Protein 6UYD (pdb70)

Organism: Hepatitis C virus genotype 1a (isolate H77) (NCBI:txid63746)

Foldseek 3Di:
DVLLAAAQADQPPPPDLLCLLPPAVPDDAAAADAKAQSNFFHGWKWADLPATDTFGWDFPVRHGDRHNSPDRRTITGRPDRQKMWGATHNQAIDIHNQQAPDPFKHFDDSRCCSNPVVLVPFDKDFDWDQDPNDIDTGIITGD/DAWAKDAAEEAAAQAKDKIKIADPDAADAFQKKWKWWAAPVGDIGTAKIAGVVVGDIDGDPVQPPFWDWDADNHRRMIMIMGGRDDQVPFTWMKMFTHHDFDDADVHDTDDDTDYIHPTYGYGHDPDDFAAWDKDKQAWPCKTKIKIKTDFGDDDDKDKDKPVPPDDPQKDKDDWDQDPVRGTITMIMGMDRPVCAPPDWIWIWMADVHVRDTDIHTHHHDD/DKAWPPQEAEEEAQAKDKTKIFDPWFLFQQKWKWWADPPGDTHTADGSQFHGDPPHDPQWGKDDTTTIIMTMRGRDDLLRQTWMKMWGDSDPPTDIYPTYGYQYDDDFDFFDKDKDWADPVVLVVFKTKIKIKGPFGPDPDKDKWKAFQNRTDDDQKDKDKDRQDSHNRTIMMMIIGMDTSVVVVVTFKIKMWMDDPNDPHIDIDIGTVVD/DKAKDAAEEAEAQAKDKMKIADDDDDDAFQKKWKWWAAPPGDIGTAWMARAVQGDIDGDPVQPPFWDWDADRVGRMIMIMGGRDDQRPFTWMKMFTHHDFDDADVHDTDDDTDDIYPTYGYGHHPDDFDAWDKDWQAWPCKIKIWIKTDFGDDDDKDKDKPVPPDDPQKDWDPWDQDPVRGTITMIMGMDGVVCAPPPWIWMWMADPNVRDTDIDTYHHDDD/DKAKPDQEAEEAAQAKDKIKIFAPWFLFQQKWKWWAAPPDDIDTAAGSQFHGDPPHDPQWGKDDGTTIIMTMRGRDDLLRQTWMKMWGDRDPPTDIYPTYGYQHDDDFFFWDKDKDWFDPVVLVVFKTKIKIKTPFGPDPDKDKWKAFVNRTDDDQKDKDKDRQDSHSRTIMMMIIGMDTSVVVVVGFKIKMWMDDPVDPDIDMDIGTPPPD/DVLLAAAQADQPPDHPLCVCLPDVDLPQVPADFEDQAAADAKAQSNFFHGWKWFPQPATDTFGWDFPVPHGDRRNSPDRRTIGGRNVSQNTQWMWGATHHQHIYIHHVHDHDAQAQHVFKHADDSSCCSRPVVLVPFDKDWDWHADPNDIDIGIITGD

GO terms:
  GO:0044164 host cell cytosol (C, IDA)
  GO:0044165 host cell endoplasmic reticulum (C, IDA)
  GO:0039502 symbiont-mediated suppression of host type I interferon-mediated signaling pathway (P, IDA)
  GO:1900102 negative regulation of endoplasmic reticulum unfolded protein response (P, IDA)
  GO:0005515 protein binding (F, IPI)
  GO:0042025 host cell nucleus (C, IDA)
  GO:0008233 peptidase activity (F, IDA)
  GO:0008236 serine-type peptidase activity (F, IDA)
  GO:0044220 host cell perinuclear region of cytoplasm (C, IDA)
  GO:0030430 host cell cytoplasm (C, IDA)
  GO:0008270 zinc ion binding (F, IDA)
  GO:0004252 serine-type endopeptidase activity (F, IDA)
  GO:0051047 positive regulation of secretion (P, IDA)
  GO:0039545 symbiont-mediated suppression of host cytoplasmic pattern recognition receptor signaling pathway via inhibition of MAVS activity (P, TAS)
  GO:0019082 viral protein processing (P, TAS)
  GO:0050689 negative regulation of defense response to virus by host (P, TAS)
  GO:0033644 host cell membrane (C, IMP)
  GO:0042025 host cell nucleus (C, IMP)
  GO:0044164 host cell cytosol (C, IMP)
  GO:0030430 host cell cytoplasm (C, IMP)

InterPro domains:
  IPR000745 Hepatitis C virus, Non-structural protein NS4a [PF01006] (1658-1711)
  IPR001490 Hepatitis C virus, Non-structural protein NS4b [PF01001] (1728-1921)
  IPR001650 Helicase, C-terminal domain-like [PS51194] (1361-1538)
  IPR001650 Helicase, C-terminal domain-like [SM00490] (1401-1495)
  IPR002166 RNA dependent RNA polymerase, hepatitis C virus [PF00998] (2423-2932)
  IPR002518 Hepatitis C virus, Non-structural protein NS2 [PF01538] (811-1005)
  IPR002518 Hepatitis C virus, Non-structural protein NS2 [PS51693] (899-1026)
  IPR002519 Hepatitis C virus, Envelope glycoprotein E1 [PF01539] (193-382)
  IPR002521 Hepatitis C virus, Core protein, C-terminal [PF01542] (116-190)
  IPR002522 Hepatitis C virus, Core protein, N-terminal [PF01543] (2-115)
  IPR002531 Hepatitis C virus, Non-structural protein E2/NS1 [PF01560] (386-729)
  IPR002868 Hepatitis C virus, Non-structural 5a protein [PF01506] (1974-1996)
  IPR004109 Hepatitis C virus, NS3 protease [PF02907] (1056-1203)
  IPR004109 Hepatitis C virus, NS3 protease [PS51822] (1027-1208)
  IPR007094 RNA-directed RNA polymerase, catalytic domain [PS50507] (2634-2752)
  IPR009003 Peptidase S1, PA clan [SSF50494] (1027-1212)
  IPR011492 Non-structural protein NS3-like, DEAD-box helicase, flavivirus [PF07652] (1294-1355)
  IPR013192 Hepatitis C virus, Non-structural 5a protein, domain 1a [PF08300] (2006-2067)
  IPR013193 Hepatitis C virus non-structural 5a, 1B domain [PF08301] (2068-2168)
  IPR014001 Helicase superfamily 1/2, ATP-binding domain [PS51192] (1217-1369)

Nearest PDB structures (foldseek):
  6uym-assembly2_B  TM=1.000E+00  e=1.044E-42  Homo sapiens
  6vry-assembly1_L  TM=9.951E-01  e=8.503E-42  Macaca mulatta
  7c88-assembly2_B  TM=9.985E-01  e=3.832E-40  Mus musculus
  9b75-assembly1_L  TM=9.931E-01  e=5.959E-40  Homo sapiens
  7o4y-assembly1_L  TM=9.879E-01  e=1.156E-39  Homo sapiens

B-factor: mean 47.59, std 14.89, range [21.57, 139.01]

Secondary structure (DSSP, 8-state):
-EEEPPPEEE-TT--EEEEEEESSS----SEEEEEEE-SS---EEEEEEETTTTEEEE-GGGTTTEEEEEETTTTEEEEEE-S--GGG-EEEEEEEE-S--EEETTEEE----EEB--EEEEE-SSPPBPPEEEEE----EEEEEEEEEEEBSS--EEEEGGGTB-TTEEEPPPEE-TTS-EEEEEEEEEEGGGTTTS-EEEEEEEGGGTEEEEEEE-PPP-/-EEEE-SEEEE-TTS-EEEEEEESS--TT-EEEEEE-TTSPPEEEEETTTEEPTT--TTEEEEEETTEEEEEE-S--GGG-EEEEEEE-SSSSPEE---EEEEEP---BPPEEEEEPPPHHHHHTTEEEEEEEEEEEBSS--EEEEEETTEEP-SSEEEEEPPPPTTT--EEEEEEEEEEHHHHHT--EEEEEEE-TT-SS-EEEEEETT--/-GGGS-B-EE--SS-SGGGGGT-----PPPPPP-EEEGGGEEEEEEEESSSEEEE--B-TTS-B--STT-STT-EEE-----EEEEEETTS-EEEE---BSSSSEEE--TTHHHH-GGGTTPEEEEEEEEETTEEEEEEEEE-/-GGGS-B-EE--SSTTGGGGGT----TTTT--PPPSPPPP-EEEGGGBBS-EEEESSSEEEE--B-TTS-B--STT-STT-EEE-TT-TTS--EEEEBTTS-EEEE--TTSSS-EEETTEEE--TTHHHH-GGGTTPEEEEEEEEETTEEEEEEEEE-/--EEEPPPEEE-TT--EEEEEEESSS----SEEEEEEE-TTS--EEEEEEETTTTEEEE-GGGTTTEEEEEETTTTEEEEEE-S--GGG-EEEEEEEE-S--EEETTEEE----EEB--EEEEE-SSPPBPPEEEEE----EEEEEEEEEEEBSS--EEEEGGGTB-TT-EEPPPEE-TTS-EEEEEEEEEEGGGBTTB--EEEEEEGGGTEEEEEE-----/-EE-SSSEEEE-TTS-EEEEEEESS--TT-EEEEEE-TTS--EEEEETTTEEPTT--TTEEEEEETTEEEEEE-S--GGG-EEEEEEE-SSSSPEE---EEEEEP---BPPEEEEEPPPHHHHHTTEEEEEEEEEEEBSS--EEEEEETTEEP-SSEEEEEPPPPTTT--EEEEEEEEEEHHHHHT--EEEEEEE-TT-SS-EEEEEETT-

Radius of gyration: 38.51 Å; Cα contacts (8 Å, |Δi|>4): 3102; chains: 6; bounding box: 95×63×106 Å

Structure (mmCIF, N/CA/C/O backbone):
data_6UYD
#
_entry.id   6UYD
#
_cell.length_a   88.492
_cell.length_b   93.655
_cell.length_c   96.799
_cell.angle_alpha   90.000
_cell.angle_beta   100.480
_cell.angle_gamma   90.000
#
_symmetry.space_group_name_H-M   'P 1 21 1'
#
loop_
_entity.id
_entity.type
_entity.pdbx_description
1 polymer 'Envelope glycoprotein E2'
2 polymer 'Fab AR3C heavy chain'
3 polymer 'Fab AR3C light chain'
4 branched 2-acetamido-2-deoxy-beta-D-glucopyranose-(1-4)-2-acetamido-2-deoxy-beta-D-glucopyranose
5 non-polymer 2-acetamido-2-deoxy-beta-D-glucopyranose
6 water water
#
loop_
_atom_site.group_PDB
_atom_site.id
_atom_site.type_symbol
_atom_site.label_atom_id
_atom_site.label_alt_id
_atom_site.label_comp_id
_atom_site.label_asym_id
_atom_site.label_entity_id
_atom_site.label_seq_id
_atom_site.pdbx_PDB_ins_code
_atom_site.Cartn_x
_atom_site.Cartn_y
_atom_site.Cartn_z
_atom_site.occupancy
_atom_site.B_iso_or_equiv
_atom_site.auth_seq_id
_atom_site.auth_comp_id
_atom_site.auth_asym_id
_atom_site.auth_atom_id
_atom_site.pdbx_PDB_model_num
ATOM 1 N N . HIS A 1 10 ? -6.014 -31.399 -49.298 1.00 72.14 421 HIS E N 1
ATOM 2 C CA . HIS A 1 10 ? -6.781 -30.299 -49.868 1.00 69.38 421 HIS E CA 1
ATOM 3 C C . HIS A 1 10 ? -6.684 -29.049 -48.993 1.00 65.58 421 HIS E C 1
ATOM 4 O O . HIS A 1 10 ? -6.597 -27.929 -49.505 1.00 54.79 421 HIS E O 1
ATOM 11 N N . ILE A 1 11 ? -6.694 -29.238 -47.670 1.00 61.27 422 ILE E N 1
ATOM 12 C CA . ILE A 1 11 ? -6.740 -28.081 -46.784 1.00 50.45 422 ILE E CA 1
ATOM 13 C C . ILE A 1 11 ? -5.468 -27.252 -46.927 1.00 42.69 422 ILE E C 1
ATOM 14 O O . ILE A 1 11 ? -5.505 -26.017 -46.926 1.00 41.62 422 ILE E O 1
ATOM 19 N N . ASN A 1 12 ? -4.320 -27.892 -47.055 1.00 41.58 423 ASN E N 1
ATOM 20 C CA . ASN A 1 12 ? -3.129 -27.074 -47.162 1.00 43.86 423 ASN E CA 1
ATOM 21 C C . ASN A 1 12 ? -2.842 -26.634 -48.593 1.00 45.07 423 ASN E C 1
ATOM 22 O O . ASN A 1 12 ? -1.737 -26.152 -48.875 1.00 37.87 423 ASN E O 1
ATOM 27 N N . SER A 1 13 ? -3.824 -26.759 -49.486 1.00 48.63 424 SER E N 1
ATOM 28 C CA . SER A 1 13 ? -3.849 -25.991 -50.722 1.00 43.36 424 SER E CA 1
ATOM 29 C C . SER A 1 13 ? -4.468 -24.611 -50.517 1.00 44.53 424 SER E C 1
ATOM 30 O O . SER A 1 13 ? -4.811 -23.940 -51.497 1.00 42.12 424 SER E O 1
ATOM 33 N N . THR A 1 14 ? -4.614 -24.184 -49.258 1.00 40.18 425 THR E N 1
ATOM 34 C CA . THR A 1 14 ? -5.110 -22.860 -48.908 1.00 33.04 425 THR E CA 1
ATOM 35 C C . THR A 1 14 ? -3.929 -21.928 -48.733 1.00 38.26 425 THR E C 1
ATOM 36 O O . THR A 1 14 ? -3.060 -22.183 -47.888 1.00 41.23 425 THR E O 1
ATOM 40 N N . ALA A 1 15 ? -3.906 -20.831 -49.489 1.00 31.79 426 ALA E N 1
ATOM 41 C CA . ALA A 1 15 ? -2.875 -19.831 -49.257 1.00 31.65 426 ALA E CA 1
ATOM 42 C C . ALA A 1 15 ? -3.192 -19.075 -47.969 1.00 35.51 426 ALA E C 1
ATOM 43 O O . ALA A 1 15 ? -4.317 -18.609 -47.765 1.00 31.72 426 ALA E O 1
ATOM 45 N N . LEU A 1 16 ? -2.203 -18.946 -47.098 1.00 33.76 427 LEU E N 1
ATOM 46 C CA . LEU A 1 16 ? -2.425 -18.357 -45.785 1.00 34.95 427 LEU E CA 1
ATOM 47 C C . LEU A 1 16 ? -1.354 -17.324 -45.476 1.00 38.49 427 LEU E C 1
ATOM 48 O O . LEU A 1 16 ? -0.688 -17.369 -44.443 1.00 39.56 427 LEU E O 1
ATOM 53 N N . ASN A 1 17 ? -1.198 -16.362 -46.381 1.00 33.92 428 ASN E N 1
ATOM 54 C CA . ASN A 1 17 ? -0.273 -15.251 -46.228 1.00 31.30 428 ASN E CA 1
ATOM 55 C C . ASN A 1 17 ? -1.079 -14.037 -45.790 1.00 38.53 428 ASN E C 1
ATOM 56 O O . ASN A 1 17 ? -1.701 -13.365 -46.610 1.00 38.36 428 ASN E O 1
ATOM 61 N N . CYS A 1 18 ? -1.077 -13.758 -44.494 1.00 31.89 429 CYS E N 1
ATOM 62 C CA . CYS A 1 18 ? -1.951 -12.762 -43.901 1.00 30.70 429 CYS E CA 1
ATOM 63 C C . CYS A 1 18 ? -1.154 -11.898 -42.942 1.00 36.79 429 CYS E C 1
ATOM 64 O O . CYS A 1 18 ? -0.410 -12.414 -42.100 1.00 37.74 429 CYS E O 1
ATOM 67 N N . ASN A 1 19 ? -1.364 -10.595 -43.026 1.00 38.60 430 ASN E N 1
ATOM 68 C CA . ASN A 1 19 ? -0.623 -9.631 -42.225 1.00 43.25 430 ASN E CA 1
ATOM 69 C C . ASN A 1 19 ? -1.574 -8.495 -41.895 1.00 48.13 430 ASN E C 1
ATOM 70 O O . ASN A 1 19 ? -1.906 -7.693 -42.774 1.00 50.72 430 ASN E O 1
ATOM 75 N N . GLU A 1 20 ? -1.998 -8.409 -40.635 1.00 48.08 431 GLU E N 1
ATOM 76 C CA . GLU A 1 20 ? -3.038 -7.438 -40.306 1.00 59.52 431 GLU E CA 1
ATOM 77 C C . GLU A 1 20 ? -2.607 -6.022 -40.683 1.00 66.94 431 GLU E C 1
ATOM 78 O O . GLU A 1 20 ? -3.405 -5.249 -41.233 1.00 67.20 431 GLU E O 1
ATOM 84 N N . SER A 1 21 ? -1.331 -5.692 -40.460 1.00 68.37 432 SER E N 1
ATOM 85 C CA . SER A 1 21 ? -0.729 -4.441 -40.923 1.00 78.06 432 SER E CA 1
ATOM 86 C C . SER A 1 21 ? -1.509 -3.216 -40.461 1.00 85.74 432 SER E C 1
ATOM 87 O O . SER A 1 21 ? -1.605 -2.946 -39.255 1.00 78.69 432 SER E O 1
ATOM 90 N N . LEU A 1 22 ? -2.067 -2.470 -41.416 1.00 83.88 433 LEU E N 1
ATOM 91 C CA . LEU A 1 22 ? -2.833 -1.277 -41.075 1.00 83.09 433 LEU E CA 1
ATOM 92 C C . LEU A 1 22 ? -4.167 -1.648 -40.442 1.00 84.34 433 LEU E C 1
ATOM 93 O O . LEU A 1 22 ? -4.308 -1.537 -39.219 1.00 94.25 433 LEU E O 1
ATOM 98 N N . ASN A 1 23 ? -5.140 -2.086 -41.247 1.00 78.50 434 ASN E N 1
ATOM 99 C CA . ASN A 1 23 ? -6.445 -2.447 -40.697 1.00 80.82 434 ASN E CA 1
ATOM 100 C C . ASN A 1 23 ? -6.277 -3.544 -39.654 1.00 75.90 434 ASN E C 1
ATOM 101 O O . ASN A 1 23 ? -5.730 -4.611 -39.946 1.00 79.48 434 ASN E O 1
ATOM 106 N N . THR A 1 24 ? -6.720 -3.271 -38.433 1.00 68.34 435 THR E N 1
ATOM 107 C CA . THR A 1 24 ? -6.558 -4.212 -37.336 1.00 67.66 435 THR E CA 1
ATOM 108 C C . THR A 1 24 ? -7.855 -4.981 -37.124 1.00 58.30 435 THR E C 1
ATOM 109 O O . THR A 1 24 ? -8.949 -4.440 -37.305 1.00 60.12 435 THR E O 1
ATOM 113 N N . GLY A 1 25 ? -7.725 -6.254 -36.768 1.00 55.38 436 GLY E N 1
ATOM 114 C CA . GLY A 1 25 ? -8.867 -7.066 -36.432 1.00 45.63 436 GLY E CA 1
ATOM 115 C C . GLY A 1 25 ? -9.449 -7.894 -37.558 1.00 49.50 436 GLY E C 1
ATOM 116 O O . GLY A 1 25 ? -10.118 -8.889 -37.264 1.00 43.22 436 GLY E O 1
ATOM 117 N N . TRP A 1 26 ? -9.191 -7.542 -38.837 1.00 42.12 437 TRP E N 1
ATOM 118 C CA . TRP A 1 26 ? -9.939 -8.150 -39.943 1.00 41.53 437 TRP E CA 1
ATOM 119 C C . TRP A 1 26 ? -9.628 -9.626 -40.091 1.00 38.36 437 TRP E C 1
ATOM 120 O O . TRP A 1 26 ? -10.430 -10.384 -40.637 1.00 35.09 437 TRP E O 1
ATOM 131 N N . LEU A 1 27 ? -8.460 -10.049 -39.635 1.00 33.56 438 LEU E N 1
ATOM 132 C CA . LEU A 1 27 ? -8.059 -11.433 -39.797 1.00 35.38 438 LEU E CA 1
ATOM 133 C C . LEU A 1 27 ? -8.875 -12.392 -38.923 1.00 30.15 438 LEU E C 1
ATOM 134 O O . LEU A 1 27 ? -8.909 -13.599 -39.209 1.00 31.02 438 LEU E O 1
ATOM 139 N N . ALA A 1 28 ? -9.541 -11.899 -37.876 1.00 30.73 439 ALA E N 1
ATOM 140 C CA . ALA A 1 28 ? -10.416 -12.791 -37.100 1.00 34.66 439 ALA E CA 1
ATOM 141 C C . ALA A 1 28 ? -11.490 -13.442 -37.981 1.00 33.28 439 ALA E C 1
ATOM 142 O O . ALA A 1 28 ? -11.816 -14.624 -37.805 1.00 30.76 439 ALA E O 1
ATOM 144 N N . GLY A 1 29 ? -11.980 -12.722 -38.987 1.00 30.70 440 GLY E N 1
ATOM 145 C CA . GLY A 1 29 ? -13.003 -13.264 -39.883 1.00 32.73 440 GLY E CA 1
ATOM 146 C C . GLY A 1 29 ? -12.597 -14.514 -40.640 1.00 35.50 440 GLY E C 1
ATOM 147 O O . GLY A 1 29 ? -13.461 -15.179 -41.229 1.00 35.67 440 GLY E O 1
ATOM 148 N N . LEU A 1 30 ? -11.298 -14.847 -40.665 1.00 31.71 441 LEU E N 1
ATOM 149 C CA . LEU A 1 30 ? -10.894 -16.143 -41.193 1.00 26.99 441 LEU E CA 1
ATOM 150 C C . LEU A 1 30 ? -11.429 -17.287 -40.341 1.00 29.44 441 LEU E C 1
ATOM 151 O O . LEU A 1 30 ? -11.680 -18.383 -40.868 1.00 28.95 441 LEU E O 1
ATOM 156 N N . PHE A 1 31 ? -11.625 -17.054 -39.032 1.00 31.70 442 PHE E N 1
ATOM 157 C CA . PHE A 1 31 ? -12.050 -18.087 -38.086 1.00 35.51 442 PHE E CA 1
ATOM 158 C C . PHE A 1 31 ? -13.510 -17.966 -37.666 1.00 35.04 442 PHE E C 1
ATOM 159 O O . PHE A 1 31 ? -14.196 -18.978 -37.561 1.00 34.20 442 PHE E O 1
ATOM 167 N N . TYR A 1 32 ? -14.013 -16.754 -37.461 1.00 30.51 443 TYR E N 1
ATOM 168 C CA . TYR A 1 32 ? -15.374 -16.556 -36.988 1.00 30.04 443 TYR E CA 1
ATOM 169 C C . TYR A 1 32 ? -15.776 -15.120 -37.254 1.00 42.38 443 TYR E C 1
ATOM 170 O O . TYR A 1 32 ? -14.937 -14.265 -37.531 1.00 43.26 443 TYR E O 1
ATOM 179 N N . GLN A 1 33 ? -17.071 -14.860 -37.120 1.00 48.66 444 GLN E N 1
ATOM 180 C CA . GLN A 1 33 ? -17.618 -13.526 -37.351 1.00 58.99 444 GLN E CA 1
ATOM 181 C C . GLN A 1 33 ? -16.955 -12.460 -36.481 1.00 61.75 444 GLN E C 1
ATOM 182 O O . GLN A 1 33 ? -17.303 -12.287 -35.315 1.00 77.27 444 GLN E O 1
ATOM 188 N N . GLY A 1 40 ? -18.798 2.612 -42.534 1.00 96.50 451 GLY E N 1
ATOM 189 C CA . GLY A 1 40 ? -18.252 2.794 -43.868 1.00 96.98 451 GLY E CA 1
ATOM 190 C C . GLY A 1 40 ? -19.215 2.441 -44.988 1.00 98.93 451 GLY E C 1
ATOM 191 O O . GLY A 1 40 ? -19.219 3.079 -46.046 1.00 99.59 451 GLY E O 1
ATOM 192 N N . CYS A 1 41 ? -20.035 1.420 -44.748 1.00 95.45 452 CYS E N 1
ATOM 193 C CA . CYS A 1 41 ? -20.978 0.924 -45.746 1.00 90.36 452 CYS E CA 1
ATOM 194 C C . CYS A 1 41 ? -21.969 2.007 -46.164 1.00 80.23 452 CYS E C 1
ATOM 195 O O . CYS A 1 41 ? -23.116 1.715 -46.500 1.00 80.78 452 CYS E O 1
ATOM 198 N N . PRO A 1 47 ? -17.588 2.353 -58.542 1.00 63.85 458 PRO E N 1
ATOM 199 C CA . PRO A 1 47 ? -17.888 1.003 -59.035 1.00 72.56 458 PRO E CA 1
ATOM 200 C C . PRO A 1 47 ? -17.378 0.759 -60.466 1.00 70.01 458 PRO E C 1
ATOM 201 O O . PRO A 1 47 ? -18.110 0.989 -61.431 1.00 73.07 458 PRO E O 1
ATOM 205 N N . HIS A 1 48 ? -16.136 0.299 -60.590 1.00 62.54 488 HIS E N 1
ATOM 206 C CA . HIS A 1 48 ? -15.507 0.040 -61.877 1.00 56.93 488 HIS E CA 1
ATOM 207 C C . HIS A 1 48 ? -15.515 -1.455 -62.167 1.00 55.84 488 HIS E C 1
ATOM 208 O O . HIS A 1 48 ? -15.418 -2.279 -61.254 1.00 50.26 488 HIS E O 1
ATOM 215 N N . TYR A 1 49 ? -15.630 -1.797 -63.449 1.00 48.70 489 TYR E N 1
ATOM 216 C CA . TYR A 1 49 ? -15.625 -3.197 -63.845 1.00 43.32 489 TYR E CA 1
ATOM 217 C C . TYR A 1 49 ? -14.327 -3.861 -63.399 1.00 41.69 489 TYR E C 1
ATOM 218 O O . TYR A 1 49 ? -13.266 -3.244 -63.478 1.00 41.51 489 TYR E O 1
ATOM 227 N N . PRO A 1 50 ? -14.375 -5.110 -62.941 1.00 44.73 491 PRO E N 1
ATOM 228 C CA . PRO A 1 50 ? -13.142 -5.823 -62.605 1.00 40.07 491 PRO E CA 1
ATOM 229 C C . PRO A 1 50 ? -12.397 -6.222 -63.870 1.00 42.39 491 PRO E C 1
ATOM 230 O O . PRO A 1 50 ? -12.954 -6.226 -64.968 1.00 37.57 491 PRO E O 1
ATOM 234 N N . ARG A 1 51 ? -11.110 -6.550 -63.695 1.00 33.74 492 ARG E N 1
ATOM 235 C CA . ARG A 1 51 ? -10.333 -7.142 -64.769 1.00 32.72 492 ARG E CA 1
ATOM 236 C C . ARG A 1 51 ? -10.661 -8.625 -64.887 1.00 33.70 492 ARG E C 1
ATOM 237 O O . ARG A 1 51 ? -11.129 -9.244 -63.930 1.00 34.96 492 ARG E O 1
ATOM 245 N N . PRO A 1 52 ? -10.391 -9.239 -66.033 1.00 30.82 493 PRO E N 1
ATOM 246 C CA . PRO A 1 52 ? -10.649 -10.671 -66.156 1.00 30.87 493 PRO E CA 1
ATOM 247 C C . PRO A 1 52 ? -9.733 -11.452 -65.239 1.00 34.27 493 PRO E C 1
ATOM 248 O O . PRO A 1 52 ? -8.666 -10.984 -64.837 1.00 34.34 493 PRO E O 1
ATOM 252 N N . CYS A 1 53 ? -10.169 -12.663 -64.919 1.00 32.42 494 CYS E N 1
ATOM 253 C CA . CYS A 1 53 ? -9.368 -13.547 -64.095 1.00 28.23 494 CYS E CA 1
ATOM 254 C C . CYS A 1 53 ? -8.139 -14.026 -64.867 1.00 30.20 494 CYS E C 1
ATOM 255 O O . CYS A 1 53 ? -8.220 -14.343 -66.049 1.00 29.31 494 CYS E O 1
ATOM 258 N N . GLY A 1 54 ? -7.017 -14.095 -64.185 1.00 28.70 495 GLY E N 1
ATOM 259 C CA . GLY A 1 54 ? -5.756 -14.559 -64.737 1.00 27.18 495 GLY E CA 1
ATOM 260 C C . GLY A 1 54 ? -5.127 -15.535 -63.763 1.00 36.18 495 GLY E C 1
ATOM 261 O O . GLY A 1 54 ? -5.817 -16.300 -63.066 1.00 37.54 495 GLY E O 1
ATOM 262 N N . ILE A 1 55 ? -3.805 -15.486 -63.681 1.00 25.51 496 ILE E N 1
ATOM 263 C CA . ILE A 1 55 ? -3.048 -16.360 -62.791 1.00 27.08 496 ILE E CA 1
ATOM 264 C C . ILE A 1 55 ? -2.531 -15.513 -61.634 1.00 28.67 496 ILE E C 1
ATOM 265 O O . ILE A 1 55 ? -1.735 -14.589 -61.836 1.00 29.59 496 ILE E O 1
ATOM 270 N N . VAL A 1 56 ? -3.005 -15.789 -60.423 1.00 30.08 497 VAL E N 1
ATOM 271 C CA . VAL A 1 56 ? -2.762 -14.935 -59.256 1.00 25.37 497 VAL E CA 1
ATOM 272 C C . VAL A 1 56 ? -1.660 -15.571 -58.417 1.00 28.17 497 VAL E C 1
ATOM 273 O O . VAL A 1 56 ? -1.779 -16.752 -58.063 1.00 32.40 497 VAL E O 1
ATOM 277 N N . PRO A 1 57 ? -0.623 -14.832 -58.037 1.00 34.03 498 PRO E N 1
ATOM 278 C CA . PRO A 1 57 ? 0.422 -15.418 -57.179 1.00 29.91 498 PRO E CA 1
ATOM 279 C C . PRO A 1 57 ? -0.115 -15.648 -55.766 1.00 32.42 498 PRO E C 1
ATOM 280 O O . PRO A 1 57 ? -0.649 -14.733 -55.137 1.00 28.27 498 PRO E O 1
ATOM 284 N N . ALA A 1 58 ? 0.033 -16.881 -55.272 1.00 29.43 499 ALA E N 1
ATOM 285 C CA . ALA A 1 58 ? -0.533 -17.231 -53.964 1.00 32.08 499 ALA E CA 1
ATOM 286 C C . ALA A 1 58 ? 0.042 -16.396 -52.837 1.00 35.42 499 ALA E C 1
ATOM 287 O O . ALA A 1 58 ? -0.621 -16.217 -51.805 1.00 32.67 499 ALA E O 1
ATOM 289 N N . LYS A 1 59 ? 1.263 -15.881 -52.996 1.00 36.83 500 LYS E N 1
ATOM 290 C CA . LYS A 1 59 ? 1.861 -15.109 -51.918 1.00 36.38 500 LYS E CA 1
ATOM 291 C C . LYS A 1 59 ? 1.057 -13.869 -51.565 1.00 37.25 500 LYS E C 1
ATOM 292 O O . LYS A 1 59 ? 1.247 -13.328 -50.480 1.00 33.27 500 LYS E O 1
ATOM 298 N N . SER A 1 60 ? 0.152 -13.412 -52.432 1.00 31.89 501 SER E N 1
ATOM 299 C CA . SER A 1 60 ? -0.611 -12.221 -52.112 1.00 34.50 501 SER E CA 1
ATOM 300 C C . SER A 1 60 ? -1.955 -12.554 -51.477 1.00 31.39 501 SER E C 1
ATOM 301 O O . SER A 1 60 ? -2.688 -11.638 -51.135 1.00 34.67 501 SER E O 1
ATOM 304 N N . VAL A 1 61 ? -2.277 -13.834 -51.306 1.00 29.20 502 VAL E N 1
ATOM 305 C CA . VAL A 1 61 ? -3.604 -14.299 -50.927 1.00 26.43 502 VAL E CA 1
ATOM 306 C C . VAL A 1 61 ? -3.623 -14.740 -49.476 1.00 30.86 502 VAL E C 1
ATOM 307 O O . VAL A 1 61 ? -2.693 -15.417 -49.015 1.00 28.69 502 VAL E O 1
ATOM 311 N N . CYS A 1 62 ? -4.714 -14.382 -48.775 1.00 28.90 503 CYS E N 1
ATOM 312 C CA . CYS A 1 62 ? -4.989 -14.780 -47.398 1.00 28.69 503 CYS E CA 1
ATOM 313 C C . CYS A 1 62 ? -6.337 -15.492 -47.316 1.00 32.58 503 CYS E C 1
ATOM 314 O O . CYS A 1 62 ? -7.387 -14.852 -47.414 1.00 32.43 503 CYS E O 1
ATOM 317 N N . GLY A 1 63 ? -6.320 -16.804 -47.122 1.00 30.66 504 GLY E N 1
ATOM 318 C CA . GLY A 1 63 ? -7.538 -17.554 -47.012 1.00 28.23 504 GLY E CA 1
ATOM 319 C C . GLY A 1 63 ? -8.031 -18.093 -48.348 1.00 34.51 504 GLY E C 1
ATOM 320 O O . GLY A 1 63 ? -7.401 -17.921 -49.395 1.00 30.05 504 GLY E O 1
ATOM 321 N N . PRO A 1 64 ? -9.186 -18.749 -48.320 1.00 30.26 505 PRO E N 1
ATOM 322 C CA . PRO A 1 64 ? -9.669 -19.480 -49.497 1.00 31.61 505 PRO E CA 1
ATOM 323 C C . PRO A 1 64 ? -10.041 -18.538 -50.633 1.00 30.48 505 PRO E C 1
ATOM 324 O O . PRO A 1 64 ? -10.476 -17.406 -50.408 1.00 28.99 505 PRO E O 1
ATOM 328 N N . VAL A 1 65 ? -9.823 -19.017 -51.861 1.00 27.66 506 VAL E N 1
ATOM 329 C CA . VAL A 1 65 ? -10.215 -18.318 -53.084 1.00 27.29 506 VAL E CA 1
ATOM 330 C C . VAL A 1 65 ? -11.504 -18.952 -53.590 1.00 28.32 506 VAL E C 1
ATOM 331 O O . VAL A 1 65 ? -11.547 -20.168 -53.811 1.00 32.94 506 VAL E O 1
ATOM 335 N N . TYR A 1 66 ? -12.548 -18.150 -53.811 1.00 27.79 507 TYR E N 1
ATOM 336 C CA . TYR A 1 66 ? -13.804 -18.691 -54.306 1.00 22.71 507 TYR E CA 1
ATOM 337 C C . TYR A 1 66 ? -14.044 -18.217 -55.734 1.00 28.03 507 TYR E C 1
ATOM 338 O O . TYR A 1 66 ? -13.841 -17.037 -56.044 1.00 25.76 507 TYR E O 1
ATOM 347 N N . CYS A 1 67 ? -14.477 -19.129 -56.589 1.00 27.53 508 CYS E N 1
ATOM 348 C CA . CYS A 1 67 ? -14.995 -18.753 -57.903 1.00 29.75 508 CYS E CA 1
ATOM 349 C C . CYS A 1 67 ? -16.469 -19.143 -57.990 1.00 32.33 508 CYS E C 1
ATOM 350 O O . CYS A 1 67 ? -16.975 -19.912 -57.172 1.00 36.38 508 CYS E O 1
ATOM 353 N N . PHE A 1 68 ? -17.166 -18.610 -58.991 1.00 33.68 509 PHE E N 1
ATOM 354 C CA . PHE A 1 68 ? -18.623 -18.712 -59.047 1.00 36.13 509 PHE E CA 1
ATOM 355 C C . PHE A 1 68 ? -19.059 -19.191 -60.424 1.00 43.06 509 PHE E C 1
ATOM 356 O O . PHE A 1 68 ? -18.874 -18.485 -61.420 1.00 40.65 509 PHE E O 1
ATOM 364 N N . THR A 1 69 ? -19.632 -20.401 -60.468 1.00 40.77 510 THR E N 1
ATOM 365 C CA . THR A 1 69 ? -19.954 -21.097 -61.702 1.00 54.38 510 THR E CA 1
ATOM 366 C C . THR A 1 69 ? -21.418 -21.066 -62.154 1.00 55.21 510 THR E C 1
ATOM 367 O O . THR A 1 69 ? -21.750 -21.781 -63.107 1.00 60.05 510 THR E O 1
ATOM 371 N N . PRO A 1 70 ? -22.335 -20.273 -61.553 1.00 59.58 511 PRO E N 1
ATOM 372 C CA . PRO A 1 70 ? -22.378 -19.294 -60.460 1.00 52.83 511 PRO E CA 1
ATOM 373 C C . PRO A 1 70 ? -22.353 -19.927 -59.055 1.00 45.57 511 PRO E C 1
ATOM 374 O O . PRO A 1 70 ? -22.188 -19.183 -58.088 1.00 40.76 511 PRO E O 1
ATOM 378 N N . SER A 1 71 ? -22.488 -21.253 -58.955 1.00 41.08 512 SER E N 1
ATOM 379 C CA . SER A 1 71 ? -22.386 -21.913 -57.662 1.00 46.24 512 SER E CA 1
ATOM 380 C C . SER A 1 71 ? -20.955 -21.804 -57.135 1.00 44.21 512 SER E C 1
ATOM 381 O O . SER A 1 71 ? -19.993 -21.891 -57.919 1.00 38.81 512 SER E O 1
ATOM 384 N N . PRO A 1 72 ? -20.781 -21.615 -55.824 1.00 41.01 513 PRO E N 1
ATOM 385 C CA . PRO A 1 72 ? -19.435 -21.356 -55.288 1.00 38.75 513 PRO E CA 1
ATOM 386 C C . PRO A 1 72 ? -18.553 -22.581 -55.355 1.00 43.55 513 PRO E C 1
ATOM 387 O O . PRO A 1 72 ? -18.993 -23.706 -55.107 1.00 47.20 513 PRO E O 1
ATOM 391 N N . VAL A 1 73 ? -17.282 -22.341 -55.671 1.00 37.64 514 VAL E N 1
ATOM 392 C CA . VAL A 1 73 ? -16.274 -23.380 -55.824 1.00 34.65 514 VAL E CA 1
ATOM 393 C C . VAL A 1 73 ? -14.973 -22.833 -55.238 1.00 36.19 514 VAL E C 1
ATOM 394 O O . VAL A 1 73 ? -14.613 -21.680 -55.498 1.00 39.79 514 VAL E O 1
ATOM 398 N N . VAL A 1 74 ? -14.300 -23.624 -54.397 1.00 37.61 515 VAL E N 1
ATOM 399 C CA . VAL A 1 74 ? -12.972 -23.275 -53.891 1.00 35.32 515 VAL E CA 1
ATOM 400 C C . VAL A 1 74 ? -11.933 -23.682 -54.928 1.00 36.21 515 VAL E C 1
ATOM 401 O O . VAL A 1 74 ? -12.042 -24.748 -55.535 1.00 38.22 515 VAL E O 1
ATOM 405 N N . VAL A 1 75 ? -10.943 -22.820 -55.164 1.00 36.22 516 VAL E N 1
ATOM 406 C CA . VAL A 1 75 ? -9.802 -23.124 -56.033 1.00 32.84 516 VAL E CA 1
ATOM 407 C C . VAL A 1 75 ? -8.561 -23.151 -55.145 1.00 36.08 516 VAL E C 1
ATOM 408 O O . VAL A 1 75 ? -8.276 -22.179 -54.428 1.00 35.30 516 VAL E O 1
ATOM 412 N N . GLY A 1 76 ? -7.851 -24.275 -55.149 1.00 37.61 517 GLY E N 1
ATOM 413 C CA . GLY A 1 76 ? -6.649 -24.389 -54.359 1.00 39.52 517 GLY E CA 1
ATOM 414 C C . GLY A 1 76 ? -5.411 -23.981 -55.117 1.00 40.88 517 GLY E C 1
ATOM 415 O O . GLY A 1 76 ? -5.414 -23.872 -56.343 1.00 40.67 517 GLY E O 1
ATOM 416 N N . THR A 1 77 ? -4.347 -23.738 -54.357 1.00 35.18 518 THR E N 1
ATOM 417 C CA . THR A 1 77 ? -3.048 -23.453 -54.953 1.00 38.61 518 THR E CA 1
ATOM 418 C C . THR A 1 77 ? -2.598 -24.591 -55.860 1.00 42.16 518 THR E C 1
ATOM 419 O O . THR A 1 77 ? -2.740 -25.768 -55.523 1.00 40.36 518 THR E O 1
ATOM 423 N N . THR A 1 78 ? -2.031 -24.226 -57.013 1.00 44.12 519 THR E N 1
ATOM 424 C CA . THR A 1 78 ? -1.328 -25.136 -57.913 1.00 43.68 519 THR E CA 1
ATOM 425 C C . THR A 1 78 ? 0.041 -24.529 -58.244 1.00 40.39 519 THR E C 1
ATOM 426 O O . THR A 1 78 ? 0.363 -23.399 -57.849 1.00 39.10 519 THR E O 1
ATOM 430 N N . ASP A 1 79 ? 0.868 -25.276 -58.973 1.00 43.71 520 ASP E N 1
ATOM 431 C CA . ASP A 1 79 ? 1.925 -24.596 -59.708 1.00 50.30 520 ASP E CA 1
ATOM 432 C C . ASP A 1 79 ? 1.335 -24.051 -61.009 1.00 45.80 520 ASP E C 1
ATOM 433 O O . ASP A 1 79 ? 0.138 -24.174 -61.279 1.00 42.64 520 ASP E O 1
ATOM 438 N N . ARG A 1 80 ? 2.183 -23.449 -61.843 1.00 52.96 521 ARG E N 1
ATOM 439 C CA . ARG A 1 80 ? 1.670 -22.842 -63.068 1.00 48.50 521 ARG E CA 1
ATOM 440 C C . ARG A 1 80 ? 1.216 -23.867 -64.106 1.00 55.25 521 ARG E C 1
ATOM 441 O O . ARG A 1 80 ? 0.526 -23.490 -65.064 1.00 50.60 521 ARG E O 1
ATOM 449 N N . SER A 1 81 ? 1.522 -25.150 -63.910 1.00 53.95 522 SER E N 1
ATOM 450 C CA . SER A 1 81 ? 1.020 -26.209 -64.777 1.00 52.98 522 SER E CA 1
ATOM 451 C C . SER A 1 81 ? -0.347 -26.719 -64.357 1.00 57.03 522 SER E C 1
ATOM 452 O O . SER A 1 81 ? -0.920 -27.566 -65.050 1.00 58.28 522 SER E O 1
ATOM 455 N N . GLY A 1 82 ? -0.884 -26.234 -63.245 1.00 48.11 523 GLY E N 1
ATOM 456 C CA . GLY A 1 82 ? -2.110 -26.782 -62.724 1.00 45.01 523 GLY E CA 1
ATOM 457 C C . GLY A 1 82 ? -1.928 -27.924 -61.753 1.00 47.41 523 GLY E C 1
ATOM 458 O O . GLY A 1 82 ? -2.922 -28.389 -61.177 1.00 56.35 523 GLY E O 1
ATOM 459 N N . ALA A 1 83 ? -0.701 -28.388 -61.547 1.00 51.37 524 ALA E N 1
ATOM 460 C CA . ALA A 1 83 ? -0.463 -29.469 -60.601 1.00 53.26 524 ALA E CA 1
ATOM 461 C C . ALA A 1 83 ? -0.716 -28.967 -59.186 1.00 47.21 524 ALA E C 1
ATOM 462 O O . ALA A 1 83 ? -0.097 -27.975 -58.776 1.00 44.59 524 ALA E O 1
ATOM 464 N N . PRO A 1 84 ? -1.600 -29.603 -58.421 1.00 47.78 525 PRO E N 1
ATOM 465 C CA . PRO A 1 84 ? -1.869 -29.137 -57.054 1.00 48.44 525 PRO E CA 1
ATOM 466 C C . PRO A 1 84 ? -0.603 -29.049 -56.214 1.00 51.88 525 PRO E C 1
ATOM 467 O O . PRO A 1 84 ? 0.312 -29.861 -56.336 1.00 46.45 525 PRO E O 1
ATOM 471 N N . THR A 1 85 ? -0.548 -28.031 -55.366 1.00 50.96 526 THR E N 1
ATOM 472 C CA . THR A 1 85 ? 0.541 -27.867 -54.425 1.00 47.10 526 THR E CA 1
ATOM 473 C C . THR A 1 85 ? -0.038 -27.759 -53.018 1.00 47.85 526 THR E C 1
ATOM 474 O O . THR A 1 85 ? -1.205 -27.402 -52.842 1.00 50.53 526 THR E O 1
ATOM 478 N N . TYR A 1 86 ? 0.772 -28.090 -52.016 1.00 50.31 527 TYR E N 1
ATOM 479 C CA . TYR A 1 86 ? 0.242 -28.373 -50.684 1.00 52.34 527 TYR E CA 1
ATOM 480 C C . TYR A 1 86 ? 1.068 -27.686 -49.612 1.00 53.49 527 TYR E C 1
ATOM 481 O O . TYR A 1 86 ? 1.287 -28.231 -48.530 1.00 58.92 527 TYR E O 1
ATOM 490 N N . SER A 1 87 ? 1.536 -26.469 -49.894 1.00 44.41 528 SER E N 1
ATOM 491 C CA . SER A 1 87 ? 2.451 -25.749 -49.018 1.00 44.72 528 SER E CA 1
ATOM 492 C C . SER A 1 87 ? 1.840 -24.446 -48.517 1.00 46.16 528 SER E C 1
ATOM 493 O O . SER A 1 87 ? 2.561 -23.488 -48.236 1.00 38.50 528 SER E O 1
ATOM 496 N N . TRP A 1 88 ? 0.507 -24.395 -48.411 1.00 38.18 529 TRP E N 1
ATOM 497 C CA . TRP A 1 88 ? -0.198 -23.228 -47.867 1.00 39.86 529 TRP E CA 1
ATOM 498 C C . TRP A 1 88 ? 0.141 -21.942 -48.619 1.00 33.34 529 TRP E C 1
ATOM 499 O O . TRP A 1 88 ? 0.132 -20.854 -48.037 1.00 35.36 529 TRP E O 1
ATOM 510 N N . GLY A 1 89 ? 0.422 -22.054 -49.917 1.00 39.83 530 GLY E N 1
ATOM 511 C CA . GLY A 1 89 ? 0.721 -20.879 -50.723 1.00 40.22 530 GLY E CA 1
ATOM 512 C C . GLY A 1 89 ? 1.946 -20.106 -50.289 1.00 37.49 530 GLY E C 1
ATOM 513 O O . GLY A 1 89 ? 2.047 -18.904 -50.567 1.00 37.08 530 GLY E O 1
ATOM 514 N N . ALA A 1 90 ? 2.887 -20.761 -49.612 1.00 36.04 531 ALA E N 1
ATOM 515 C CA . ALA A 1 90 ? 4.062 -20.092 -49.077 1.00 40.19 531 ALA E CA 1
ATOM 516 C C . ALA A 1 90 ? 5.187 -19.906 -50.093 1.00 47.20 531 ALA E C 1
ATOM 517 O O . ALA A 1 90 ? 6.123 -19.155 -49.814 1.00 49.22 531 ALA E O 1
ATOM 519 N N . ASN A 1 91 ? 5.121 -20.547 -51.254 1.00 45.48 532 ASN E N 1
ATOM 520 C CA . ASN A 1 91 ? 6.213 -20.546 -52.222 1.00 56.78 532 ASN E CA 1
ATOM 521 C C . ASN A 1 91 ? 5.926 -19.637 -53.416 1.00 54.82 532 ASN E C 1
ATOM 522 O O . ASN A 1 91 ? 4.774 -19.388 -53.773 1.00 48.17 532 ASN E O 1
ATOM 527 N N . ASP A 1 92 ? 7.003 -19.158 -54.048 1.00 53.64 533 ASP E N 1
ATOM 528 C CA . ASP A 1 92 ? 6.865 -18.377 -55.276 1.00 51.70 533 ASP E CA 1
ATOM 529 C C . ASP A 1 92 ? 6.246 -19.186 -56.401 1.00 39.82 533 ASP E C 1
ATOM 530 O O . ASP A 1 92 ? 5.614 -18.619 -57.299 1.00 50.12 533 ASP E O 1
ATOM 535 N N . THR A 1 93 ? 6.436 -20.504 -56.397 1.00 39.37 534 THR E N 1
ATOM 536 C CA . THR A 1 93 ? 5.802 -21.335 -57.409 1.00 48.87 534 THR E CA 1
ATOM 537 C C . THR A 1 93 ? 4.302 -21.491 -57.189 1.00 41.79 534 THR E C 1
ATOM 538 O O . THR A 1 93 ? 3.624 -22.004 -58.076 1.00 40.39 534 THR E O 1
ATOM 542 N N . ASP A 1 94 ? 3.772 -21.068 -56.042 1.00 42.81 535 ASP E N 1
ATOM 543 C CA . ASP A 1 94 ? 2.361 -21.259 -55.724 1.00 39.21 535 ASP E CA 1
ATOM 544 C C . ASP A 1 94 ? 1.503 -20.185 -56.393 1.00 31.52 535 ASP E C 1
ATOM 545 O O . ASP A 1 94 ? 1.746 -18.989 -56.212 1.00 36.54 535 ASP E O 1
ATOM 550 N N . VAL A 1 95 ? 0.495 -20.605 -57.157 1.00 31.52 536 VAL E N 1
ATOM 551 C CA . VAL A 1 95 ? -0.408 -19.681 -57.849 1.00 30.37 536 VAL E CA 1
ATOM 552 C C . VAL A 1 95 ? -1.845 -20.184 -57.775 1.00 32.29 536 VAL E C 1
ATOM 553 O O . VAL A 1 95 ? -2.115 -21.350 -57.479 1.00 37.45 536 VAL E O 1
ATOM 557 N N . PHE A 1 96 ? -2.771 -19.296 -58.138 1.00 30.17 537 PHE E N 1
ATOM 558 C CA . PHE A 1 96 ? -4.146 -19.660 -58.439 1.00 29.12 537 PHE E CA 1
ATOM 559 C C . PHE A 1 96 ? -4.378 -19.424 -59.917 1.00 33.23 537 PHE E C 1
ATOM 560 O O . PHE A 1 96 ? -4.219 -18.296 -60.386 1.00 29.97 537 PHE E O 1
ATOM 568 N N . VAL A 1 97 ? -4.784 -20.472 -60.630 1.00 32.79 538 VAL E N 1
ATOM 569 C CA . VAL A 1 97 ? -5.066 -20.377 -62.065 1.00 35.23 538 VAL E CA 1
ATOM 570 C C . VAL A 1 97 ? -6.566 -20.128 -62.220 1.00 34.89 538 VAL E C 1
ATOM 571 O O . VAL A 1 97 ? -7.371 -21.053 -62.222 1.00 33.28 538 VAL E O 1
ATOM 575 N N . LEU A 1 98 ? -6.949 -18.870 -62.377 1.00 32.03 539 LEU E N 1
ATOM 576 C CA . LEU A 1 98 ? -8.349 -18.494 -62.380 1.00 32.89 539 LEU E CA 1
ATOM 577 C C . LEU A 1 98 ? -8.919 -18.258 -63.770 1.00 40.81 539 LEU E C 1
ATOM 578 O O . LEU A 1 98 ? -10.115 -18.012 -63.890 1.00 40.96 539 LEU E O 1
ATOM 583 N N . ASN A 1 99 ? -8.122 -18.326 -64.826 1.00 41.79 540 ASN E N 1
ATOM 584 C CA . ASN A 1 99 ? -8.685 -18.064 -66.150 1.00 51.37 540 ASN E CA 1
ATOM 585 C C . ASN A 1 99 ? -9.408 -19.309 -66.656 1.00 58.73 540 ASN E C 1
ATOM 586 O O . ASN A 1 99 ? -8.779 -20.351 -66.873 1.00 67.65 540 ASN E O 1
ATOM 591 N N . ASN A 1 100 ? -10.724 -19.208 -66.839 1.00 62.28 541 ASN E N 1
ATOM 592 C CA . ASN A 1 100 ? -11.483 -20.271 -67.509 1.00 79.33 541 ASN E CA 1
ATOM 593 C C . ASN A 1 100 ? -12.648 -19.729 -68.339 1.00 82.47 541 ASN E C 1
ATOM 594 O O . ASN A 1 100 ? -13.190 -18.659 -68.059 1.00 79.89 541 ASN E O 1
ATOM 599 N N . TRP A 1 104 ? -16.184 -20.856 -64.834 1.00 59.84 549 TRP E N 1
ATOM 600 C CA . TRP A 1 104 ? -16.818 -19.891 -63.935 1.00 61.22 549 TRP E CA 1
ATOM 601 C C . TRP A 1 104 ? -16.821 -18.476 -64.504 1.00 59.50 549 TRP E C 1
ATOM 602 O O . TRP A 1 104 ? -16.179 -18.205 -65.512 1.00 71.78 549 TRP E O 1
ATOM 613 N N . PHE A 1 105 ? -17.558 -17.583 -63.839 1.00 57.34 550 PHE E N 1
ATOM 614 C CA . PHE A 1 105 ? -17.750 -16.213 -64.288 1.00 47.07 550 PHE E CA 1
ATOM 615 C C . PHE A 1 105 ? -16.931 -15.181 -63.534 1.00 58.52 550 PHE E C 1
ATOM 616 O O . PHE A 1 105 ? -16.679 -14.104 -64.083 1.00 56.73 550 PHE E O 1
ATOM 624 N N . GLY A 1 106 ? -16.516 -15.477 -62.304 1.00 44.79 551 GLY E N 1
ATOM 625 C CA . GLY A 1 106 ? -15.727 -14.547 -61.516 1.00 34.56 551 GLY E CA 1
ATOM 626 C C . GLY A 1 106 ? -15.243 -15.243 -60.261 1.00 29.28 551 GLY E C 1
ATOM 627 O O . GLY A 1 106 ? -15.631 -16.378 -59.968 1.00 35.83 551 GLY E O 1
ATOM 628 N N . CYS A 1 107 ? -14.367 -14.549 -59.543 1.00 28.54 552 CYS E N 1
ATOM 629 C CA . CYS A 1 107 ? -13.682 -15.108 -58.389 1.00 27.34 552 CYS E CA 1
ATOM 630 C C . CYS A 1 107 ? -13.472 -13.988 -57.384 1.00 29.71 552 CYS E C 1
ATOM 631 O O . CYS A 1 107 ? -13.458 -12.802 -57.742 1.00 26.84 552 CYS E O 1
ATOM 634 N N . THR A 1 108 ? -13.300 -14.365 -56.112 1.00 22.57 553 THR E N 1
ATOM 635 C CA . THR A 1 108 ? -13.082 -13.361 -55.085 1.00 25.13 553 THR E CA 1
ATOM 636 C C . THR A 1 108 ? -12.209 -13.977 -53.989 1.00 28.12 553 THR E C 1
ATOM 637 O O . THR A 1 108 ? -12.208 -15.198 -53.801 1.00 26.50 553 THR E O 1
ATOM 641 N N . TRP A 1 109 ? -11.410 -13.133 -53.336 1.00 27.36 554 TRP E N 1
ATOM 642 C CA . TRP A 1 109 ? -10.530 -13.581 -52.260 1.00 31.24 554 TRP E CA 1
ATOM 643 C C . TRP A 1 109 ? -10.067 -12.373 -51.463 1.00 29.68 554 TRP E C 1
ATOM 644 O O . TRP A 1 109 ? -10.243 -11.220 -51.869 1.00 27.69 554 TRP E O 1
ATOM 655 N N . MET A 1 110 ? -9.465 -12.659 -50.310 1.00 26.11 555 MET E N 1
ATOM 656 C CA . MET A 1 110 ? -8.852 -11.646 -49.469 1.00 26.78 555 MET E CA 1
ATOM 657 C C . MET A 1 110 ? -7.364 -11.598 -49.795 1.00 29.74 555 MET E C 1
ATOM 658 O O . MET A 1 110 ? -6.719 -12.647 -49.907 1.00 30.66 555 MET E O 1
ATOM 663 N N . ASN A 1 111 ? -6.818 -10.397 -49.951 1.00 28.66 556 ASN E N 1
ATOM 664 C CA . ASN A 1 111 ? -5.376 -10.326 -50.176 1.00 32.06 556 ASN E CA 1
ATOM 665 C C . ASN A 1 111 ? -4.648 -10.192 -48.837 1.00 33.49 556 ASN E C 1
ATOM 666 O O . ASN A 1 111 ? -5.264 -10.106 -47.761 1.00 34.63 556 ASN E O 1
ATOM 671 N N . SER A 1 112 ? -3.315 -10.205 -48.907 1.00 34.32 557 SER E N 1
ATOM 672 C CA . SER A 1 112 ? -2.483 -10.361 -47.720 1.00 33.50 557 SER E CA 1
ATOM 673 C C . SER A 1 112 ? -2.684 -9.283 -46.672 1.00 32.22 557 SER E C 1
ATOM 674 O O . SER A 1 112 ? -2.394 -9.534 -45.494 1.00 37.48 557 SER E O 1
ATOM 677 N N . THR A 1 113 ? -3.122 -8.081 -47.056 1.00 32.75 558 THR E N 1
ATOM 678 C CA . THR A 1 113 ? -3.311 -7.011 -46.085 1.00 40.31 558 THR E CA 1
ATOM 679 C C . THR A 1 113 ? -4.788 -6.678 -45.850 1.00 40.38 558 THR E C 1
ATOM 680 O O . THR A 1 113 ? -5.105 -5.595 -45.343 1.00 42.91 558 THR E O 1
ATOM 684 N N . GLY A 1 114 ? -5.700 -7.586 -46.191 1.00 33.97 559 GLY E N 1
ATOM 685 C CA . GLY A 1 114 ? -7.089 -7.434 -45.782 1.00 37.04 559 GLY E CA 1
ATOM 686 C C . GLY A 1 114 ? -7.994 -6.735 -46.763 1.00 36.41 559 GLY E C 1
ATOM 687 O O . GLY A 1 114 ? -9.050 -6.232 -46.363 1.00 35.37 559 GLY E O 1
ATOM 688 N N . PHE A 1 115 ? -7.643 -6.715 -48.048 1.00 35.72 560 PHE E N 1
ATOM 689 C CA . PHE A 1 115 ? -8.481 -6.111 -49.070 1.00 39.89 560 PHE E CA 1
ATOM 690 C C . PHE A 1 115 ? -9.137 -7.215 -49.884 1.00 36.45 560 PHE E C 1
ATOM 691 O O . PHE A 1 115 ? -8.465 -8.157 -50.319 1.00 31.75 560 PHE E O 1
ATOM 699 N N . THR A 1 116 ? -10.446 -7.112 -50.057 1.00 33.52 561 THR E N 1
ATOM 700 C CA . THR A 1 116 ? -11.176 -8.040 -50.901 1.00 29.32 561 THR E CA 1
ATOM 701 C C . THR A 1 116 ? -10.820 -7.798 -52.362 1.00 27.07 561 THR E C 1
ATOM 702 O O . THR A 1 116 ? -10.839 -6.663 -52.829 1.00 33.41 561 THR E O 1
ATOM 706 N N . LYS A 1 117 ? -10.502 -8.862 -53.072 1.00 30.91 562 LYS E N 1
ATOM 707 C CA . LYS A 1 117 ? -10.139 -8.786 -54.487 1.00 30.96 562 LYS E CA 1
ATOM 708 C C . LYS A 1 117 ? -11.195 -9.489 -55.321 1.00 29.28 562 LYS E C 1
ATOM 709 O O . LYS A 1 117 ? -11.703 -10.539 -54.925 1.00 29.59 562 LYS E O 1
ATOM 715 N N . VAL A 1 118 ? -11.512 -8.942 -56.505 1.00 27.84 563 VAL E N 1
ATOM 716 C CA . VAL A 1 118 ? -12.435 -9.604 -57.404 1.00 27.26 563 VAL E CA 1
ATOM 717 C C . VAL A 1 118 ? -11.821 -9.650 -58.800 1.00 32.95 563 VAL E C 1
ATOM 718 O O . VAL A 1 118 ? -11.066 -8.761 -59.204 1.00 26.13 563 VAL E O 1
ATOM 722 N N . CYS A 1 119 ? -12.141 -10.699 -59.526 1.00 22.42 564 CYS E N 1
ATOM 723 C CA . CYS A 1 119 ? -11.861 -10.744 -60.957 1.00 30.38 564 CYS E CA 1
ATOM 724 C C . CYS A 1 119 ? -13.077 -11.331 -61.645 1.00 35.36 564 CYS E C 1
ATOM 725 O O . CYS A 1 119 ? -13.861 -12.048 -61.028 1.00 30.93 564 CYS E O 1
ATOM 728 N N . GLY A 1 120 ? -13.226 -11.039 -62.939 1.00 32.64 565 GLY E N 1
ATOM 729 C CA . GLY A 1 120 ? -14.299 -11.648 -63.698 1.00 36.21 565 GLY E CA 1
ATOM 730 C C . GLY A 1 120 ? -14.529 -11.013 -65.057 1.00 47.56 565 GLY E C 1
ATOM 731 O O . GLY A 1 120 ? -15.329 -11.526 -65.851 1.00 67.18 565 GLY E O 1
ATOM 732 N N . GLY A 1 132 ? -18.668 -7.949 -56.298 1.00 56.45 600 GLY E N 1
ATOM 733 C CA . GLY A 1 132 ? -18.570 -9.380 -56.056 1.00 57.34 600 GLY E CA 1
ATOM 734 C C . GLY A 1 132 ? -19.396 -10.336 -56.920 1.00 63.24 600 GLY E C 1
ATOM 735 O O . GLY A 1 132 ? -19.731 -10.018 -58.073 1.00 58.71 600 GLY E O 1
ATOM 736 N N . PRO A 1 133 ? -19.714 -11.538 -56.366 1.00 54.08 601 PRO E N 1
ATOM 737 C CA . PRO A 1 133 ? -20.559 -12.516 -57.079 1.00 54.60 601 PRO E CA 1
ATOM 738 C C . PRO A 1 133 ? -22.049 -12.214 -56.939 1.00 51.12 601 PRO E C 1
ATOM 739 O O . PRO A 1 133 ? -22.836 -13.022 -56.432 1.00 47.90 601 PRO E O 1
ATOM 743 N N . TRP A 1 134 ? -22.448 -11.033 -57.404 1.00 54.33 602 TRP E N 1
ATOM 744 C CA . TRP A 1 134 ? -23.850 -10.643 -57.419 1.00 56.91 602 TRP E CA 1
ATOM 745 C C . TRP A 1 134 ? -24.561 -11.330 -58.582 1.00 64.54 602 TRP E C 1
ATOM 746 O O . TRP A 1 134 ? -24.143 -11.207 -59.737 1.00 56.02 602 TRP E O 1
ATOM 757 N N . ILE A 1 135 ? -25.624 -12.073 -58.278 1.00 63.43 603 ILE E N 1
ATOM 758 C CA . ILE A 1 135 ? -26.479 -12.620 -59.326 1.00 54.24 603 ILE E CA 1
ATOM 759 C C . ILE A 1 135 ? -27.664 -11.716 -59.612 1.00 66.52 603 ILE E C 1
ATOM 760 O O . ILE A 1 135 ? -28.379 -11.939 -60.602 1.00 67.31 603 ILE E O 1
ATOM 765 N N . THR A 1 136 ? -27.880 -10.698 -58.784 1.00 68.08 604 THR E N 1
ATOM 766 C CA . THR A 1 136 ? -28.987 -9.753 -58.811 1.00 70.78 604 THR E CA 1
ATOM 767 C C . THR A 1 136 ? -28.436 -8.466 -58.215 1.00 70.21 604 THR E C 1
ATOM 768 O O . THR A 1 136 ? -27.456 -8.515 -57.460 1.00 62.20 604 THR E O 1
ATOM 772 N N . PRO A 1 137 ? -28.983 -7.300 -58.584 1.00 77.51 605 PRO E N 1
ATOM 773 C CA . PRO A 1 137 ? -28.561 -6.052 -57.928 1.00 74.02 605 PRO E CA 1
ATOM 774 C C . PRO A 1 137 ? -28.637 -6.094 -56.404 1.00 77.75 605 PRO E C 1
ATOM 775 O O . PRO A 1 137 ? -27.922 -5.348 -55.725 1.00 78.86 605 PRO E O 1
ATOM 779 N N . ARG A 1 138 ? -29.475 -6.963 -55.841 1.00 65.86 606 ARG E N 1
ATOM 780 C CA . ARG A 1 138 ? -29.586 -7.049 -54.393 1.00 76.90 606 ARG E CA 1
ATOM 781 C C . ARG A 1 138 ? -29.328 -8.443 -53.828 1.00 68.76 606 ARG E C 1
ATOM 782 O O . ARG A 1 138 ? -29.366 -8.608 -52.603 1.00 60.95 606 ARG E O 1
ATOM 790 N N . CYS A 1 139 ? -29.038 -9.439 -54.664 1.00 64.34 607 CYS E N 1
ATOM 791 C CA . CYS A 1 139 ? -28.732 -10.786 -54.200 1.00 60.75 607 CYS E CA 1
ATOM 792 C C . CYS A 1 139 ? -27.313 -11.189 -54.591 1.00 62.77 607 CYS E C 1
ATOM 793 O O . CYS A 1 139 ? -26.888 -10.978 -55.729 1.00 52.30 607 CYS E O 1
ATOM 796 N N . MET A 1 140 ? -26.594 -11.784 -53.639 1.00 46.74 608 MET E N 1
ATOM 797 C CA . MET A 1 140 ? -25.244 -12.293 -53.840 1.00 48.07 608 MET E CA 1
ATOM 798 C C . MET A 1 140 ? -25.235 -13.800 -53.604 1.00 46.16 608 MET E C 1
ATOM 799 O O . MET A 1 140 ? -26.021 -14.325 -52.805 1.00 43.34 608 MET E O 1
ATOM 804 N N . VAL A 1 141 ? -24.348 -14.501 -54.308 1.00 36.33 609 VAL E N 1
ATOM 805 C CA . VAL A 1 141 ? -24.143 -15.914 -54.034 1.00 35.05 609 VAL E CA 1
ATOM 806 C C . VAL A 1 141 ? -23.631 -16.038 -52.609 1.00 42.53 609 VAL E C 1
ATOM 807 O O . VAL A 1 141 ? -22.827 -15.219 -52.141 1.00 38.32 609 VAL E O 1
ATOM 811 N N . ASP A 1 142 ? -24.168 -17.007 -51.877 1.00 40.29 610 ASP E N 1
ATOM 812 C CA . ASP A 1 142 ? -23.742 -17.223 -50.506 1.00 34.19 610 ASP E CA 1
ATOM 813 C C . ASP A 1 142 ? -22.678 -18.307 -50.496 1.00 32.04 610 ASP E C 1
ATOM 814 O O . ASP A 1 142 ? -22.712 -19.238 -51.312 1.00 41.30 610 ASP E O 1
ATOM 819 N N . TYR A 1 143 ? -21.703 -18.148 -49.619 1.00 31.90 611 TYR E N 1
ATOM 820 C CA . TYR A 1 143 ? -20.599 -19.088 -49.527 1.00 29.18 611 TYR E CA 1
ATOM 821 C C . TYR A 1 143 ? -19.917 -18.870 -48.177 1.00 29.07 611 TYR E C 1
ATOM 822 O O . TYR A 1 143 ? -20.135 -17.841 -47.521 1.00 30.55 611 TYR E O 1
ATOM 831 N N . PRO A 1 144 ? -19.124 -19.829 -47.714 1.00 33.30 612 PRO E N 1
ATOM 832 C CA . PRO A 1 144 ? -18.656 -19.770 -46.313 1.00 36.62 612 PRO E CA 1
ATOM 833 C C . PRO A 1 144 ? -17.902 -18.500 -45.937 1.00 41.75 612 PRO E C 1
ATOM 834 O O . PRO A 1 144 ? -17.878 -18.152 -44.750 1.00 37.17 612 PRO E O 1
ATOM 838 N N . TYR A 1 145 ? -17.300 -17.775 -46.887 1.00 31.28 613 TYR E N 1
ATOM 839 C CA . TYR A 1 145 ? -16.550 -16.583 -46.530 1.00 30.13 613 TYR E CA 1
ATOM 840 C C . TYR A 1 145 ? -17.158 -15.307 -47.092 1.00 32.95 613 TYR E C 1
ATOM 841 O O . TYR A 1 145 ? -16.480 -14.273 -47.124 1.00 30.43 613 TYR E O 1
ATOM 850 N N . ARG A 1 146 ? -18.436 -15.349 -47.495 1.00 29.25 614 ARG E N 1
ATOM 851 C CA . ARG A 1 146 ? -19.125 -14.124 -47.882 1.00 27.47 614 ARG E CA 1
ATOM 852 C C . ARG A 1 146 ? -19.020 -13.050 -46.812 1.00 29.74 614 ARG E C 1
ATOM 853 O O . ARG A 1 146 ? -18.791 -11.879 -47.131 1.00 30.75 614 ARG E O 1
ATOM 861 N N . LEU A 1 147 ? -19.222 -13.412 -45.531 1.00 31.04 615 LEU E N 1
ATOM 862 C CA . LEU A 1 147 ? -19.262 -12.380 -44.499 1.00 31.01 615 LEU E CA 1
ATOM 863 C C . LEU A 1 147 ? -17.895 -11.769 -44.268 1.00 33.82 615 LEU E C 1
ATOM 864 O O . LEU A 1 147 ? -17.792 -10.603 -43.869 1.00 37.96 615 LEU E O 1
ATOM 869 N N . TRP A 1 148 ? -16.840 -12.550 -44.477 1.00 30.99 616 TRP E N 1
ATOM 870 C CA . TRP A 1 148 ? -15.488 -12.023 -44.392 1.00 32.43 616 TRP E CA 1
ATOM 871 C C . TRP A 1 148 ? -15.156 -11.141 -45.592 1.00 35.72 616 TRP E C 1
ATOM 872 O O . TRP A 1 148 ? -14.658 -10.025 -45.427 1.00 30.01 616 TRP E O 1
ATOM 883 N N . HIS A 1 149 ? -15.470 -11.602 -46.808 1.00 32.54 617 HIS E N 1
ATOM 884 C CA . HIS A 1 149 ? -15.074 -10.842 -47.995 1.00 30.01 617 HIS E CA 1
ATOM 885 C C . HIS A 1 149 ? -15.974 -9.633 -48.225 1.00 35.54 617 HIS E C 1
ATOM 886 O O . HIS A 1 149 ? -15.500 -8.611 -48.741 1.00 32.99 617 HIS E O 1
ATOM 893 N N . TYR A 1 150 ? -17.265 -9.722 -47.855 1.00 30.97 618 TYR E N 1
ATOM 894 C CA . TYR A 1 150 ? -18.252 -8.663 -48.078 1.00 32.59 618 TYR E CA 1
ATOM 895 C C . TYR A 1 150 ? -18.988 -8.349 -46.782 1.00 36.01 618 TYR E C 1
ATOM 896 O O . TYR A 1 150 ? -20.184 -8.634 -46.643 1.00 35.33 618 TYR E O 1
ATOM 905 N N . PRO A 1 151 ? -18.302 -7.731 -45.821 1.00 40.38 619 PRO E N 1
ATOM 906 C CA . PRO A 1 151 ? -18.913 -7.514 -44.498 1.00 43.52 619 PRO E CA 1
ATOM 907 C C . PRO A 1 151 ? -20.145 -6.640 -44.523 1.00 52.22 619 PRO E C 1
ATOM 908 O O . PRO A 1 151 ? -20.895 -6.650 -43.543 1.00 47.43 619 PRO E O 1
ATOM 912 N N . CYS A 1 152 ? -20.382 -5.880 -45.594 1.00 48.46 620 CYS E N 1
ATOM 913 C CA . CYS A 1 152 ? -21.562 -5.029 -45.638 1.00 55.99 620 CYS E CA 1
ATOM 914 C C . CYS A 1 152 ? -22.816 -5.796 -46.026 1.00 51.55 620 CYS E C 1
ATOM 915 O O . CYS A 1 152 ? -23.867 -5.178 -46.222 1.00 59.05 620 CYS E O 1
ATOM 918 N N . THR A 1 153 ? -22.728 -7.114 -46.177 1.00 48.37 621 THR E N 1
ATOM 919 C CA . THR A 1 153 ? -23.891 -7.950 -46.442 1.00 42.41 621 THR E CA 1
ATOM 920 C C . THR A 1 153 ? -24.255 -8.782 -45.216 1.00 41.79 621 THR E C 1
ATOM 921 O O . THR A 1 153 ? -25.006 -9.755 -45.322 1.00 42.26 621 THR E O 1
ATOM 925 N N . ILE A 1 154 ? -23.709 -8.418 -44.058 1.00 41.58 622 ILE E N 1
ATOM 926 C CA . ILE A 1 154 ? -23.918 -9.205 -42.843 1.00 48.99 622 ILE E CA 1
ATOM 927 C C . ILE A 1 154 ? -25.406 -9.421 -42.585 1.00 48.99 622 ILE E C 1
ATOM 928 O O . ILE A 1 154 ? -25.839 -10.544 -42.301 1.00 42.43 622 ILE E O 1
ATOM 933 N N . ASN A 1 155 ? -26.222 -8.388 -42.792 1.00 45.29 623 ASN E N 1
ATOM 934 C CA . ASN A 1 155 ? -27.637 -8.459 -42.455 1.00 59.32 623 ASN E CA 1
ATOM 935 C C . ASN A 1 155 ? -28.506 -8.915 -43.628 1.00 64.05 623 ASN E C 1
ATOM 936 O O . ASN A 1 155 ? -29.734 -8.810 -43.540 1.00 62.73 623 ASN E O 1
ATOM 941 N N . TYR A 1 156 ? -27.911 -9.411 -44.720 1.00 51.79 624 TYR E N 1
ATOM 942 C CA . TYR A 1 156 ? -28.724 -9.981 -45.792 1.00 49.20 624 TYR E CA 1
ATOM 943 C C . TYR A 1 156 ? -29.283 -11.331 -45.369 1.00 51.36 624 TYR E C 1
ATOM 944 O O . TYR A 1 156 ? -28.723 -12.025 -44.515 1.00 44.87 624 TYR E O 1
ATOM 953 N N . THR A 1 157 ? -30.375 -11.720 -46.025 1.00 52.68 625 THR E N 1
ATOM 954 C CA . THR A 1 157 ? -31.099 -12.950 -45.739 1.00 48.85 625 THR E CA 1
ATOM 955 C C . THR A 1 157 ? -30.792 -14.003 -46.789 1.00 44.65 625 THR E C 1
ATOM 956 O O . THR A 1 157 ? -30.681 -13.690 -47.977 1.00 46.18 625 THR E O 1
ATOM 960 N N . ILE A 1 158 ? -30.720 -15.259 -46.359 1.00 42.09 626 ILE E N 1
ATOM 961 C CA . ILE A 1 158 ? -30.374 -16.374 -47.234 1.00 49.50 626 ILE E CA 1
ATOM 962 C C . ILE A 1 158 ? -31.637 -17.048 -47.754 1.00 54.93 626 ILE E C 1
ATOM 963 O O . ILE A 1 158 ? -32.513 -17.434 -46.966 1.00 55.68 626 ILE E O 1
ATOM 968 N N . PHE A 1 159 ? -31.710 -17.225 -49.077 1.00 45.48 627 PHE E N 1
ATOM 969 C CA . PHE A 1 159 ? -32.844 -17.818 -49.780 1.00 54.66 627 PHE E CA 1
ATOM 970 C C . PHE A 1 159 ? -32.361 -18.867 -50.769 1.00 55.92 627 PHE E C 1
ATOM 971 O O . PHE A 1 159 ? -31.383 -18.647 -51.490 1.00 58.26 627 PHE E O 1
ATOM 979 N N . LYS A 1 160 ? -33.061 -19.995 -50.834 1.00 54.75 628 LYS E N 1
ATOM 980 C CA . LYS A 1 160 ? -32.806 -20.973 -51.885 1.00 50.55 628 LYS E CA 1
ATOM 981 C C . LYS A 1 160 ? -33.416 -20.469 -53.191 1.00 53.95 628 LYS E C 1
ATOM 982 O O . LYS A 1 160 ? -34.636 -20.298 -53.286 1.00 53.06 628 LYS E O 1
ATOM 988 N N . VAL A 1 161 ? -32.578 -20.225 -54.197 1.00 41.63 629 VAL E N 1
ATOM 989 C CA . VAL A 1 161 ? -33.026 -19.617 -55.443 1.00 45.75 629 VAL E CA 1
ATOM 990 C C . VAL A 1 161 ? -32.658 -20.501 -56.633 1.00 51.96 629 VAL E C 1
ATOM 991 O O . VAL A 1 161 ? -31.929 -21.485 -56.526 1.00 59.23 629 VAL E O 1
ATOM 995 N N . ARG A 1 162 ? -33.191 -20.121 -57.782 1.00 52.96 630 ARG E N 1
ATOM 996 C CA . ARG A 1 162 ? -32.944 -20.803 -59.038 1.00 58.12 630 ARG E CA 1
ATOM 997 C C . ARG A 1 162 ? -32.887 -19.729 -60.106 1.00 65.07 630 ARG E C 1
ATOM 998 O O . ARG A 1 162 ? -33.775 -18.873 -60.166 1.00 65.61 630 ARG E O 1
ATOM 1006 N N . MET A 1 163 ? -31.845 -19.758 -60.934 1.00 61.49 631 MET E N 1
ATOM 1007 C CA . MET A 1 163 ? -31.679 -18.727 -61.944 1.00 68.80 631 MET E CA 1
ATOM 1008 C C . MET A 1 163 ? -31.079 -19.324 -63.211 1.00 66.37 631 MET E C 1
ATOM 1009 O O . MET A 1 163 ? -30.396 -20.353 -63.191 1.00 51.01 631 MET E O 1
ATOM 1014 N N . TYR A 1 164 ? -31.350 -18.639 -64.316 1.00 71.22 632 TYR E N 1
ATOM 1015 C CA . TYR A 1 164 ? -30.970 -19.073 -65.651 1.00 73.79 632 TYR E CA 1
ATOM 1016 C C . TYR A 1 164 ? -29.669 -18.376 -66.026 1.00 72.36 632 TYR E C 1
ATOM 1017 O O . TYR A 1 164 ? -29.647 -17.158 -66.225 1.00 75.02 632 TYR E O 1
ATOM 1026 N N . VAL A 1 165 ? -28.589 -19.142 -66.115 1.00 77.81 633 VAL E N 1
ATOM 1027 C CA . VAL A 1 165 ? -27.301 -18.642 -66.584 1.00 76.97 633 VAL E CA 1
ATOM 1028 C C . VAL A 1 165 ? -27.020 -19.291 -67.932 1.00 88.95 633 VAL E C 1
ATOM 1029 O O . VAL A 1 165 ? -26.830 -20.512 -68.022 1.00 82.53 633 VAL E O 1
ATOM 1033 N N . GLY A 1 166 ? -26.982 -18.475 -68.982 1.00 95.21 634 GLY E N 1
ATOM 1034 C CA . GLY A 1 166 ? -26.917 -19.005 -70.324 1.00 80.85 634 GLY E CA 1
ATOM 1035 C C . GLY A 1 166 ? -28.196 -19.745 -70.652 1.00 86.18 634 GLY E C 1
ATOM 1036 O O . GLY A 1 166 ? -29.266 -19.136 -70.768 1.00 90.80 634 GLY E O 1
ATOM 1037 N N . GLY A 1 167 ? -28.098 -21.062 -70.791 1.00 79.41 635 GLY E N 1
ATOM 1038 C CA . GLY A 1 167 ? -29.264 -21.880 -71.042 1.00 80.67 635 GLY E CA 1
ATOM 1039 C C . GLY A 1 167 ? -29.420 -22.885 -69.927 1.00 80.89 635 GLY E C 1
ATOM 1040 O O . GLY A 1 167 ? -30.229 -23.817 -70.005 1.00 83.96 635 GLY E O 1
ATOM 1041 N N . VAL A 1 168 ? -28.662 -22.668 -68.869 1.00 78.53 636 VAL E N 1
ATOM 1042 C CA . VAL A 1 168 ? -28.497 -23.650 -67.812 1.00 70.27 636 VAL E CA 1
ATOM 1043 C C . VAL A 1 168 ? -29.170 -23.117 -66.553 1.00 73.34 636 VAL E C 1
ATOM 1044 O O . VAL A 1 168 ? -28.732 -22.107 -65.990 1.00 73.49 636 VAL E O 1
ATOM 1048 N N . GLU A 1 169 ? -30.231 -23.782 -66.108 1.00 78.79 637 GLU E N 1
ATOM 1049 C CA . GLU A 1 169 ? -30.756 -23.504 -64.781 1.00 75.89 637 GLU E CA 1
ATOM 1050 C C . GLU A 1 169 ? -29.751 -23.950 -63.734 1.00 67.63 637 GLU E C 1
ATOM 1051 O O . GLU A 1 169 ? -29.080 -24.973 -63.899 1.00 67.67 637 GLU E O 1
ATOM 1057 N N . HIS A 1 170 ? -29.656 -23.174 -62.650 1.00 62.22 638 HIS E N 1
ATOM 1058 C CA . HIS A 1 170 ? -28.816 -23.498 -61.512 1.00 60.50 638 HIS E CA 1
ATOM 1059 C C . HIS A 1 170 ? -29.602 -23.289 -60.232 1.00 61.95 638 HIS E C 1
ATOM 1060 O O . HIS A 1 170 ? -30.326 -22.300 -60.095 1.00 59.10 638 HIS E O 1
ATOM 1067 N N . ARG A 1 171 ? -29.468 -24.232 -59.307 1.00 60.43 639 ARG E N 1
ATOM 1068 C CA . ARG A 1 171 ? -29.914 -24.036 -57.937 1.00 67.01 639 ARG E CA 1
ATOM 1069 C C . ARG A 1 171 ? -28.728 -23.579 -57.110 1.00 64.12 639 ARG E C 1
ATOM 1070 O O . ARG A 1 171 ? -27.626 -24.114 -57.246 1.00 64.53 639 ARG E O 1
ATOM 1078 N N . LEU A 1 172 ? -28.955 -22.587 -56.257 1.00 53.43 640 LEU E N 1
ATOM 1079 C CA . LEU A 1 172 ? -27.934 -22.164 -55.309 1.00 57.03 640 LEU E CA 1
ATOM 1080 C C . LEU A 1 172 ? -28.615 -21.414 -54.175 1.00 54.71 640 LEU E C 1
ATOM 1081 O O . LEU A 1 172 ? -29.810 -21.107 -54.233 1.00 52.27 640 LEU E O 1
ATOM 1086 N N . GLU A 1 173 ? -27.837 -21.123 -53.140 1.00 51.91 641 GLU E N 1
ATOM 1087 C CA . GLU A 1 173 ? -28.267 -20.248 -52.060 1.00 47.56 641 GLU E CA 1
ATOM 1088 C C . GLU A 1 173 ? -27.782 -18.835 -52.339 1.00 43.82 641 GLU E C 1
ATOM 1089 O O . GLU A 1 173 ? -26.610 -18.634 -52.663 1.00 39.43 641 GLU E O 1
ATOM 1095 N N . ALA A 1 174 ? -28.665 -17.858 -52.194 1.00 40.14 642 ALA E N 1
ATOM 1096 C CA . ALA A 1 174 ? -28.293 -16.462 -52.362 1.00 48.05 642 ALA E CA 1
ATOM 1097 C C . ALA A 1 174 ? -28.583 -15.661 -51.099 1.00 48.37 642 ALA E C 1
ATOM 1098 O O . ALA A 1 174 ? -29.420 -16.034 -50.277 1.00 47.92 642 ALA E O 1
ATOM 1100 N N . ALA A 1 175 ? -27.864 -14.549 -50.953 1.00 43.07 643 ALA E N 1
ATOM 1101 C CA . ALA A 1 175 ? -28.016 -13.631 -49.833 1.00 47.62 643 ALA E CA 1
ATOM 1102 C C . ALA A 1 175 ? -28.526 -12.305 -50.377 1.00 55.70 643 ALA E C 1
ATOM 1103 O O . ALA A 1 175 ? -27.879 -11.704 -51.237 1.00 54.80 643 ALA E O 1
ATOM 1105 N N . CYS A 1 176 ? -29.672 -11.841 -49.863 1.00 59.34 644 CYS E N 1
ATOM 1106 C CA . CYS A 1 176 ? -30.380 -10.702 -50.438 1.00 59.17 644 CYS E CA 1
ATOM 1107 C C . CYS A 1 176 ? -30.694 -9.653 -49.380 1.00 55.75 644 CYS E C 1
ATOM 1108 O O . CYS A 1 176 ? -30.991 -9.981 -48.225 1.00 59.17 644 CYS E O 1
ATOM 1111 N N . ASN A 1 177 ? -30.628 -8.386 -49.794 1.00 55.79 645 ASN E N 1
ATOM 1112 C CA . ASN A 1 177 ? -31.006 -7.230 -48.964 1.00 63.06 645 ASN E CA 1
ATOM 1113 C C . ASN A 1 177 ? -32.276 -7.414 -48.149 1.00 70.06 645 ASN E C 1
ATOM 1114 O O . ASN A 1 177 ? -32.842 -6.433 -47.666 1.00 74.41 645 ASN E O 1
ATOM 1119 N N . GLN B 2 3 ? -13.169 -14.357 -19.231 1.00 77.80 2 GLN H N 1
ATOM 1120 C CA . GLN B 2 3 ? -12.993 -15.763 -19.592 1.00 78.84 2 GLN H CA 1
ATOM 1121 C C . GLN B 2 3 ? -11.961 -16.437 -18.687 1.00 74.65 2 GLN H C 1
ATOM 1122 O O . GLN B 2 3 ? -10.917 -15.858 -18.381 1.00 76.45 2 GLN H O 1
ATOM 1128 N N . LEU B 2 4 ? -12.246 -17.665 -18.260 1.00 69.22 3 LEU H N 1
ATOM 1129 C CA . LEU B 2 4 ? -11.386 -18.364 -17.314 1.00 69.60 3 LEU H CA 1
ATOM 1130 C C . LEU B 2 4 ? -11.040 -19.744 -17.849 1.00 67.08 3 LEU H C 1
ATOM 1131 O O . LEU B 2 4 ? -11.935 -20.527 -18.193 1.00 58.55 3 LEU H O 1
ATOM 1136 N N . LEU B 2 5 ? -9.739 -20.028 -17.914 1.00 55.90 4 LEU H N 1
ATOM 1137 C CA . LEU B 2 5 ? -9.212 -21.328 -18.298 1.00 44.21 4 LEU H CA 1
ATOM 1138 C C . LEU B 2 5 ? -8.851 -22.113 -17.046 1.00 41.39 4 LEU H C 1
ATOM 1139 O O . LEU B 2 5 ? -8.104 -21.621 -16.200 1.00 41.54 4 LEU H O 1
ATOM 1144 N N . GLU B 2 6 ? -9.330 -23.344 -16.968 1.00 42.78 5 GLU H N 1
ATOM 1145 C CA . GLU B 2 6 ? -9.141 -24.194 -15.804 1.00 52.25 5 GLU H CA 1
ATOM 1146 C C . GLU B 2 6 ? -8.327 -25.398 -16.229 1.00 44.75 5 GLU H C 1
ATOM 1147 O O . GLU B 2 6 ? -8.701 -26.097 -17.174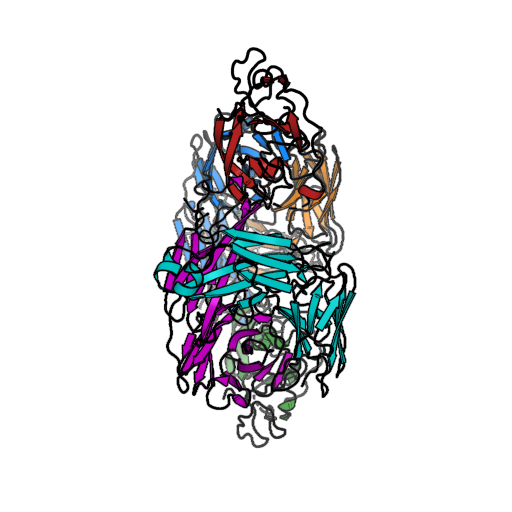 1.00 53.94 5 GLU H O 1
ATOM 1153 N N . GLN B 2 7 ? -7.204 -25.615 -15.556 1.00 42.32 6 GLN H N 1
ATOM 1154 C CA . GLN B 2 7 ? -6.289 -26.681 -15.918 1.00 42.37 6 GLN H CA 1
ATOM 1155 C C . GLN B 2 7 ? -6.394 -27.808 -14.910 1.00 43.55 6 GLN H C 1
ATOM 1156 O O . GLN B 2 7 ? -6.772 -27.597 -13.757 1.00 48.60 6 GLN H O 1
ATOM 1162 N N . SER B 2 8 ? -6.060 -29.012 -15.354 1.00 42.91 7 SER H N 1
ATOM 1163 C CA . SER B 2 8 ? -6.049 -30.136 -14.439 1.00 42.84 7 SER H CA 1
ATOM 1164 C C . SER B 2 8 ? -4.968 -29.924 -13.377 1.00 47.07 7 SER H C 1
ATOM 1165 O O . SER B 2 8 ? -4.061 -29.096 -13.527 1.00 40.34 7 SER H O 1
ATOM 1168 N N . GLY B 2 9 ? -5.091 -30.666 -12.275 1.00 50.91 8 GLY H N 1
ATOM 1169 C CA . GLY B 2 9 ? -4.252 -30.442 -11.111 1.00 41.22 8 GLY H CA 1
ATOM 1170 C C . GLY B 2 9 ? -2.810 -30.870 -11.310 1.00 47.53 8 GLY H C 1
ATOM 1171 O O . GLY B 2 9 ? -2.420 -31.473 -12.314 1.00 45.75 8 GLY H O 1
ATOM 1172 N N . ALA B 2 10 ? -1.996 -30.543 -10.308 1.00 39.82 9 ALA H N 1
ATOM 1173 C CA . ALA B 2 10 ? -0.563 -30.812 -10.354 1.00 45.36 9 ALA H CA 1
ATOM 1174 C C . ALA B 2 10 ? -0.267 -32.303 -10.524 1.00 43.22 9 ALA H C 1
ATOM 1175 O O . ALA B 2 10 ? -1.079 -33.172 -10.204 1.00 44.07 9 ALA H O 1
ATOM 1177 N N . GLU B 2 11 ? 0.953 -32.589 -10.972 1.00 43.88 10 GLU H N 1
ATOM 1178 C CA . GLU B 2 11 ? 1.333 -33.939 -11.348 1.00 47.20 10 GLU H CA 1
ATOM 1179 C C . GLU B 2 11 ? 2.781 -34.197 -10.979 1.00 38.02 10 GLU H C 1
ATOM 1180 O O . GLU B 2 11 ? 3.616 -33.285 -10.952 1.00 34.91 10 GLU H O 1
ATOM 1186 N N . VAL B 2 12 ? 3.083 -35.470 -10.752 1.00 42.69 11 VAL H N 1
ATOM 1187 C CA . VAL B 2 12 ? 4.450 -35.930 -10.564 1.00 38.22 11 VAL H CA 1
ATOM 1188 C C . VAL B 2 12 ? 4.662 -37.156 -11.449 1.00 38.88 11 VAL H C 1
ATOM 1189 O O . VAL B 2 12 ? 3.785 -38.022 -11.545 1.00 37.97 11 VAL H O 1
ATOM 1193 N N . LYS B 2 13 ? 5.809 -37.213 -12.120 1.00 40.96 12 LYS H N 1
ATOM 1194 C CA . LYS B 2 13 ? 6.043 -38.265 -13.092 1.00 43.92 12 LYS H CA 1
ATOM 1195 C C . LYS B 2 13 ? 7.483 -38.725 -13.022 1.00 37.70 12 LYS H C 1
ATOM 1196 O O . LYS B 2 13 ? 8.401 -37.912 -12.862 1.00 44.56 12 LYS H O 1
ATOM 1202 N N . LYS B 2 14 ? 7.684 -40.029 -13.208 1.00 48.53 13 LYS H N 1
ATOM 1203 C CA . LYS B 2 14 ? 9.039 -40.556 -13.303 1.00 49.60 13 LYS H CA 1
ATOM 1204 C C . LYS B 2 14 ? 9.667 -40.148 -14.633 1.00 48.39 13 LYS H C 1
ATOM 1205 O O . LYS B 2 14 ? 8.973 -40.047 -15.648 1.00 52.64 13 LYS H O 1
ATOM 1211 N N . PRO B 2 15 ? 10.977 -39.916 -14.655 1.00 46.22 14 PRO H N 1
ATOM 1212 C CA . PRO B 2 15 ? 11.643 -39.603 -15.925 1.00 50.83 14 PRO H CA 1
ATOM 1213 C C . PRO B 2 15 ? 11.349 -40.680 -16.960 1.00 56.29 14 PRO H C 1
ATOM 1214 O O . PRO B 2 15 ? 11.216 -41.861 -16.630 1.00 47.37 14 PRO H O 1
ATOM 1218 N N . GLY B 2 16 ? 11.190 -40.248 -18.217 1.00 52.79 15 GLY H N 1
ATOM 1219 C CA . GLY B 2 16 ? 10.823 -41.132 -19.300 1.00 49.68 15 GLY H CA 1
ATOM 1220 C C . GLY B 2 16 ? 9.338 -41.348 -19.475 1.00 56.69 15 GLY H C 1
ATOM 1221 O O . GLY B 2 16 ? 8.921 -41.879 -20.515 1.00 56.98 15 GLY H O 1
ATOM 1222 N N . SER B 2 17 ? 8.524 -40.954 -18.503 1.00 43.89 16 SER H N 1
ATOM 1223 C CA . SER B 2 17 ? 7.089 -41.184 -18.551 1.00 45.00 16 SER H CA 1
ATOM 1224 C C . SER B 2 17 ? 6.441 -40.125 -19.449 1.00 40.30 16 SER H C 1
ATOM 1225 O O . SER B 2 17 ? 7.120 -39.313 -20.083 1.00 42.01 16 SER H O 1
ATOM 1228 N N . SER B 2 18 ? 5.116 -40.091 -19.461 1.00 45.15 17 SER H N 1
ATOM 1229 C CA . SER B 2 18 ? 4.351 -39.100 -20.200 1.00 53.43 17 SER H CA 1
ATOM 1230 C C . SER B 2 18 ? 3.395 -38.377 -19.264 1.00 55.12 17 SER H C 1
ATOM 1231 O O . SER B 2 18 ? 2.979 -38.910 -18.228 1.00 52.18 17 SER H O 1
ATOM 1234 N N . VAL B 2 19 ? 3.025 -37.153 -19.643 1.00 47.98 18 VAL H N 1
ATOM 1235 C CA . VAL B 2 19 ? 2.012 -36.408 -18.899 1.00 50.59 18 VAL H CA 1
ATOM 1236 C C . VAL B 2 19 ? 1.089 -35.717 -19.891 1.00 44.27 18 VAL H C 1
ATOM 1237 O O . VAL B 2 19 ? 1.541 -35.202 -20.916 1.00 47.49 18 VAL H O 1
ATOM 1241 N N . LYS B 2 20 ? -0.205 -35.708 -19.584 1.00 43.96 19 LYS H N 1
ATOM 1242 C CA . LYS B 2 20 ? -1.206 -35.002 -20.372 1.00 47.72 19 LYS H CA 1
ATOM 1243 C C . LYS B 2 20 ? -1.907 -34.000 -19.471 1.00 48.92 19 LYS H C 1
ATOM 1244 O O . LYS B 2 20 ? -2.504 -34.388 -18.460 1.00 55.10 19 LYS H O 1
ATOM 1250 N N . VAL B 2 21 ? -1.825 -32.718 -19.826 1.00 43.51 20 VAL H N 1
ATOM 1251 C CA . VAL B 2 21 ? -2.460 -31.636 -19.076 1.00 43.66 20 VAL H CA 1
ATOM 1252 C C . VAL B 2 21 ? -3.662 -31.142 -19.871 1.00 47.80 20 VAL H C 1
ATOM 1253 O O . VAL B 2 21 ? -3.601 -31.016 -21.103 1.00 42.73 20 VAL H O 1
ATOM 1257 N N . SER B 2 22 ? -4.762 -30.878 -19.177 1.00 43.94 21 SER H N 1
ATOM 1258 C CA . SER B 2 22 ? -5.980 -30.467 -19.855 1.00 47.39 21 SER H CA 1
ATOM 1259 C C . SER B 2 22 ? -6.282 -29.009 -19.540 1.00 47.56 21 SER H C 1
ATOM 1260 O O . SER B 2 22 ? -5.819 -28.444 -18.542 1.00 45.31 21 SER H O 1
ATOM 1263 N N . CYS B 2 23 ? -7.075 -28.406 -20.415 1.00 44.64 22 CYS H N 1
ATOM 1264 C CA . CYS B 2 23 ? -7.382 -26.983 -20.355 1.00 45.42 22 CYS H CA 1
ATOM 1265 C C . CYS B 2 23 ? -8.867 -26.836 -20.662 1.00 53.01 22 CYS H C 1
ATOM 1266 O O . CYS B 2 23 ? -9.279 -26.986 -21.817 1.00 51.97 22 CYS H O 1
ATOM 1269 N N . GLU B 2 24 ? -9.675 -26.562 -19.644 1.00 57.40 23 GLU H N 1
ATOM 1270 C CA . GLU B 2 24 ? -11.118 -26.474 -19.817 1.00 54.24 23 GLU H CA 1
ATOM 1271 C C . GLU B 2 24 ? -11.582 -25.039 -19.628 1.00 55.20 23 GLU H C 1
ATOM 1272 O O . GLU B 2 24 ? -11.012 -24.288 -18.830 1.00 59.85 23 GLU H O 1
ATOM 1278 N N . THR B 2 25 ? -12.601 -24.656 -20.390 1.00 57.18 24 THR H N 1
ATOM 1279 C CA . THR B 2 25 ? -13.165 -23.316 -20.322 1.00 58.45 24 THR H CA 1
ATOM 1280 C C . THR B 2 25 ? -14.318 -23.317 -19.328 1.00 69.02 24 THR H C 1
ATOM 1281 O O . THR B 2 25 ? -15.182 -24.195 -19.385 1.00 76.11 24 THR H O 1
ATOM 1285 N N . SER B 2 26 ? -14.323 -22.337 -18.420 1.00 75.29 25 SER H N 1
ATOM 1286 C CA . SER B 2 26 ? -15.313 -22.251 -17.347 1.00 77.16 25 SER H CA 1
ATOM 1287 C C . SER B 2 26 ? -16.738 -22.338 -17.877 1.00 82.06 25 SER H C 1
ATOM 1288 O O . SER B 2 26 ? -17.449 -23.312 -17.604 1.00 81.63 25 SER H O 1
ATOM 1291 N N . GLY B 2 27 ? -17.165 -21.321 -18.627 1.00 76.23 26 GLY H N 1
ATOM 1292 C CA . GLY B 2 27 ? -18.467 -21.350 -19.263 1.00 81.52 26 GLY H CA 1
ATOM 1293 C C . GLY B 2 27 ? -18.468 -22.260 -20.472 1.00 77.41 26 GLY H C 1
ATOM 1294 O O . GLY B 2 27 ? -17.782 -23.286 -20.489 1.00 77.27 26 GLY H O 1
ATOM 1295 N N . GLY B 2 28 ? -19.241 -21.908 -21.486 1.00 83.28 27 GLY H N 1
ATOM 1296 C CA . GLY B 2 28 ? -19.129 -22.596 -22.752 1.00 83.47 27 GLY H CA 1
ATOM 1297 C C . GLY B 2 28 ? -17.859 -22.194 -23.474 1.00 81.51 27 GLY H C 1
ATOM 1298 O O . GLY B 2 28 ? -17.117 -21.299 -23.054 1.00 75.40 27 GLY H O 1
ATOM 1299 N N . THR B 2 29 ? -17.596 -22.881 -24.584 1.00 79.50 28 THR H N 1
ATOM 1300 C CA . THR B 2 29 ? -16.511 -22.458 -25.455 1.00 73.76 28 THR H CA 1
ATOM 1301 C C . THR B 2 29 ? -16.776 -21.040 -25.969 1.00 72.64 28 THR H C 1
ATOM 1302 O O . THR B 2 29 ? -17.907 -20.531 -25.938 1.00 54.67 28 THR H O 1
ATOM 1306 N N . PHE B 2 30 ? -15.701 -20.385 -26.399 1.00 57.53 29 PHE H N 1
ATOM 1307 C CA . PHE B 2 30 ? -15.755 -19.034 -26.931 1.00 51.80 29 PHE H CA 1
ATOM 1308 C C . PHE B 2 30 ? -14.934 -18.991 -28.213 1.00 51.96 29 PHE H C 1
ATOM 1309 O O . PHE B 2 30 ? -14.327 -19.984 -28.621 1.00 55.61 29 PHE H O 1
ATOM 1317 N N . ASP B 2 31 ? -14.960 -17.845 -28.887 1.00 41.91 30 ASP H N 1
ATOM 1318 C CA . ASP B 2 31 ? -14.269 -17.735 -30.164 1.00 38.73 30 ASP H CA 1
ATOM 1319 C C . ASP B 2 31 ? -12.775 -17.587 -29.880 1.00 37.37 30 ASP H C 1
ATOM 1320 O O . ASP B 2 31 ? -12.338 -16.596 -29.286 1.00 31.60 30 ASP H O 1
ATOM 1325 N N . ASN B 2 32 ? -11.993 -18.574 -30.282 1.00 36.37 31 ASN H N 1
ATOM 1326 C CA . ASN B 2 32 ? -10.539 -18.407 -30.278 1.00 36.11 31 ASN H CA 1
ATOM 1327 C C . ASN B 2 32 ? -9.955 -19.245 -31.400 1.00 32.22 31 ASN H C 1
ATOM 1328 O O . ASN B 2 32 ? -10.468 -20.319 -31.717 1.00 37.11 31 ASN H O 1
ATOM 1333 N N . TYR B 2 33 ? -8.852 -18.760 -31.984 1.00 30.79 32 TYR H N 1
ATOM 1334 C CA . TYR B 2 33 ? -8.253 -19.411 -33.133 1.00 29.97 32 TYR H CA 1
ATOM 1335 C C . TYR B 2 33 ? -7.024 -20.251 -32.805 1.00 35.78 32 TYR H C 1
ATOM 1336 O O . TYR B 2 33 ? -6.586 -21.023 -33.666 1.00 29.04 32 TYR H O 1
ATOM 1345 N N . ALA B 2 34 ? -6.433 -20.124 -31.612 1.00 30.95 33 ALA H N 1
ATOM 1346 C CA . ALA B 2 34 ? -5.267 -20.947 -31.338 1.00 33.69 33 ALA H CA 1
ATOM 1347 C C . ALA B 2 34 ? -5.186 -21.302 -29.860 1.00 29.28 33 ALA H C 1
ATOM 1348 O O . ALA B 2 34 ? -5.562 -20.507 -28.987 1.00 24.53 33 ALA H O 1
ATOM 1350 N N . LEU B 2 35 ? -4.708 -22.516 -29.608 1.00 27.12 34 LEU H N 1
ATOM 1351 C CA . LEU B 2 35 ? -4.345 -22.983 -28.277 1.00 31.12 34 LEU H CA 1
ATOM 1352 C C . LEU B 2 35 ? -2.827 -23.158 -28.220 1.00 28.80 34 LEU H C 1
ATOM 1353 O O . LEU B 2 35 ? -2.255 -23.888 -29.043 1.00 29.24 34 LEU H O 1
ATOM 1358 N N . ASN B 2 36 ? -2.166 -22.481 -27.272 1.00 28.86 35 ASN H N 1
ATOM 1359 C CA . ASN B 2 36 ? -0.731 -22.667 -27.086 1.00 25.13 35 ASN H CA 1
ATOM 1360 C C . ASN B 2 36 ? -0.435 -23.053 -25.635 1.00 33.42 35 ASN H C 1
ATOM 1361 O O . ASN B 2 36 ? -1.277 -22.908 -24.742 1.00 27.30 35 ASN H O 1
ATOM 1366 N N . TRP B 2 37 ? 0.792 -23.539 -25.407 1.00 29.75 36 TRP H N 1
ATOM 1367 C CA . TRP B 2 37 ? 1.247 -23.913 -24.067 1.00 29.76 36 TRP H CA 1
ATOM 1368 C C . TRP B 2 37 ? 2.600 -23.271 -23.803 1.00 29.62 36 TRP H C 1
ATOM 1369 O O . TRP B 2 37 ? 3.454 -23.192 -24.697 1.00 31.06 36 TRP H O 1
ATOM 1380 N N . VAL B 2 38 ? 2.763 -22.804 -22.572 1.00 32.44 37 VAL H N 1
ATOM 1381 C CA . VAL B 2 38 ? 3.889 -22.000 -22.123 1.00 29.02 37 VAL H CA 1
ATOM 1382 C C . VAL B 2 38 ? 4.278 -22.547 -20.762 1.00 30.91 37 VAL H C 1
ATOM 1383 O O . VAL B 2 38 ? 3.402 -22.790 -19.927 1.00 33.60 37 VAL H O 1
ATOM 1387 N N . ARG B 2 39 ? 5.577 -22.751 -20.517 1.00 27.40 38 ARG H N 1
ATOM 1388 C CA . ARG B 2 39 ? 5.966 -23.223 -19.190 1.00 30.99 38 ARG H CA 1
ATOM 1389 C C . ARG B 2 39 ? 6.947 -22.269 -18.511 1.00 29.47 38 ARG H C 1
ATOM 1390 O O . ARG B 2 39 ? 7.576 -21.420 -19.144 1.00 34.63 38 ARG H O 1
ATOM 1398 N N . GLN B 2 40 ? 7.052 -22.440 -17.187 1.00 35.08 39 GLN H N 1
ATOM 1399 C CA . GLN B 2 40 ? 7.892 -21.617 -16.321 1.00 40.14 39 GLN H CA 1
ATOM 1400 C C . GLN B 2 40 ? 8.547 -22.507 -15.264 1.00 29.61 39 GLN H C 1
ATOM 1401 O O . GLN B 2 40 ? 7.857 -23.011 -14.373 1.00 32.23 39 GLN H O 1
ATOM 1407 N N . ALA B 2 41 ? 9.845 -22.735 -15.409 1.00 39.21 40 ALA H N 1
ATOM 1408 C CA . ALA B 2 41 ? 10.646 -23.355 -14.356 1.00 59.71 40 ALA H CA 1
ATOM 1409 C C . ALA B 2 41 ? 10.411 -22.661 -13.012 1.00 62.21 40 ALA H C 1
ATOM 1410 O O . ALA B 2 41 ? 10.134 -21.457 -12.973 1.00 57.24 40 ALA H O 1
ATOM 1412 N N . PRO B 2 42 ? 10.563 -23.392 -11.887 1.00 72.14 41 PRO H N 1
ATOM 1413 C CA . PRO B 2 42 ? 10.121 -22.851 -10.582 1.00 75.08 41 PRO H CA 1
ATOM 1414 C C . PRO B 2 42 ? 10.682 -21.475 -10.236 1.00 76.34 41 PRO H C 1
ATOM 1415 O O . PRO B 2 42 ? 9.932 -20.618 -9.753 1.00 75.55 41 PRO H O 1
ATOM 1419 N N . GLY B 2 43 ? 11.960 -21.219 -10.489 1.00 66.02 42 GLY H N 1
ATOM 1420 C CA . GLY B 2 43 ? 12.484 -19.902 -10.206 1.00 73.33 42 GLY H CA 1
ATOM 1421 C C . GLY B 2 43 ? 12.683 -18.990 -11.396 1.00 74.78 42 GLY H C 1
ATOM 1422 O O . GLY B 2 43 ? 13.156 -17.864 -11.218 1.00 67.09 42 GLY H O 1
ATOM 1423 N N . GLN B 2 44 ? 12.315 -19.423 -12.602 1.00 74.67 43 GLN H N 1
ATOM 1424 C CA . GLN B 2 44 ? 12.779 -18.761 -13.806 1.00 67.24 43 GLN H CA 1
ATOM 1425 C C . GLN B 2 44 ? 11.614 -18.127 -14.574 1.00 67.91 43 GLN H C 1
ATOM 1426 O O . GLN B 2 44 ? 10.539 -17.877 -14.005 1.00 61.85 43 GLN H O 1
ATOM 1432 N N . GLY B 2 45 ? 11.827 -17.868 -15.861 1.00 50.60 44 GLY H N 1
ATOM 1433 C CA . GLY B 2 45 ? 10.894 -17.109 -16.674 1.00 49.43 44 GLY H CA 1
ATOM 1434 C C . GLY B 2 45 ? 9.972 -17.989 -17.492 1.00 55.77 44 GLY H C 1
ATOM 1435 O O . GLY B 2 45 ? 9.658 -19.121 -17.106 1.00 52.00 44 GLY H O 1
ATOM 1436 N N . LEU B 2 46 ? 9.550 -17.470 -18.651 1.00 49.19 45 LEU H N 1
ATOM 1437 C CA . LEU B 2 46 ? 8.526 -18.088 -19.493 1.00 42.20 45 LEU H CA 1
ATOM 1438 C C . LEU B 2 46 ? 9.110 -18.624 -20.795 1.00 33.68 45 LEU H C 1
ATOM 1439 O O . LEU B 2 46 ? 9.871 -17.936 -21.486 1.00 40.66 45 LEU H O 1
ATOM 1444 N N . GLU B 2 47 ? 8.692 -19.832 -21.164 1.00 37.67 46 GLU H N 1
ATOM 1445 C CA . GLU B 2 47 ? 9.188 -20.521 -22.349 1.00 36.88 46 GLU H CA 1
ATOM 1446 C C . GLU B 2 47 ? 8.022 -21.114 -23.145 1.00 34.22 46 GLU H C 1
ATOM 1447 O O . GLU B 2 47 ? 7.258 -21.917 -22.604 1.00 32.33 46 GLU H O 1
ATOM 1453 N N . TRP B 2 48 ? 7.919 -20.763 -24.437 1.00 32.68 47 TRP H N 1
ATOM 1454 C CA . TRP B 2 48 ? 6.864 -21.281 -25.313 1.00 39.33 47 TRP H CA 1
ATOM 1455 C C . TRP B 2 48 ? 7.130 -22.731 -25.708 1.00 34.92 47 TRP H C 1
ATOM 1456 O O . TRP B 2 48 ? 8.230 -23.072 -26.145 1.00 37.66 47 TRP H O 1
ATOM 1467 N N . ILE B 2 49 ? 6.133 -23.588 -25.540 1.00 32.41 48 ILE H N 1
ATOM 1468 C CA . ILE B 2 49 ? 6.262 -24.995 -25.916 1.00 28.84 48 ILE H CA 1
ATOM 1469 C C . ILE B 2 49 ? 5.791 -25.241 -27.343 1.00 33.98 48 ILE H C 1
ATOM 1470 O O . ILE B 2 49 ? 6.502 -25.824 -28.166 1.00 38.35 48 ILE H O 1
ATOM 1475 N N . GLY B 2 50 ? 4.566 -24.840 -27.642 1.00 32.52 49 GLY H N 1
ATOM 1476 C CA . GLY B 2 50 ? 4.000 -25.087 -28.953 1.00 31.75 49 GLY H CA 1
ATOM 1477 C C . GLY B 2 50 ? 2.535 -24.721 -28.943 1.00 33.01 49 GLY H C 1
ATOM 1478 O O . GLY B 2 50 ? 1.977 -24.309 -27.919 1.00 31.28 49 GLY H O 1
ATOM 1479 N N . GLY B 2 51 ? 1.906 -24.909 -30.103 1.00 32.74 50 GLY H N 1
ATOM 1480 C CA . GLY B 2 51 ? 0.499 -24.572 -30.196 1.00 28.97 50 GLY H CA 1
ATOM 1481 C C . GLY B 2 51 ? -0.131 -25.215 -31.414 1.00 31.30 50 GLY H C 1
ATOM 1482 O O . GLY B 2 51 ? 0.528 -25.881 -32.217 1.00 36.08 50 GLY H O 1
ATOM 1483 N N . VAL B 2 52 ? -1.431 -25.005 -31.531 1.00 32.32 51 VAL H N 1
ATOM 1484 C CA . VAL B 2 52 ? -2.253 -25.661 -32.540 1.00 34.84 51 VAL H CA 1
ATOM 1485 C C . VAL B 2 52 ? -3.288 -24.654 -33.016 1.00 34.89 51 VAL H C 1
ATOM 1486 O O . VAL B 2 52 ? -3.796 -23.850 -32.226 1.00 31.64 51 VAL H O 1
ATOM 1490 N N . VAL B 2 53 ? -3.556 -24.661 -34.322 1.00 32.92 52 VAL H N 1
ATOM 1491 C CA . VAL B 2 53 ? -4.632 -23.855 -34.904 1.00 27.51 52 VAL H CA 1
ATOM 1492 C C . VAL B 2 53 ? -5.666 -24.852 -35.418 1.00 35.66 52 VAL H C 1
ATOM 1493 O O . VAL B 2 53 ? -5.498 -25.386 -36.531 1.00 38.09 52 VAL H O 1
ATOM 1497 N N . PRO B 2 54 A -6.728 -25.141 -34.655 1.00 33.34 52 PRO H N 1
ATOM 1498 C CA . PRO B 2 54 A -7.563 -26.306 -34.970 1.00 34.92 52 PRO H CA 1
ATOM 1499 C C . PRO B 2 54 A -8.297 -26.187 -36.297 1.00 34.85 52 PRO H C 1
ATOM 1500 O O . PRO B 2 54 A -8.481 -27.198 -36.979 1.00 38.18 52 PRO H O 1
ATOM 1504 N N . LEU B 2 55 ? -8.731 -24.990 -36.678 1.00 31.52 53 LEU H N 1
ATOM 1505 C CA . LEU B 2 55 ? -9.437 -24.852 -37.955 1.00 34.17 53 LEU H CA 1
ATOM 1506 C C . LEU B 2 55 ? -8.599 -25.388 -39.121 1.00 38.59 53 LEU H C 1
ATOM 1507 O O . LEU B 2 55 ? -9.126 -26.063 -40.014 1.00 44.50 53 LEU H O 1
ATOM 1512 N N . PHE B 2 56 ? -7.290 -25.138 -39.117 1.00 36.40 54 PHE H N 1
ATOM 1513 C CA . PHE B 2 56 ? -6.427 -25.652 -40.175 1.00 39.33 54 PHE H CA 1
ATOM 1514 C C . PHE B 2 56 ? -5.719 -26.942 -39.802 1.00 39.61 54 PHE H C 1
ATOM 1515 O O . PHE B 2 56 ? -5.111 -27.564 -40.676 1.00 40.10 54 PHE H O 1
ATOM 1523 N N . GLY B 2 57 ? -5.784 -27.349 -38.534 1.00 49.06 55 GLY H N 1
ATOM 1524 C CA . GLY B 2 57 ? -5.104 -28.535 -38.047 1.00 36.58 55 GLY H CA 1
ATOM 1525 C C . GLY B 2 57 ? -3.600 -28.477 -38.044 1.00 37.11 55 GLY H C 1
ATOM 1526 O O . GLY B 2 57 ? -2.967 -29.527 -38.027 1.00 47.86 55 GLY H O 1
ATOM 1527 N N . THR B 2 58 ? -3.004 -27.288 -38.052 1.00 34.66 56 THR H N 1
ATOM 1528 C CA . THR B 2 58 ? -1.560 -27.129 -38.054 1.00 38.94 56 THR H CA 1
ATOM 1529 C C . THR B 2 58 ? -1.024 -26.993 -36.632 1.00 44.43 56 THR H C 1
ATOM 1530 O O . THR B 2 58 ? -1.756 -26.621 -35.708 1.00 35.72 56 THR H O 1
ATOM 1534 N N . THR B 2 59 ? 0.283 -27.260 -36.488 1.00 39.99 57 THR H N 1
ATOM 1535 C CA . THR B 2 59 ? 0.993 -27.152 -35.215 1.00 47.45 57 THR H CA 1
ATOM 1536 C C . THR B 2 59 ? 2.385 -26.574 -35.430 1.00 47.95 57 THR H C 1
ATOM 1537 O O . THR B 2 59 ? 3.012 -26.793 -36.465 1.00 50.39 57 THR H O 1
ATOM 1541 N N . ARG B 2 60 ? 2.855 -25.827 -34.432 1.00 35.59 58 ARG H N 1
ATOM 1542 C CA . ARG B 2 60 ? 4.242 -25.420 -34.281 1.00 38.12 58 ARG H CA 1
ATOM 1543 C C . ARG B 2 60 ? 4.708 -25.829 -32.890 1.00 44.13 58 ARG H C 1
ATOM 1544 O O . ARG B 2 60 ? 3.937 -25.750 -31.921 1.00 37.10 58 ARG H O 1
ATOM 1552 N N . ASN B 2 61 ? 5.972 -26.253 -32.804 1.00 42.28 59 ASN H N 1
ATOM 1553 C CA . ASN B 2 61 ? 6.637 -26.589 -31.554 1.00 51.07 59 ASN H CA 1
ATOM 1554 C C . ASN B 2 61 ? 7.981 -25.884 -31.500 1.00 49.60 59 ASN H C 1
ATOM 1555 O O . ASN B 2 61 ? 8.630 -25.681 -32.532 1.00 48.66 59 ASN H O 1
ATOM 1560 N N . ALA B 2 62 ? 8.419 -25.555 -30.289 1.00 44.42 60 ALA H N 1
ATOM 1561 C CA . ALA B 2 62 ? 9.803 -25.138 -30.101 1.00 41.70 60 ALA H CA 1
ATOM 1562 C C . ALA B 2 62 ? 10.729 -26.347 -30.241 1.00 49.75 60 ALA H C 1
ATOM 1563 O O . ALA B 2 62 ? 10.318 -27.501 -30.084 1.00 46.43 60 ALA H O 1
ATOM 1565 N N . GLN B 2 63 ? 11.996 -26.076 -30.571 1.00 65.45 61 GLN H N 1
ATOM 1566 C CA . GLN B 2 63 ? 12.884 -27.169 -30.964 1.00 63.57 61 GLN H CA 1
ATOM 1567 C C . GLN B 2 63 ? 13.139 -28.142 -29.821 1.00 54.13 61 GLN H C 1
ATOM 1568 O O . GLN B 2 63 ? 13.237 -29.350 -30.054 1.00 61.96 61 GLN H O 1
ATOM 1574 N N . LYS B 2 64 ? 13.208 -27.647 -28.583 1.00 58.56 62 LYS H N 1
ATOM 1575 C CA . LYS B 2 64 ? 13.414 -28.519 -27.432 1.00 56.46 62 LYS H CA 1
ATOM 1576 C C . LYS B 2 64 ? 12.352 -29.604 -27.306 1.00 64.02 62 LYS H C 1
ATOM 1577 O O . LYS B 2 64 ? 12.602 -30.619 -26.646 1.00 65.15 62 LYS H O 1
ATOM 1583 N N . PHE B 2 65 ? 11.171 -29.415 -27.895 1.00 50.02 63 PHE H N 1
ATOM 1584 C CA . PHE B 2 65 ? 10.091 -30.376 -27.741 1.00 42.66 63 PHE H CA 1
ATOM 1585 C C . PHE B 2 65 ? 9.768 -31.119 -29.032 1.00 52.95 63 PHE H C 1
ATOM 1586 O O . PHE B 2 65 ? 8.823 -31.913 -29.050 1.00 40.51 63 PHE H O 1
ATOM 1594 N N . GLN B 2 66 ? 10.531 -30.893 -30.102 1.00 54.50 64 GLN H N 1
ATOM 1595 C CA . GLN B 2 66 ? 10.240 -31.518 -31.392 1.00 58.70 64 GLN H CA 1
ATOM 1596 C C . GLN B 2 66 ? 10.229 -33.039 -31.282 1.00 49.52 64 GLN H C 1
ATOM 1597 O O . GLN B 2 66 ? 11.243 -33.654 -30.947 1.00 58.33 64 GLN H O 1
ATOM 1603 N N . GLY B 2 67 ? 9.072 -33.643 -31.544 1.00 54.02 65 GLY H N 1
ATOM 1604 C CA . GLY B 2 67 ? 8.918 -35.076 -31.543 1.00 46.99 65 GLY H CA 1
ATOM 1605 C C . GLY B 2 67 ? 8.260 -35.660 -30.309 1.00 49.37 65 GLY H C 1
ATOM 1606 O O . GLY B 2 67 ? 7.814 -36.815 -30.351 1.00 47.04 65 GLY H O 1
ATOM 1607 N N . ARG B 2 68 ? 8.177 -34.911 -29.209 1.00 51.77 66 ARG H N 1
ATOM 1608 C CA . ARG B 2 68 ? 7.632 -35.488 -27.992 1.00 45.32 66 ARG H CA 1
ATOM 1609 C C . ARG B 2 68 ? 6.420 -34.747 -27.459 1.00 54.00 66 ARG H C 1
ATOM 1610 O O . ARG B 2 68 ? 5.895 -35.135 -26.406 1.00 47.31 66 ARG H O 1
ATOM 1618 N N . VAL B 2 69 ? 5.924 -33.730 -28.159 1.00 40.88 67 VAL H N 1
ATOM 1619 C CA . VAL B 2 69 ? 4.768 -32.992 -27.680 1.00 42.01 67 VAL H CA 1
ATOM 1620 C C . VAL B 2 69 ? 3.632 -33.131 -28.684 1.00 46.62 67 VAL H C 1
ATOM 1621 O O . VAL B 2 69 ? 3.846 -33.138 -29.904 1.00 40.58 67 VAL H O 1
ATOM 1625 N N . THR B 2 70 ? 2.424 -33.273 -28.158 1.00 44.22 68 THR H N 1
ATOM 1626 C CA . THR B 2 70 ? 1.210 -33.286 -28.961 1.00 50.34 68 THR H CA 1
ATOM 1627 C C . THR B 2 70 ? 0.213 -32.355 -28.294 1.00 45.89 68 THR H C 1
ATOM 1628 O O . THR B 2 70 ? -0.166 -32.568 -27.132 1.00 40.28 68 THR H O 1
ATOM 1632 N N . ILE B 2 71 ? -0.171 -31.304 -29.012 1.00 36.23 69 ILE H N 1
ATOM 1633 C CA . ILE B 2 71 ? -1.099 -30.295 -28.521 1.00 40.16 69 ILE H CA 1
ATOM 1634 C C . ILE B 2 71 ? -2.362 -30.392 -29.365 1.00 51.58 69 ILE H C 1
ATOM 1635 O O . ILE B 2 71 ? -2.286 -30.447 -30.598 1.00 44.72 69 ILE H O 1
ATOM 1640 N N . SER B 2 72 ? -3.516 -30.468 -28.708 1.00 41.92 70 SER H N 1
ATOM 1641 C CA . SER B 2 72 ? -4.765 -30.634 -29.434 1.00 54.27 70 SER H CA 1
ATOM 1642 C C . SER B 2 72 ? -5.874 -29.856 -28.738 1.00 53.94 70 SER H C 1
ATOM 1643 O O . SER B 2 72 ? -5.753 -29.440 -27.579 1.00 46.73 70 SER H O 1
ATOM 1646 N N . ASP B 2 73 ? -6.968 -29.661 -29.469 1.00 42.56 71 ASP H N 1
ATOM 1647 C CA . ASP B 2 73 ? -8.061 -28.831 -29.001 1.00 43.94 71 ASP H CA 1
ATOM 1648 C C . ASP B 2 73 ? -9.374 -29.473 -29.421 1.00 56.83 71 ASP H C 1
ATOM 1649 O O . ASP B 2 73 ? -9.559 -29.789 -30.596 1.00 56.81 71 ASP H O 1
ATOM 1654 N N . ASP B 2 74 ? -10.264 -29.686 -28.457 1.00 58.84 72 ASP H N 1
ATOM 1655 C CA . ASP B 2 74 ? -11.581 -30.273 -28.703 1.00 66.14 72 ASP H CA 1
ATOM 1656 C C . ASP B 2 74 ? -12.570 -29.129 -28.883 1.00 64.18 72 ASP H C 1
ATOM 1657 O O . ASP B 2 74 ? -13.045 -28.542 -27.908 1.00 66.14 72 ASP H O 1
ATOM 1662 N N . LYS B 2 75 ? -12.877 -28.811 -30.140 1.00 60.63 73 LYS H N 1
ATOM 1663 C CA . LYS B 2 75 ? -13.753 -27.689 -30.443 1.00 63.55 73 LYS H CA 1
ATOM 1664 C C . LYS B 2 75 ? -15.184 -27.909 -29.968 1.00 69.08 73 LYS H C 1
ATOM 1665 O O . LYS B 2 75 ? -15.911 -26.932 -29.767 1.00 69.30 73 LYS H O 1
ATOM 1671 N N . SER B 2 76 ? -15.604 -29.160 -29.779 1.00 65.18 74 SER H N 1
ATOM 1672 C CA . SER B 2 76 ? -16.960 -29.408 -29.303 1.00 68.88 74 SER H CA 1
ATOM 1673 C C . SER B 2 76 ? -17.088 -29.150 -27.806 1.00 73.06 74 SER H C 1
ATOM 1674 O O . SER B 2 76 ? -18.064 -28.536 -27.363 1.00 74.64 74 SER H O 1
ATOM 1677 N N . THR B 2 77 ? -16.114 -29.605 -27.013 1.00 72.72 75 THR H N 1
ATOM 1678 C CA . THR B 2 77 ? -16.157 -29.423 -25.566 1.00 70.37 75 THR H CA 1
ATOM 1679 C C . THR B 2 77 ? -15.458 -28.157 -25.100 1.00 66.32 75 THR H C 1
ATOM 1680 O O . THR B 2 77 ? -15.726 -27.694 -23.987 1.00 61.08 75 THR H O 1
ATOM 1684 N N . GLY B 2 78 ? -14.587 -27.580 -25.922 1.00 69.46 76 GLY H N 1
ATOM 1685 C CA . GLY B 2 78 ? -13.760 -26.482 -25.467 1.00 63.98 76 GLY H CA 1
ATOM 1686 C C . GLY B 2 78 ? -12.623 -26.903 -24.565 1.00 59.38 76 GLY H C 1
ATOM 1687 O O . GLY B 2 78 ? -12.094 -26.075 -23.821 1.00 56.49 76 GLY H O 1
ATOM 1688 N N . THR B 2 79 ? -12.228 -28.169 -24.605 1.00 56.93 77 THR H N 1
ATOM 1689 C CA . THR B 2 79 ? -11.162 -28.684 -23.761 1.00 54.54 77 THR H CA 1
ATOM 1690 C C . THR B 2 79 ? -9.912 -28.904 -24.603 1.00 49.88 77 THR H C 1
ATOM 1691 O O . THR B 2 79 ? -9.951 -29.628 -25.606 1.00 49.99 77 THR H O 1
ATOM 1695 N N . GLY B 2 80 ? -8.811 -28.279 -24.198 1.00 43.09 78 GLY H N 1
ATOM 1696 C CA . GLY B 2 80 ? -7.540 -28.457 -24.864 1.00 45.05 78 GLY H CA 1
ATOM 1697 C C . GLY B 2 80 ? -6.617 -29.374 -24.082 1.00 47.38 78 GLY H C 1
ATOM 1698 O O . GLY B 2 80 ? -6.838 -29.649 -22.901 1.00 43.64 78 GLY H O 1
ATOM 1699 N N . HIS B 2 81 ? -5.566 -29.849 -24.754 1.00 41.72 79 HIS H N 1
ATOM 1700 C CA . HIS B 2 81 ? -4.652 -30.797 -24.138 1.00 46.42 79 HIS H CA 1
ATOM 1701 C C . HIS B 2 81 ? -3.227 -30.530 -24.605 1.00 44.23 79 HIS H C 1
ATOM 1702 O O . HIS B 2 81 ? -2.990 -30.091 -25.731 1.00 40.62 79 HIS H O 1
ATOM 1709 N N . MET B 2 82 ? -2.283 -30.760 -23.702 1.00 40.52 80 MET H N 1
ATOM 1710 C CA . MET B 2 82 ? -0.878 -30.911 -24.045 1.00 35.20 80 MET H CA 1
ATOM 1711 C C . MET B 2 82 ? -0.425 -32.251 -23.497 1.00 48.93 80 MET H C 1
ATOM 1712 O O . MET B 2 82 ? -0.518 -32.491 -22.284 1.00 44.62 80 MET H O 1
ATOM 1717 N N . GLU B 2 83 ? 0.035 -33.129 -24.382 1.00 38.54 81 GLU H N 1
ATOM 1718 C CA . GLU B 2 83 ? 0.750 -34.323 -23.964 1.00 43.03 81 GLU H CA 1
ATOM 1719 C C . GLU B 2 83 ? 2.234 -34.085 -24.193 1.00 43.21 81 GLU H C 1
ATOM 1720 O O . GLU B 2 83 ? 2.641 -33.699 -25.293 1.00 37.50 81 GLU H O 1
ATOM 1726 N N . LEU B 2 84 ? 3.035 -34.281 -23.140 1.00 41.83 82 LEU H N 1
ATOM 1727 C CA . LEU B 2 84 ? 4.486 -34.182 -23.209 1.00 38.18 82 LEU H CA 1
ATOM 1728 C C . LEU B 2 84 ? 5.064 -35.552 -22.878 1.00 45.93 82 LEU H C 1
ATOM 1729 O O . LEU B 2 84 ? 4.753 -36.124 -21.831 1.00 45.58 82 LEU H O 1
ATOM 1734 N N . ARG B 2 85 A 5.898 -36.071 -23.768 1.00 44.12 82 ARG H N 1
ATOM 1735 C CA . ARG B 2 85 A 6.444 -37.418 -23.666 1.00 51.45 82 ARG H CA 1
ATOM 1736 C C . ARG B 2 85 A 7.926 -37.360 -23.341 1.00 39.99 82 ARG H C 1
ATOM 1737 O O . ARG B 2 85 A 8.574 -36.315 -23.456 1.00 38.82 82 ARG H O 1
ATOM 1745 N N . SER B 2 86 B 8.477 -38.517 -22.963 1.00 42.05 82 SER H N 1
ATOM 1746 C CA . SER B 2 86 B 9.920 -38.644 -22.725 1.00 44.75 82 SER H CA 1
ATOM 1747 C C . SER B 2 86 B 10.400 -37.662 -21.655 1.00 43.46 82 SER H C 1
ATOM 1748 O O . SER B 2 86 B 11.486 -37.073 -21.760 1.00 42.76 82 SER H O 1
ATOM 1751 N N . LEU B 2 87 C 9.572 -37.484 -20.626 1.00 42.83 82 LEU H N 1
ATOM 1752 C CA . LEU B 2 87 C 9.849 -36.490 -19.592 1.00 41.42 82 LEU H CA 1
ATOM 1753 C C . LEU B 2 87 C 11.256 -36.641 -19.021 1.00 48.86 82 LEU H C 1
ATOM 1754 O O . LEU B 2 87 C 11.734 -37.751 -18.768 1.00 52.14 82 LEU H O 1
ATOM 1759 N N . ARG B 2 88 ? 11.943 -35.512 -18.872 1.00 42.75 83 ARG H N 1
ATOM 1760 C CA . ARG B 2 88 ? 13.184 -35.435 -18.129 1.00 47.81 83 ARG H CA 1
ATOM 1761 C C . ARG B 2 88 ? 13.021 -34.468 -16.955 1.00 50.82 83 ARG H C 1
ATOM 1762 O O . ARG B 2 88 ? 12.094 -33.654 -16.924 1.00 44.14 83 ARG H O 1
ATOM 1770 N N . SER B 2 89 ? 13.948 -34.561 -15.993 1.00 48.25 84 SER H N 1
ATOM 1771 C CA . SER B 2 89 ? 13.895 -33.716 -14.798 1.00 45.69 84 SER H CA 1
ATOM 1772 C C . SER B 2 89 ? 13.912 -32.226 -15.140 1.00 43.64 84 SER H C 1
ATOM 1773 O O . SER B 2 89 ? 13.252 -31.432 -14.457 1.00 46.30 84 SER H O 1
ATOM 1776 N N . GLU B 2 90 ? 14.641 -31.822 -16.190 1.00 41.15 85 GLU H N 1
ATOM 1777 C CA . GLU B 2 90 ? 14.575 -30.445 -16.683 1.00 39.66 85 GLU H CA 1
ATOM 1778 C C . GLU B 2 90 ? 13.165 -29.994 -17.111 1.00 43.55 85 GLU H C 1
ATOM 1779 O O . GLU B 2 90 ? 12.955 -28.790 -17.287 1.00 41.47 85 GLU H O 1
ATOM 1785 N N . ASP B 2 91 ? 12.208 -30.908 -17.298 1.00 39.51 86 ASP H N 1
ATOM 1786 C CA . ASP B 2 91 ? 10.828 -30.554 -17.639 1.00 40.01 86 ASP H CA 1
ATOM 1787 C C . ASP B 2 91 ? 9.993 -30.124 -16.432 1.00 40.97 86 ASP H C 1
ATOM 1788 O O . ASP B 2 91 ? 8.831 -29.774 -16.612 1.00 29.18 86 ASP H O 1
ATOM 1793 N N . THR B 2 92 ? 10.520 -30.179 -15.210 1.00 31.83 87 THR H N 1
ATOM 1794 C CA . THR B 2 92 ? 9.775 -29.701 -14.050 1.00 35.13 87 THR H CA 1
ATOM 1795 C C . THR B 2 92 ? 9.472 -28.213 -14.210 1.00 29.13 87 THR H C 1
ATOM 1796 O O . THR B 2 92 ? 10.383 -27.408 -14.430 1.00 30.60 87 THR H O 1
ATOM 1800 N N . ALA B 2 93 ? 8.203 -27.843 -14.072 1.00 30.13 88 ALA H N 1
ATOM 1801 C CA . ALA B 2 93 ? 7.802 -26.495 -14.463 1.00 29.09 88 ALA H CA 1
ATOM 1802 C C . ALA B 2 93 ? 6.315 -26.349 -14.208 1.00 32.89 88 ALA H C 1
ATOM 1803 O O . ALA B 2 93 ? 5.587 -27.340 -14.083 1.00 31.93 88 ALA H O 1
ATOM 1805 N N . VAL B 2 94 ? 5.866 -25.098 -14.122 1.00 29.83 89 VAL H N 1
ATOM 1806 C CA . VAL B 2 94 ? 4.446 -24.809 -14.185 1.00 28.26 89 VAL H CA 1
ATOM 1807 C C . VAL B 2 94 ? 4.131 -24.679 -15.677 1.00 28.64 89 VAL H C 1
ATOM 1808 O O . VAL B 2 94 ? 4.772 -23.885 -16.364 1.00 28.73 89 VAL H O 1
ATOM 1812 N N . TYR B 2 95 ? 3.180 -25.467 -16.161 1.00 32.27 90 TYR H N 1
ATOM 1813 C CA . TYR B 2 95 ? 2.717 -25.406 -17.550 1.00 33.84 90 TYR H CA 1
ATOM 1814 C C . TYR B 2 95 ? 1.432 -24.598 -17.605 1.00 34.46 90 TYR H C 1
ATOM 1815 O O . TYR B 2 95 ? 0.530 -24.811 -16.790 1.00 32.62 90 TYR H O 1
ATOM 1824 N N . TYR B 2 96 ? 1.375 -23.644 -18.534 1.00 29.68 91 TYR H N 1
ATOM 1825 C CA . TYR B 2 96 ? 0.230 -22.756 -18.700 1.00 30.65 91 TYR H CA 1
ATOM 1826 C C . TYR B 2 96 ? -0.422 -22.998 -20.052 1.00 32.59 91 TYR H C 1
ATOM 1827 O O . TYR B 2 96 ? 0.277 -23.062 -21.067 1.00 27.01 91 TYR H O 1
ATOM 1836 N N . CYS B 2 97 ? -1.739 -23.132 -20.040 1.00 29.24 92 CYS H N 1
ATOM 1837 C CA . CYS B 2 97 ? -2.566 -23.106 -21.243 1.00 33.51 92 CYS H CA 1
ATOM 1838 C C . CYS B 2 97 ? -2.800 -21.649 -21.636 1.00 29.63 92 CYS H C 1
ATOM 1839 O O . CYS B 2 97 ? -3.026 -20.798 -20.769 1.00 31.93 92 CYS H O 1
ATOM 1842 N N . VAL B 2 98 ? -2.758 -21.334 -22.934 1.00 29.19 93 VAL H N 1
ATOM 1843 C CA . VAL B 2 98 ? -3.117 -19.984 -23.357 1.00 27.94 93 VAL H CA 1
ATOM 1844 C C . VAL B 2 98 ? -3.992 -20.089 -24.612 1.00 30.93 93 VAL H C 1
ATOM 1845 O O . VAL B 2 98 ? -3.851 -21.008 -25.424 1.00 29.63 93 VAL H O 1
ATOM 1849 N N . ARG B 2 99 ? -4.946 -19.169 -24.735 1.00 29.12 94 ARG H N 1
ATOM 1850 C CA . ARG B 2 99 ? -5.811 -19.112 -25.912 1.00 31.13 94 ARG H CA 1
ATOM 1851 C C . ARG B 2 99 ? -5.756 -17.706 -26.483 1.00 26.35 94 ARG H C 1
ATOM 1852 O O . ARG B 2 99 ? -5.700 -16.730 -25.728 1.00 32.10 94 ARG H O 1
ATOM 1860 N N . SER B 2 100 ? -5.756 -17.607 -27.810 1.00 26.85 95 SER H N 1
ATOM 1861 C CA . SER B 2 100 ? -5.648 -16.342 -28.515 1.00 28.62 95 SER H CA 1
ATOM 1862 C C . SER B 2 100 ? -6.930 -16.109 -29.306 1.00 28.51 95 SER H C 1
ATOM 1863 O O . SER B 2 100 ? -7.499 -17.048 -29.859 1.00 25.74 95 SER H O 1
ATOM 1866 N N . VAL B 2 101 ? -7.376 -14.864 -29.374 1.00 31.48 96 VAL H N 1
ATOM 1867 C CA . VAL B 2 101 ? -8.686 -14.525 -29.925 1.00 39.12 96 VAL H CA 1
ATOM 1868 C C . VAL B 2 101 ? -8.575 -13.887 -31.315 1.00 36.13 96 VAL H C 1
ATOM 1869 O O . VAL B 2 101 ? -9.240 -14.316 -32.256 1.00 33.65 96 VAL H O 1
ATOM 1873 N N . THR B 2 102 ? -7.717 -12.881 -31.463 1.00 31.95 97 THR H N 1
ATOM 1874 C CA . THR B 2 102 ? -7.616 -12.091 -32.688 1.00 30.04 97 THR H CA 1
ATOM 1875 C C . THR B 2 102 ? -6.262 -12.335 -33.334 1.00 36.40 97 THR H C 1
ATOM 1876 O O . THR B 2 102 ? -5.248 -11.884 -32.793 1.00 34.60 97 THR H O 1
ATOM 1880 N N . PRO B 2 103 ? -6.193 -13.033 -34.463 1.00 35.05 98 PRO H N 1
ATOM 1881 C CA . PRO B 2 103 ? -4.895 -13.306 -35.091 1.00 36.49 98 PRO H CA 1
ATOM 1882 C C . PRO B 2 103 ? -4.310 -12.053 -35.722 1.00 35.28 98 PRO H C 1
ATOM 1883 O O . PRO B 2 103 ? -5.029 -11.162 -36.184 1.00 34.78 98 PRO H O 1
ATOM 1887 N N . ARG B 2 104 ? -2.978 -12.004 -35.761 1.00 30.51 99 ARG H N 1
ATOM 1888 C CA . ARG B 2 104 ? -2.264 -10.814 -36.189 1.00 34.14 99 ARG H CA 1
ATOM 1889 C C . ARG B 2 104 ? -1.441 -11.041 -37.429 1.00 34.72 99 ARG H C 1
ATOM 1890 O O . ARG B 2 104 ? -1.238 -10.099 -38.193 1.00 37.23 99 ARG H O 1
ATOM 1898 N N . TYR B 2 105 ? -0.944 -12.256 -37.628 1.00 30.08 100 TYR H N 1
ATOM 1899 C CA . TYR B 2 105 ? -0.367 -12.588 -38.914 1.00 32.37 100 TYR H CA 1
ATOM 1900 C C . TYR B 2 105 ? -0.420 -14.097 -39.077 1.00 33.67 100 TYR H C 1
ATOM 1901 O O . TYR B 2 105 ? -0.440 -14.842 -38.097 1.00 32.55 100 TYR H O 1
ATOM 1910 N N . CYS B 2 106 A -0.479 -14.536 -40.327 1.00 29.51 100 CYS H N 1
ATOM 1911 C CA . CYS B 2 106 A -0.448 -15.953 -40.649 1.00 30.45 100 CYS H CA 1
ATOM 1912 C C . CYS B 2 106 A 0.586 -16.201 -41.738 1.00 42.27 100 CYS H C 1
ATOM 1913 O O . CYS B 2 106 A 0.892 -15.322 -42.546 1.00 36.47 100 CYS H O 1
ATOM 1916 N N . GLY B 2 107 B 1.088 -17.429 -41.751 1.00 38.83 100 GLY H N 1
ATOM 1917 C CA . GLY B 2 107 B 2.182 -17.860 -42.592 1.00 42.11 100 GLY H CA 1
ATOM 1918 C C . GLY B 2 107 B 2.169 -19.366 -42.543 1.00 50.08 100 GLY H C 1
ATOM 1919 O O . GLY B 2 107 B 2.192 -19.965 -41.461 1.00 44.34 100 GLY H O 1
ATOM 1920 N N . GLY B 2 108 C 2.137 -19.972 -43.720 1.00 39.72 100 GLY H N 1
ATOM 1921 C CA . GLY B 2 108 C 1.588 -21.292 -43.912 1.00 49.93 100 GLY H CA 1
ATOM 1922 C C . GLY B 2 108 C 2.014 -22.389 -42.978 1.00 53.70 100 GLY H C 1
ATOM 1923 O O . GLY B 2 108 C 3.200 -22.528 -42.685 1.00 64.95 100 GLY H O 1
ATOM 1924 N N . GLY B 2 109 D 1.046 -23.117 -42.441 1.00 45.19 100 GLY H N 1
ATOM 1925 C CA . GLY B 2 109 D -0.330 -22.641 -42.390 1.00 39.46 100 GLY H CA 1
ATOM 1926 C C . GLY B 2 109 D -0.751 -22.396 -40.919 1.00 45.04 100 GLY H C 1
ATOM 1927 O O . GLY B 2 109 D -1.698 -23.004 -40.414 1.00 44.62 100 GLY H O 1
ATOM 1928 N N . PHE B 2 110 E -0.062 -21.469 -40.247 1.00 35.19 100 PHE H N 1
ATOM 1929 C CA . PHE B 2 110 E -0.190 -21.235 -38.807 1.00 33.55 100 PHE H CA 1
ATOM 1930 C C . PHE B 2 110 E -0.402 -19.746 -38.587 1.00 38.73 100 PHE H C 1
ATOM 1931 O O . PHE B 2 110 E -0.038 -18.920 -39.428 1.00 37.11 100 PHE H O 1
ATOM 1939 N N . CYS B 2 111 F -1.003 -19.393 -37.457 1.00 28.91 100 CYS H N 1
ATOM 1940 C CA . CYS B 2 111 F -1.305 -17.994 -37.187 1.00 30.70 100 CYS H CA 1
ATOM 1941 C C . CYS B 2 111 F -0.818 -17.599 -35.806 1.00 30.31 100 CYS H C 1
ATOM 1942 O O . CYS B 2 111 F -0.758 -18.431 -34.906 1.00 35.72 100 CYS H O 1
ATOM 1945 N N . TYR B 2 112 G -0.510 -16.309 -35.640 1.00 26.87 100 TYR H N 1
ATOM 1946 C CA . TYR B 2 112 G 0.196 -15.826 -34.465 1.00 35.06 100 TYR H CA 1
ATOM 1947 C C . TYR B 2 112 G -0.425 -14.523 -33.994 1.00 34.61 100 TYR H C 1
ATOM 1948 O O . TYR B 2 112 G -0.952 -13.746 -34.792 1.00 33.26 100 TYR H O 1
ATOM 1957 N N . GLY B 2 113 H -0.324 -14.282 -32.694 1.00 29.08 100 GLY H N 1
ATOM 1958 C CA . GLY B 2 113 H -0.733 -13.026 -32.090 1.00 31.50 100 GLY H CA 1
ATOM 1959 C C . GLY B 2 113 H -0.531 -13.077 -30.581 1.00 32.19 100 GLY H C 1
ATOM 1960 O O . GLY B 2 113 H -0.066 -14.075 -30.028 1.00 34.42 100 GLY H O 1
ATOM 1961 N N . GLU B 2 114 I -0.904 -11.986 -29.916 1.00 30.47 100 GLU H N 1
ATOM 1962 C CA . GLU B 2 114 I -0.839 -11.925 -28.459 1.00 31.46 100 GLU H CA 1
ATOM 1963 C C . GLU B 2 114 I -1.689 -13.036 -27.815 1.00 32.81 100 GLU H C 1
ATOM 1964 O O . GLU B 2 114 I -2.631 -13.579 -28.421 1.00 30.69 100 GLU H O 1
ATOM 1970 N N . PHE B 2 115 J -1.342 -13.371 -26.554 1.00 29.22 100 PHE H N 1
ATOM 1971 C CA . PHE B 2 115 J -2.027 -14.404 -25.765 1.00 30.98 100 PHE H CA 1
ATOM 1972 C C . PHE B 2 115 J -3.055 -13.743 -24.838 1.00 33.53 100 PHE H C 1
ATOM 1973 O O . PHE B 2 115 J -2.697 -13.207 -23.783 1.00 37.39 100 PHE H O 1
ATOM 1981 N N . ASP B 2 116 ? -4.336 -13.831 -25.204 1.00 31.37 101 ASP H N 1
ATOM 1982 C CA . ASP B 2 116 ? -5.394 -13.146 -24.450 1.00 29.89 101 ASP H CA 1
ATOM 1983 C C . ASP B 2 116 ? -5.634 -13.761 -23.085 1.00 31.15 101 ASP H C 1
ATOM 1984 O O . ASP B 2 116 ? -5.764 -13.037 -22.087 1.00 36.23 101 ASP H O 1
ATOM 1989 N N . TYR B 2 117 ? -5.790 -15.079 -23.034 1.00 30.99 102 TYR H N 1
ATOM 1990 C CA . TYR B 2 117 ? -6.284 -15.779 -21.855 1.00 33.17 102 TYR H CA 1
ATOM 1991 C C . TYR B 2 117 ? -5.293 -16.858 -21.421 1.00 35.76 102 TYR H C 1
ATOM 1992 O O . TYR B 2 117 ? -4.820 -17.645 -22.248 1.00 35.26 102 TYR H O 1
ATOM 2001 N N . TRP B 2 118 ? -5.024 -16.919 -20.121 1.00 29.61 103 TRP H N 1
ATOM 2002 C CA . TRP B 2 118 ? -4.085 -17.864 -19.533 1.00 31.90 103 TRP H CA 1
ATOM 2003 C C . TRP B 2 118 ? -4.787 -18.767 -18.529 1.00 35.00 103 TRP H C 1
ATOM 2004 O O . TRP B 2 118 ? -5.616 -18.310 -17.732 1.00 33.80 103 TRP H O 1
ATOM 2015 N N . GLY B 2 119 ? -4.458 -20.048 -18.554 1.00 28.60 104 GLY H N 1
ATOM 2016 C CA . GLY B 2 119 ? -4.896 -20.912 -17.474 1.00 37.40 104 GLY H CA 1
ATOM 2017 C C . GLY B 2 119 ? -4.170 -20.573 -16.174 1.00 32.36 104 GLY H C 1
ATOM 2018 O O . GLY B 2 119 ? -3.186 -19.829 -16.154 1.00 35.52 104 GLY H O 1
ATOM 2019 N N . GLN B 2 120 ? -4.656 -21.120 -15.056 1.00 35.69 105 GLN H N 1
ATOM 2020 C CA . GLN B 2 120 ? -3.960 -20.856 -13.789 1.00 43.11 105 GLN H CA 1
ATOM 2021 C C . GLN B 2 120 ? -2.675 -21.656 -13.637 1.00 37.68 105 GLN H C 1
ATOM 2022 O O . GLN B 2 120 ? -1.900 -21.374 -12.719 1.00 39.39 105 GLN H O 1
ATOM 2028 N N . GLY B 2 121 ? -2.426 -22.638 -14.495 1.00 35.85 106 GLY H N 1
ATOM 2029 C CA . GLY B 2 121 ? -1.118 -23.265 -14.466 1.00 35.84 106 GLY H CA 1
ATOM 2030 C C . GLY B 2 121 ? -1.142 -24.611 -13.753 1.00 41.23 106 GLY H C 1
ATOM 2031 O O . GLY B 2 121 ? -1.942 -24.852 -12.848 1.00 39.68 106 GLY H O 1
ATOM 2032 N N . THR B 2 122 ? -0.265 -25.511 -14.195 1.00 36.16 107 THR H N 1
ATOM 2033 C CA . THR B 2 122 ? -0.190 -26.880 -13.704 1.00 44.51 107 THR H CA 1
ATOM 2034 C C . THR B 2 122 ? 1.267 -27.175 -13.420 1.00 36.25 107 THR H C 1
ATOM 2035 O O . THR B 2 122 ? 2.081 -27.192 -14.346 1.00 33.83 107 THR H O 1
ATOM 2039 N N . LEU B 2 123 ? 1.599 -27.433 -12.159 1.00 35.27 108 LEU H N 1
ATOM 2040 C CA . LEU B 2 123 ? 2.971 -27.781 -11.824 1.00 32.61 108 LEU H CA 1
ATOM 2041 C C . LEU B 2 123 ? 3.164 -29.247 -12.162 1.00 32.88 108 LEU H C 1
ATOM 2042 O O . LEU B 2 123 ? 2.373 -30.093 -11.728 1.00 36.41 108 LEU H O 1
ATOM 2047 N N . VAL B 2 124 ? 4.178 -29.534 -12.974 1.00 34.78 109 VAL H N 1
ATOM 2048 C CA . VAL B 2 124 ? 4.572 -30.896 -13.302 1.00 31.26 109 VAL H CA 1
ATOM 2049 C C . VAL B 2 124 ? 5.968 -31.095 -12.776 1.00 29.24 109 VAL H C 1
ATOM 2050 O O . VAL B 2 124 ? 6.905 -30.418 -13.216 1.00 31.01 109 VAL H O 1
ATOM 2054 N N . THR B 2 125 ? 6.120 -32.043 -11.851 1.00 34.23 110 THR H N 1
ATOM 2055 C CA . THR B 2 125 ? 7.428 -32.402 -11.328 1.00 33.08 110 THR H CA 1
ATOM 2056 C C . THR B 2 125 ? 7.846 -33.726 -11.935 1.00 30.00 110 THR H C 1
ATOM 2057 O O . THR B 2 125 ? 7.066 -34.686 -11.939 1.00 36.49 110 THR H O 1
ATOM 2061 N N . VAL B 2 126 ? 9.071 -33.780 -12.435 1.00 35.75 111 VAL H N 1
ATOM 2062 C CA . VAL B 2 126 ? 9.637 -35.009 -12.959 1.00 45.00 111 VAL H CA 1
ATOM 2063 C C . VAL B 2 126 ? 10.768 -35.405 -12.033 1.00 32.59 111 VAL H C 1
ATOM 2064 O O . VAL B 2 126 ? 11.758 -34.674 -11.912 1.00 39.95 111 VAL H O 1
ATOM 2068 N N . SER B 2 127 ? 10.619 -36.554 -11.381 1.00 38.86 112 SER H N 1
ATOM 2069 C CA . SER B 2 127 ? 11.581 -36.963 -10.366 1.00 36.68 112 SER H CA 1
ATOM 2070 C C . SER B 2 127 ? 11.548 -38.475 -10.209 1.00 34.02 112 SER H C 1
ATOM 2071 O O . SER B 2 127 ? 10.494 -39.104 -10.337 1.00 35.91 112 SER H O 1
ATOM 2074 N N . SER B 2 128 ? 12.714 -39.043 -9.906 1.00 35.82 113 SER H N 1
ATOM 2075 C CA . SER B 2 128 ? 12.803 -40.451 -9.532 1.00 38.95 113 SER H CA 1
ATOM 2076 C C . SER B 2 128 ? 12.518 -40.696 -8.058 1.00 43.44 113 SER H C 1
ATOM 2077 O O . SER B 2 128 ? 12.471 -41.857 -7.633 1.00 42.65 113 SER H O 1
ATOM 2080 N N . ALA B 2 129 ? 12.323 -39.647 -7.272 1.00 38.08 114 ALA H N 1
ATOM 2081 C CA . ALA B 2 129 ? 12.154 -39.846 -5.840 1.00 41.37 114 ALA H CA 1
ATOM 2082 C C . ALA B 2 129 ? 10.708 -40.220 -5.514 1.00 41.90 114 ALA H C 1
ATOM 2083 O O . ALA B 2 129 ? 9.794 -40.027 -6.317 1.00 43.50 114 ALA H O 1
ATOM 2085 N N . SER B 2 130 ? 10.505 -40.759 -4.313 1.00 40.73 115 SER H N 1
ATOM 2086 C CA . SER B 2 130 ? 9.185 -41.229 -3.907 1.00 44.90 115 SER H CA 1
ATOM 2087 C C . SER B 2 130 ? 8.293 -40.069 -3.478 1.00 42.54 115 SER H C 1
ATOM 2088 O O . SER B 2 130 ? 8.751 -39.124 -2.834 1.00 38.71 115 SER H O 1
ATOM 2091 N N . THR B 2 131 ? 7.017 -40.164 -3.838 1.00 42.04 116 THR H N 1
ATOM 2092 C CA . THR B 2 131 ? 5.995 -39.227 -3.393 1.00 43.19 116 THR H CA 1
ATOM 2093 C C . THR B 2 131 ? 5.669 -39.465 -1.921 1.00 48.63 116 THR H C 1
ATOM 2094 O O . THR B 2 131 ? 5.582 -40.612 -1.467 1.00 39.04 116 THR H O 1
ATOM 2098 N N . LYS B 2 132 ? 5.523 -38.371 -1.162 1.00 36.71 117 LYS H N 1
ATOM 2099 C CA . LYS B 2 132 ? 5.289 -38.456 0.280 1.00 37.56 117 LYS H CA 1
ATOM 2100 C C . LYS B 2 132 ? 4.330 -37.353 0.711 1.00 40.35 117 LYS H C 1
ATOM 2101 O O . LYS B 2 132 ? 4.578 -36.179 0.434 1.00 37.65 117 LYS H O 1
ATOM 2107 N N . GLY B 2 133 ? 3.241 -37.725 1.378 1.00 40.12 118 GLY H N 1
ATOM 2108 C CA . GLY B 2 133 ? 2.275 -36.758 1.845 1.00 40.28 118 GLY H CA 1
ATOM 2109 C C . GLY B 2 133 ? 2.763 -36.112 3.129 1.00 34.94 118 GLY H C 1
ATOM 2110 O O . GLY B 2 133 ? 3.620 -36.647 3.827 1.00 38.15 118 GLY H O 1
ATOM 2111 N N . PRO B 2 134 ? 2.234 -34.946 3.463 1.00 37.43 119 PRO H N 1
ATOM 2112 C CA . PRO B 2 134 ? 2.797 -34.174 4.574 1.00 35.26 119 PRO H CA 1
ATOM 2113 C C . PRO B 2 134 ? 2.212 -34.569 5.928 1.00 35.38 119 PRO H C 1
ATOM 2114 O O . PRO B 2 134 ? 1.132 -35.145 6.026 1.00 36.01 119 PRO H O 1
ATOM 2118 N N . SER B 2 135 ? 2.955 -34.237 6.979 1.00 32.48 120 SER H N 1
ATOM 2119 C CA . SER B 2 135 ? 2.428 -34.219 8.339 1.00 40.11 120 SER H CA 1
ATOM 2120 C C . SER B 2 135 ? 2.048 -32.781 8.682 1.00 37.87 120 SER H C 1
ATOM 2121 O O . SER B 2 135 ? 2.801 -31.855 8.374 1.00 38.99 120 SER H O 1
ATOM 2124 N N . VAL B 2 136 ? 0.865 -32.581 9.255 1.00 33.96 121 VAL H N 1
ATOM 2125 C CA . VAL B 2 136 ? 0.391 -31.239 9.571 1.00 30.36 121 VAL H CA 1
ATOM 2126 C C . VAL B 2 136 ? 0.322 -31.097 11.091 1.00 33.60 121 VAL H C 1
ATOM 2127 O O . VAL B 2 136 ? -0.357 -31.884 11.762 1.00 38.11 121 VAL H O 1
ATOM 2131 N N . PHE B 2 137 ? 0.990 -30.067 11.625 1.00 28.38 122 PHE H N 1
ATOM 2132 C CA . PHE B 2 137 ? 1.047 -29.777 13.055 1.00 32.89 122 PHE H CA 1
ATOM 2133 C C . PHE B 2 137 ? 0.569 -28.353 13.337 1.00 37.63 122 PHE H C 1
ATOM 2134 O O . PHE B 2 137 ? 0.808 -27.442 12.538 1.00 35.90 122 PHE H O 1
ATOM 2142 N N . PRO B 2 138 ? -0.077 -28.119 14.477 1.00 34.58 123 PRO H N 1
ATOM 2143 C CA . PRO B 2 138 ? -0.562 -26.772 14.771 1.00 28.47 123 PRO H CA 1
ATOM 2144 C C . PRO B 2 138 ? 0.561 -25.857 15.225 1.00 26.86 123 PRO H C 1
ATOM 2145 O O . PRO B 2 138 ? 1.513 -26.280 15.884 1.00 29.70 123 PRO H O 1
ATOM 2149 N N . LEU B 2 139 ? 0.473 -24.590 14.814 1.00 29.63 124 LEU H N 1
ATOM 2150 C CA . LEU B 2 139 ? 1.257 -23.515 15.430 1.00 27.42 124 LEU H CA 1
ATOM 2151 C C . LEU B 2 139 ? 0.272 -22.766 16.333 1.00 29.49 124 LEU H C 1
ATOM 2152 O O . LEU B 2 139 ? -0.473 -21.884 15.888 1.00 24.86 124 LEU H O 1
ATOM 2157 N N . ALA B 2 140 ? 0.266 -23.136 17.607 1.00 28.55 125 ALA H N 1
ATOM 2158 C CA . ALA B 2 140 ? -0.792 -22.718 18.511 1.00 33.17 125 ALA H CA 1
ATOM 2159 C C . ALA B 2 140 ? -0.608 -21.257 18.914 1.00 29.35 125 ALA H C 1
ATOM 2160 O O . ALA B 2 140 ? 0.512 -20.821 19.174 1.00 31.46 125 ALA H O 1
ATOM 2162 N N . PRO B 2 141 ? -1.688 -20.496 19.030 1.00 29.41 126 PRO H N 1
ATOM 2163 C CA . PRO B 2 141 ? -1.560 -19.101 19.467 1.00 31.35 126 PRO H CA 1
ATOM 2164 C C . PRO B 2 141 ? -1.171 -19.023 20.939 1.00 39.03 126 PRO H C 1
ATOM 2165 O O . PRO B 2 141 ? -1.631 -19.819 21.765 1.00 38.02 126 PRO H O 1
ATOM 2169 N N . SER B 2 142 ? -0.314 -18.059 21.258 1.00 43.41 127 SER H N 1
ATOM 2170 C CA . SER B 2 142 ? 0.175 -17.880 22.628 1.00 56.58 127 SER H CA 1
ATOM 2171 C C . SER B 2 142 ? -0.857 -17.189 23.527 1.00 52.91 127 SER H C 1
ATOM 2172 O O . SER B 2 142 ? -1.793 -16.534 23.033 1.00 51.66 127 SER H O 1
ATOM 2175 N N . GLY B 2 149 ? -3.905 -6.705 20.743 1.00 48.00 134 GLY H N 1
ATOM 2176 C CA . GLY B 2 149 ? -5.189 -7.306 20.425 1.00 45.16 134 GLY H CA 1
ATOM 2177 C C . GLY B 2 149 ? -5.198 -8.265 19.245 1.00 52.00 134 GLY H C 1
ATOM 2178 O O . GLY B 2 149 ? -6.288 -8.695 18.825 1.00 40.08 134 GLY H O 1
ATOM 2179 N N . THR B 2 150 ? -4.009 -8.600 18.715 1.00 45.68 135 THR H N 1
ATOM 2180 C CA . THR B 2 150 ? -3.855 -9.479 17.552 1.00 35.14 135 THR H CA 1
ATOM 2181 C C . THR B 2 150 ? -2.982 -10.678 17.897 1.00 34.69 135 THR H C 1
ATOM 2182 O O . THR B 2 150 ? -1.848 -10.510 18.356 1.00 39.52 135 THR H O 1
ATOM 2186 N N . ALA B 2 151 ? -3.487 -11.881 17.653 1.00 28.22 136 ALA H N 1
ATOM 2187 C CA . ALA B 2 151 ? -2.737 -13.103 17.906 1.00 28.84 136 ALA H CA 1
ATOM 2188 C C . ALA B 2 151 ? -2.393 -13.751 16.562 1.00 28.82 136 ALA H C 1
ATOM 2189 O O . ALA B 2 151 ? -3.073 -13.520 15.568 1.00 28.74 136 ALA H O 1
ATOM 2191 N N . ALA B 2 152 ? -1.325 -14.543 16.533 1.00 26.54 137 ALA H N 1
ATOM 2192 C CA . ALA B 2 152 ? -0.975 -15.296 15.327 1.00 28.33 137 ALA H CA 1
ATOM 2193 C C . ALA B 2 152 ? -1.101 -16.780 15.624 1.00 27.13 137 ALA H C 1
ATOM 2194 O O . ALA B 2 152 ? -0.820 -17.221 16.740 1.00 30.52 137 ALA H O 1
ATOM 2196 N N . LEU B 2 153 ? -1.543 -17.544 14.627 1.00 25.76 138 LEU H N 1
ATOM 2197 C CA . LEU B 2 153 ? -1.588 -18.990 14.735 1.00 24.17 138 LEU H CA 1
ATOM 2198 C C . LEU B 2 153 ? -1.323 -19.547 13.347 1.00 26.17 138 LEU H C 1
ATOM 2199 O O . LEU B 2 153 ? -1.314 -18.818 12.353 1.00 25.41 138 LEU H O 1
ATOM 2204 N N . GLY B 2 154 ? -1.168 -20.856 13.266 1.00 23.63 139 GLY H N 1
ATOM 2205 C CA . GLY B 2 154 ? -0.800 -21.376 11.968 1.00 23.57 139 GLY H CA 1
ATOM 2206 C C . GLY B 2 154 ? -0.799 -22.883 11.933 1.00 28.06 139 GLY H C 1
ATOM 2207 O O . GLY B 2 154 ? -1.212 -23.542 12.883 1.00 24.57 139 GLY H O 1
ATOM 2208 N N . CYS B 2 155 ? -0.322 -23.413 10.801 1.00 25.01 140 CYS H N 1
ATOM 2209 C CA . CYS B 2 155 ? -0.124 -24.842 10.606 1.00 29.38 140 CYS H CA 1
ATOM 2210 C C . CYS B 2 155 ? 1.230 -25.038 9.957 1.00 27.04 140 CYS H C 1
ATOM 2211 O O . CYS B 2 155 ? 1.579 -24.314 9.014 1.00 27.03 140 CYS H O 1
ATOM 2214 N N . LEU B 2 156 ? 1.985 -25.987 10.481 1.00 30.42 141 LEU H N 1
ATOM 2215 C CA . LEU B 2 156 ? 3.259 -26.396 9.916 1.00 29.70 141 LEU H CA 1
ATOM 2216 C C . LEU B 2 156 ? 3.005 -27.634 9.070 1.00 30.56 141 LEU H C 1
ATOM 2217 O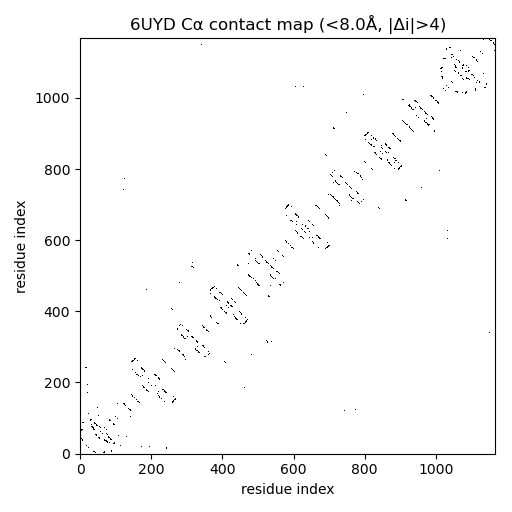 O . LEU B 2 156 ? 2.356 -28.585 9.520 1.00 31.09 141 LEU H O 1
ATOM 2222 N N . VAL B 2 157 ? 3.502 -27.625 7.855 1.00 28.02 142 VAL H N 1
ATOM 2223 C CA . VAL B 2 157 ? 3.203 -28.684 6.899 1.00 33.69 142 VAL H CA 1
ATOM 2224 C C . VAL B 2 157 ? 4.531 -29.307 6.510 1.00 31.23 142 VAL H C 1
ATOM 2225 O O . VAL B 2 157 ? 5.249 -28.771 5.660 1.00 30.75 142 VAL H O 1
ATOM 2229 N N . LYS B 2 158 ? 4.868 -30.424 7.140 1.00 28.84 143 LYS H N 1
ATOM 2230 C CA . LYS B 2 158 ? 6.241 -30.903 7.152 1.00 32.31 143 LYS H CA 1
ATOM 2231 C C . LYS B 2 158 ? 6.410 -32.190 6.339 1.00 34.84 143 LYS H C 1
ATOM 2232 O O . LYS B 2 158 ? 5.529 -33.058 6.324 1.00 35.59 143 LYS H O 1
ATOM 2238 N N . ASP B 2 159 ? 7.555 -32.293 5.663 1.00 31.54 144 ASP H N 1
ATOM 2239 C CA . ASP B 2 159 ? 8.078 -33.545 5.114 1.00 36.80 144 ASP H CA 1
ATOM 2240 C C . ASP B 2 159 ? 7.184 -34.105 4.002 1.00 34.16 144 ASP H C 1
ATOM 2241 O O . ASP B 2 159 ? 6.658 -35.213 4.094 1.00 35.26 144 ASP H O 1
ATOM 2246 N N . TYR B 2 160 ? 7.022 -33.335 2.924 1.00 31.82 145 TYR H N 1
ATOM 2247 C CA . TYR B 2 160 ? 6.269 -33.839 1.779 1.00 36.02 145 TYR H CA 1
ATOM 2248 C C . TYR B 2 160 ? 7.096 -33.740 0.505 1.00 31.02 145 TYR H C 1
ATOM 2249 O O . TYR B 2 160 ? 8.102 -33.032 0.444 1.00 32.37 145 TYR H O 1
ATOM 2258 N N . PHE B 2 161 ? 6.627 -34.449 -0.535 1.00 38.09 146 PHE H N 1
ATOM 2259 C CA . PHE B 2 161 ? 7.286 -34.430 -1.833 1.00 33.57 146 PHE H CA 1
ATOM 2260 C C . PHE B 2 161 ? 6.327 -34.958 -2.890 1.00 30.78 146 PHE H C 1
ATOM 2261 O O . PHE B 2 161 ? 5.619 -35.938 -2.624 1.00 31.82 146 PHE H O 1
ATOM 2269 N N . PRO B 2 162 ? 6.245 -34.329 -4.078 1.00 34.07 147 PRO H N 1
ATOM 2270 C CA . PRO B 2 162 ? 6.933 -33.080 -4.405 1.00 34.65 147 PRO H CA 1
ATOM 2271 C C . PRO B 2 162 ? 6.026 -31.898 -4.054 1.00 33.89 147 PRO H C 1
ATOM 2272 O O . PRO B 2 162 ? 5.025 -32.111 -3.385 1.00 33.21 147 PRO H O 1
ATOM 2276 N N . GLU B 2 163 ? 6.385 -30.690 -4.491 1.00 35.17 148 GLU H N 1
ATOM 2277 C CA . GLU B 2 163 ? 5.434 -29.585 -4.510 1.00 32.90 148 GLU H CA 1
ATOM 2278 C C . GLU B 2 163 ? 4.279 -29.937 -5.439 1.00 36.14 148 GLU H C 1
ATOM 2279 O O . GLU B 2 163 ? 4.417 -30.805 -6.301 1.00 36.67 148 GLU H O 1
ATOM 2285 N N . PRO B 2 164 ? 3.120 -29.275 -5.284 1.00 40.76 149 PRO H N 1
ATOM 2286 C CA . PRO B 2 164 ? 2.796 -28.240 -4.291 1.00 39.47 149 PRO H CA 1
ATOM 2287 C C . PRO B 2 164 ? 1.832 -28.713 -3.234 1.00 36.83 149 PRO H C 1
ATOM 2288 O O . PRO B 2 164 ? 1.158 -29.722 -3.430 1.00 37.37 149 PRO H O 1
ATOM 2292 N N . VAL B 2 165 ? 1.734 -27.994 -2.111 1.00 36.44 150 VAL H N 1
ATOM 2293 C CA . VAL B 2 165 ? 0.541 -28.107 -1.280 1.00 41.48 150 VAL H CA 1
ATOM 2294 C C . VAL B 2 165 ? -0.174 -26.764 -1.306 1.00 34.40 150 VAL H C 1
ATOM 2295 O O . VAL B 2 165 ? 0.454 -25.711 -1.457 1.00 40.96 150 VAL H O 1
ATOM 2299 N N . THR B 2 166 ? -1.486 -26.806 -1.116 1.00 36.53 151 THR H N 1
ATOM 2300 C CA . THR B 2 166 ? -2.292 -25.617 -0.887 1.00 42.54 151 THR H CA 1
ATOM 2301 C C . THR B 2 166 ? -2.830 -25.651 0.537 1.00 37.96 151 THR H C 1
ATOM 2302 O O . THR B 2 166 ? -3.125 -26.729 1.072 1.00 34.27 151 THR H O 1
ATOM 2306 N N . VAL B 2 167 ? -2.946 -24.474 1.157 1.00 36.48 152 VAL H N 1
ATOM 2307 C CA . VAL B 2 167 ? -3.525 -24.351 2.491 1.00 32.04 152 VAL H CA 1
ATOM 2308 C C . VAL B 2 167 ? -4.646 -23.319 2.411 1.00 33.05 152 VAL H C 1
ATOM 2309 O O . VAL B 2 167 ? -4.457 -22.221 1.872 1.00 31.17 152 VAL H O 1
ATOM 2313 N N . SER B 2 168 ? -5.819 -23.684 2.895 1.00 31.62 153 SER H N 1
ATOM 2314 C CA . SER B 2 168 ? -6.884 -22.718 3.119 1.00 30.07 153 SER H CA 1
ATOM 2315 C C . SER B 2 168 ? -7.229 -22.749 4.605 1.00 29.21 153 SER H C 1
ATOM 2316 O O . SER B 2 168 ? -6.800 -23.645 5.349 1.00 32.70 153 SER H O 1
ATOM 2319 N N . TRP B 2 169 ? -7.969 -21.742 5.066 1.00 28.61 154 TRP H N 1
ATOM 2320 C CA . TRP B 2 169 ? -8.367 -21.675 6.470 1.00 29.17 154 TRP H CA 1
ATOM 2321 C C . TRP B 2 169 ? -9.883 -21.619 6.562 1.00 32.95 154 TRP H C 1
ATOM 2322 O O . TRP B 2 169 ? -10.529 -20.854 5.827 1.00 30.46 154 TRP H O 1
ATOM 2333 N N . ASN B 2 170 ? -10.434 -22.442 7.455 1.00 29.95 155 ASN H N 1
ATOM 2334 C CA . ASN B 2 170 ? -11.873 -22.524 7.671 1.00 42.03 155 ASN H CA 1
ATOM 2335 C C . ASN B 2 170 ? -12.606 -22.689 6.344 1.00 40.15 155 ASN H C 1
ATOM 2336 O O . ASN B 2 170 ? -13.599 -22.017 6.056 1.00 34.29 155 ASN H O 1
ATOM 2341 N N . SER B 2 171 ? -12.067 -23.586 5.512 1.00 38.51 156 SER H N 1
ATOM 2342 C CA . SER B 2 171 ? -12.652 -23.937 4.207 1.00 33.94 156 SER H CA 1
ATOM 2343 C C . SER B 2 171 ? -12.844 -22.709 3.336 1.00 39.93 156 SER H C 1
ATOM 2344 O O . SER B 2 171 ? -13.816 -22.601 2.591 1.00 42.83 156 SER H O 1
ATOM 2347 N N . GLY B 2 172 ? -11.909 -21.778 3.429 1.00 36.19 157 GLY H N 1
ATOM 2348 C CA . GLY B 2 172 ? -11.916 -20.606 2.603 1.00 28.64 157 GLY H CA 1
ATOM 2349 C C . GLY B 2 172 ? -12.654 -19.423 3.178 1.00 35.16 157 GLY H C 1
ATOM 2350 O O . GLY B 2 172 ? -12.604 -18.337 2.585 1.00 37.12 157 GLY H O 1
ATOM 2351 N N . ALA B 2 173 ? -13.323 -19.584 4.324 1.00 37.92 158 ALA H N 1
ATOM 2352 C CA . ALA B 2 173 ? -13.986 -18.434 4.912 1.00 41.92 158 ALA H CA 1
ATOM 2353 C C . ALA B 2 173 ? -13.002 -17.453 5.524 1.00 38.20 158 ALA H C 1
ATOM 2354 O O . ALA B 2 173 ? -13.372 -16.299 5.752 1.00 38.30 158 ALA H O 1
ATOM 2356 N N . LEU B 2 174 ? -11.760 -17.871 5.797 1.00 32.97 159 LEU H N 1
ATOM 2357 C CA . LEU B 2 174 ? -10.758 -16.990 6.390 1.00 29.44 159 LEU H CA 1
ATOM 2358 C C . LEU B 2 174 ? -9.629 -16.797 5.379 1.00 34.84 159 LEU H C 1
ATOM 2359 O O . LEU B 2 174 ? -8.889 -17.741 5.089 1.00 28.28 159 LEU H O 1
ATOM 2364 N N . THR B 2 175 ? -9.493 -15.584 4.832 1.00 28.97 160 THR H N 1
ATOM 2365 C CA . THR B 2 175 ? -8.464 -15.336 3.822 1.00 29.70 160 THR H CA 1
ATOM 2366 C C . THR B 2 175 ? -7.650 -14.102 4.180 1.00 31.86 160 THR H C 1
ATOM 2367 O O . THR B 2 175 ? -6.463 -14.011 3.853 1.00 34.52 160 THR H O 1
ATOM 2371 N N . SER B 2 176 ? -8.274 -13.160 4.884 1.00 32.33 161 SER H N 1
ATOM 2372 C CA . SER B 2 176 ? -7.582 -11.939 5.265 1.00 37.65 161 SER H CA 1
ATOM 2373 C C . SER B 2 176 ? -6.511 -12.250 6.315 1.00 31.07 161 SER H C 1
ATOM 2374 O O . SER B 2 176 ? -6.758 -12.989 7.269 1.00 33.88 161 SER H O 1
ATOM 2377 N N . GLY B 2 177 ? -5.309 -11.721 6.105 1.00 32.25 162 GLY H N 1
ATOM 2378 C CA . GLY B 2 177 ? -4.197 -11.914 7.028 1.00 35.03 162 GLY H CA 1
ATOM 2379 C C . GLY B 2 177 ? -3.465 -13.238 6.910 1.00 33.86 162 GLY H C 1
ATOM 2380 O O . GLY B 2 177 ? -2.534 -13.482 7.686 1.00 30.15 162 GLY H O 1
ATOM 2381 N N . VAL B 2 178 ? -3.816 -14.077 5.941 1.00 29.45 163 VAL H N 1
ATOM 2382 C CA . VAL B 2 178 ? -3.201 -15.388 5.790 1.00 30.29 163 VAL H CA 1
ATOM 2383 C C . VAL B 2 178 ? -1.892 -15.225 5.023 1.00 27.24 163 VAL H C 1
ATOM 2384 O O . VAL B 2 178 ? -1.854 -14.539 4.000 1.00 31.55 163 VAL H O 1
ATOM 2388 N N . HIS B 2 179 ? -0.820 -15.840 5.508 1.00 28.13 164 HIS H N 1
ATOM 2389 C CA . HIS B 2 179 ? 0.433 -15.932 4.749 1.00 28.68 164 HIS H CA 1
ATOM 2390 C C . HIS B 2 179 ? 0.815 -17.396 4.677 1.00 25.03 164 HIS H C 1
ATOM 2391 O O . HIS B 2 179 ? 1.093 -18.021 5.696 1.00 27.43 164 HIS H O 1
ATOM 2398 N N . THR B 2 180 ? 0.846 -17.943 3.474 1.00 27.89 165 THR H N 1
ATOM 2399 C CA . THR B 2 180 ? 1.319 -19.300 3.271 1.00 29.27 165 THR H CA 1
ATOM 2400 C C . THR B 2 180 ? 2.673 -19.145 2.590 1.00 37.23 165 THR H C 1
ATOM 2401 O O . THR B 2 180 ? 2.758 -18.607 1.478 1.00 29.37 165 THR H O 1
ATOM 2405 N N . PHE B 2 181 ? 3.743 -19.534 3.316 1.00 25.26 166 PHE H N 1
ATOM 2406 C CA . PHE B 2 181 ? 5.107 -19.255 2.927 1.00 25.24 166 PHE H CA 1
ATOM 2407 C C . PHE B 2 181 ? 5.539 -20.173 1.790 1.00 31.68 166 PHE H C 1
ATOM 2408 O O . PHE B 2 181 ? 5.051 -21.296 1.679 1.00 28.08 166 PHE H O 1
ATOM 2416 N N . PRO B 2 182 ? 6.458 -19.711 0.946 1.00 32.00 167 PRO H N 1
ATOM 2417 C CA . PRO B 2 182 ? 7.083 -20.616 -0.036 1.00 33.76 167 PRO H CA 1
ATOM 2418 C C . PRO B 2 182 ? 7.686 -21.817 0.681 1.00 38.07 167 PRO H C 1
ATOM 2419 O O . PRO B 2 182 ? 8.288 -21.682 1.745 1.00 28.07 167 PRO H O 1
ATOM 2423 N N . ALA B 2 183 ? 7.535 -22.995 0.088 1.00 35.60 168 ALA H N 1
ATOM 2424 C CA . ALA B 2 183 ? 8.150 -24.181 0.667 1.00 34.46 168 ALA H CA 1
ATOM 2425 C C . ALA B 2 183 ? 9.668 -24.043 0.664 1.00 35.66 168 ALA H C 1
ATOM 2426 O O . ALA B 2 183 ? 10.256 -23.349 -0.172 1.00 36.24 168 ALA H O 1
ATOM 2428 N N . VAL B 2 184 ? 10.305 -24.715 1.610 1.00 30.94 169 VAL H N 1
ATOM 2429 C CA . VAL B 2 184 ? 11.759 -24.829 1.654 1.00 36.95 169 VAL H CA 1
ATOM 2430 C C . VAL B 2 184 ? 12.109 -26.292 1.468 1.00 30.98 169 VAL H C 1
ATOM 2431 O O . VAL B 2 184 ? 11.441 -27.167 2.027 1.00 33.33 169 VAL H O 1
ATOM 2435 N N . LEU B 2 185 ? 13.162 -26.555 0.701 1.00 34.66 170 LEU H N 1
ATOM 2436 C CA . LEU B 2 185 ? 13.704 -27.900 0.578 1.00 32.56 170 LEU H CA 1
ATOM 2437 C C . LEU B 2 185 ? 14.629 -28.189 1.762 1.00 32.83 170 LEU H C 1
ATOM 2438 O O . LEU B 2 185 ? 15.602 -27.471 1.985 1.00 37.65 170 LEU H O 1
ATOM 2443 N N . GLN B 2 186 ? 14.310 -29.219 2.535 1.00 32.54 171 GLN H N 1
ATOM 2444 C CA . GLN B 2 186 ? 15.121 -29.628 3.671 1.00 35.09 171 GLN H CA 1
ATOM 2445 C C . GLN B 2 186 ? 16.268 -30.529 3.233 1.00 42.35 171 GLN H C 1
ATOM 2446 O O . GLN B 2 186 ? 16.279 -31.070 2.124 1.00 37.91 171 GLN H O 1
ATOM 2452 N N . SER B 2 187 ? 17.239 -30.704 4.140 1.00 41.54 172 SER H N 1
ATOM 2453 C CA . SER B 2 187 ? 18.413 -31.512 3.815 1.00 47.53 172 SER H CA 1
ATOM 2454 C C . SER B 2 187 ? 18.030 -32.947 3.489 1.00 44.95 172 SER H C 1
ATOM 2455 O O . SER B 2 187 ? 18.728 -33.608 2.712 1.00 48.88 172 SER H O 1
ATOM 2458 N N . SER B 2 188 ? 16.907 -33.415 4.016 1.00 41.91 173 SER H N 1
ATOM 2459 C CA . SER B 2 188 ? 16.362 -34.729 3.712 1.00 38.31 173 SER H CA 1
ATOM 2460 C C . SER B 2 188 ? 15.786 -34.843 2.309 1.00 43.24 173 SER H C 1
ATOM 2461 O O . SER B 2 188 ? 15.325 -35.933 1.941 1.00 40.21 173 SER H O 1
ATOM 2464 N N . GLY B 2 189 ? 15.757 -33.765 1.527 1.00 40.24 174 GLY H N 1
ATOM 2465 C CA . GLY B 2 189 ? 15.139 -33.815 0.212 1.00 38.41 174 GLY H CA 1
ATOM 2466 C C . GLY B 2 189 ? 13.633 -33.694 0.220 1.00 39.94 174 GLY H C 1
ATOM 2467 O O . GLY B 2 189 ? 13.011 -33.802 -0.852 1.00 33.83 174 GLY H O 1
ATOM 2468 N N . LEU B 2 190 ? 13.022 -33.499 1.399 1.00 36.10 175 LEU H N 1
ATOM 2469 C CA . LEU B 2 190 ? 11.596 -33.263 1.551 1.00 35.16 175 LEU H CA 1
ATOM 2470 C C . LEU B 2 190 ? 11.336 -31.777 1.790 1.00 37.16 175 LEU H C 1
ATOM 2471 O O . LEU B 2 190 ? 12.182 -31.060 2.335 1.00 33.65 175 LEU H O 1
ATOM 2476 N N . TYR B 2 191 ? 10.153 -31.329 1.380 1.00 29.51 176 TYR H N 1
ATOM 2477 C CA . TYR B 2 191 ? 9.722 -29.949 1.534 1.00 30.82 176 TYR H CA 1
ATOM 2478 C C . TYR B 2 191 ? 9.005 -29.747 2.874 1.00 30.76 176 TYR H C 1
ATOM 2479 O O . TYR B 2 191 ? 8.453 -30.674 3.456 1.00 31.66 176 TYR H O 1
ATOM 2488 N N . SER B 2 192 ? 8.987 -28.500 3.318 1.00 30.81 177 SER H N 1
ATOM 2489 C CA . SER B 2 192 ? 8.243 -28.079 4.496 1.00 31.67 177 SER H CA 1
ATOM 2490 C C . SER B 2 192 ? 7.748 -26.662 4.235 1.00 30.62 177 SER H C 1
ATOM 2491 O O . SER B 2 192 ? 8.437 -25.881 3.574 1.00 33.69 177 SER H O 1
ATOM 2494 N N . LEU B 2 193 ? 6.560 -26.322 4.741 1.00 27.57 178 LEU H N 1
ATOM 2495 C CA . LEU B 2 193 ? 6.161 -24.916 4.744 1.00 28.95 178 LEU H CA 1
ATOM 2496 C C . LEU B 2 193 ? 5.303 -24.657 5.985 1.00 30.56 178 LEU H C 1
ATOM 2497 O O . LEU B 2 193 ? 4.892 -25.579 6.678 1.00 30.02 178 LEU H O 1
ATOM 2502 N N . SER B 2 194 ? 5.040 -23.389 6.251 1.00 31.54 179 SER H N 1
ATOM 2503 C CA . SER B 2 194 ? 4.054 -22.993 7.248 1.00 30.09 179 SER H CA 1
ATOM 2504 C C . SER B 2 194 ? 3.044 -22.067 6.608 1.00 27.56 179 SER H C 1
ATOM 2505 O O . SER B 2 194 ? 3.364 -21.353 5.659 1.00 26.79 179 SER H O 1
ATOM 2508 N N . SER B 2 195 ? 1.836 -22.066 7.165 1.00 24.73 180 SER H N 1
ATOM 2509 C CA . SER B 2 195 ? 0.802 -21.104 6.827 1.00 30.82 180 SER H CA 1
ATOM 2510 C C . SER B 2 195 ? 0.333 -20.477 8.136 1.00 23.37 180 SER H C 1
ATOM 2511 O O . SER B 2 195 ? 0.019 -21.197 9.087 1.00 26.65 180 SER H O 1
ATOM 2514 N N . VAL B 2 196 ? 0.318 -19.149 8.190 1.00 23.26 181 VAL H N 1
ATOM 2515 C CA . VAL B 2 196 ? -0.036 -18.421 9.410 1.00 27.20 181 VAL H CA 1
ATOM 2516 C C . VAL B 2 196 ? -1.168 -17.443 9.092 1.00 28.03 181 VAL H C 1
ATOM 2517 O O . VAL B 2 196 ? -1.415 -17.072 7.943 1.00 25.81 181 VAL H O 1
ATOM 2521 N N . VAL B 2 197 ? -1.853 -17.008 10.143 1.00 27.42 182 VAL H N 1
ATOM 2522 C CA . VAL B 2 197 ? -2.906 -16.010 10.003 1.00 27.00 182 VAL H CA 1
ATOM 2523 C C . VAL B 2 197 ? -2.969 -15.221 11.310 1.00 27.77 182 VAL H C 1
ATOM 2524 O O . VAL B 2 197 ? -2.653 -15.744 12.384 1.00 27.17 182 VAL H O 1
ATOM 2528 N N . THR B 2 198 ? -3.261 -13.929 11.209 1.00 25.26 183 THR H N 1
ATOM 2529 C CA . THR B 2 198 ? -3.435 -13.104 12.395 1.00 26.81 183 THR H CA 1
ATOM 2530 C C . THR B 2 198 ? -4.924 -12.871 12.585 1.00 25.34 183 THR H C 1
ATOM 2531 O O . THR B 2 198 ? -5.650 -12.635 11.609 1.00 25.99 183 THR H O 1
ATOM 2535 N N . VAL B 2 199 ? -5.364 -12.962 13.836 1.00 29.32 184 VAL H N 1
ATOM 2536 C CA . VAL B 2 199 ? -6.779 -12.954 14.209 1.00 25.04 184 VAL H CA 1
ATOM 2537 C C . VAL B 2 199 ? -6.920 -12.122 15.477 1.00 25.47 184 VAL H C 1
ATOM 2538 O O . VAL B 2 199 ? -5.940 -11.892 16.194 1.00 24.38 184 VAL H O 1
ATOM 2542 N N . PRO B 2 200 ? -8.124 -11.656 15.784 1.00 30.71 185 PRO H N 1
ATOM 2543 C CA . PRO B 2 200 ? -8.300 -10.948 17.065 1.00 27.41 185 PRO H CA 1
ATOM 2544 C C . PRO B 2 200 ? -8.035 -11.873 18.244 1.00 28.50 185 PRO H C 1
ATOM 2545 O O . PRO B 2 200 ? -8.492 -13.026 18.275 1.00 29.15 185 PRO H O 1
ATOM 2549 N N . SER B 2 201 ? -7.265 -11.360 19.218 1.00 26.15 186 SER H N 1
ATOM 2550 C CA . SER B 2 201 ? -6.969 -12.141 20.418 1.00 32.32 186 SER H CA 1
ATOM 2551 C C . SER B 2 201 ? -8.249 -12.541 21.133 1.00 31.50 186 SER H C 1
ATOM 2552 O O . SER B 2 201 ? -8.314 -13.600 21.768 1.00 28.22 186 SER H O 1
ATOM 2555 N N . SER B 2 202 ? -9.269 -11.706 21.041 1.00 27.54 187 SER H N 1
ATOM 2556 C CA . SER B 2 202 ? -10.519 -12.015 21.719 1.00 36.72 187 SER H CA 1
ATOM 2557 C C . SER B 2 202 ? -11.282 -13.136 21.027 1.00 31.53 187 SER H C 1
ATOM 2558 O O . SER B 2 202 ? -12.284 -13.602 21.568 1.00 30.63 187 SER H O 1
ATOM 2561 N N . SER B 2 203 ? -10.816 -13.618 19.870 1.00 26.62 188 SER H N 1
ATOM 2562 C CA . SER B 2 203 ? -11.459 -14.774 19.241 1.00 27.56 188 SER H CA 1
ATOM 2563 C C . SER B 2 203 ? -10.871 -16.093 19.714 1.00 29.35 188 SER H C 1
ATOM 2564 O O . SER B 2 203 ? -11.377 -17.155 19.316 1.00 30.62 188 SER H O 1
ATOM 2567 N N . LEU B 2 204 ? -9.781 -16.061 20.479 1.00 23.71 189 LEU H N 1
ATOM 2568 C CA . LEU B 2 204 ? -9.078 -17.307 20.773 1.00 29.14 189 LEU H CA 1
ATOM 2569 C C . LEU B 2 204 ? -9.906 -18.138 21.751 1.00 34.86 189 LEU H C 1
ATOM 2570 O O . LEU B 2 204 ? -10.306 -17.649 22.814 1.00 33.52 189 LEU H O 1
ATOM 2575 N N . GLY B 2 205 ? -10.163 -19.399 21.390 1.00 32.98 190 GLY H N 1
ATOM 2576 C CA . GLY B 2 205 ? -10.959 -20.287 22.208 1.00 45.26 190 GLY H CA 1
ATOM 2577 C C . GLY B 2 205 ? -12.446 -20.195 21.960 1.00 41.61 190 GLY H C 1
ATOM 2578 O O . GLY B 2 205 ? -13.200 -21.036 22.458 1.00 41.15 190 GLY H O 1
ATOM 2579 N N . THR B 2 206 ? -12.893 -19.193 21.222 1.00 32.90 191 THR H N 1
ATOM 2580 C CA . THR B 2 206 ? -14.286 -19.054 20.823 1.00 34.86 191 THR H CA 1
ATOM 2581 C C . THR B 2 206 ? -14.500 -19.318 19.343 1.00 38.20 191 THR H C 1
ATOM 2582 O O . THR B 2 206 ? -15.458 -19.998 18.967 1.00 30.83 191 THR H O 1
ATOM 2586 N N . GLN B 2 207 ? -13.634 -18.774 18.490 1.00 28.96 192 GLN H N 1
ATOM 2587 C CA . GLN B 2 207 ? -13.675 -19.029 17.060 1.00 28.20 192 GLN H CA 1
ATOM 2588 C C . GLN B 2 207 ? -12.866 -20.279 16.761 1.00 31.51 192 GLN H C 1
ATOM 2589 O O . GLN B 2 207 ? -11.733 -20.413 17.226 1.00 34.02 192 GLN H O 1
ATOM 2595 N N . THR B 2 208 ? -13.442 -21.190 16.000 1.00 28.76 193 THR H N 1
ATOM 2596 C CA . THR B 2 208 ? -12.700 -22.375 15.598 1.00 33.16 193 THR H CA 1
ATOM 2597 C C . THR B 2 208 ? -11.788 -22.054 14.414 1.00 27.47 193 THR H C 1
ATOM 2598 O O . THR B 2 208 ? -12.160 -21.313 13.506 1.00 30.10 193 THR H O 1
ATOM 2602 N N . TYR B 2 209 ? -10.567 -22.568 14.448 1.00 31.86 194 TYR H N 1
ATOM 2603 C CA . TYR B 2 209 ? -9.641 -22.362 13.342 1.00 33.40 194 TYR H CA 1
ATOM 2604 C C . TYR B 2 209 ? -9.169 -23.719 12.854 1.00 31.99 194 TYR H C 1
ATOM 2605 O O . TYR B 2 209 ? -8.599 -24.487 13.631 1.00 33.03 194 TYR H O 1
ATOM 2614 N N . ILE B 2 210 ? -9.394 -24.008 11.578 1.00 34.45 195 ILE H N 1
ATOM 2615 C CA . ILE B 2 210 ? -8.956 -25.259 10.969 1.00 34.55 195 ILE H CA 1
ATOM 2616 C C . ILE B 2 210 ? -8.179 -24.922 9.697 1.00 31.87 195 ILE H C 1
ATOM 2617 O O . ILE B 2 210 ? -8.656 -24.149 8.854 1.00 34.73 195 ILE H O 1
ATOM 2622 N N . CYS B 2 211 ? -6.985 -25.481 9.555 1.00 28.85 196 CYS H N 1
ATOM 2623 C CA . CYS B 2 211 ? -6.279 -25.347 8.291 1.00 30.07 196 CYS H CA 1
ATOM 2624 C C . CYS B 2 211 ? -6.578 -26.573 7.446 1.00 34.38 196 CYS H C 1
ATOM 2625 O O . CYS B 2 211 ? -6.530 -27.701 7.945 1.00 36.74 196 CYS H O 1
ATOM 2628 N N . ASN B 2 212 ? -6.941 -26.330 6.182 1.00 33.72 197 ASN H N 1
ATOM 2629 C CA . ASN B 2 212 ? -7.253 -27.381 5.211 1.00 33.25 197 ASN H CA 1
ATOM 2630 C C . ASN B 2 212 ? -6.055 -27.534 4.276 1.00 33.43 197 ASN H C 1
ATOM 2631 O O . ASN B 2 212 ? -5.771 -26.644 3.460 1.00 32.77 197 ASN H O 1
ATOM 2636 N N . VAL B 2 213 ? -5.340 -28.645 4.407 1.00 33.23 198 VAL H N 1
ATOM 2637 C CA . VAL B 2 213 ? -4.099 -28.875 3.670 1.00 33.89 198 VAL H CA 1
ATOM 2638 C C . VAL B 2 213 ? -4.373 -29.880 2.556 1.00 37.66 198 VAL H C 1
ATOM 2639 O O . VAL B 2 213 ? -4.911 -30.965 2.805 1.00 38.61 198 VAL H O 1
ATOM 2643 N N . ASN B 2 214 ? -4.017 -29.523 1.331 1.00 35.07 199 ASN H N 1
ATOM 2644 C CA . ASN B 2 214 ? -4.220 -30.397 0.181 1.00 40.77 199 ASN H CA 1
ATOM 2645 C C . ASN B 2 214 ? -2.880 -30.668 -0.486 1.00 39.00 199 ASN H C 1
ATOM 2646 O O . ASN B 2 214 ? -2.145 -29.732 -0.816 1.00 38.59 199 ASN H O 1
ATOM 2651 N N . HIS B 2 215 ? -2.556 -31.947 -0.664 1.00 39.69 200 HIS H N 1
ATOM 2652 C CA . HIS B 2 215 ? -1.353 -32.355 -1.396 1.00 42.74 200 HIS H CA 1
ATOM 2653 C C . HIS B 2 215 ? -1.794 -33.281 -2.526 1.00 41.29 200 HIS H C 1
ATOM 2654 O O . HIS B 2 215 ? -1.911 -34.492 -2.327 1.00 40.35 200 HIS H O 1
ATOM 2661 N N . LYS B 2 216 ? -2.041 -32.702 -3.700 1.00 40.94 201 LYS H N 1
ATOM 2662 C CA . LYS B 2 216 ? -2.588 -33.490 -4.804 1.00 45.60 201 LYS H CA 1
ATOM 2663 C C . LYS B 2 216 ? -1.686 -34.654 -5.231 1.00 50.52 201 LYS H C 1
ATOM 2664 O O . LYS B 2 216 ? -2.223 -35.756 -5.440 1.00 48.60 201 LYS H O 1
ATOM 2670 N N . PRO B 2 217 ? -0.354 -34.508 -5.361 1.00 44.57 202 PRO H N 1
ATOM 2671 C CA . PRO B 2 217 ? 0.455 -35.658 -5.821 1.00 46.77 202 PRO H CA 1
ATOM 2672 C C . PRO B 2 217 ? 0.308 -36.913 -4.985 1.00 44.00 202 PRO H C 1
ATOM 2673 O O . PRO B 2 217 ? 0.456 -38.012 -5.524 1.00 48.95 202 PRO H O 1
ATOM 2677 N N . SER B 2 218 ? 0.007 -36.798 -3.697 1.00 48.90 203 SER H N 1
ATOM 2678 C CA . SER B 2 218 ? -0.231 -37.955 -2.845 1.00 44.13 203 SER H CA 1
ATOM 2679 C C . SER B 2 218 ? -1.697 -38.130 -2.524 1.00 48.39 203 SER H C 1
ATOM 2680 O O . SER B 2 218 ? -2.032 -38.898 -1.610 1.00 44.54 203 SER H O 1
ATOM 2683 N N . ASN B 2 219 ? -2.567 -37.418 -3.243 1.00 43.63 204 ASN H N 1
ATOM 2684 C CA . ASN B 2 219 ? -4.011 -37.372 -2.971 1.00 40.43 204 ASN H CA 1
ATOM 2685 C C . ASN B 2 219 ? -4.312 -37.378 -1.475 1.00 54.71 204 ASN H C 1
ATOM 2686 O O . ASN B 2 219 ? -5.093 -38.189 -0.967 1.00 49.07 204 ASN H O 1
ATOM 2691 N N . THR B 2 220 ? -3.669 -36.459 -0.764 1.00 48.52 205 THR H N 1
ATOM 2692 C CA . THR B 2 220 ? -3.902 -36.256 0.659 1.00 50.05 205 THR H CA 1
ATOM 2693 C C . THR B 2 220 ? -4.708 -34.979 0.860 1.00 52.31 205 THR H C 1
ATOM 2694 O O . THR B 2 220 ? -4.417 -33.954 0.232 1.00 45.91 205 THR H O 1
ATOM 2698 N N . LYS B 2 221 ? -5.720 -35.053 1.726 1.00 56.56 206 LYS H N 1
ATOM 2699 C CA . LYS B 2 221 ? -6.467 -33.894 2.204 1.00 51.08 206 LYS H CA 1
ATOM 2700 C C . LYS B 2 221 ? -6.550 -33.995 3.714 1.00 54.34 206 LYS H C 1
ATOM 2701 O O . LYS B 2 221 ? -7.091 -34.972 4.240 1.00 58.50 206 LYS H O 1
ATOM 2707 N N . VAL B 2 222 ? -6.001 -33.005 4.411 1.00 49.71 207 VAL H N 1
ATOM 2708 C CA . VAL B 2 222 ? -5.943 -33.018 5.865 1.00 43.84 207 VAL H CA 1
ATOM 2709 C C . VAL B 2 222 ? -6.590 -31.743 6.388 1.00 41.45 207 VAL H C 1
ATOM 2710 O O . VAL B 2 222 ? -6.345 -30.648 5.861 1.00 40.98 207 VAL H O 1
ATOM 2714 N N . ASP B 2 223 ? -7.406 -31.887 7.422 1.00 45.26 208 ASP H N 1
ATOM 2715 C CA . ASP B 2 223 ? -7.939 -30.767 8.176 1.00 45.08 208 ASP H CA 1
ATOM 2716 C C . ASP B 2 223 ? -7.319 -30.814 9.561 1.00 47.59 208 ASP H C 1
ATOM 2717 O O . ASP B 2 223 ? -7.395 -31.839 10.245 1.00 58.99 208 ASP H O 1
ATOM 2722 N N . LYS B 2 224 ? -6.693 -29.722 9.975 1.00 40.29 209 LYS H N 1
ATOM 2723 C CA . LYS B 2 224 ? -6.054 -29.679 11.277 1.00 37.53 209 LYS H CA 1
ATOM 2724 C C . LYS B 2 224 ? -6.674 -28.559 12.099 1.00 38.33 209 LYS H C 1
ATOM 2725 O O . LYS B 2 224 ? -6.686 -27.403 11.665 1.00 36.22 209 LYS H O 1
ATOM 2731 N N . LYS B 2 225 ? -7.156 -28.898 13.290 1.00 36.37 210 LYS H N 1
ATOM 2732 C CA . LYS B 2 225 ? -7.696 -27.908 14.213 1.00 40.82 210 LYS H CA 1
ATOM 2733 C C . LYS B 2 225 ? -6.553 -27.242 14.980 1.00 35.94 210 LYS H C 1
ATOM 2734 O O . LYS B 2 225 ? -5.642 -27.919 15.458 1.00 39.25 210 LYS H O 1
ATOM 2740 N N . VAL B 2 226 ? -6.585 -25.917 15.085 1.00 28.89 211 VAL H N 1
ATOM 2741 C CA . VAL B 2 226 ? -5.547 -25.153 15.770 1.00 32.80 211 VAL H CA 1
ATOM 2742 C C . VAL B 2 226 ? -6.201 -24.415 16.930 1.00 34.78 211 VAL H C 1
ATOM 2743 O O . VAL B 2 226 ? -7.071 -23.558 16.714 1.00 35.94 211 VAL H O 1
ATOM 2747 N N . GLU B 2 227 ? -5.802 -24.745 18.146 1.00 36.77 212 GLU H N 1
ATOM 2748 C CA . GLU B 2 227 ? -6.384 -24.110 19.319 1.00 44.84 212 GLU H CA 1
ATOM 2749 C C . GLU B 2 227 ? -5.282 -23.809 20.322 1.00 38.80 212 GLU H C 1
ATOM 2750 O O . GLU B 2 227 ? -4.192 -24.387 20.250 1.00 38.63 212 GLU H O 1
ATOM 2756 N N . PRO B 2 228 ? -5.515 -22.875 21.241 1.00 39.34 213 PRO H N 1
ATOM 2757 C CA . PRO B 2 228 ? -4.485 -22.594 22.245 1.00 45.57 213 PRO H CA 1
ATOM 2758 C C . PRO B 2 228 ? -4.247 -23.829 23.102 1.00 47.76 213 PRO H C 1
ATOM 2759 O O . PRO B 2 228 ? -5.140 -24.656 23.291 1.00 45.29 213 PRO H O 1
ATOM 2763 N N . LYS B 2 229 ? -3.009 -23.990 23.556 1.00 49.63 214 LYS H N 1
ATOM 2764 C CA . LYS B 2 229 ? -2.663 -25.130 24.400 1.00 65.87 214 LYS H CA 1
ATOM 2765 C C . LYS B 2 229 ? -3.244 -24.966 25.801 1.00 66.83 214 LYS H C 1
ATOM 2766 O O . LYS B 2 229 ? -3.455 -23.849 26.279 1.00 65.89 214 LYS H O 1
ATOM 2772 N N . SER B 2 230 ? -3.484 -26.099 26.467 1.00 74.53 215 SER H N 1
ATOM 2773 C CA . SER B 2 230 ? -3.897 -26.111 27.881 1.00 77.29 215 SER H CA 1
ATOM 2774 C C . SER B 2 230 ? -2.786 -25.635 28.825 1.00 82.06 215 SER H C 1
ATOM 2775 O O . SER B 2 230 ? -2.169 -26.429 29.545 1.00 82.02 215 SER H O 1
ATOM 2778 N N . GLU C 3 3 ? 15.110 -12.782 -29.936 1.00 42.53 3 GLU L N 1
ATOM 2779 C CA . GLU C 3 3 ? 15.355 -12.918 -28.489 1.00 44.32 3 GLU L CA 1
ATOM 2780 C C . GLU C 3 3 ? 15.258 -11.558 -27.794 1.00 39.63 3 GLU L C 1
ATOM 2781 O O . GLU C 3 3 ? 15.697 -10.545 -28.360 1.00 39.10 3 GLU L O 1
ATOM 2787 N N . LEU C 3 4 ? 14.653 -11.523 -26.596 1.00 37.81 4 LEU L N 1
ATOM 2788 C CA . LEU C 3 4 ? 14.264 -10.280 -25.929 1.00 32.91 4 LEU L CA 1
ATOM 2789 C C . LEU C 3 4 ? 15.034 -10.098 -24.627 1.00 32.56 4 LEU L C 1
ATOM 2790 O O . LEU C 3 4 ? 15.080 -11.015 -23.800 1.00 32.78 4 LEU L O 1
ATOM 2795 N N . THR C 3 5 ? 15.540 -8.889 -24.394 1.00 34.65 5 THR L N 1
ATOM 2796 C CA . THR C 3 5 ? 16.305 -8.582 -23.187 1.00 33.07 5 THR L CA 1
ATOM 2797 C C . THR C 3 5 ? 15.603 -7.514 -22.368 1.00 33.70 5 THR L C 1
ATOM 2798 O O . THR C 3 5 ? 15.401 -6.394 -22.850 1.00 32.67 5 THR L O 1
ATOM 2802 N N . GLN C 3 6 ? 15.305 -7.835 -21.105 1.00 30.68 6 GLN L N 1
ATOM 2803 C CA . GLN C 3 6 ? 14.761 -6.865 -20.160 1.00 34.03 6 GLN L CA 1
ATOM 2804 C C . GLN C 3 6 ? 15.833 -6.509 -19.139 1.00 38.50 6 GLN L C 1
ATOM 2805 O O . GLN C 3 6 ? 16.299 -7.379 -18.391 1.00 35.07 6 GLN L O 1
ATOM 2811 N N . SER C 3 7 ? 16.199 -5.228 -19.089 1.00 33.57 7 SER L N 1
ATOM 2812 C CA . SER C 3 7 ? 17.221 -4.771 -18.171 1.00 35.81 7 SER L CA 1
ATOM 2813 C C . SER C 3 7 ? 16.737 -3.430 -17.641 1.00 36.01 7 SER L C 1
ATOM 2814 O O . SER C 3 7 ? 16.280 -2.586 -18.428 1.00 38.03 7 SER L O 1
ATOM 2817 N N . PRO C 3 8 ? 16.783 -3.208 -16.323 1.00 38.13 8 PRO L N 1
ATOM 2818 C CA . PRO C 3 8 ? 17.300 -4.155 -15.331 1.00 36.91 8 PRO L CA 1
ATOM 2819 C C . PRO C 3 8 ? 16.307 -5.262 -14.976 1.00 35.75 8 PRO L C 1
ATOM 2820 O O . PRO C 3 8 ? 15.122 -5.151 -15.269 1.00 36.63 8 PRO L O 1
ATOM 2824 N N . ALA C 3 9 ? 16.801 -6.338 -14.363 1.00 34.92 9 ALA L N 1
ATOM 2825 C CA . ALA C 3 9 ? 15.918 -7.446 -14.021 1.00 36.21 9 ALA L CA 1
ATOM 2826 C C . ALA C 3 9 ? 15.045 -7.126 -12.813 1.00 39.76 9 ALA L C 1
ATOM 2827 O O . ALA C 3 9 ? 14.070 -7.847 -12.560 1.00 36.04 9 ALA L O 1
ATOM 2829 N N . THR C 3 10 ? 15.365 -6.064 -12.071 1.00 32.51 10 THR L N 1
ATOM 2830 C CA . THR C 3 10 ? 14.569 -5.657 -10.921 1.00 36.46 10 THR L CA 1
ATOM 2831 C C . THR C 3 10 ? 14.442 -4.141 -10.907 1.00 38.78 10 THR L C 1
ATOM 2832 O O . THR C 3 10 ? 15.286 -3.413 -11.441 1.00 39.35 10 THR L O 1
ATOM 2836 N N . LEU C 3 11 ? 13.374 -3.681 -10.255 1.00 37.35 11 LEU L N 1
ATOM 2837 C CA . LEU C 3 11 ? 13.043 -2.274 -10.086 1.00 35.45 11 LEU L CA 1
ATOM 2838 C C . LEU C 3 11 ? 12.373 -2.102 -8.727 1.00 43.08 11 LEU L C 1
ATOM 2839 O O . LEU C 3 11 ? 11.589 -2.956 -8.299 1.00 40.11 11 LEU L O 1
ATOM 2844 N N . SER C 3 12 ? 12.675 -0.990 -8.062 1.00 36.84 12 SER L N 1
ATOM 2845 C CA . SER C 3 12 ? 12.102 -0.643 -6.767 1.00 43.41 12 SER L CA 1
ATOM 2846 C C . SER C 3 12 ? 11.661 0.811 -6.880 1.00 46.33 12 SER L C 1
ATOM 2847 O O . SER C 3 12 ? 12.497 1.694 -7.064 1.00 45.25 12 SER L O 1
ATOM 2850 N N . VAL C 3 13 ? 10.353 1.055 -6.812 1.00 37.61 13 VAL L N 1
ATOM 2851 C CA . VAL C 3 13 ? 9.757 2.344 -7.167 1.00 40.68 13 VAL L CA 1
ATOM 2852 C C . VAL C 3 13 ? 8.690 2.694 -6.138 1.00 45.56 13 VAL L C 1
ATOM 2853 O O . VAL C 3 13 ? 7.963 1.812 -5.670 1.00 42.70 13 VAL L O 1
ATOM 2857 N N . SER C 3 14 ? 8.562 4.005 -5.817 1.00 46.47 14 SER L N 1
ATOM 2858 C CA . SER C 3 14 ? 7.633 4.530 -4.815 1.00 46.43 14 SER L CA 1
ATOM 2859 C C . SER C 3 14 ? 6.214 4.687 -5.358 1.00 48.29 14 SER L C 1
ATOM 2860 O O . SER C 3 14 ? 6.019 5.008 -6.533 1.00 50.58 14 SER L O 1
ATOM 2863 N N . PRO C 3 15 ? 5.201 4.526 -4.502 1.00 53.82 15 PRO L N 1
ATOM 2864 C CA . PRO C 3 15 ? 3.820 4.723 -4.959 1.00 51.37 15 PRO L CA 1
ATOM 2865 C C . PRO C 3 15 ? 3.580 6.158 -5.405 1.00 48.71 15 PRO L C 1
ATOM 2866 O O . PRO C 3 15 ? 4.186 7.105 -4.903 1.00 54.73 15 PRO L O 1
ATOM 2870 N N . GLY C 3 16 ? 2.688 6.308 -6.378 1.00 56.95 16 GLY L N 1
ATOM 2871 C CA . GLY C 3 16 ? 2.437 7.591 -6.987 1.00 61.83 16 GLY L CA 1
ATOM 2872 C C . GLY C 3 16 ? 3.392 7.977 -8.096 1.00 62.07 16 GLY L C 1
ATOM 2873 O O . GLY C 3 16 ? 3.012 8.771 -8.968 1.00 68.48 16 GLY L O 1
ATOM 2874 N N . GLU C 3 17 ? 4.615 7.443 -8.101 1.00 58.98 17 GLU L N 1
ATOM 2875 C CA . GLU C 3 17 ? 5.587 7.778 -9.131 1.00 58.07 17 GLU L CA 1
ATOM 2876 C C . GLU C 3 17 ? 5.367 6.925 -10.378 1.00 59.11 17 GLU L C 1
ATOM 2877 O O . GLU C 3 17 ? 4.446 6.109 -10.462 1.00 56.48 17 GLU L O 1
ATOM 2883 N N . ARG C 3 18 ? 6.226 7.134 -11.368 1.00 60.01 18 ARG L N 1
ATOM 2884 C CA . ARG C 3 18 ? 6.116 6.491 -12.668 1.00 52.05 18 ARG L CA 1
ATOM 2885 C C . ARG C 3 18 ? 7.192 5.421 -12.808 1.00 54.07 18 ARG L C 1
ATOM 2886 O O . ARG C 3 18 ? 8.345 5.629 -12.417 1.00 57.89 18 ARG L O 1
ATOM 2894 N N . ALA C 3 19 ? 6.805 4.264 -13.335 1.00 52.06 19 ALA L N 1
ATOM 2895 C CA . ALA C 3 19 ? 7.726 3.158 -13.567 1.00 52.87 19 ALA L CA 1
ATOM 2896 C C . ALA C 3 19 ? 7.912 2.964 -15.064 1.00 50.26 19 ALA L C 1
ATOM 2897 O O . ALA C 3 19 ? 6.931 2.924 -15.816 1.00 46.06 19 ALA L O 1
ATOM 2899 N N . THR C 3 20 ? 9.166 2.843 -15.491 1.00 43.28 20 THR L N 1
ATOM 2900 C CA . THR C 3 20 ? 9.507 2.690 -16.900 1.00 47.75 20 THR L CA 1
ATOM 2901 C C . THR C 3 20 ? 10.279 1.396 -17.081 1.00 45.76 20 THR L C 1
ATOM 2902 O O . THR C 3 20 ? 11.346 1.226 -16.482 1.00 41.84 20 THR L O 1
ATOM 2906 N N . LEU C 3 21 ? 9.758 0.500 -17.918 1.00 39.88 21 LEU L N 1
ATOM 2907 C CA . LEU C 3 21 ? 10.368 -0.805 -18.136 1.00 38.79 21 LEU L CA 1
ATOM 2908 C C . LEU C 3 21 ? 10.827 -0.939 -19.579 1.00 43.92 21 LEU L C 1
ATOM 2909 O O . LEU C 3 21 ? 10.158 -0.470 -20.510 1.00 41.22 21 LEU L O 1
ATOM 2914 N N . SER C 3 22 ? 11.949 -1.625 -19.760 1.00 40.33 22 SER L N 1
ATOM 2915 C CA . SER C 3 22 ? 12.631 -1.695 -21.041 1.00 36.08 22 SER L CA 1
ATOM 2916 C C . SER C 3 22 ? 12.627 -3.122 -21.581 1.00 33.67 22 SER L C 1
ATOM 2917 O O . SER C 3 22 ? 12.878 -4.079 -20.838 1.00 32.65 22 SER L O 1
ATOM 2920 N N . CYS C 3 23 ? 12.325 -3.264 -22.875 1.00 33.53 23 CYS L N 1
ATOM 2921 C CA . CYS C 3 23 ? 12.454 -4.525 -23.605 1.00 37.60 23 CYS L CA 1
ATOM 2922 C C . CYS C 3 23 ? 13.245 -4.247 -24.877 1.00 36.87 23 CYS L C 1
ATOM 2923 O O . CYS C 3 23 ? 12.827 -3.416 -25.694 1.00 41.51 23 CYS L O 1
ATOM 2926 N N . ARG C 3 24 ? 14.344 -4.970 -25.076 1.00 36.33 24 ARG L N 1
ATOM 2927 C CA . ARG C 3 24 ? 15.167 -4.831 -26.277 1.00 34.57 24 ARG L CA 1
ATOM 2928 C C . ARG C 3 24 ? 15.143 -6.130 -27.055 1.00 30.36 24 ARG L C 1
ATOM 2929 O O . ARG C 3 24 ? 15.526 -7.172 -26.517 1.00 36.43 24 ARG L O 1
ATOM 2937 N N . ALA C 3 25 ? 14.730 -6.071 -28.335 1.00 29.66 25 ALA L N 1
ATOM 2938 C CA . ALA C 3 25 ? 14.770 -7.242 -29.202 1.00 32.37 25 ALA L CA 1
ATOM 2939 C C . ALA C 3 25 ? 16.099 -7.277 -29.946 1.00 35.41 25 ALA L C 1
ATOM 2940 O O . ALA C 3 25 ? 16.607 -6.241 -30.372 1.00 36.87 25 ALA L O 1
ATOM 2942 N N . SER C 3 26 ? 16.643 -8.480 -30.116 1.00 33.70 26 SER L N 1
ATOM 2943 C CA . SER C 3 26 ? 17.928 -8.623 -30.780 1.00 37.52 26 SER L CA 1
ATOM 2944 C C . SER C 3 26 ? 17.831 -8.399 -32.286 1.00 42.36 26 SER L C 1
ATOM 2945 O O . SER C 3 26 ? 18.859 -8.222 -32.954 1.00 38.00 26 SER L O 1
ATOM 2948 N N . GLN C 3 27 ? 16.621 -8.381 -32.819 1.00 35.89 27 GLN L N 1
ATOM 2949 C CA . GLN C 3 27 ? 16.354 -8.228 -34.243 1.00 40.36 27 GLN L CA 1
ATOM 2950 C C . GLN C 3 27 ? 14.937 -7.685 -34.320 1.00 46.52 27 GLN L C 1
ATOM 2951 O O . GLN C 3 27 ? 14.156 -7.857 -33.379 1.00 37.17 27 GLN L O 1
ATOM 2957 N N . SER C 3 28 ? 14.624 -6.977 -35.401 1.00 35.34 28 SER L N 1
ATOM 2958 C CA . SER C 3 28 ? 13.338 -6.300 -35.464 1.00 44.30 28 SER L CA 1
ATOM 2959 C C . SER C 3 28 ? 12.195 -7.292 -35.269 1.00 35.29 28 SER L C 1
ATOM 2960 O O . SER C 3 28 ? 12.253 -8.439 -35.739 1.00 38.65 28 SER L O 1
ATOM 2963 N N . VAL C 3 29 ? 11.186 -6.858 -34.511 1.00 41.28 29 VAL L N 1
ATOM 2964 C CA . VAL C 3 29 ? 9.912 -7.555 -34.372 1.00 31.59 29 VAL L CA 1
ATOM 2965 C C . VAL C 3 29 ? 8.766 -6.637 -34.788 1.00 46.51 29 VAL L C 1
ATOM 2966 O O . VAL C 3 29 ? 7.587 -6.900 -34.466 1.00 39.06 29 VAL L O 1
ATOM 2970 N N . SER C 3 30 ? 9.111 -5.544 -35.489 1.00 40.00 30 SER L N 1
ATOM 2971 C CA . SER C 3 30 ? 8.169 -4.502 -35.890 1.00 42.05 30 SER L CA 1
ATOM 2972 C C . SER C 3 30 ? 7.358 -4.050 -34.677 1.00 40.71 30 SER L C 1
ATOM 2973 O O . SER C 3 30 ? 7.945 -3.611 -33.685 1.00 49.37 30 SER L O 1
ATOM 2976 N N . SER C 3 31 ? 6.024 -4.142 -34.731 1.00 36.77 31 SER L N 1
ATOM 2977 C CA . SER C 3 31 ? 5.189 -3.822 -33.575 1.00 42.58 31 SER L CA 1
ATOM 2978 C C . SER C 3 31 ? 4.527 -5.050 -32.956 1.00 37.30 31 SER L C 1
ATOM 2979 O O . SER C 3 31 ? 3.587 -4.900 -32.184 1.00 34.53 31 SER L O 1
ATOM 2982 N N . ASN C 3 32 ? 4.958 -6.257 -33.310 1.00 35.89 32 ASN L N 1
ATOM 2983 C CA . ASN C 3 32 ? 4.331 -7.478 -32.806 1.00 30.73 32 ASN L CA 1
ATOM 2984 C C . ASN C 3 32 ? 4.930 -7.832 -31.450 1.00 32.06 32 ASN L C 1
ATOM 2985 O O . ASN C 3 32 ? 5.643 -8.820 -31.294 1.00 33.34 32 ASN L O 1
ATOM 2990 N N . LEU C 3 33 ? 4.605 -7.002 -30.467 1.00 29.64 33 LEU L N 1
ATOM 2991 C CA . LEU C 3 33 ? 5.145 -7.194 -29.131 1.00 33.65 33 LEU L CA 1
ATOM 2992 C C . LEU C 3 33 ? 4.053 -6.977 -28.093 1.00 33.70 33 LEU L C 1
ATOM 2993 O O . LEU C 3 33 ? 3.256 -6.042 -28.203 1.00 35.23 33 LEU L O 1
ATOM 2998 N N . ALA C 3 34 ? 4.016 -7.856 -27.096 1.00 30.25 34 ALA L N 1
ATOM 2999 C CA . ALA C 3 34 ? 3.041 -7.802 -26.014 1.00 26.77 34 ALA L CA 1
ATOM 3000 C C . ALA C 3 34 ? 3.758 -7.705 -24.673 1.00 30.59 34 ALA L C 1
ATOM 3001 O O . ALA C 3 34 ? 4.911 -8.127 -24.540 1.00 28.94 34 ALA L O 1
ATOM 3003 N N . TRP C 3 35 ? 3.064 -7.133 -23.685 1.00 29.49 35 TRP L N 1
ATOM 3004 C CA . TRP C 3 35 ? 3.515 -7.060 -22.309 1.00 34.04 35 TRP L CA 1
ATOM 3005 C C . TRP C 3 35 ? 2.532 -7.821 -21.432 1.00 30.92 35 TRP L C 1
ATOM 3006 O O . TRP C 3 35 ? 1.315 -7.705 -21.613 1.00 30.43 35 TRP L O 1
ATOM 3017 N N . TYR C 3 36 ? 3.054 -8.581 -20.470 1.00 31.30 36 TYR L N 1
ATOM 3018 C CA . TYR C 3 36 ? 2.202 -9.315 -19.539 1.00 30.81 36 TYR L CA 1
ATOM 3019 C C . TYR C 3 36 ? 2.568 -8.944 -18.116 1.00 32.05 36 TYR L C 1
ATOM 3020 O O . TYR C 3 36 ? 3.703 -8.570 -17.831 1.00 33.54 36 TYR L O 1
ATOM 3029 N N . GLN C 3 37 ? 1.606 -9.071 -17.212 1.00 28.82 37 GLN L N 1
ATOM 3030 C CA . GLN C 3 37 ? 1.869 -8.866 -15.790 1.00 28.79 37 GLN L CA 1
ATOM 3031 C C . GLN C 3 37 ? 1.627 -10.167 -15.044 1.00 29.67 37 GLN L C 1
ATOM 3032 O O . GLN C 3 37 ? 0.588 -10.805 -15.241 1.00 32.89 37 GLN L O 1
ATOM 3038 N N . GLN C 3 38 ? 2.572 -10.565 -14.190 1.00 31.60 38 GLN L N 1
ATOM 3039 C CA . GLN C 3 38 ? 2.390 -11.776 -13.401 1.00 34.10 38 GLN L CA 1
ATOM 3040 C C . GLN C 3 38 ? 2.506 -11.390 -11.935 1.00 31.51 38 GLN L C 1
ATOM 3041 O O . GLN C 3 38 ? 3.611 -11.127 -11.440 1.00 27.94 38 GLN L O 1
ATOM 3047 N N . LYS C 3 39 ? 1.342 -11.305 -11.282 1.00 31.90 39 LYS L N 1
ATOM 3048 C CA . LYS C 3 39 ? 1.269 -11.080 -9.842 1.00 36.60 39 LYS L CA 1
ATOM 3049 C C . LYS C 3 39 ? 1.637 -12.361 -9.095 1.00 37.90 39 LYS L C 1
ATOM 3050 O O . LYS C 3 39 ? 1.485 -13.461 -9.626 1.00 34.10 39 LYS L O 1
ATOM 3056 N N . PRO C 3 40 ? 2.113 -12.242 -7.854 1.00 34.02 40 PRO L N 1
ATOM 3057 C CA . PRO C 3 40 ? 2.525 -13.437 -7.100 1.00 39.98 40 PRO L CA 1
ATOM 3058 C C . PRO C 3 40 ? 1.453 -14.520 -7.093 1.00 42.59 40 PRO L C 1
ATOM 3059 O O . PRO C 3 40 ? 0.278 -14.262 -6.810 1.00 43.95 40 PRO L O 1
ATOM 3063 N N . GLY C 3 41 ? 1.860 -15.740 -7.439 1.00 40.90 41 GLY L N 1
ATOM 3064 C CA . GLY C 3 41 ? 0.959 -16.869 -7.381 1.00 50.77 41 GLY L CA 1
ATOM 3065 C C . GLY C 3 41 ? -0.143 -16.893 -8.412 1.00 60.69 41 GLY L C 1
ATOM 3066 O O . GLY C 3 41 ? -1.014 -17.766 -8.335 1.00 62.39 41 GLY L O 1
ATOM 3067 N N . GLN C 3 42 ? -0.141 -15.978 -9.379 1.00 45.59 42 GLN L N 1
ATOM 3068 C CA . GLN C 3 42 ? -1.165 -15.970 -10.407 1.00 45.44 42 GLN L CA 1
ATOM 3069 C C . GLN C 3 42 ? -0.527 -16.222 -11.768 1.00 42.42 42 GLN L C 1
ATOM 3070 O O . GLN C 3 42 ? 0.694 -16.167 -11.933 1.00 44.62 42 GLN L O 1
ATOM 3076 N N . ALA C 3 43 ? -1.390 -16.518 -12.732 1.00 36.65 43 ALA L N 1
ATOM 3077 C CA . ALA C 3 43 ? -1.012 -16.594 -14.121 1.00 47.55 43 ALA L CA 1
ATOM 3078 C C . ALA C 3 43 ? -0.732 -15.192 -14.644 1.00 37.73 43 ALA L C 1
ATOM 3079 O O . ALA C 3 43 ? -1.259 -14.208 -14.115 1.00 42.89 43 ALA L O 1
ATOM 3081 N N . PRO C 3 44 ? 0.093 -15.069 -15.680 1.00 42.97 44 PRO L N 1
ATOM 3082 C CA . PRO C 3 44 ? 0.286 -13.754 -16.299 1.00 37.25 44 PRO L CA 1
ATOM 3083 C C . PRO C 3 44 ? -1.031 -13.259 -16.870 1.00 33.61 44 PRO L C 1
ATOM 3084 O O . PRO C 3 44 ? -1.913 -14.049 -17.201 1.00 39.50 44 PRO L O 1
ATOM 3088 N N . ARG C 3 45 ? -1.180 -11.939 -16.966 1.00 33.51 45 ARG L N 1
ATOM 3089 C CA . ARG C 3 45 ? -2.330 -11.374 -17.660 1.00 40.84 45 ARG L CA 1
ATOM 3090 C C . ARG C 3 45 ? -1.842 -10.366 -18.692 1.00 37.93 45 ARG L C 1
ATOM 3091 O O . ARG C 3 45 ? -0.865 -9.649 -18.469 1.00 27.75 45 ARG L O 1
ATOM 3099 N N . LEU C 3 46 ? -2.536 -10.317 -19.816 1.00 29.90 46 LEU L N 1
ATOM 3100 C CA . LEU C 3 46 ? -2.100 -9.477 -20.925 1.00 33.98 46 LEU L CA 1
ATOM 3101 C C . LEU C 3 46 ? -2.352 -8.014 -20.608 1.00 37.95 46 LEU L C 1
ATOM 3102 O O . LEU C 3 46 ? -3.456 -7.647 -20.219 1.00 37.25 46 LEU L O 1
ATOM 3107 N N . LEU C 3 47 ? -1.327 -7.172 -20.760 1.00 32.90 47 LEU L N 1
ATOM 3108 C CA . LEU C 3 47 ? -1.498 -5.734 -20.564 1.00 31.95 47 LEU L CA 1
ATOM 3109 C C . LEU C 3 47 ? -1.584 -4.970 -21.877 1.00 36.12 47 LEU L C 1
ATOM 3110 O O . LEU C 3 47 ? -2.490 -4.158 -22.057 1.00 37.95 47 LEU L O 1
ATOM 3115 N N . ILE C 3 48 ? -0.643 -5.216 -22.784 1.00 32.89 48 ILE L N 1
ATOM 3116 C CA . ILE C 3 48 ? -0.415 -4.402 -23.971 1.00 36.19 48 ILE L CA 1
ATOM 3117 C C . ILE C 3 48 ? -0.186 -5.352 -25.132 1.00 36.49 48 ILE L C 1
ATOM 3118 O O . ILE C 3 48 ? 0.482 -6.378 -24.975 1.00 34.70 48 ILE L O 1
ATOM 3123 N N . TYR C 3 49 ? -0.728 -5.023 -26.300 1.00 34.12 49 TYR L N 1
ATOM 3124 C CA . TYR C 3 49 ? -0.356 -5.758 -27.498 1.00 36.01 49 TYR L CA 1
ATOM 3125 C C . TYR C 3 49 ? -0.085 -4.774 -28.628 1.00 36.27 49 TYR L C 1
ATOM 3126 O O . TYR C 3 49 ? -0.343 -3.571 -28.507 1.00 37.42 49 TYR L O 1
ATOM 3135 N N . GLY C 3 50 ? 0.463 -5.293 -29.722 1.00 31.32 50 GLY L N 1
ATOM 3136 C CA . GLY C 3 50 ? 0.835 -4.418 -30.831 1.00 33.50 50 GLY L CA 1
ATOM 3137 C C . GLY C 3 50 ? 1.679 -3.257 -30.376 1.00 42.24 50 GLY L C 1
ATOM 3138 O O . GLY C 3 50 ? 1.491 -2.129 -30.845 1.00 37.63 50 GLY L O 1
ATOM 3139 N N . ALA C 3 51 ? 2.571 -3.508 -29.402 1.00 36.13 51 ALA L N 1
ATOM 3140 C CA . ALA C 3 51 ? 3.517 -2.570 -28.821 1.00 35.72 51 ALA L CA 1
ATOM 3141 C C . ALA C 3 51 ? 2.829 -1.493 -27.992 1.00 36.62 51 ALA L C 1
ATOM 3142 O O . ALA C 3 51 ? 3.350 -1.107 -26.943 1.00 37.15 51 ALA L O 1
ATOM 3144 N N . SER C 3 52 ? 1.652 -1.014 -28.406 1.00 38.02 52 SER L N 1
ATOM 3145 C CA . SER C 3 52 ? 1.081 0.145 -27.725 1.00 36.68 52 SER L CA 1
ATOM 3146 C C . SER C 3 52 ? -0.421 0.093 -27.451 1.00 42.66 52 SER L C 1
ATOM 3147 O O . SER C 3 52 ? -0.958 1.067 -26.911 1.00 41.78 52 SER L O 1
ATOM 3150 N N . THR C 3 53 ? -1.116 -0.982 -27.793 1.00 36.71 53 THR L N 1
ATOM 3151 C CA . THR C 3 53 ? -2.561 -1.041 -27.601 1.00 41.14 53 THR L CA 1
ATOM 3152 C C . THR C 3 53 ? -2.872 -1.697 -26.261 1.00 43.87 53 THR L C 1
ATOM 3153 O O . THR C 3 53 ? -2.438 -2.827 -26.009 1.00 40.75 53 THR L O 1
ATOM 3157 N N . ARG C 3 54 ? -3.631 -0.996 -25.414 1.00 41.57 54 ARG L N 1
ATOM 3158 C CA . ARG C 3 54 ? -4.062 -1.559 -24.141 1.00 44.66 54 ARG L CA 1
ATOM 3159 C C . ARG C 3 54 ? -5.063 -2.679 -24.361 1.00 37.84 54 ARG L C 1
ATOM 3160 O O . ARG C 3 54 ? -5.978 -2.560 -25.179 1.00 47.98 54 ARG L O 1
ATOM 3168 N N . ALA C 3 55 ? -4.883 -3.780 -23.636 1.00 44.46 55 ALA L N 1
ATOM 3169 C CA . ALA C 3 55 ? -5.855 -4.853 -23.713 1.00 43.46 55 ALA L CA 1
ATOM 3170 C C . ALA C 3 55 ? -7.112 -4.451 -22.948 1.00 51.23 55 ALA L C 1
ATOM 3171 O O . ALA C 3 55 ? -7.096 -3.547 -22.107 1.00 44.74 55 ALA L O 1
ATOM 3173 N N . THR C 3 56 ? -8.212 -5.126 -23.254 1.00 47.82 56 THR L N 1
ATOM 3174 C CA . THR C 3 56 ? -9.477 -4.779 -22.614 1.00 53.44 56 THR L CA 1
ATOM 3175 C C . THR C 3 56 ? -9.394 -4.955 -21.102 1.00 52.29 56 THR L C 1
ATOM 3176 O O . THR C 3 56 ? -8.830 -5.932 -20.597 1.00 57.79 56 THR L O 1
ATOM 3180 N N . GLY C 3 57 ? -9.933 -3.978 -20.377 1.00 49.65 57 GLY L N 1
ATOM 3181 C CA . GLY C 3 57 ? -9.978 -4.050 -18.933 1.00 52.06 57 GLY L CA 1
ATOM 3182 C C . GLY C 3 57 ? -8.703 -3.658 -18.227 1.00 54.19 57 GLY L C 1
ATOM 3183 O O . GLY C 3 57 ? -8.594 -3.871 -17.012 1.00 54.77 57 GLY L O 1
ATOM 3184 N N . ILE C 3 58 ? -7.740 -3.095 -18.941 1.00 54.74 58 ILE L N 1
ATOM 3185 C CA . ILE C 3 58 ? -6.458 -2.686 -18.371 1.00 48.87 58 ILE L CA 1
ATOM 3186 C C . ILE C 3 58 ? -6.526 -1.197 -18.048 1.00 46.74 58 ILE L C 1
ATOM 3187 O O . ILE C 3 58 ? -6.851 -0.398 -18.939 1.00 53.40 58 ILE L O 1
ATOM 3192 N N . PRO C 3 59 ? -6.223 -0.787 -16.820 1.00 53.65 59 PRO L N 1
ATOM 3193 C CA . PRO C 3 59 ? -6.278 0.643 -16.486 1.00 55.25 59 PRO L CA 1
ATOM 3194 C C . PRO C 3 59 ? -5.359 1.472 -17.372 1.00 56.08 59 PRO L C 1
ATOM 3195 O O . PRO C 3 59 ? -4.301 1.013 -17.817 1.00 50.67 59 PRO L O 1
ATOM 3199 N N . ALA C 3 60 ? -5.778 2.718 -17.619 1.00 54.15 60 ALA L N 1
ATOM 3200 C CA . ALA C 3 60 ? -5.117 3.569 -18.606 1.00 57.78 60 ALA L CA 1
ATOM 3201 C C . ALA C 3 60 ? -3.706 3.982 -18.195 1.00 48.72 60 ALA L C 1
ATOM 3202 O O . ALA C 3 60 ? -2.912 4.375 -19.059 1.00 64.22 60 ALA L O 1
ATOM 3204 N N . ARG C 3 61 ? -3.365 3.881 -16.913 1.00 53.95 61 ARG L N 1
ATOM 3205 C CA . ARG C 3 61 ? -2.016 4.209 -16.470 1.00 54.74 61 ARG L CA 1
ATOM 3206 C C . ARG C 3 61 ? -0.964 3.219 -16.969 1.00 48.10 61 ARG L C 1
ATOM 3207 O O . ARG C 3 61 ? 0.227 3.454 -16.754 1.00 50.99 61 ARG L O 1
ATOM 3215 N N . PHE C 3 62 ? -1.368 2.125 -17.610 1.00 46.66 62 PHE L N 1
ATOM 3216 C CA . PHE C 3 62 ? -0.448 1.228 -18.297 1.00 48.51 62 PHE L CA 1
ATOM 3217 C C . PHE C 3 62 ? -0.362 1.653 -19.755 1.00 52.38 62 PHE L C 1
ATOM 3218 O O . PHE C 3 62 ? -1.389 1.775 -20.436 1.00 51.36 62 PHE L O 1
ATOM 3226 N N . SER C 3 63 ? 0.856 1.890 -20.230 1.00 43.00 63 SER L N 1
ATOM 3227 C CA . SER C 3 63 ? 1.026 2.436 -21.570 1.00 40.58 63 SER L CA 1
ATOM 3228 C C . SER C 3 63 ? 2.284 1.851 -22.194 1.00 47.12 63 SER L C 1
ATOM 3229 O O . SER C 3 63 ? 3.342 1.850 -21.558 1.00 48.43 63 SER L O 1
ATOM 3232 N N . GLY C 3 64 ? 2.176 1.363 -23.427 1.00 42.71 64 GLY L N 1
ATOM 3233 C CA . GLY C 3 64 ? 3.357 0.863 -24.094 1.00 41.80 64 GLY L CA 1
ATOM 3234 C C . GLY C 3 64 ? 3.779 1.734 -25.257 1.00 46.99 64 GLY L C 1
ATOM 3235 O O . GLY C 3 64 ? 2.949 2.452 -25.819 1.00 44.47 64 GLY L O 1
ATOM 3236 N N . SER C 3 65 ? 5.055 1.679 -25.636 1.00 38.11 65 SER L N 1
ATOM 3237 C CA . SER C 3 65 ? 5.499 2.363 -26.844 1.00 49.42 65 SER L CA 1
ATOM 3238 C C . SER C 3 65 ? 6.689 1.628 -27.447 1.00 47.98 65 SER L C 1
ATOM 3239 O O . SER C 3 65 ? 7.287 0.740 -26.830 1.00 42.75 65 SER L O 1
ATOM 3242 N N . GLY C 3 66 ? 7.028 2.014 -28.668 1.00 47.07 66 GLY L N 1
ATOM 3243 C CA . GLY C 3 66 ? 8.173 1.474 -29.371 1.00 38.57 66 GLY L CA 1
ATOM 3244 C C . GLY C 3 66 ? 7.767 0.675 -30.595 1.00 44.21 66 GLY L C 1
ATOM 3245 O O . GLY C 3 66 ? 6.601 0.350 -30.810 1.00 38.78 66 GLY L O 1
ATOM 3246 N N . SER C 3 67 ? 8.782 0.362 -31.396 1.00 42.54 67 SER L N 1
ATOM 3247 C CA . SER C 3 67 ? 8.693 -0.418 -32.624 1.00 46.47 67 SER L CA 1
ATOM 3248 C C . SER C 3 67 ? 10.100 -0.826 -33.040 1.00 46.83 67 SER L C 1
ATOM 3249 O O . SER C 3 67 ? 11.084 -0.184 -32.657 1.00 56.77 67 SER L O 1
ATOM 3252 N N . GLY C 3 68 ? 10.190 -1.903 -33.814 1.00 41.11 68 GLY L N 1
ATOM 3253 C CA . GLY C 3 68 ? 11.486 -2.419 -34.215 1.00 44.12 68 GLY L CA 1
ATOM 3254 C C . GLY C 3 68 ? 12.197 -3.233 -33.144 1.00 43.62 68 GLY L C 1
ATOM 3255 O O . GLY C 3 68 ? 11.988 -4.446 -33.030 1.00 42.62 68 GLY L O 1
ATOM 3256 N N . THR C 3 69 ? 13.069 -2.599 -32.372 1.00 48.55 69 THR L N 1
ATOM 3257 C CA . THR C 3 69 ? 13.826 -3.323 -31.355 1.00 42.94 69 THR L CA 1
ATOM 3258 C C . THR C 3 69 ? 13.760 -2.717 -29.962 1.00 43.82 69 THR L C 1
ATOM 3259 O O . THR C 3 69 ? 14.145 -3.400 -29.005 1.00 43.84 69 THR L O 1
ATOM 3263 N N . GLU C 3 70 ? 13.276 -1.488 -29.807 1.00 42.96 70 GLU L N 1
ATOM 3264 C CA . GLU C 3 70 ? 13.269 -0.782 -28.531 1.00 44.08 70 GLU L CA 1
ATOM 3265 C C . GLU C 3 70 ? 11.833 -0.572 -28.069 1.00 44.86 70 GLU L C 1
ATOM 3266 O O . GLU C 3 70 ? 11.049 0.078 -28.767 1.00 44.19 70 GLU L O 1
ATOM 3272 N N . PHE C 3 71 ? 11.495 -1.092 -26.885 1.00 41.32 71 PHE L N 1
ATOM 3273 C CA . PHE C 3 71 ? 10.118 -1.029 -26.400 1.00 41.66 71 PHE L CA 1
ATOM 3274 C C . PHE C 3 71 ? 10.098 -0.608 -24.940 1.00 40.97 71 PHE L C 1
ATOM 3275 O O . PHE C 3 71 ? 11.036 -0.874 -24.182 1.00 41.20 71 PHE L O 1
ATOM 3283 N N . THR C 3 72 ? 9.018 0.057 -24.546 1.00 41.16 72 THR L N 1
ATOM 3284 C CA . THR C 3 72 ? 8.924 0.590 -23.195 1.00 44.91 72 THR L CA 1
ATOM 3285 C C . THR C 3 72 ? 7.512 0.397 -22.667 1.00 42.67 72 THR L C 1
ATOM 3286 O O . THR C 3 72 ? 6.544 0.782 -23.327 1.00 40.24 72 THR L O 1
ATOM 3290 N N . LEU C 3 73 ? 7.398 -0.204 -21.487 1.00 38.51 73 LEU L N 1
ATOM 3291 C CA . LEU C 3 73 ? 6.146 -0.243 -20.742 1.00 42.08 73 LEU L CA 1
ATOM 3292 C C . LEU C 3 73 ? 6.192 0.815 -19.648 1.00 42.32 73 LEU L C 1
ATOM 3293 O O . LEU C 3 73 ? 7.141 0.856 -18.861 1.00 40.62 73 LEU L O 1
ATOM 3298 N N . THR C 3 74 ? 5.199 1.694 -19.621 1.00 40.42 74 THR L N 1
ATOM 3299 C CA . THR C 3 74 ? 5.155 2.756 -18.623 1.00 40.33 74 THR L CA 1
ATOM 3300 C C . THR C 3 74 ? 3.945 2.553 -17.720 1.00 46.02 74 THR L C 1
ATOM 3301 O O . THR C 3 74 ? 2.817 2.444 -18.208 1.00 49.02 74 THR L O 1
ATOM 3305 N N . VAL C 3 75 ? 4.186 2.483 -16.412 1.00 41.32 75 VAL L N 1
ATOM 3306 C CA . VAL C 3 75 ? 3.127 2.455 -15.407 1.00 49.62 75 VAL L CA 1
ATOM 3307 C C . VAL C 3 75 ? 3.122 3.813 -14.729 1.00 51.75 75 VAL L C 1
ATOM 3308 O O . VAL C 3 75 ? 4.063 4.161 -14.004 1.00 57.73 75 VAL L O 1
ATOM 3312 N N . SER C 3 76 ? 2.070 4.585 -14.957 1.00 50.92 76 SER L N 1
ATOM 3313 C CA . SER C 3 76 ? 1.955 5.899 -14.351 1.00 59.93 76 SER L CA 1
ATOM 3314 C C . SER C 3 76 ? 1.232 5.791 -13.020 1.00 60.32 76 SER L C 1
ATOM 3315 O O . SER C 3 76 ? 0.277 5.020 -12.878 1.00 61.41 76 SER L O 1
ATOM 3318 N N . ARG C 3 77 ? 1.697 6.570 -12.048 1.00 60.14 77 ARG L N 1
ATOM 3319 C CA . ARG C 3 77 ? 1.109 6.556 -10.718 1.00 64.03 77 ARG L CA 1
ATOM 3320 C C . ARG C 3 77 ? 1.039 5.126 -10.199 1.00 63.24 77 ARG L C 1
ATOM 3321 O O . ARG C 3 77 ? -0.022 4.491 -10.224 1.00 61.58 77 ARG L O 1
ATOM 3329 N N . LEU C 3 78 ? 2.180 4.612 -9.750 1.00 60.28 78 LEU L N 1
ATOM 3330 C CA . LEU C 3 78 ? 2.258 3.246 -9.258 1.00 58.83 78 LEU L CA 1
ATOM 3331 C C . LEU C 3 78 ? 1.430 3.086 -7.990 1.00 52.65 78 LEU L C 1
ATOM 3332 O O . LEU C 3 78 ? 1.368 3.986 -7.150 1.00 56.98 78 LEU L O 1
ATOM 3337 N N . GLU C 3 79 ? 0.794 1.936 -7.852 1.00 54.92 79 GLU L N 1
ATOM 3338 C CA . GLU C 3 79 ? 0.087 1.568 -6.636 1.00 51.17 79 GLU L CA 1
ATOM 3339 C C . GLU C 3 79 ? 0.569 0.207 -6.151 1.00 55.22 79 GLU L C 1
ATOM 3340 O O . GLU C 3 79 ? 1.318 -0.485 -6.853 1.00 42.28 79 GLU L O 1
ATOM 3346 N N . PRO C 3 80 ? 0.205 -0.185 -4.915 1.00 47.42 80 PRO L N 1
ATOM 3347 C CA . PRO C 3 80 ? 0.721 -1.452 -4.359 1.00 45.43 80 PRO L CA 1
ATOM 3348 C C . PRO C 3 80 ? 0.370 -2.684 -5.176 1.00 42.20 80 PRO L C 1
ATOM 3349 O O . PRO C 3 80 ? 1.169 -3.634 -5.246 1.00 39.30 80 PRO L O 1
ATOM 3353 N N . GLU C 3 81 ? -0.821 -2.712 -5.765 1.00 39.54 81 GLU L N 1
ATOM 3354 C CA . GLU C 3 81 ? -1.251 -3.829 -6.598 1.00 40.38 81 GLU L CA 1
ATOM 3355 C C . GLU C 3 81 ? -0.335 -4.064 -7.795 1.00 38.99 81 GLU L C 1
ATOM 3356 O O . GLU C 3 81 ? -0.453 -5.106 -8.446 1.00 39.31 81 GLU L O 1
ATOM 3362 N N . ASP C 3 82 ? 0.541 -3.124 -8.130 1.00 40.35 82 ASP L N 1
ATOM 3363 C CA . ASP C 3 82 ? 1.401 -3.281 -9.305 1.00 41.38 82 ASP L CA 1
ATOM 3364 C C . ASP C 3 82 ? 2.683 -4.048 -9.006 1.00 42.54 82 ASP L C 1
ATOM 3365 O O . ASP C 3 82 ? 3.492 -4.251 -9.918 1.00 37.87 82 ASP L O 1
ATOM 3370 N N . SER C 3 83 ? 2.895 -4.465 -7.751 1.00 32.59 83 SER L N 1
ATOM 3371 C CA . SER C 3 83 ? 4.020 -5.318 -7.383 1.00 35.65 83 SER L CA 1
ATOM 3372 C C . SER C 3 83 ? 3.921 -6.634 -8.152 1.00 38.25 83 SER L C 1
ATOM 3373 O O . SER C 3 83 ? 2.982 -7.402 -7.935 1.00 32.73 83 SER L O 1
ATOM 3376 N N . ALA C 3 84 ? 4.860 -6.910 -9.057 1.00 32.06 84 ALA L N 1
ATOM 3377 C CA . ALA C 3 84 ? 4.674 -8.021 -9.983 1.00 33.23 84 ALA L CA 1
ATOM 3378 C C . ALA C 3 84 ? 5.922 -8.183 -10.835 1.00 31.19 84 ALA L C 1
ATOM 3379 O O . ALA C 3 84 ? 6.818 -7.339 -10.816 1.00 35.94 84 ALA L O 1
ATOM 3381 N N . VAL C 3 85 ? 5.968 -9.284 -11.578 1.00 34.28 85 VAL L N 1
ATOM 3382 C CA . VAL C 3 85 ? 6.931 -9.454 -12.662 1.00 31.94 85 VAL L CA 1
ATOM 3383 C C . VAL C 3 85 ? 6.237 -9.115 -13.977 1.00 32.30 85 VAL L C 1
ATOM 3384 O O . VAL C 3 85 ? 5.097 -9.526 -14.217 1.00 32.94 85 VAL L O 1
ATOM 3388 N N . TYR C 3 86 ? 6.915 -8.340 -14.823 1.00 32.52 86 TYR L N 1
ATOM 3389 C CA . TYR C 3 86 ? 6.413 -7.947 -16.133 1.00 30.95 86 TYR L CA 1
ATOM 3390 C C . TYR C 3 86 ? 7.301 -8.567 -17.209 1.00 31.99 86 TYR L C 1
ATOM 3391 O O . TYR C 3 86 ? 8.534 -8.458 -17.138 1.00 30.34 86 TYR L O 1
ATOM 3400 N N . PHE C 3 87 ? 6.682 -9.267 -18.160 1.00 31.04 87 PHE L N 1
ATOM 3401 C CA . PHE C 3 87 ? 7.405 -9.921 -19.244 1.00 31.25 87 PHE L CA 1
ATOM 3402 C C . PHE C 3 87 ? 6.968 -9.320 -20.574 1.00 29.94 87 PHE L C 1
ATOM 3403 O O . PHE C 3 87 ? 5.771 -9.108 -20.794 1.00 30.28 87 PHE L O 1
ATOM 3411 N N . CYS C 3 88 ? 7.929 -9.086 -21.471 1.00 31.03 88 CYS L N 1
ATOM 3412 C CA . CYS C 3 88 ? 7.571 -8.813 -22.861 1.00 27.77 88 CYS L CA 1
ATOM 3413 C C . CYS C 3 88 ? 7.590 -10.106 -23.655 1.00 28.12 88 CYS L C 1
ATOM 3414 O O . CYS C 3 88 ? 8.105 -11.133 -23.212 1.00 30.58 88 CYS L O 1
ATOM 3417 N N . GLN C 3 89 ? 7.024 -10.044 -24.862 1.00 31.11 89 GLN L N 1
ATOM 3418 C CA . GLN C 3 89 ? 6.869 -11.230 -25.680 1.00 28.59 89 GLN L CA 1
ATOM 3419 C C . GLN C 3 89 ? 6.693 -10.777 -27.130 1.00 30.29 89 GLN L C 1
ATOM 3420 O O . GLN C 3 89 ? 5.952 -9.824 -27.382 1.00 28.65 89 GLN L O 1
ATOM 3426 N N . GLN C 3 90 ? 7.367 -11.446 -28.067 1.00 28.84 90 GLN L N 1
ATOM 3427 C CA . GLN C 3 90 ? 7.238 -11.081 -29.487 1.00 27.73 90 GLN L CA 1
ATOM 3428 C C . GLN C 3 90 ? 6.528 -12.187 -30.242 1.00 28.96 90 GLN L C 1
ATOM 3429 O O . GLN C 3 90 ? 6.738 -13.377 -29.972 1.00 31.54 90 GLN L O 1
ATOM 3435 N N . TYR C 3 91 ? 5.672 -11.787 -31.181 1.00 28.93 91 TYR L N 1
ATOM 3436 C CA . TYR C 3 91 ? 4.984 -12.709 -32.079 1.00 32.58 91 TYR L CA 1
ATOM 3437 C C . TYR C 3 91 ? 5.205 -12.275 -33.518 1.00 35.50 91 TYR L C 1
ATOM 3438 O O . TYR C 3 91 ? 4.292 -12.300 -34.351 1.00 36.56 91 TYR L O 1
ATOM 3447 N N . TYR C 3 92 ? 6.427 -11.836 -33.809 1.00 36.75 92 TYR L N 1
ATOM 3448 C CA . TYR C 3 92 ? 6.809 -11.449 -35.161 1.00 36.73 92 TYR L CA 1
ATOM 3449 C C . TYR C 3 92 ? 7.284 -12.630 -35.997 1.00 40.43 92 TYR L C 1
ATOM 3450 O O . TYR C 3 92 ? 6.968 -12.712 -37.187 1.00 44.01 92 TYR L O 1
ATOM 3459 N N . ARG C 3 93 ? 8.012 -13.558 -35.388 1.00 34.95 93 ARG L N 1
ATOM 3460 C CA . ARG C 3 93 ? 8.506 -14.748 -36.063 1.00 39.11 93 ARG L CA 1
ATOM 3461 C C . ARG C 3 93 ? 8.533 -15.905 -35.076 1.00 47.42 93 ARG L C 1
ATOM 3462 O O . ARG C 3 93 ? 8.566 -15.708 -33.860 1.00 43.99 93 ARG L O 1
ATOM 3470 N N . SER C 3 94 ? 8.538 -17.110 -35.610 1.00 47.83 94 SER L N 1
ATOM 3471 C CA . SER C 3 94 ? 8.620 -18.335 -34.823 1.00 49.86 94 SER L CA 1
ATOM 3472 C C . SER C 3 94 ? 10.083 -18.734 -34.618 1.00 49.80 94 SER L C 1
ATOM 3473 O O . SER C 3 94 ? 10.898 -18.568 -35.523 1.00 50.40 94 SER L O 1
ATOM 3476 N N . PRO C 3 95 ? 10.501 -19.251 -33.449 1.00 51.83 95 PRO L N 1
ATOM 3477 C CA . PRO C 3 95 ? 9.683 -19.526 -32.263 1.00 40.89 95 PRO L CA 1
ATOM 3478 C C . PRO C 3 95 ? 9.327 -18.259 -31.497 1.00 38.36 95 PRO L C 1
ATOM 3479 O O . PRO C 3 95 ? 10.113 -17.309 -31.428 1.00 35.69 95 PRO L O 1
ATOM 3483 N N . LEU C 3 96 ? 8.125 -18.239 -30.932 1.00 39.89 96 LEU L N 1
ATOM 3484 C CA . LEU C 3 96 ? 7.767 -17.177 -29.997 1.00 34.41 96 LEU L CA 1
ATOM 3485 C C . LEU C 3 96 ? 8.748 -17.145 -28.848 1.00 33.06 96 LEU L C 1
ATOM 3486 O O . LEU C 3 96 ? 9.141 -18.186 -28.319 1.00 36.64 96 LEU L O 1
ATOM 3491 N N . THR C 3 97 ? 9.100 -15.948 -28.416 1.00 29.29 97 THR L N 1
ATOM 3492 C CA . THR C 3 97 ? 10.030 -15.804 -27.306 1.00 33.01 97 THR L CA 1
ATOM 3493 C C . THR C 3 97 ? 9.521 -14.761 -26.319 1.00 34.54 97 THR L C 1
ATOM 3494 O O . THR C 3 97 ? 8.793 -13.832 -26.689 1.00 33.37 97 THR L O 1
ATOM 3498 N N . PHE C 3 98 ? 9.917 -14.920 -25.057 1.00 30.60 98 PHE L N 1
ATOM 3499 C CA . PHE C 3 98 ? 9.647 -13.972 -23.984 1.00 29.87 98 PHE L CA 1
ATOM 3500 C C . PHE C 3 98 ? 10.943 -13.364 -23.466 1.00 35.79 98 PHE L C 1
ATOM 3501 O O . PHE C 3 98 ? 11.980 -14.036 -23.391 1.00 30.57 98 PHE L O 1
ATOM 3509 N N . GLY C 3 99 ? 10.865 -12.108 -23.035 1.00 29.32 99 GLY L N 1
ATOM 3510 C CA . GLY C 3 99 ? 11.939 -11.552 -22.233 1.00 28.95 99 GLY L CA 1
ATOM 3511 C C . GLY C 3 99 ? 12.039 -12.250 -20.883 1.00 30.61 99 GLY L C 1
ATOM 3512 O O . GLY C 3 99 ? 11.168 -13.017 -20.484 1.00 29.25 99 GLY L O 1
ATOM 3513 N N . GLY C 3 100 ? 13.160 -12.029 -20.195 1.00 27.89 100 GLY L N 1
ATOM 3514 C CA . GLY C 3 100 ? 13.372 -12.668 -18.896 1.00 34.15 100 GLY L CA 1
ATOM 3515 C C . GLY C 3 100 ? 12.586 -12.085 -17.731 1.00 40.06 100 GLY L C 1
ATOM 3516 O O . GLY C 3 100 ? 12.633 -12.648 -16.630 1.00 36.67 100 GLY L O 1
ATOM 3517 N N . GLY C 3 101 ? 11.922 -10.956 -17.921 1.00 31.84 101 GLY L N 1
ATOM 3518 C CA . GLY C 3 101 ? 11.128 -10.383 -16.853 1.00 38.92 101 GLY L CA 1
ATOM 3519 C C . GLY C 3 101 ? 11.854 -9.290 -16.089 1.00 35.82 101 GLY L C 1
ATOM 3520 O O . GLY C 3 101 ? 13.081 -9.293 -15.947 1.00 34.71 101 GLY L O 1
ATOM 3521 N N . THR C 3 102 ? 11.077 -8.331 -15.593 1.00 30.33 102 THR L N 1
ATOM 3522 C CA . THR C 3 102 ? 11.534 -7.345 -14.625 1.00 30.99 102 THR L CA 1
ATOM 3523 C C . THR C 3 102 ? 10.583 -7.397 -13.436 1.00 34.73 102 THR L C 1
ATOM 3524 O O . THR C 3 102 ? 9.367 -7.236 -13.604 1.00 35.24 102 THR L O 1
ATOM 3528 N N . LYS C 3 103 ? 11.124 -7.652 -12.244 1.00 34.04 103 LYS L N 1
ATOM 3529 C CA . LYS C 3 103 ? 10.317 -7.737 -11.028 1.00 33.30 103 LYS L CA 1
ATOM 3530 C C . LYS C 3 103 ? 10.261 -6.367 -10.370 1.00 32.66 103 LYS L C 1
ATOM 3531 O O . LYS C 3 103 ? 11.290 -5.852 -9.914 1.00 36.88 103 LYS L O 1
ATOM 3537 N N . VAL C 3 104 ? 9.064 -5.786 -10.302 1.00 33.34 104 VAL L N 1
ATOM 3538 C CA . VAL C 3 104 ? 8.872 -4.458 -9.730 1.00 34.50 104 VAL L CA 1
ATOM 3539 C C . VAL C 3 104 ? 8.445 -4.597 -8.268 1.00 35.50 104 VAL L C 1
ATOM 3540 O O . VAL C 3 104 ? 7.409 -5.208 -7.985 1.00 33.76 104 VAL L O 1
ATOM 3544 N N . GLU C 3 105 ? 9.234 -4.027 -7.352 1.00 34.73 105 GLU L N 1
ATOM 3545 C CA . GLU C 3 105 ? 8.873 -3.892 -5.941 1.00 34.96 105 GLU L CA 1
ATOM 3546 C C . GLU C 3 105 ? 8.336 -2.491 -5.693 1.00 41.89 105 GLU L C 1
ATOM 3547 O O . GLU C 3 105 ? 8.932 -1.507 -6.136 1.00 37.13 105 GLU L O 1
ATOM 3553 N N . ILE C 3 106 ? 7.245 -2.398 -4.946 1.00 38.94 106 ILE L N 1
ATOM 3554 C CA . ILE C 3 106 ? 6.640 -1.110 -4.630 1.00 34.67 106 ILE L CA 1
ATOM 3555 C C . ILE C 3 106 ? 7.157 -0.676 -3.263 1.00 45.00 106 ILE L C 1
ATOM 3556 O O . ILE C 3 106 ? 7.053 -1.422 -2.280 1.00 43.93 106 ILE L O 1
ATOM 3561 N N . LYS C 3 107 ? 7.757 0.510 -3.198 1.00 39.47 107 LYS L N 1
ATOM 3562 C CA . LYS C 3 107 ? 8.267 0.986 -1.916 1.00 48.18 107 LYS L CA 1
ATOM 3563 C C . LYS C 3 107 ? 7.112 1.389 -1.001 1.00 47.80 107 LYS L C 1
ATOM 3564 O O . LYS C 3 107 ? 5.989 1.634 -1.439 1.00 45.43 107 LYS L O 1
ATOM 3570 N N . ARG C 3 108 ? 7.403 1.428 0.291 1.00 42.43 108 ARG L N 1
ATOM 3571 C CA . ARG C 3 108 ? 6.470 1.926 1.293 1.00 42.75 108 ARG L CA 1
ATOM 3572 C C . ARG C 3 108 ? 7.300 2.408 2.477 1.00 40.70 108 ARG L C 1
ATOM 3573 O O . ARG C 3 108 ? 8.524 2.270 2.496 1.00 41.08 108 ARG L O 1
ATOM 3581 N N . THR C 3 109 ? 6.628 2.982 3.466 1.00 47.38 109 THR L N 1
ATOM 3582 C CA . THR C 3 109 ? 7.323 3.377 4.683 1.00 44.22 109 THR L CA 1
ATOM 3583 C C . THR C 3 109 ? 7.933 2.163 5.371 1.00 40.44 109 THR L C 1
ATOM 3584 O O . THR C 3 109 ? 7.447 1.038 5.243 1.00 42.09 109 THR L O 1
ATOM 3588 N N . VAL C 3 110 ? 9.014 2.398 6.111 1.00 44.36 110 VAL L N 1
ATOM 3589 C CA . VAL C 3 110 ? 9.580 1.348 6.946 1.00 43.31 110 VAL L CA 1
ATOM 3590 C C . VAL C 3 110 ? 8.514 0.850 7.918 1.00 43.86 110 VAL L C 1
ATOM 3591 O O . VAL C 3 110 ? 7.768 1.642 8.501 1.00 43.73 110 VAL L O 1
ATOM 3595 N N . ALA C 3 111 ? 8.373 -0.474 8.023 1.00 41.53 111 ALA L N 1
ATOM 3596 C CA . ALA C 3 111 ? 7.479 -1.098 8.993 1.00 38.39 111 ALA L CA 1
ATOM 3597 C C . ALA C 3 111 ? 8.246 -2.188 9.728 1.00 42.16 111 ALA L C 1
ATOM 3598 O O . ALA C 3 111 ? 8.878 -3.046 9.101 1.00 34.15 111 ALA L O 1
ATOM 3600 N N . ALA C 3 112 ? 8.222 -2.128 11.059 1.00 36.30 112 ALA L N 1
ATOM 3601 C CA . ALA C 3 112 ? 8.857 -3.150 11.866 1.00 37.28 112 ALA L CA 1
ATOM 3602 C C . ALA C 3 112 ? 8.076 -4.460 11.768 1.00 31.54 112 ALA L C 1
ATOM 3603 O O . ALA C 3 112 ? 6.861 -4.457 11.593 1.00 30.37 112 ALA L O 1
ATOM 3605 N N . PRO C 3 113 ? 8.747 -5.595 11.890 1.00 34.49 113 PRO L N 1
ATOM 3606 C CA . PRO C 3 113 ? 8.009 -6.858 11.972 1.00 35.95 113 PRO L CA 1
ATOM 3607 C C . PRO C 3 113 ? 7.281 -6.956 13.297 1.00 43.24 113 PRO L C 1
ATOM 3608 O O . PRO C 3 113 ? 7.785 -6.529 14.338 1.00 35.72 113 PRO L O 1
ATOM 3612 N N . SER C 3 114 ? 6.095 -7.536 13.258 1.00 33.23 114 SER L N 1
ATOM 3613 C CA . SER C 3 114 ? 5.475 -8.056 14.465 1.00 35.68 114 SER L CA 1
ATOM 3614 C C . SER C 3 114 ? 5.951 -9.508 14.612 1.00 34.49 114 SER L C 1
ATOM 3615 O O . SER C 3 114 ? 5.860 -10.295 13.660 1.00 32.62 114 SER L O 1
ATOM 3618 N N . VAL C 3 115 ? 6.511 -9.855 15.768 1.00 28.83 115 VAL L N 1
ATOM 3619 C CA . VAL C 3 115 ? 7.258 -11.100 15.941 1.00 34.44 115 VAL L CA 1
ATOM 3620 C C . VAL C 3 115 ? 6.470 -12.067 16.822 1.00 35.12 115 VAL L C 1
ATOM 3621 O O . VAL C 3 115 ? 5.985 -11.693 17.900 1.00 33.33 115 VAL L O 1
ATOM 3625 N N . PHE C 3 116 ? 6.378 -13.323 16.384 1.00 30.99 116 PHE L N 1
ATOM 3626 C CA . PHE C 3 116 ? 5.691 -14.376 17.123 1.00 26.60 116 PHE L CA 1
ATOM 3627 C C . PHE C 3 116 ? 6.576 -15.608 17.150 1.00 32.63 116 PHE L C 1
ATOM 3628 O O . PHE C 3 116 ? 7.233 -15.929 16.155 1.00 33.99 116 PHE L O 1
ATOM 3636 N N . ILE C 3 117 ? 6.597 -16.310 18.279 1.00 29.53 117 ILE L N 1
ATOM 3637 C CA . ILE C 3 117 ? 7.339 -17.557 18.375 1.00 30.68 117 ILE L CA 1
ATOM 3638 C C . ILE C 3 117 ? 6.352 -18.669 18.715 1.00 33.52 117 ILE L C 1
ATOM 3639 O O . ILE C 3 117 ? 5.375 -18.455 19.449 1.00 35.21 117 ILE L O 1
ATOM 3644 N N . PHE C 3 118 ? 6.603 -19.855 18.168 1.00 32.02 118 PHE L N 1
ATOM 3645 C CA . PHE C 3 118 ? 5.707 -20.989 18.320 1.00 29.03 118 PHE L CA 1
ATOM 3646 C C . PHE C 3 118 ? 6.532 -22.191 18.753 1.00 31.20 118 PHE L C 1
ATOM 3647 O O . PHE C 3 118 ? 7.524 -22.549 18.078 1.00 33.41 118 PHE L O 1
ATOM 3655 N N . PRO C 3 119 ? 6.178 -22.829 19.857 1.00 33.70 119 PRO L N 1
ATOM 3656 C CA . PRO C 3 119 ? 6.925 -24.006 20.297 1.00 34.14 119 PRO L CA 1
ATOM 3657 C C . PRO C 3 119 ? 6.551 -25.194 19.431 1.00 33.49 119 PRO L C 1
ATOM 3658 O O . PRO C 3 119 ? 5.502 -25.173 18.781 1.00 28.80 119 PRO L O 1
ATOM 3662 N N . PRO C 3 120 ? 7.353 -26.252 19.406 1.00 36.96 120 PRO L N 1
ATOM 3663 C CA . PRO C 3 120 ? 6.915 -27.470 18.715 1.00 33.01 120 PRO L CA 1
ATOM 3664 C C . PRO C 3 120 ? 5.667 -28.045 19.364 1.00 45.19 120 PRO L C 1
ATOM 3665 O O . PRO C 3 120 ? 5.482 -27.970 20.582 1.00 39.45 120 PRO L O 1
ATOM 3669 N N . SER C 3 121 ? 4.811 -28.631 18.541 1.00 32.57 121 SER L N 1
ATOM 3670 C CA . SER C 3 121 ? 3.627 -29.299 19.060 1.00 40.19 121 SER L CA 1
ATOM 3671 C C . SER C 3 121 ? 4.013 -30.563 19.835 1.00 47.55 121 SER L C 1
ATOM 3672 O O . SER C 3 121 ? 5.066 -31.166 19.599 1.00 37.17 121 SER L O 1
ATOM 3675 N N . ASP C 3 122 ? 3.154 -30.955 20.785 1.00 44.59 122 ASP L N 1
ATOM 3676 C CA . ASP C 3 122 ? 3.370 -32.223 21.487 1.00 48.83 122 ASP L CA 1
ATOM 3677 C C . ASP C 3 122 ? 3.356 -33.392 20.515 1.00 43.27 122 ASP L C 1
ATOM 3678 O O . ASP C 3 122 ? 4.204 -34.290 20.598 1.00 42.67 122 ASP L O 1
ATOM 3683 N N . GLU C 3 123 ? 2.411 -33.377 19.571 1.00 47.38 123 GLU L N 1
ATOM 3684 C CA . GLU C 3 123 ? 2.318 -34.433 18.566 1.00 46.50 123 GLU L CA 1
ATOM 3685 C C . GLU C 3 123 ? 3.625 -34.581 17.785 1.00 49.02 123 GLU L C 1
ATOM 3686 O O . GLU C 3 123 ? 4.188 -35.682 17.704 1.00 48.42 123 GLU L O 1
ATOM 3692 N N . GLN C 3 124 ? 4.151 -33.480 17.232 1.00 42.59 124 GLN L N 1
ATOM 3693 C CA . GLN C 3 124 ? 5.416 -33.593 16.503 1.00 42.02 124 GLN L CA 1
ATOM 3694 C C . GLN C 3 124 ? 6.549 -34.063 17.415 1.00 45.86 124 GLN L C 1
ATOM 3695 O O . GLN C 3 124 ? 7.352 -34.919 17.028 1.00 43.28 124 GLN L O 1
ATOM 3701 N N . LEU C 3 125 ? 6.637 -33.509 18.629 1.00 48.91 125 LEU L N 1
ATOM 3702 C CA . LEU C 3 125 ? 7.759 -33.831 19.511 1.00 45.14 125 LEU L CA 1
ATOM 3703 C C . LEU C 3 125 ? 7.765 -35.312 19.876 1.00 47.45 125 LEU L C 1
ATOM 3704 O O . LEU C 3 125 ? 8.832 -35.934 19.978 1.00 50.96 125 LEU L O 1
ATOM 3709 N N . LYS C 3 126 ? 6.576 -35.890 20.054 1.00 54.62 126 LYS L N 1
ATOM 3710 C CA . LYS C 3 126 ? 6.440 -37.321 20.314 1.00 62.22 126 LYS L CA 1
ATOM 3711 C C . LYS C 3 126 ? 7.106 -38.163 19.229 1.00 59.99 126 LYS L C 1
ATOM 3712 O O . LYS C 3 126 ? 7.696 -39.208 19.528 1.00 60.57 126 LYS L O 1
ATOM 3718 N N . SER C 3 127 ? 7.033 -37.722 17.974 1.00 50.44 127 SER L N 1
ATOM 3719 C CA . SER C 3 127 ? 7.594 -38.432 16.825 1.00 48.43 127 SER L CA 1
ATOM 3720 C C . SER C 3 127 ? 9.102 -38.231 16.654 1.00 49.09 127 SER L C 1
ATOM 3721 O O . SER C 3 127 ? 9.657 -38.670 15.643 1.00 52.72 127 SER L O 1
ATOM 3724 N N . GLY C 3 128 ? 9.780 -37.591 17.602 1.00 55.69 128 GLY L N 1
ATOM 3725 C CA . GLY C 3 128 ? 11.228 -37.576 17.612 1.00 52.87 128 GLY L CA 1
ATOM 3726 C C . GLY C 3 128 ? 11.890 -36.325 17.077 1.00 49.39 128 GLY L C 1
ATOM 3727 O O . GLY C 3 128 ? 13.123 -36.258 17.071 1.00 50.59 128 GLY L O 1
ATOM 3728 N N . THR C 3 129 ? 11.121 -35.329 16.645 1.00 54.39 129 THR L N 1
ATOM 3729 C CA . THR C 3 129 ? 11.681 -34.105 16.094 1.00 50.61 129 THR L CA 1
ATOM 3730 C C . THR C 3 129 ? 10.906 -32.896 16.618 1.00 40.83 129 THR L C 1
ATOM 3731 O O . THR C 3 129 ? 9.706 -32.971 16.898 1.00 45.62 129 THR L O 1
ATOM 3735 N N . ALA C 3 130 ? 11.615 -31.779 16.752 1.00 38.40 130 ALA L N 1
ATOM 3736 C CA . ALA C 3 130 ? 11.052 -30.528 17.250 1.00 44.34 130 ALA L CA 1
ATOM 3737 C C . ALA C 3 130 ? 11.259 -29.451 16.201 1.00 40.35 130 ALA L C 1
ATOM 3738 O O . ALA C 3 130 ? 12.400 -29.157 15.840 1.00 39.79 130 ALA L O 1
ATOM 3740 N N . SER C 3 131 ? 10.178 -28.841 15.723 1.00 32.11 131 SER L N 1
ATOM 3741 C CA . SER C 3 131 ? 10.308 -27.646 14.892 1.00 29.17 131 SER L CA 1
ATOM 3742 C C . SER C 3 131 ? 9.887 -26.441 15.712 1.00 31.08 131 SER L C 1
ATOM 3743 O O . SER C 3 131 ? 8.755 -26.396 16.213 1.00 32.26 131 SER L O 1
ATOM 3746 N N . VAL C 3 132 ? 10.768 -25.447 15.808 1.00 30.85 132 VAL L N 1
ATOM 3747 C CA . VAL C 3 132 ? 10.458 -24.199 16.509 1.00 37.24 132 VAL L CA 1
ATOM 3748 C C . VAL C 3 132 ? 10.337 -23.113 15.447 1.00 34.10 132 VAL L C 1
ATOM 3749 O O . VAL C 3 132 ? 11.256 -22.938 14.632 1.00 31.16 132 VAL L O 1
ATOM 3753 N N . VAL C 3 133 ? 9.213 -22.390 15.433 1.00 28.52 133 VAL L N 1
ATOM 3754 C CA . VAL C 3 133 ? 8.935 -21.445 14.347 1.00 31.55 133 VAL L CA 1
ATOM 3755 C C . VAL C 3 133 ? 8.893 -20.021 14.888 1.00 35.03 133 VAL L C 1
ATOM 3756 O O . VAL C 3 133 ? 8.217 -19.736 15.884 1.00 30.46 133 VAL L O 1
ATOM 3760 N N . CYS C 3 134 ? 9.606 -19.127 14.216 1.00 29.37 134 CYS L N 1
ATOM 3761 C CA . CYS C 3 134 ? 9.589 -17.706 14.517 1.00 33.55 134 CYS L CA 1
ATOM 3762 C C . CYS C 3 134 ? 9.026 -16.987 13.305 1.00 34.40 134 CYS L C 1
ATOM 3763 O O . CYS C 3 134 ? 9.519 -17.172 12.187 1.00 31.30 134 CYS L O 1
ATOM 3766 N N . LEU C 3 135 ? 7.985 -16.198 13.528 1.00 28.78 135 LEU L N 1
ATOM 3767 C CA . LEU C 3 135 ? 7.274 -15.474 12.489 1.00 28.43 135 LEU L CA 1
ATOM 3768 C C . LEU C 3 135 ? 7.585 -13.992 12.612 1.00 30.40 135 LEU L C 1
ATOM 3769 O O . LEU C 3 135 ? 7.451 -13.409 13.699 1.00 29.21 135 LEU L O 1
ATOM 3774 N N . LEU C 3 136 ? 8.017 -13.394 11.505 1.00 24.52 136 LEU L N 1
ATOM 3775 C CA . LEU C 3 136 ? 8.163 -11.950 11.367 1.00 27.71 136 LEU L CA 1
ATOM 3776 C C . LEU C 3 136 ? 7.057 -11.501 10.433 1.00 28.03 136 LEU L C 1
ATOM 3777 O O . LEU C 3 136 ? 7.102 -11.784 9.237 1.00 29.40 136 LEU L O 1
ATOM 3782 N N . ASN C 3 137 ? 6.057 -10.805 10.958 1.00 26.85 137 ASN L N 1
ATOM 3783 C CA . ASN C 3 137 ? 4.872 -10.510 10.175 1.00 25.25 137 ASN L CA 1
ATOM 3784 C C . ASN C 3 137 ? 4.848 -9.066 9.707 1.00 28.24 137 ASN L C 1
ATOM 3785 O O . ASN C 3 137 ? 5.074 -8.150 10.506 1.00 30.50 137 ASN L O 1
ATOM 3790 N N . ASN C 3 138 ? 4.580 -8.879 8.411 1.00 28.79 138 ASN L N 1
ATOM 3791 C CA . ASN C 3 138 ? 4.231 -7.603 7.767 1.00 34.16 138 ASN L CA 1
ATOM 3792 C C . ASN C 3 138 ? 5.283 -6.511 8.009 1.00 41.76 138 ASN L C 1
ATOM 3793 O O . ASN C 3 138 ? 5.029 -5.500 8.658 1.00 39.68 138 ASN L O 1
ATOM 3798 N N . PHE C 3 139 ? 6.459 -6.690 7.413 1.00 32.89 139 PHE L N 1
ATOM 3799 C CA . PHE C 3 139 ? 7.522 -5.717 7.619 1.00 29.39 139 PHE L CA 1
ATOM 3800 C C . PHE C 3 139 ? 8.041 -5.190 6.277 1.00 33.75 139 PHE L C 1
ATOM 3801 O O . PHE C 3 139 ? 7.740 -5.734 5.212 1.00 30.34 139 PHE L O 1
ATOM 3809 N N . TYR C 3 140 ? 8.827 -4.106 6.349 1.00 35.60 140 TYR L N 1
ATOM 3810 C CA . TYR C 3 140 ? 9.419 -3.467 5.168 1.00 34.55 140 TYR L CA 1
ATOM 3811 C C . TYR C 3 140 ? 10.581 -2.611 5.630 1.00 33.83 140 TYR L C 1
ATOM 3812 O O . TYR C 3 140 ? 10.431 -1.874 6.612 1.00 43.27 140 TYR L O 1
ATOM 3821 N N . PRO C 3 141 ? 11.731 -2.652 4.954 1.00 40.65 141 PRO L N 1
ATOM 3822 C CA . PRO C 3 141 ? 12.045 -3.445 3.757 1.00 44.45 141 PRO L CA 1
ATOM 3823 C C . PRO C 3 141 ? 12.305 -4.920 4.075 1.00 37.90 141 PRO L C 1
ATOM 3824 O O . PRO C 3 141 ? 12.287 -5.324 5.237 1.00 33.11 141 PRO L O 1
ATOM 3828 N N . ARG C 3 142 ? 12.563 -5.684 3.010 1.00 38.54 142 ARG L N 1
ATOM 3829 C CA . ARG C 3 142 ? 12.680 -7.138 3.058 1.00 38.88 142 ARG L CA 1
ATOM 3830 C C . ARG C 3 142 ? 13.852 -7.627 3.907 1.00 38.41 142 ARG L C 1
ATOM 3831 O O . ARG C 3 142 ? 13.828 -8.764 4.400 1.00 36.83 142 ARG L O 1
ATOM 3839 N N . GLU C 3 143 ? 14.906 -6.830 4.040 1.00 36.24 143 GLU L N 1
ATOM 3840 C CA . GLU C 3 143 ? 16.084 -7.269 4.783 1.00 32.57 143 GLU L CA 1
ATOM 3841 C C . GLU C 3 143 ? 15.743 -7.402 6.261 1.00 39.96 143 GLU L C 1
ATOM 3842 O O . GLU C 3 143 ? 15.153 -6.498 6.850 1.00 38.98 143 GLU L O 1
ATOM 3848 N N . ALA C 3 144 ? 16.080 -8.545 6.845 1.00 36.99 144 ALA L N 1
ATOM 3849 C CA . ALA C 3 144 ? 15.835 -8.781 8.260 1.00 40.26 144 ALA L CA 1
ATOM 3850 C C . ALA C 3 144 ? 16.741 -9.911 8.688 1.00 41.12 144 ALA L C 1
ATOM 3851 O O . ALA C 3 144 ? 17.066 -10.785 7.884 1.00 44.16 144 ALA L O 1
ATOM 3853 N N . LYS C 3 145 ? 17.151 -9.896 9.956 1.00 36.67 145 LYS L N 1
ATOM 3854 C CA . LYS C 3 145 ? 18.023 -10.936 10.480 1.00 44.43 145 LYS L CA 1
ATOM 3855 C C . LYS C 3 145 ? 17.305 -11.649 11.614 1.00 38.52 145 LYS L C 1
ATOM 3856 O O . LYS C 3 145 ? 16.719 -11.001 12.481 1.00 41.91 145 LYS L O 1
ATOM 3862 N N . VAL C 3 146 ? 17.355 -12.976 11.617 1.00 37.84 146 VAL L N 1
ATOM 3863 C CA . VAL C 3 146 ? 16.793 -13.761 12.704 1.00 42.08 146 VAL L CA 1
ATOM 3864 C C . VAL C 3 146 ? 17.905 -14.606 13.295 1.00 49.51 146 VAL L C 1
ATOM 3865 O O . VAL C 3 146 ? 18.542 -15.387 12.579 1.00 49.15 146 VAL L O 1
ATOM 3869 N N . GLN C 3 147 ? 18.127 -14.467 14.600 1.00 47.19 147 GLN L N 1
ATOM 3870 C CA . GLN C 3 147 ? 19.075 -15.312 15.307 1.00 49.70 147 GLN L CA 1
ATOM 3871 C C . GLN C 3 147 ? 18.343 -16.132 16.359 1.00 45.10 147 GLN L C 1
ATOM 3872 O O . GLN C 3 147 ? 17.575 -15.590 17.169 1.00 39.29 147 GLN L O 1
ATOM 3878 N N . TRP C 3 148 ? 18.588 -17.435 16.336 1.00 46.18 148 TRP L N 1
ATOM 3879 C CA . TRP C 3 148 ? 18.054 -18.351 17.328 1.00 43.50 148 TRP L CA 1
ATOM 3880 C C . TRP C 3 148 ? 19.028 -18.492 18.489 1.00 50.14 148 TRP L C 1
ATOM 3881 O O . TRP C 3 148 ? 20.239 -18.610 18.293 1.00 43.22 148 TRP L O 1
ATOM 3892 N N . LYS C 3 149 ? 18.489 -18.485 19.698 1.00 49.23 149 LYS L N 1
ATOM 3893 C CA . LYS C 3 149 ? 19.287 -18.722 20.892 1.00 48.38 149 LYS L CA 1
ATOM 3894 C C . LYS C 3 149 ? 18.597 -19.787 21.723 1.00 48.89 149 LYS L C 1
ATOM 3895 O O . LYS C 3 149 ? 17.381 -19.718 21.944 1.00 46.87 149 LYS L O 1
ATOM 3901 N N . VAL C 3 150 ? 19.355 -20.800 22.124 1.00 45.74 150 VAL L N 1
ATOM 3902 C CA . VAL C 3 150 ? 18.843 -21.883 22.954 1.00 49.82 150 VAL L CA 1
ATOM 3903 C C . VAL C 3 150 ? 19.632 -21.868 24.262 1.00 60.44 150 VAL L C 1
ATOM 3904 O O . VAL C 3 150 ? 20.841 -22.141 24.271 1.00 52.64 150 VAL L O 1
ATOM 3908 N N . ASP C 3 151 ? 18.953 -21.541 25.362 1.00 53.64 151 ASP L N 1
ATOM 3909 C CA . ASP C 3 151 ? 19.604 -21.307 26.654 1.00 60.77 151 ASP L CA 1
ATOM 3910 C C . ASP C 3 151 ? 20.798 -20.377 26.486 1.00 60.37 151 ASP L C 1
ATOM 3911 O O . ASP C 3 151 ? 21.926 -20.701 26.857 1.00 62.10 151 ASP L O 1
ATOM 3916 N N . ASN C 3 152 ? 20.539 -19.231 25.858 1.00 59.05 152 ASN L N 1
ATOM 3917 C CA . ASN C 3 152 ? 21.483 -18.159 25.557 1.00 57.14 152 ASN L CA 1
ATOM 3918 C C . ASN C 3 152 ? 22.581 -18.542 24.569 1.00 53.01 152 ASN L C 1
ATOM 3919 O O . ASN C 3 152 ? 23.335 -17.660 24.150 1.00 57.81 152 ASN L O 1
ATOM 3924 N N . ALA C 3 153 ? 22.689 -19.807 24.165 1.00 52.19 153 ALA L N 1
ATOM 3925 C CA . ALA C 3 153 ? 23.660 -20.222 23.152 1.00 50.79 153 ALA L CA 1
ATOM 3926 C C . ALA C 3 153 ? 23.148 -19.885 21.748 1.00 57.01 153 ALA L C 1
ATOM 3927 O O . ALA C 3 153 ? 22.096 -20.385 21.326 1.00 58.90 153 ALA L O 1
ATOM 3929 N N . LEU C 3 154 ? 23.896 -19.056 21.020 1.00 51.80 154 LEU L N 1
ATOM 3930 C CA . LEU C 3 154 ? 23.525 -18.717 19.649 1.00 59.60 154 LEU L CA 1
ATOM 3931 C C . LEU C 3 154 ? 23.629 -19.938 18.736 1.00 54.32 154 LEU L C 1
ATOM 3932 O O . LEU C 3 154 ? 24.646 -20.636 18.731 1.00 54.55 154 LEU L O 1
ATOM 3937 N N . GLN C 3 155 ? 22.582 -20.185 17.951 1.00 54.02 155 GLN L N 1
ATOM 3938 C CA . GLN C 3 155 ? 22.523 -21.337 17.057 1.00 55.27 155 GLN L CA 1
ATOM 3939 C C . GLN C 3 155 ? 23.065 -21.004 15.671 1.00 47.33 155 GLN L C 1
ATOM 3940 O O . GLN C 3 155 ? 23.095 -19.845 15.246 1.00 54.73 155 GLN L O 1
ATOM 3946 N N . SER C 3 156 ? 23.496 -22.050 14.963 1.00 49.22 156 SER L N 1
ATOM 3947 C CA . SER C 3 156 ? 24.008 -21.925 13.605 1.00 45.05 156 SER L CA 1
ATOM 3948 C C . SER C 3 156 ? 23.775 -23.233 12.866 1.00 49.80 156 SER L C 1
ATOM 3949 O O . SER C 3 156 ? 23.927 -24.312 13.444 1.00 46.54 156 SER L O 1
ATOM 3952 N N . GLY C 3 157 ? 23.393 -23.129 11.593 1.00 44.39 157 GLY L N 1
ATOM 3953 C CA . GLY C 3 157 ? 23.256 -24.295 10.741 1.00 46.25 157 GLY L CA 1
ATOM 3954 C C . GLY C 3 157 ? 22.021 -25.154 10.946 1.00 52.56 157 GLY L C 1
ATOM 3955 O O . GLY C 3 157 ? 21.838 -26.127 10.198 1.00 48.99 157 GLY L O 1
ATOM 3956 N N . ASN C 3 158 ? 21.162 -24.848 11.925 1.00 41.90 158 ASN L N 1
ATOM 3957 C CA . ASN C 3 158 ? 20.002 -25.695 12.181 1.00 49.66 158 ASN L CA 1
ATOM 3958 C C . ASN C 3 158 ? 18.673 -24.952 11.991 1.00 37.01 158 ASN L C 1
ATOM 3959 O O . ASN C 3 158 ? 17.677 -25.282 12.636 1.00 37.88 158 ASN L O 1
ATOM 3964 N N . SER C 3 159 ? 18.643 -23.953 11.110 1.00 41.80 159 SER L N 1
ATOM 3965 C CA . SER C 3 159 ? 17.431 -23.199 10.832 1.00 41.39 159 SER L CA 1
ATOM 3966 C C . SER C 3 159 ? 17.323 -22.907 9.337 1.00 42.55 159 SER L C 1
ATOM 3967 O O . SER C 3 159 ? 18.330 -22.806 8.630 1.00 37.94 159 SER L O 1
ATOM 3970 N N . GLN C 3 160 ? 16.086 -22.797 8.846 1.00 35.79 160 GLN L N 1
ATOM 3971 C CA . GLN C 3 160 ? 15.833 -22.379 7.466 1.00 37.47 160 GLN L CA 1
ATOM 3972 C C . GLN C 3 160 ? 14.781 -21.279 7.478 1.00 33.96 160 GLN L C 1
ATOM 3973 O O . GLN C 3 160 ? 13.889 -21.275 8.334 1.00 31.75 160 GLN L O 1
ATOM 3979 N N . GLU C 3 161 ? 14.891 -20.351 6.531 1.00 31.72 161 GLU L N 1
ATOM 3980 C CA . GLU C 3 161 ? 13.997 -19.214 6.429 1.00 36.08 161 GLU L CA 1
ATOM 3981 C C . GLU C 3 161 ? 13.209 -19.293 5.130 1.00 38.68 161 GLU L C 1
ATOM 3982 O O . GLU C 3 161 ? 13.663 -19.867 4.137 1.00 31.22 161 GLU L O 1
ATOM 3988 N N . SER C 3 162 ? 12.044 -18.675 5.129 1.00 31.46 162 SER L N 1
ATOM 3989 C CA . SER C 3 162 ? 11.261 -18.532 3.908 1.00 31.41 162 SER L CA 1
ATOM 3990 C C . SER C 3 162 ? 10.576 -17.179 3.994 1.00 32.65 162 SER L C 1
ATOM 3991 O O . SER C 3 162 ? 10.173 -16.745 5.079 1.00 29.13 162 SER L O 1
ATOM 3994 N N . VAL C 3 163 ? 10.482 -16.484 2.875 1.00 30.39 163 VAL L N 1
ATOM 3995 C CA . VAL C 3 163 ? 9.969 -15.123 2.886 1.00 28.83 163 VAL L CA 1
ATOM 3996 C C . VAL C 3 163 ? 8.892 -15.016 1.825 1.00 32.05 163 VAL L C 1
ATOM 3997 O O . VAL C 3 163 ? 9.040 -15.572 0.727 1.00 25.75 163 VAL L O 1
ATOM 4001 N N . THR C 3 164 ? 7.754 -14.404 2.187 1.00 24.05 164 THR L N 1
ATOM 4002 C CA . THR C 3 164 ? 6.693 -14.245 1.192 1.00 25.54 164 THR L CA 1
ATOM 4003 C C . THR C 3 164 ? 7.107 -13.274 0.087 1.00 31.08 164 THR L C 1
ATOM 4004 O O . THR C 3 164 ? 8.037 -12.469 0.229 1.00 28.66 164 THR L O 1
ATOM 4008 N N . GLU C 3 165 ? 6.393 -13.370 -1.033 1.00 31.54 165 GLU L N 1
ATOM 4009 C CA . GLU C 3 165 ? 6.436 -12.307 -2.012 1.00 34.21 165 GLU L CA 1
ATOM 4010 C C . GLU C 3 165 ? 5.808 -11.063 -1.402 1.00 34.27 165 GLU L C 1
ATOM 4011 O O . GLU C 3 165 ? 5.033 -11.133 -0.441 1.00 35.26 165 GLU L O 1
ATOM 4017 N N . GLN C 3 166 ? 6.146 -9.912 -1.969 1.00 32.41 166 GLN L N 1
ATOM 4018 C CA . GLN C 3 166 ? 5.565 -8.665 -1.505 1.00 32.79 166 GLN L CA 1
ATOM 4019 C C . GLN C 3 166 ? 4.039 -8.710 -1.576 1.00 36.39 166 GLN L C 1
ATOM 4020 O O . GLN C 3 166 ? 3.447 -9.147 -2.572 1.00 31.03 166 GLN L O 1
ATOM 4026 N N . ASP C 3 167 ? 3.401 -8.259 -0.497 1.00 28.47 167 ASP L N 1
ATOM 4027 C CA . ASP C 3 167 ? 1.946 -8.240 -0.432 1.00 30.61 167 ASP L CA 1
ATOM 4028 C C . ASP C 3 167 ? 1.405 -7.202 -1.403 1.00 36.23 167 ASP L C 1
ATOM 4029 O O . ASP C 3 167 ? 1.863 -6.056 -1.415 1.00 37.87 167 ASP L O 1
ATOM 4034 N N . SER C 3 168 ? 0.397 -7.591 -2.185 1.00 36.86 168 SER L N 1
ATOM 4035 C CA . SER C 3 168 ? -0.148 -6.702 -3.200 1.00 39.14 168 SER L CA 1
ATOM 4036 C C . SER C 3 168 ? -0.989 -5.571 -2.613 1.00 49.17 168 SER L C 1
ATOM 4037 O O . SER C 3 168 ? -1.286 -4.611 -3.332 1.00 46.08 168 SER L O 1
ATOM 4040 N N . LYS C 3 169 ? -1.373 -5.646 -1.336 1.00 39.48 169 LYS L N 1
ATOM 4041 C CA . LYS C 3 169 ? -2.215 -4.623 -0.722 1.00 44.31 169 LYS L CA 1
ATOM 4042 C C . LYS C 3 169 ? -1.449 -3.646 0.168 1.00 39.99 169 LYS L C 1
ATOM 4043 O O . LYS C 3 169 ? -1.658 -2.437 0.061 1.00 45.78 169 LYS L O 1
ATOM 4049 N N . ASP C 3 170 ? -0.581 -4.130 1.061 1.00 37.68 170 ASP L N 1
ATOM 4050 C CA . ASP C 3 170 ? 0.140 -3.258 1.983 1.00 39.26 170 ASP L CA 1
ATOM 4051 C C . ASP C 3 170 ? 1.626 -3.203 1.704 1.00 36.95 170 ASP L C 1
ATOM 4052 O O . ASP C 3 170 ? 2.357 -2.552 2.455 1.00 37.00 170 ASP L O 1
ATOM 4057 N N . SER C 3 171 ? 2.092 -3.856 0.638 1.00 37.57 171 SER L N 1
ATOM 4058 C CA . SER C 3 171 ? 3.481 -3.785 0.187 1.00 35.84 171 SER L CA 1
ATOM 4059 C C . SER C 3 171 ? 4.480 -4.280 1.244 1.00 33.41 171 SER L C 1
ATOM 4060 O O . SER C 3 171 ? 5.664 -3.951 1.181 1.00 36.57 171 SER L O 1
ATOM 4063 N N . THR C 3 172 ? 4.048 -5.118 2.193 1.00 28.76 172 THR L N 1
ATOM 4064 C CA . THR C 3 172 ? 4.943 -5.696 3.186 1.00 30.10 172 THR L CA 1
ATOM 4065 C C . THR C 3 172 ? 5.372 -7.103 2.795 1.00 24.18 172 THR L C 1
ATOM 4066 O O . THR C 3 172 ? 4.847 -7.705 1.853 1.00 31.84 172 THR L O 1
ATOM 4070 N N . TYR C 3 173 ? 6.359 -7.610 3.545 1.00 26.48 173 TYR L N 1
ATOM 4071 C CA . TYR C 3 173 ? 6.839 -8.980 3.494 1.00 31.03 173 TYR L CA 1
ATOM 4072 C C . TYR C 3 173 ? 6.545 -9.649 4.831 1.00 34.17 173 TYR L C 1
ATOM 4073 O O . TYR C 3 173 ? 6.432 -8.985 5.864 1.00 28.36 173 TYR L O 1
ATOM 4082 N N . SER C 3 174 ? 6.462 -10.975 4.819 1.00 24.43 174 SER L N 1
ATOM 4083 C CA . SER C 3 174 ? 6.544 -11.732 6.059 1.00 29.78 174 SER L CA 1
ATOM 4084 C C . SER C 3 174 ? 7.613 -12.799 5.889 1.00 27.90 174 SER L C 1
ATOM 4085 O O . SER C 3 174 ? 7.983 -13.164 4.767 1.00 29.15 174 SER L O 1
ATOM 4088 N N . LEU C 3 175 ? 8.131 -13.280 7.010 1.00 26.30 175 LEU L N 1
ATOM 4089 C CA . LEU C 3 175 ? 9.249 -14.208 6.988 1.00 28.07 175 LEU L CA 1
ATOM 4090 C C . LEU C 3 175 ? 9.051 -15.229 8.090 1.00 33.35 175 LEU L C 1
ATOM 4091 O O . LEU C 3 175 ? 8.653 -14.882 9.212 1.00 31.44 175 LEU L O 1
ATOM 4096 N N . SER C 3 176 ? 9.350 -16.486 7.793 1.00 27.89 176 SER L N 1
ATOM 4097 C CA . SER C 3 176 ? 9.325 -17.510 8.827 1.00 32.09 176 SER L CA 1
ATOM 4098 C C . SER C 3 176 ? 10.712 -18.119 8.941 1.00 39.08 176 SER L C 1
ATOM 4099 O O . SER C 3 176 ? 11.370 -18.367 7.928 1.00 34.96 176 SER L O 1
ATOM 4102 N N . SER C 3 177 ? 11.175 -18.322 10.170 1.00 32.44 177 SER L N 1
ATOM 4103 C CA . SER C 3 177 ? 12.408 -19.040 10.422 1.00 33.66 177 SER L CA 1
ATOM 4104 C C . SER C 3 177 ? 12.064 -20.261 11.256 1.00 33.93 177 SER L C 1
ATOM 4105 O O . SER C 3 177 ? 11.411 -20.143 12.299 1.00 34.34 177 SER L O 1
ATOM 4108 N N . THR C 3 178 ? 12.494 -21.422 10.801 1.00 29.96 178 THR L N 1
ATOM 4109 C CA . THR C 3 178 ? 12.194 -22.673 11.474 1.00 31.84 178 THR L CA 1
ATOM 4110 C C . THR C 3 178 ? 13.489 -23.275 12.006 1.00 36.29 178 THR L C 1
ATOM 4111 O O . THR C 3 178 ? 14.425 -23.533 11.237 1.00 34.02 178 THR L O 1
ATOM 4115 N N . LEU C 3 179 ? 13.542 -23.488 13.317 1.00 32.47 179 LEU L N 1
ATOM 4116 C CA . LEU C 3 179 ? 14.666 -24.163 13.962 1.00 32.07 179 LEU L CA 1
ATOM 4117 C C . LEU C 3 179 ? 14.311 -25.638 14.149 1.00 36.03 179 LEU L C 1
ATOM 4118 O O . LEU C 3 179 ? 13.272 -25.960 14.733 1.00 39.35 179 LEU L O 1
ATOM 4123 N N . THR C 3 180 ? 15.136 -26.535 13.623 1.00 36.77 180 THR L N 1
ATOM 4124 C CA . THR C 3 180 ? 14.816 -27.957 13.666 1.00 37.53 180 THR L CA 1
ATOM 4125 C C . THR C 3 180 ? 15.794 -28.696 14.576 1.00 42.01 180 THR L C 1
ATOM 4126 O O . THR C 3 180 ? 17.010 -28.573 14.413 1.00 41.79 180 THR L O 1
ATOM 4130 N N . LEU C 3 181 ? 15.259 -29.460 15.529 1.00 42.60 181 LEU L N 1
ATOM 4131 C CA . LEU C 3 181 ? 16.064 -30.205 16.488 1.00 45.93 181 LEU L CA 1
ATOM 4132 C C . LEU C 3 181 ? 15.509 -31.615 16.625 1.00 42.06 181 LEU L C 1
ATOM 4133 O O . LEU C 3 181 ? 14.325 -31.870 16.387 1.00 42.99 181 LEU L O 1
ATOM 4138 N N . SER C 3 182 ? 16.372 -32.538 17.032 1.00 45.95 182 SER L N 1
ATOM 4139 C CA . SER C 3 182 ? 15.864 -33.822 17.491 1.00 47.62 182 SER L CA 1
ATOM 4140 C C . SER C 3 182 ? 15.121 -33.635 18.814 1.00 43.40 182 SER L C 1
ATOM 4141 O O . SER C 3 182 ? 15.351 -32.673 19.550 1.00 43.75 182 SER L O 1
ATOM 4144 N N . LYS C 3 183 ? 14.194 -34.552 19.095 1.00 44.64 183 LYS L N 1
ATOM 4145 C CA . LYS C 3 183 ? 13.498 -34.518 20.380 1.00 50.20 183 LYS L CA 1
ATOM 4146 C C . LYS C 3 183 ? 14.481 -34.515 21.542 1.00 57.73 183 LYS L C 1
ATOM 4147 O O . LYS C 3 183 ? 14.259 -33.835 22.555 1.00 56.28 183 LYS L O 1
ATOM 4153 N N . ALA C 3 184 ? 15.583 -35.259 21.408 1.00 53.39 184 ALA L N 1
ATOM 4154 C CA . ALA C 3 184 ? 16.542 -35.374 22.501 1.00 54.77 184 ALA L CA 1
ATOM 4155 C C . ALA C 3 184 ? 17.259 -34.056 22.735 1.00 59.42 184 ALA L C 1
ATOM 4156 O O . ALA C 3 184 ? 17.448 -33.635 23.881 1.00 57.29 184 ALA L O 1
ATOM 4158 N N . ASP C 3 185 ? 17.684 -33.392 21.661 1.00 54.97 185 ASP L N 1
ATOM 4159 C CA . ASP C 3 185 ? 18.318 -32.093 21.841 1.00 54.41 185 ASP L CA 1
ATOM 4160 C C . ASP C 3 185 ? 17.330 -31.071 22.377 1.00 55.10 185 ASP L C 1
ATOM 4161 O O . ASP C 3 185 ? 17.705 -30.203 23.175 1.00 59.25 185 ASP L O 1
ATOM 4166 N N . TYR C 3 186 ? 16.065 -31.170 21.965 1.00 59.65 186 TYR L N 1
ATOM 4167 C CA . TYR C 3 186 ? 15.066 -30.206 22.408 1.00 49.48 186 TYR L CA 1
ATOM 4168 C C . TYR C 3 186 ? 14.826 -30.314 23.910 1.00 58.89 186 TYR L C 1
ATOM 4169 O O . TYR C 3 186 ? 14.677 -29.296 24.594 1.00 62.84 186 TYR L O 1
ATOM 4178 N N . GLU C 3 187 ? 14.804 -31.535 24.444 1.00 61.33 187 GLU L N 1
ATOM 4179 C CA . GLU C 3 187 ? 14.516 -31.727 25.858 1.00 58.28 187 GLU L CA 1
ATOM 4180 C C . GLU C 3 187 ? 15.718 -31.481 26.760 1.00 60.16 187 GLU L C 1
ATOM 4181 O O . GLU C 3 187 ? 15.559 -31.482 27.982 1.00 61.09 187 GLU L O 1
ATOM 4187 N N . LYS C 3 188 ? 16.907 -31.272 26.206 1.00 60.35 188 LYS L N 1
ATOM 4188 C CA . LYS C 3 188 ? 18.063 -30.918 27.020 1.00 67.16 188 LYS L CA 1
ATOM 4189 C C . LYS C 3 188 ? 18.118 -29.434 27.353 1.00 69.53 188 LYS L C 1
ATOM 4190 O O . LYS C 3 188 ? 19.023 -29.014 28.089 1.00 63.57 188 LYS L O 1
ATOM 4196 N N . HIS C 3 189 ? 17.193 -28.628 26.829 1.00 60.21 189 HIS L N 1
ATOM 4197 C CA . HIS C 3 189 ? 17.248 -27.187 27.029 1.00 56.90 189 HIS L CA 1
ATOM 4198 C C . HIS C 3 189 ? 15.871 -26.658 27.383 1.00 48.23 189 HIS L C 1
ATOM 4199 O O . HIS C 3 189 ? 14.858 -27.344 27.237 1.00 46.67 189 HIS L O 1
ATOM 4206 N N . LYS C 3 190 ? 15.854 -25.410 27.841 1.00 50.92 190 LYS L N 1
ATOM 4207 C CA . LYS C 3 190 ? 14.675 -24.809 28.447 1.00 54.40 190 LYS L CA 1
ATOM 4208 C C . LYS C 3 190 ? 14.208 -23.557 27.720 1.00 45.53 190 LYS L C 1
ATOM 4209 O O . LYS C 3 190 ? 13.031 -23.469 27.357 1.00 47.45 190 LYS L O 1
ATOM 4215 N N . VAL C 3 191 ? 15.086 -22.577 27.513 1.00 38.33 191 VAL L N 1
ATOM 4216 C CA . VAL C 3 191 ? 14.690 -21.287 26.955 1.00 43.83 191 VAL L CA 1
ATOM 4217 C C . VAL C 3 191 ? 14.942 -21.287 25.451 1.00 45.30 191 VAL L C 1
ATOM 4218 O O . VAL C 3 191 ? 16.062 -21.538 24.994 1.00 44.38 191 VAL L O 1
ATOM 4222 N N . TYR C 3 192 ? 13.910 -20.966 24.683 1.00 43.59 192 TYR L N 1
ATOM 4223 C CA . TYR C 3 192 ? 13.999 -20.907 23.229 1.00 41.57 192 TYR L CA 1
ATOM 4224 C C . TYR C 3 192 ? 13.604 -19.507 22.797 1.00 35.80 192 TYR L C 1
ATOM 4225 O O . TYR C 3 192 ? 12.492 -19.046 23.098 1.00 37.56 192 TYR L O 1
ATOM 4234 N N . ALA C 3 193 ? 14.517 -18.823 22.117 1.00 33.63 193 ALA L N 1
ATOM 4235 C CA . ALA C 3 193 ? 14.293 -17.430 21.767 1.00 39.85 193 ALA L CA 1
ATOM 4236 C C . ALA C 3 193 ? 14.717 -17.194 20.330 1.00 41.53 193 ALA L C 1
ATOM 4237 O O . ALA C 3 193 ? 15.705 -17.769 19.871 1.00 39.39 193 ALA L O 1
ATOM 4239 N N . CYS C 3 194 ? 13.993 -16.328 19.631 1.00 36.21 194 CYS L N 1
ATOM 4240 C CA . CYS C 3 194 ? 14.470 -15.819 18.353 1.00 40.85 194 CYS L CA 1
ATOM 4241 C C . CYS C 3 194 ? 14.652 -14.320 18.495 1.00 37.79 194 CYS L C 1
ATOM 4242 O O . CYS C 3 194 ? 13.803 -13.643 19.080 1.00 43.06 194 CYS L O 1
ATOM 4245 N N . GLU C 3 195 ? 15.771 -13.814 18.008 1.00 40.03 195 GLU L N 1
ATOM 4246 C CA . GLU C 3 195 ? 16.084 -12.402 18.127 1.00 48.16 195 GLU L CA 1
ATOM 4247 C C . GLU C 3 195 ? 16.060 -11.789 16.739 1.00 40.46 195 GLU L C 1
ATOM 4248 O O . GLU C 3 195 ? 16.773 -12.245 15.836 1.00 39.72 195 GLU L O 1
ATOM 4254 N N . VAL C 3 196 ? 15.289 -10.727 16.586 1.00 41.82 196 VAL L N 1
ATOM 4255 C CA . VAL C 3 196 ? 14.971 -10.182 15.280 1.00 42.53 196 VAL L CA 1
ATOM 4256 C C . VAL C 3 196 ? 15.608 -8.815 15.179 1.00 46.89 196 VAL L C 1
ATOM 4257 O O . VAL C 3 196 ? 15.360 -7.942 16.019 1.00 47.90 196 VAL L O 1
ATOM 4261 N N . THR C 3 197 ? 16.422 -8.630 14.155 1.00 41.39 197 THR L N 1
ATOM 4262 C CA . THR C 3 197 ? 17.002 -7.337 13.848 1.00 53.09 197 THR L CA 1
ATOM 4263 C C . THR C 3 197 ? 16.406 -6.824 12.551 1.00 41.14 197 THR L C 1
ATOM 4264 O O . THR C 3 197 ? 16.368 -7.545 11.548 1.00 44.52 197 THR L O 1
ATOM 4268 N N . HIS C 3 198 ? 15.931 -5.587 12.580 1.00 44.89 198 HIS L N 1
ATOM 4269 C CA . HIS C 3 198 ? 15.300 -5.015 11.413 1.00 40.30 198 HIS L CA 1
ATOM 4270 C C . HIS C 3 198 ? 15.430 -3.507 11.491 1.00 48.02 198 HIS L C 1
ATOM 4271 O O . HIS C 3 198 ? 15.470 -2.933 12.582 1.00 47.07 198 HIS L O 1
ATOM 4278 N N . GLN C 3 199 ? 15.489 -2.877 10.317 1.00 47.62 199 GLN L N 1
ATOM 4279 C CA . GLN C 3 199 ? 15.640 -1.428 10.249 1.00 52.29 199 GLN L CA 1
ATOM 4280 C C . GLN C 3 199 ? 14.566 -0.711 11.059 1.00 53.63 199 GLN L C 1
ATOM 4281 O O . GLN C 3 199 ? 14.855 0.269 11.755 1.00 57.48 199 GLN L O 1
ATOM 4287 N N . GLY C 3 200 ? 13.326 -1.195 11.002 1.00 47.92 200 GLY L N 1
ATOM 4288 C CA . GLY C 3 200 ? 12.222 -0.559 11.690 1.00 44.12 200 GLY L CA 1
ATOM 4289 C C . GLY C 3 200 ? 12.226 -0.709 13.197 1.00 46.27 200 GLY L C 1
ATOM 4290 O O . GLY C 3 200 ? 11.316 -0.201 13.855 1.00 44.74 200 GLY L O 1
ATOM 4291 N N . LEU C 3 201 ? 13.204 -1.411 13.756 1.00 49.24 201 LEU L N 1
ATOM 4292 C CA . LEU C 3 201 ? 13.311 -1.628 15.192 1.00 41.78 201 LEU L CA 1
ATOM 4293 C C . LEU C 3 201 ? 14.515 -0.841 15.698 1.00 55.12 201 LEU L C 1
ATOM 4294 O O . LEU C 3 201 ? 15.632 -1.026 15.200 1.00 56.18 201 LEU L O 1
ATOM 4299 N N . SER C 3 202 ? 14.287 0.043 16.677 1.00 58.34 202 SER L N 1
ATOM 4300 C CA . SER C 3 202 ? 15.407 0.772 17.272 1.00 60.73 202 SER L CA 1
ATOM 4301 C C . SER C 3 202 ? 16.396 -0.190 17.918 1.00 58.40 202 SER L C 1
ATOM 4302 O O . SER C 3 202 ? 17.613 -0.002 17.824 1.00 61.74 202 SER L O 1
ATOM 4305 N N . SER C 3 203 ? 15.890 -1.233 18.560 1.00 55.67 203 SER L N 1
ATOM 4306 C CA . SER C 3 203 ? 16.693 -2.294 19.141 1.00 58.29 203 SER L CA 1
ATOM 4307 C C . SER C 3 203 ? 16.120 -3.645 18.737 1.00 56.66 203 SER L C 1
ATOM 4308 O O . SER C 3 203 ? 14.924 -3.746 18.447 1.00 54.70 203 SER L O 1
ATOM 4311 N N . PRO C 3 204 ? 16.947 -4.694 18.694 1.00 54.58 204 PRO L N 1
ATOM 4312 C CA . PRO C 3 204 ? 16.440 -6.040 18.376 1.00 52.61 204 PRO L CA 1
ATOM 4313 C C . PRO C 3 204 ? 15.316 -6.495 19.299 1.00 62.90 204 PRO L C 1
ATOM 4314 O O . PRO C 3 204 ? 15.414 -6.384 20.520 1.00 53.58 204 PRO L O 1
ATOM 4318 N N . VAL C 3 205 ? 14.245 -7.048 18.696 1.00 52.27 205 VAL L N 1
ATOM 4319 C CA . VAL C 3 205 ? 13.148 -7.658 19.444 1.00 45.09 205 VAL L CA 1
ATOM 4320 C C . VAL C 3 205 ? 13.497 -9.115 19.706 1.00 46.78 205 VAL L C 1
ATOM 4321 O O . VAL C 3 205 ? 14.013 -9.814 18.825 1.00 46.92 205 VAL L O 1
ATOM 4325 N N . THR C 3 206 ? 13.217 -9.592 20.913 1.00 44.17 206 THR L N 1
ATOM 4326 C CA . THR C 3 206 ? 13.375 -11.002 21.230 1.00 42.39 206 THR L CA 1
ATOM 4327 C C . THR C 3 206 ? 12.027 -11.544 21.666 1.00 50.58 206 THR L C 1
ATOM 4328 O O . THR C 3 206 ? 11.364 -10.939 22.510 1.00 43.82 206 THR L O 1
ATOM 4332 N N . LYS C 3 207 ? 11.610 -12.662 21.073 1.00 40.92 207 LYS L N 1
ATOM 4333 C CA . LYS C 3 207 ? 10.447 -13.398 21.552 1.00 40.57 207 LYS L CA 1
ATOM 4334 C C . LYS C 3 207 ? 10.926 -14.762 22.015 1.00 40.82 207 LYS L C 1
ATOM 4335 O O . LYS C 3 207 ? 11.789 -15.363 21.370 1.00 37.87 207 LYS L O 1
ATOM 4341 N N . SER C 3 208 ? 10.379 -15.254 23.131 1.00 37.19 208 SER L N 1
ATOM 4342 C CA . SER C 3 208 ? 10.887 -16.495 23.695 1.00 38.71 208 SER L CA 1
ATOM 4343 C C . SER C 3 208 ? 9.773 -17.262 24.392 1.00 36.93 208 SER L C 1
ATOM 4344 O O . SER C 3 208 ? 8.681 -16.747 24.635 1.00 36.97 208 SER L O 1
ATOM 4347 N N . PHE C 3 209 ? 10.076 -18.517 24.713 1.00 40.55 209 PHE L N 1
ATOM 4348 C CA . PHE C 3 209 ? 9.251 -19.330 25.593 1.00 40.35 209 PHE L CA 1
ATOM 4349 C C . PHE C 3 209 ? 10.169 -20.291 26.327 1.00 44.19 209 PHE L C 1
ATOM 4350 O O . PHE C 3 209 ? 11.298 -20.549 25.899 1.00 41.83 209 PHE L O 1
ATOM 4358 N N . ASN C 3 210 ? 9.670 -20.822 27.438 1.00 44.31 210 ASN L N 1
ATOM 4359 C CA . ASN C 3 210 ? 10.354 -21.852 28.204 1.00 48.88 210 ASN L CA 1
ATOM 4360 C C . ASN C 3 210 ? 9.633 -23.171 27.985 1.00 51.81 210 ASN L C 1
ATOM 4361 O O . ASN C 3 210 ? 8.408 -23.247 28.145 1.00 50.74 210 ASN L O 1
ATOM 4366 N N . ARG C 3 211 ? 10.393 -24.198 27.613 1.00 46.86 211 ARG L N 1
ATOM 4367 C CA . ARG C 3 211 ? 9.831 -25.523 27.390 1.00 51.45 211 ARG L CA 1
ATOM 4368 C C . ARG C 3 211 ? 9.045 -25.986 28.616 1.00 62.92 211 ARG L C 1
ATOM 4369 O O . ARG C 3 211 ? 9.584 -26.045 29.727 1.00 60.99 211 ARG L O 1
ATOM 4377 N N . GLY C 3 212 ? 7.766 -26.294 28.412 1.00 59.67 212 GLY L N 1
ATOM 4378 C CA . GLY C 3 212 ? 6.864 -26.625 29.501 1.00 68.93 212 GLY L CA 1
ATOM 4379 C C . GLY C 3 212 ? 6.213 -25.444 30.191 1.00 75.45 212 GLY L C 1
ATOM 4380 O O . GLY C 3 212 ? 5.685 -25.610 31.299 1.00 80.31 212 GLY L O 1
ATOM 4381 N N . GLU C 3 213 ? 6.234 -24.262 29.574 1.00 75.65 213 GLU L N 1
ATOM 4382 C CA . GLU C 3 213 ? 5.700 -23.030 30.162 1.00 71.79 213 GLU L CA 1
ATOM 4383 C C . GLU C 3 213 ? 6.348 -22.694 31.508 1.00 68.50 213 GLU L C 1
ATOM 4384 O O . GLU C 3 213 ? 6.814 -21.564 31.730 1.00 69.04 213 GLU L O 1
ATOM 4390 N N . LEU D 2 4 ? -35.645 -8.857 -17.696 1.00 63.73 3 LEU A N 1
ATOM 4391 C CA . LEU D 2 4 ? -36.678 -9.452 -18.546 1.00 69.34 3 LEU A CA 1
ATOM 4392 C C . LEU D 2 4 ? -37.709 -10.249 -17.726 1.00 67.43 3 LEU A C 1
ATOM 4393 O O . LEU D 2 4 ? -37.371 -11.230 -17.059 1.00 72.69 3 LEU A O 1
ATOM 4398 N N . LEU D 2 5 ? -38.971 -9.818 -17.785 1.00 63.97 4 LEU A N 1
ATOM 4399 C CA . LEU D 2 5 ? -40.049 -10.382 -16.981 1.00 59.65 4 LEU A CA 1
ATOM 4400 C C . LEU D 2 5 ? -41.095 -11.011 -17.889 1.00 62.77 4 LEU A C 1
ATOM 4401 O O . LEU D 2 5 ? -41.590 -10.360 -18.816 1.00 63.88 4 LEU A O 1
ATOM 4406 N N . GLU D 2 6 ? -41.446 -12.261 -17.610 1.00 56.20 5 GLU A N 1
ATOM 4407 C CA . GLU D 2 6 ? -42.408 -12.999 -18.416 1.00 63.54 5 GLU A CA 1
ATOM 4408 C C . GLU D 2 6 ? -43.739 -13.084 -17.679 1.00 59.96 5 GLU A C 1
ATOM 4409 O O . GLU D 2 6 ? -43.794 -13.497 -16.515 1.00 60.77 5 GLU A O 1
ATOM 4415 N N . GLN D 2 7 ? -44.803 -12.683 -18.361 1.00 54.27 6 GLN A N 1
ATOM 4416 C CA . GLN D 2 7 ? -46.151 -12.664 -17.822 1.00 51.70 6 GLN A CA 1
ATOM 4417 C C . GLN D 2 7 ? -46.981 -13.794 -18.418 1.00 55.07 6 GLN A C 1
ATOM 4418 O O . GLN D 2 7 ? -46.705 -14.289 -19.518 1.00 50.17 6 GLN A O 1
ATOM 4424 N N . SER D 2 8 ? -48.017 -14.186 -17.673 1.00 47.53 7 SER A N 1
ATOM 4425 C CA . SER D 2 8 ? -48.933 -15.219 -18.130 1.00 44.11 7 SER A CA 1
ATOM 4426 C C . SER D 2 8 ? -49.696 -14.742 -19.364 1.00 48.16 7 SER A C 1
ATOM 4427 O O . SER D 2 8 ? -49.724 -13.552 -19.689 1.00 47.17 7 SER A O 1
ATOM 4430 N N . GLY D 2 9 ? -50.318 -15.697 -20.060 1.00 48.57 8 GLY A N 1
ATOM 4431 C CA . GLY D 2 9 ? -50.883 -15.422 -21.369 1.00 53.48 8 GLY A CA 1
ATOM 4432 C C . GLY D 2 9 ? -52.190 -14.637 -21.335 1.00 42.59 8 GLY A C 1
ATOM 4433 O O . GLY D 2 9 ? -52.849 -14.496 -20.295 1.00 40.69 8 GLY A O 1
ATOM 4434 N N . ALA D 2 10 ? -52.552 -14.121 -22.513 1.00 44.65 9 ALA A N 1
ATOM 4435 C CA . ALA D 2 10 ? -53.771 -13.339 -22.700 1.00 38.71 9 ALA A CA 1
ATOM 4436 C C . ALA D 2 10 ? -55.016 -14.156 -22.352 1.00 40.59 9 ALA A C 1
ATOM 4437 O O . ALA D 2 10 ? -55.029 -15.387 -22.410 1.00 41.24 9 ALA A O 1
ATOM 4439 N N . GLU D 2 11 ? -56.095 -13.454 -22.018 1.00 44.51 10 GLU A N 1
ATOM 4440 C CA . GLU D 2 11 ? -57.275 -14.165 -21.554 1.00 38.13 10 GLU A CA 1
ATOM 4441 C C . GLU D 2 11 ? -58.530 -13.344 -21.806 1.00 37.86 10 GLU A C 1
ATOM 4442 O O . GLU D 2 11 ? -58.505 -12.109 -21.763 1.00 39.50 10 GLU A O 1
ATOM 4448 N N . VAL D 2 12 ? -59.638 -14.042 -22.036 1.00 37.43 11 VAL A N 1
ATOM 4449 C CA . VAL D 2 12 ? -60.956 -13.424 -22.100 1.00 34.61 11 VAL A CA 1
ATOM 4450 C C . VAL D 2 12 ? -61.740 -13.853 -20.861 1.00 33.23 11 VAL A C 1
ATOM 4451 O O . VAL D 2 12 ? -61.755 -15.038 -20.504 1.00 42.71 11 VAL A O 1
ATOM 4455 N N . LYS D 2 13 ? -62.356 -12.882 -20.186 1.00 35.74 12 LYS A N 1
ATOM 4456 C CA . LYS D 2 13 ? -63.067 -13.083 -18.931 1.00 39.14 12 LYS A CA 1
ATOM 4457 C C . LYS D 2 13 ? -64.433 -12.416 -19.017 1.00 40.65 12 LYS A C 1
ATOM 4458 O O . LYS D 2 13 ? -64.582 -11.362 -19.643 1.00 36.34 12 LYS A O 1
ATOM 4464 N N . LYS D 2 14 ? -65.434 -13.034 -18.384 1.00 36.02 13 LYS A N 1
ATOM 4465 C CA . LYS D 2 14 ? -66.770 -12.478 -18.493 1.00 37.13 13 LYS A CA 1
ATOM 4466 C C . LYS D 2 14 ? -66.955 -11.373 -17.459 1.00 41.19 13 LYS A C 1
ATOM 4467 O O . LYS D 2 14 ? -66.250 -11.339 -16.451 1.00 39.34 13 LYS A O 1
ATOM 4473 N N . PRO D 2 15 ? -67.878 -10.445 -17.694 1.00 39.41 14 PRO A N 1
ATOM 4474 C CA . PRO D 2 15 ? -68.122 -9.394 -16.699 1.00 34.14 14 PRO A CA 1
ATOM 4475 C C . PRO D 2 15 ? -68.505 -10.000 -15.364 1.00 35.69 14 PRO A C 1
ATOM 4476 O O . PRO D 2 15 ? -69.211 -11.009 -15.303 1.00 34.73 14 PRO A O 1
ATOM 4480 N N . GLY D 2 16 ? -67.977 -9.401 -14.296 1.00 37.96 15 GLY A N 1
ATOM 4481 C CA . GLY D 2 16 ? -68.203 -9.874 -12.947 1.00 35.88 15 GLY A CA 1
ATOM 4482 C C . GLY D 2 16 ? -67.197 -10.891 -12.456 1.00 44.32 15 GLY A C 1
ATOM 4483 O O . GLY D 2 16 ? -67.100 -11.111 -11.241 1.00 37.78 15 GLY A O 1
ATOM 4484 N N . SER D 2 17 ? -66.449 -11.516 -13.356 1.00 32.80 16 SER A N 1
ATOM 4485 C CA . SER D 2 17 ? -65.507 -12.559 -12.966 1.00 41.99 16 SER A CA 1
ATOM 4486 C C . SER D 2 17 ? -64.180 -11.955 -12.497 1.00 37.58 16 SER A C 1
ATOM 4487 O O . SER D 2 17 ? -64.010 -10.733 -12.419 1.00 40.81 16 SER A O 1
ATOM 4490 N N . SER D 2 18 ? -63.219 -12.826 -12.178 1.00 39.94 17 SER A N 1
ATOM 4491 C CA . SER D 2 18 ? -61.907 -12.427 -11.690 1.00 42.76 17 SER A CA 1
ATOM 4492 C C . SER D 2 18 ? -60.829 -12.930 -12.639 1.00 38.07 17 SER A C 1
ATOM 4493 O O . SER D 2 18 ? -60.963 -13.998 -13.248 1.00 43.41 17 SER A O 1
ATOM 4496 N N . VAL D 2 19 ? -59.738 -12.167 -12.730 1.00 44.16 18 VAL A N 1
ATOM 4497 C CA . VAL D 2 19 ? -58.569 -12.555 -13.512 1.00 46.71 18 VAL A CA 1
ATOM 4498 C C . VAL D 2 19 ? -57.334 -12.511 -12.611 1.00 45.91 18 VAL A C 1
ATOM 4499 O O . VAL D 2 19 ? -57.208 -11.637 -11.742 1.00 44.72 18 VAL A O 1
ATOM 4503 N N . LYS D 2 20 ? -56.446 -13.491 -12.792 1.00 45.64 19 LYS A N 1
ATOM 4504 C CA . LYS D 2 20 ? -55.177 -13.561 -12.079 1.00 47.92 19 LYS A CA 1
ATOM 4505 C C . LYS D 2 20 ? -54.058 -13.701 -13.108 1.00 44.73 19 LYS A C 1
ATOM 4506 O O . LYS D 2 20 ? -54.022 -14.677 -13.864 1.00 53.03 19 LYS A O 1
ATOM 4512 N N . VAL D 2 21 ? -53.175 -12.710 -13.162 1.00 40.36 20 VAL A N 1
ATOM 4513 C CA . VAL D 2 21 ? -52.038 -12.688 -14.076 1.00 46.00 20 VAL A CA 1
ATOM 4514 C C . VAL D 2 21 ? -50.771 -12.852 -13.242 1.00 45.94 20 VAL A C 1
ATOM 4515 O O . VAL D 2 21 ? -50.671 -12.331 -12.121 1.00 41.84 20 VAL A O 1
ATOM 4519 N N . SER D 2 22 ? -49.821 -13.610 -13.768 1.00 45.51 21 SER A N 1
ATOM 4520 C CA . SER D 2 22 ? -48.575 -13.884 -13.071 1.00 50.15 21 SER A CA 1
ATOM 4521 C C . SER D 2 22 ? -47.420 -13.179 -13.765 1.00 56.44 21 SER A C 1
ATOM 4522 O O . SER D 2 22 ? -47.484 -12.837 -14.952 1.00 52.92 21 SER A O 1
ATOM 4525 N N . CYS D 2 23 ? -46.354 -12.970 -12.994 1.00 53.73 22 CYS A N 1
ATOM 4526 C CA . CYS D 2 23 ? -45.143 -12.292 -13.454 1.00 60.32 22 CYS A CA 1
ATOM 4527 C C . CYS D 2 23 ? -43.938 -13.065 -12.915 1.00 61.40 22 CYS A C 1
ATOM 4528 O O . CYS D 2 23 ? -43.562 -12.898 -11.751 1.00 65.75 22 CYS A O 1
ATOM 4531 N N . GLU D 2 24 ? -43.332 -13.890 -13.763 1.00 62.80 23 GLU A N 1
ATOM 4532 C CA . GLU D 2 24 ? -42.178 -14.706 -13.408 1.00 63.92 23 GLU A CA 1
ATOM 4533 C C . GLU D 2 24 ? -40.879 -14.068 -13.894 1.00 71.08 23 GLU A C 1
ATOM 4534 O O . GLU D 2 24 ? -40.867 -13.229 -14.800 1.00 70.35 23 GLU A O 1
ATOM 4540 N N . THR D 2 25 ? -39.774 -14.481 -13.271 1.00 75.02 24 THR A N 1
ATOM 4541 C CA . THR D 2 25 ? -38.445 -13.974 -13.598 1.00 74.75 24 THR A CA 1
ATOM 4542 C C . THR D 2 25 ? -37.745 -14.939 -14.549 1.00 80.46 24 THR A C 1
ATOM 4543 O O . THR D 2 25 ? -37.692 -16.146 -14.289 1.00 78.70 24 THR A O 1
ATOM 4547 N N . SER D 2 26 ? -37.213 -14.401 -15.649 1.00 86.20 25 SER A N 1
ATOM 4548 C CA . SER D 2 26 ? -36.539 -15.199 -16.669 1.00 97.82 25 SER A CA 1
ATOM 4549 C C . SER D 2 26 ? -35.305 -15.897 -16.101 1.00 95.64 25 SER A C 1
ATOM 4550 O O . SER D 2 26 ? -35.318 -17.114 -15.883 1.00 98.17 25 SER A O 1
ATOM 4553 N N . GLY D 2 27 ? -34.236 -15.142 -15.851 1.00 83.66 26 GLY A N 1
ATOM 4554 C CA . GLY D 2 27 ? -33.042 -15.728 -15.276 1.00 80.98 26 GLY A CA 1
ATOM 4555 C C . GLY D 2 27 ? -33.210 -16.037 -13.803 1.00 90.17 26 GLY A C 1
ATOM 4556 O O . GLY D 2 27 ? -34.336 -16.200 -13.322 1.00 95.66 26 GLY A O 1
ATOM 4557 N N . GLY D 2 28 ? -32.101 -16.138 -13.075 1.00 93.33 27 GLY A N 1
ATOM 4558 C CA . GLY D 2 28 ? -32.185 -16.221 -11.631 1.00 95.57 27 GLY A CA 1
ATOM 4559 C C . GLY D 2 28 ? -32.768 -14.956 -11.032 1.00 90.81 27 GLY A C 1
ATOM 4560 O O . GLY D 2 28 ? -32.866 -13.913 -11.682 1.00 90.36 27 GLY A O 1
ATOM 4561 N N . THR D 2 29 ? -33.173 -15.056 -9.770 1.00 89.70 28 THR A N 1
ATOM 4562 C CA . THR D 2 29 ? -33.774 -13.906 -9.110 1.00 90.56 28 THR A CA 1
ATOM 4563 C C . THR D 2 29 ? -32.754 -12.779 -8.989 1.00 80.90 28 THR A C 1
ATOM 4564 O O . THR D 2 29 ? -31.545 -13.008 -8.899 1.00 84.02 28 THR A O 1
ATOM 4568 N N . PHE D 2 30 ? -33.252 -11.547 -9.027 1.00 72.73 29 PHE A N 1
ATOM 4569 C CA . PHE D 2 30 ? -32.424 -10.358 -8.921 1.00 61.25 29 PHE A CA 1
ATOM 4570 C C . PHE D 2 30 ? -32.962 -9.483 -7.800 1.00 56.28 29 PHE A C 1
ATOM 4571 O O . PHE D 2 30 ? -34.053 -9.719 -7.265 1.00 50.99 29 PHE A O 1
ATOM 4579 N N . ASP D 2 31 ? -32.183 -8.456 -7.453 1.00 48.92 30 ASP A N 1
ATOM 4580 C CA . ASP D 2 31 ? -32.510 -7.592 -6.325 1.00 47.52 30 ASP A CA 1
ATOM 4581 C C . ASP D 2 31 ? -33.615 -6.612 -6.706 1.00 42.27 30 ASP A C 1
ATOM 4582 O O . ASP D 2 31 ? -33.416 -5.758 -7.562 1.00 42.70 30 ASP A O 1
ATOM 4587 N N . ASN D 2 32 ? -34.751 -6.683 -6.027 1.00 37.01 31 ASN A N 1
ATOM 4588 C CA . ASN D 2 32 ? -35.764 -5.664 -6.238 1.00 41.73 31 ASN A CA 1
ATOM 4589 C C . ASN D 2 32 ? -36.613 -5.570 -4.984 1.00 40.08 31 ASN A C 1
ATOM 4590 O O . ASN D 2 32 ? -36.788 -6.553 -4.262 1.00 41.50 31 ASN A O 1
ATOM 4595 N N . TYR D 2 33 ? -37.129 -4.374 -4.719 1.00 35.27 32 TYR A N 1
ATOM 4596 C CA . TYR D 2 33 ? -37.876 -4.150 -3.492 1.00 31.24 32 TYR A CA 1
ATOM 4597 C C . TYR D 2 33 ? -39.393 -4.068 -3.678 1.00 33.00 32 TYR A C 1
ATOM 4598 O O . TYR D 2 33 ? -40.116 -4.136 -2.682 1.00 33.55 32 TYR A O 1
ATOM 4607 N N . ALA D 2 34 ? -39.913 -3.926 -4.906 1.00 37.39 33 ALA A N 1
ATOM 4608 C CA . ALA D 2 34 ? -41.364 -3.835 -5.032 1.00 34.12 33 ALA A CA 1
ATOM 4609 C C . ALA D 2 34 ? -41.830 -4.321 -6.398 1.00 37.63 33 ALA A C 1
ATOM 4610 O O . ALA D 2 34 ? -41.077 -4.316 -7.380 1.00 34.82 33 ALA A O 1
ATOM 4612 N N . LEU D 2 35 ? -43.081 -4.776 -6.422 1.00 35.59 34 LEU A N 1
ATOM 4613 C CA . LEU D 2 35 ? -43.774 -5.220 -7.625 1.00 36.06 34 LEU A CA 1
ATOM 4614 C C . LEU D 2 35 ? -45.002 -4.341 -7.787 1.00 35.61 34 LEU A C 1
ATOM 4615 O O . LEU D 2 35 ? -45.812 -4.235 -6.859 1.00 35.38 34 LEU A O 1
ATOM 4620 N N . ASN D 2 36 ? -45.118 -3.671 -8.936 1.00 36.72 35 ASN A N 1
ATOM 4621 C CA . ASN D 2 36 ? -46.318 -2.894 -9.204 1.00 35.47 35 ASN A CA 1
ATOM 4622 C C . ASN D 2 36 ? -46.959 -3.404 -10.495 1.00 37.93 35 ASN A C 1
ATOM 4623 O O . ASN D 2 36 ? -46.373 -4.204 -11.231 1.00 32.96 35 ASN A O 1
ATOM 4628 N N . TRP D 2 37 ? -48.214 -2.985 -10.714 1.00 38.28 36 TRP A N 1
ATOM 4629 C CA . TRP D 2 37 ? -48.951 -3.298 -11.937 1.00 33.72 36 TRP A CA 1
ATOM 4630 C C . TRP D 2 37 ? -49.532 -2.022 -12.510 1.00 35.32 36 TRP A C 1
ATOM 4631 O O . TRP D 2 37 ? -50.000 -1.144 -11.775 1.00 33.37 36 TRP A O 1
ATOM 4642 N N . VAL D 2 38 ? -49.506 -1.955 -13.835 1.00 36.71 37 VAL A N 1
ATOM 4643 C CA . VAL D 2 38 ? -49.844 -0.789 -14.627 1.00 39.00 37 VAL A CA 1
ATOM 4644 C C . VAL D 2 38 ? -50.602 -1.344 -15.833 1.00 34.32 37 VAL A C 1
ATOM 4645 O O . VAL D 2 38 ? -50.228 -2.392 -16.373 1.00 38.12 37 VAL A O 1
ATOM 4649 N N . ARG D 2 39 ? -51.668 -0.681 -16.251 1.00 32.58 38 ARG A N 1
ATOM 4650 C CA . ARG D 2 39 ? -52.363 -1.192 -17.425 1.00 32.71 38 ARG A CA 1
ATOM 4651 C C . ARG D 2 39 ? -52.472 -0.136 -18.507 1.00 39.67 38 ARG A C 1
ATOM 4652 O O . ARG D 2 39 ? -52.361 1.067 -18.268 1.00 32.84 38 ARG A O 1
ATOM 4660 N N . GLN D 2 40 ? -52.730 -0.621 -19.713 1.00 30.00 39 GLN A N 1
ATOM 4661 C CA . GLN D 2 40 ? -52.873 0.233 -20.880 1.00 30.00 39 GLN A CA 1
ATOM 4662 C C . GLN D 2 40 ? -54.083 -0.263 -21.670 1.00 30.00 39 GLN A C 1
ATOM 4663 O O . GLN D 2 40 ? -54.042 -1.350 -22.256 1.00 30.00 39 GLN A O 1
ATOM 4669 N N . ALA D 2 41 ? -55.153 0.509 -21.627 1.00 30.00 40 ALA A N 1
ATOM 4670 C CA . ALA D 2 41 ? -56.447 0.150 -22.193 1.00 30.00 40 ALA A CA 1
ATOM 4671 C C . ALA D 2 41 ? -56.427 0.515 -23.670 1.00 30.00 40 ALA A C 1
ATOM 4672 O O . ALA D 2 41 ? -55.352 0.879 -24.220 1.00 30.00 40 ALA A O 1
ATOM 4674 N N . PRO D 2 42 ? -57.527 0.253 -24.407 1.00 30.00 41 PRO A N 1
ATOM 4675 C CA . PRO D 2 42 ? -57.614 0.730 -25.803 1.00 30.00 41 PRO A CA 1
ATOM 4676 C C . PRO D 2 42 ? -57.431 2.225 -26.017 1.00 30.00 41 PRO A C 1
ATOM 4677 O O . PRO D 2 42 ? -56.677 2.605 -26.926 1.00 30.00 41 PRO A O 1
ATOM 4681 N N . GLY D 2 43 ? -58.224 3.071 -25.363 1.00 30.00 42 GLY A N 1
ATOM 4682 C CA . GLY D 2 43 ? -57.844 4.472 -25.216 1.00 30.00 42 GLY A CA 1
ATOM 4683 C C . GLY D 2 43 ? -56.531 4.568 -24.473 1.00 30.00 42 GLY A C 1
ATOM 4684 O O . GLY D 2 43 ? -56.387 4.036 -23.361 1.00 30.00 42 GLY A O 1
ATOM 4685 N N . GLN D 2 44 ? -55.542 5.166 -25.097 1.00 30.00 43 GLN A N 1
ATOM 4686 C CA . GLN D 2 44 ? -54.153 4.836 -24.762 1.00 30.00 43 GLN A CA 1
ATOM 4687 C C . GLN D 2 44 ? -53.618 5.748 -23.666 1.00 30.00 43 GLN A C 1
ATOM 4688 O O . GLN D 2 44 ? -52.797 6.656 -23.915 1.00 30.00 43 GLN A O 1
ATOM 4694 N N . GLY D 2 45 ? -54.041 5.498 -22.439 1.00 30.00 44 GLY A N 1
ATOM 4695 C CA . GLY D 2 45 ? -53.506 6.249 -21.305 1.00 30.00 44 GLY A CA 1
ATOM 4696 C C . GLY D 2 45 ? -52.977 5.392 -20.160 1.00 30.00 44 GLY A C 1
ATOM 4697 O O . GLY D 2 45 ? -53.801 4.837 -19.418 1.00 30.00 44 GLY A O 1
ATOM 4698 N N . LEU D 2 46 ? -51.651 5.271 -19.979 1.00 53.19 45 LEU A N 1
ATOM 4699 C CA . LEU D 2 46 ? -51.113 4.368 -18.954 1.00 43.26 45 LEU A CA 1
ATOM 4700 C C . LEU D 2 46 ? -51.612 4.720 -17.561 1.00 35.45 45 LEU A C 1
ATOM 4701 O O . LEU D 2 46 ? -51.654 5.889 -17.174 1.00 40.37 45 LEU A O 1
ATOM 4706 N N . GLU D 2 47 ? -51.968 3.682 -16.797 1.00 41.47 46 GLU A N 1
ATOM 4707 C CA . GLU D 2 47 ? -52.667 3.821 -15.528 1.00 43.69 46 GLU A CA 1
ATOM 4708 C C . GLU D 2 47 ? -52.088 2.850 -14.503 1.00 35.78 46 GLU A C 1
ATOM 4709 O O . GLU D 2 47 ? -52.035 1.636 -14.745 1.00 36.19 46 GLU A O 1
ATOM 4715 N N . TRP D 2 48 ? -51.679 3.391 -13.359 1.00 39.77 47 TRP A N 1
ATOM 4716 C CA . TRP D 2 48 ? -51.154 2.594 -12.255 1.00 38.14 47 TRP A CA 1
ATOM 4717 C C . TRP D 2 48 ? -52.284 1.919 -11.486 1.00 38.71 47 TRP A C 1
ATOM 4718 O O . TRP D 2 48 ? -53.274 2.558 -11.124 1.00 42.55 47 TRP A O 1
ATOM 4729 N N . ILE D 2 49 ? -52.121 0.627 -11.217 1.00 35.35 48 ILE A N 1
ATOM 4730 C CA . ILE D 2 49 ? -53.104 -0.142 -10.465 1.00 31.51 48 ILE A CA 1
ATOM 4731 C C . ILE D 2 49 ? -52.727 -0.218 -8.983 1.00 40.73 48 ILE A C 1
ATOM 4732 O O . ILE D 2 49 ? -53.522 0.125 -8.091 1.00 36.07 48 ILE A O 1
ATOM 4737 N N . GLY D 2 50 ? -51.524 -0.695 -8.699 1.00 35.48 49 GLY A N 1
ATOM 4738 C CA . GLY D 2 50 ? -51.138 -0.869 -7.312 1.00 41.32 49 GLY A CA 1
ATOM 4739 C C . GLY D 2 50 ? -49.807 -1.583 -7.230 1.00 40.91 49 GLY A C 1
ATOM 4740 O O . GLY D 2 50 ? -49.175 -1.889 -8.251 1.00 35.82 49 GLY A O 1
ATOM 4741 N N . GLY D 2 51 ? -49.392 -1.858 -5.991 1.00 40.10 50 GLY A N 1
ATOM 4742 C CA . GLY D 2 51 ? -48.081 -2.456 -5.803 1.00 37.17 50 GLY A CA 1
ATOM 4743 C C . GLY D 2 51 ? -47.944 -3.014 -4.404 1.00 39.02 50 GLY A C 1
ATOM 4744 O O . GLY D 2 51 ? -48.767 -2.757 -3.529 1.00 35.07 50 GLY A O 1
ATOM 4745 N N . VAL D 2 52 ? -46.900 -3.817 -4.224 1.00 38.93 51 VAL A N 1
ATOM 4746 C CA . VAL D 2 52 ? -46.591 -4.451 -2.946 1.00 38.14 51 VAL A CA 1
ATOM 4747 C C . VAL D 2 52 ? -45.086 -4.356 -2.720 1.00 38.87 51 VAL A C 1
ATOM 4748 O O . VAL D 2 52 ? -44.300 -4.413 -3.669 1.00 38.11 51 VAL A O 1
ATOM 4752 N N . VAL D 2 53 ? -44.692 -4.167 -1.460 1.00 37.73 52 VAL A N 1
ATOM 4753 C CA . VAL D 2 53 ? -43.290 -4.205 -1.054 1.00 39.56 52 VAL A CA 1
ATOM 4754 C C . VAL D 2 53 ? -43.167 -5.446 -0.176 1.00 43.45 52 VAL A C 1
ATOM 4755 O O . VAL D 2 53 ? -43.572 -5.420 0.996 1.00 39.24 52 VAL A O 1
ATOM 4759 N N . PRO D 2 54 A -42.695 -6.569 -0.717 1.00 41.35 52 PRO A N 1
ATOM 4760 C CA . PRO D 2 54 A -42.877 -7.850 -0.008 1.00 38.47 52 PRO A CA 1
ATOM 4761 C C . PRO D 2 54 A -42.103 -7.948 1.302 1.00 44.21 52 PRO A C 1
ATOM 4762 O O . PRO D 2 54 A -42.574 -8.629 2.225 1.00 47.28 52 PRO A O 1
ATOM 4766 N N . LEU D 2 55 ? -40.942 -7.291 1.420 1.00 48.57 53 LEU A N 1
ATOM 4767 C CA . LEU D 2 55 ? -40.192 -7.332 2.678 1.00 48.12 53 LEU A CA 1
ATOM 4768 C C . LEU D 2 55 ? -41.024 -6.812 3.841 1.00 52.20 53 LEU A C 1
ATOM 4769 O O . LEU D 2 55 ? -40.938 -7.330 4.962 1.00 53.95 53 LEU A O 1
ATOM 4774 N N . PHE D 2 56 ? -41.810 -5.770 3.605 1.00 43.81 54 PHE A N 1
ATOM 4775 C CA . PHE D 2 56 ? -42.605 -5.181 4.666 1.00 45.15 54 PHE A CA 1
ATOM 4776 C C . PHE D 2 56 ? -44.049 -5.659 4.653 1.00 50.05 54 PHE A C 1
ATOM 4777 O O . PHE D 2 56 ? -44.787 -5.375 5.606 1.00 49.38 54 PHE A O 1
ATOM 4785 N N . GLY D 2 57 ? -44.456 -6.400 3.623 1.00 49.93 55 GLY A N 1
ATOM 4786 C CA . GLY D 2 57 ? -45.817 -6.913 3.550 1.00 48.03 55 GLY A CA 1
ATOM 4787 C C . GLY D 2 57 ? -46.881 -5.848 3.391 1.00 46.38 55 GLY A C 1
ATOM 4788 O O . GLY D 2 57 ? -48.009 -6.031 3.847 1.00 51.74 55 GLY A O 1
ATOM 4789 N N . THR D 2 58 ? -46.548 -4.731 2.763 1.00 38.15 56 THR A N 1
ATOM 4790 C CA . THR D 2 58 ? -47.457 -3.615 2.617 1.00 40.50 56 THR A CA 1
ATOM 4791 C C . THR D 2 58 ? -47.880 -3.488 1.161 1.00 40.15 56 THR A C 1
ATOM 4792 O O . THR D 2 58 ? -47.119 -3.821 0.250 1.00 38.01 56 THR A O 1
ATOM 4796 N N . THR D 2 59 ? -49.091 -2.992 0.961 1.00 43.14 57 THR A N 1
ATOM 4797 C CA . THR D 2 59 ? -49.648 -2.783 -0.371 1.00 42.35 57 THR A CA 1
ATOM 4798 C C . THR D 2 59 ? -50.197 -1.371 -0.477 1.00 42.04 57 THR A C 1
ATOM 4799 O O . THR D 2 59 ? -50.561 -0.757 0.522 1.00 41.61 57 THR A O 1
ATOM 4803 N N . ARG D 2 60 ? -50.255 -0.865 -1.704 1.00 39.79 58 ARG A N 1
ATOM 4804 C CA . ARG D 2 60 ? -50.935 0.378 -2.018 1.00 42.49 58 ARG A CA 1
ATOM 4805 C C . ARG D 2 60 ? -51.675 0.149 -3.331 1.00 44.05 58 ARG A C 1
ATOM 4806 O O . ARG D 2 60 ? -51.159 -0.541 -4.212 1.00 42.50 58 ARG A O 1
ATOM 4814 N N . ASN D 2 61 ? -52.890 0.687 -3.439 1.00 49.17 59 ASN A N 1
ATOM 4815 C CA . ASN D 2 61 ? -53.694 0.580 -4.659 1.00 49.90 59 ASN A CA 1
ATOM 4816 C C . ASN D 2 61 ? -54.267 1.945 -5.019 1.00 43.00 59 ASN A C 1
ATOM 4817 O O . ASN D 2 61 ? -54.546 2.763 -4.140 1.00 44.08 59 ASN A O 1
ATOM 4822 N N . ALA D 2 62 ? -54.417 2.197 -6.320 1.00 46.25 60 ALA A N 1
ATOM 4823 C CA . ALA D 2 62 ? -55.217 3.332 -6.762 1.00 47.19 60 ALA A CA 1
ATOM 4824 C C . ALA D 2 62 ? -56.647 3.204 -6.225 1.00 50.26 60 ALA A C 1
ATOM 4825 O O . ALA D 2 62 ? -57.180 2.099 -6.063 1.00 45.59 60 ALA A O 1
ATOM 4827 N N . GLN D 2 63 ? -57.265 4.352 -5.935 1.00 58.76 61 GLN A N 1
ATOM 4828 C CA . GLN D 2 63 ? -58.603 4.352 -5.340 1.00 67.45 61 GLN A CA 1
ATOM 4829 C C . GLN D 2 63 ? -59.630 3.672 -6.233 1.00 55.71 61 GLN A C 1
ATOM 4830 O O . GLN D 2 63 ? -60.580 3.065 -5.729 1.00 57.54 61 GLN A O 1
ATOM 4836 N N . LYS D 2 64 ? -59.445 3.740 -7.553 1.00 53.84 62 LYS A N 1
ATOM 4837 C CA . LYS D 2 64 ? -60.362 3.095 -8.486 1.00 54.92 62 LYS A CA 1
ATOM 4838 C C . LYS D 2 64 ? -60.401 1.584 -8.303 1.00 55.64 62 LYS A C 1
ATOM 4839 O O . LYS D 2 64 ? -61.394 0.936 -8.657 1.00 50.57 62 LYS A O 1
ATOM 4845 N N . PHE D 2 65 ? -59.330 0.999 -7.777 1.00 48.44 63 PHE A N 1
ATOM 4846 C CA . PHE D 2 65 ? -59.227 -0.448 -7.642 1.00 49.41 63 PHE A CA 1
ATOM 4847 C C . PHE D 2 65 ? -59.348 -0.901 -6.188 1.00 51.38 63 PHE A C 1
ATOM 4848 O O . PHE D 2 65 ? -59.231 -2.103 -5.901 1.00 44.35 63 PHE A O 1
ATOM 4856 N N . GLN D 2 66 ? -59.590 0.036 -5.269 1.00 52.81 64 GLN A N 1
ATOM 4857 C CA . GLN D 2 66 ? -59.722 -0.292 -3.855 1.00 54.32 64 GLN A CA 1
ATOM 4858 C C . GLN D 2 66 ? -60.825 -1.315 -3.640 1.00 52.11 64 GLN A C 1
ATOM 4859 O O . GLN D 2 66 ? -61.977 -1.080 -4.005 1.00 55.76 64 GLN A O 1
ATOM 4865 N N . GLY D 2 67 ? -60.465 -2.461 -3.061 1.00 61.18 65 GLY A N 1
ATOM 4866 C CA . GLY D 2 67 ? -61.416 -3.492 -2.714 1.00 53.46 65 GLY A CA 1
ATOM 4867 C C . GLY D 2 67 ? -61.503 -4.636 -3.704 1.00 50.76 65 GLY A C 1
ATOM 4868 O O . GLY D 2 67 ? -62.016 -5.706 -3.351 1.00 50.69 65 GLY A O 1
ATOM 4869 N N . ARG D 2 68 ? -61.032 -4.446 -4.938 1.00 52.02 66 ARG A N 1
ATOM 4870 C CA . ARG D 2 68 ? -61.203 -5.499 -5.931 1.00 46.27 66 ARG A CA 1
ATOM 4871 C C . ARG D 2 68 ? -59.891 -5.879 -6.600 1.00 38.70 66 ARG A C 1
ATOM 4872 O O . ARG D 2 68 ? -59.904 -6.594 -7.604 1.00 42.41 66 ARG A O 1
ATOM 4880 N N . VAL D 2 69 ? -58.755 -5.463 -6.048 1.00 37.92 67 VAL A N 1
ATOM 4881 C CA . VAL D 2 69 ? -57.467 -5.929 -6.546 1.00 42.49 67 VAL A CA 1
ATOM 4882 C C . VAL D 2 69 ? -56.632 -6.458 -5.383 1.00 48.95 67 VAL A C 1
ATOM 4883 O O . VAL D 2 69 ? -56.714 -5.945 -4.261 1.00 44.12 67 VAL A O 1
ATOM 4887 N N . THR D 2 70 ? -55.887 -7.535 -5.646 1.00 44.29 68 THR A N 1
ATOM 4888 C CA . THR D 2 70 ? -54.942 -8.137 -4.708 1.00 48.85 68 THR A CA 1
ATOM 4889 C C . THR D 2 70 ? -53.618 -8.378 -5.423 1.00 46.01 68 THR A C 1
ATOM 4890 O O . THR D 2 70 ? -53.549 -9.196 -6.350 1.00 42.09 68 THR A O 1
ATOM 4894 N N . ILE D 2 71 ? -52.564 -7.698 -4.970 1.00 39.59 69 ILE A N 1
ATOM 4895 C CA . ILE D 2 71 ? -51.232 -7.785 -5.561 1.00 41.87 69 ILE A CA 1
ATOM 4896 C C . ILE D 2 71 ? -50.292 -8.396 -4.529 1.00 44.15 69 ILE A C 1
ATOM 4897 O O . ILE D 2 71 ? -50.162 -7.871 -3.415 1.00 42.74 69 ILE A O 1
ATOM 4902 N N . SER D 2 72 ? -49.657 -9.509 -4.892 1.00 45.41 70 SER A N 1
ATOM 4903 C CA . SER D 2 72 ? -48.742 -10.236 -4.021 1.00 47.77 70 SER A CA 1
ATOM 4904 C C . SER D 2 72 ? -47.471 -10.582 -4.781 1.00 51.73 70 SER A C 1
ATOM 4905 O O . SER D 2 72 ? -47.424 -10.535 -6.018 1.00 40.99 70 SER A O 1
ATOM 4908 N N . ASP D 2 73 ? -46.440 -10.969 -4.024 1.00 49.39 71 ASP A N 1
ATOM 4909 C CA . ASP D 2 73 ? -45.151 -11.307 -4.614 1.00 51.57 71 ASP A CA 1
ATOM 4910 C C . ASP D 2 73 ? -44.469 -12.374 -3.773 1.00 64.42 71 ASP A C 1
ATOM 4911 O O . ASP D 2 73 ? -44.328 -12.208 -2.558 1.00 65.19 71 ASP A O 1
ATOM 4916 N N . ASP D 2 74 ? -44.048 -13.456 -4.424 1.00 71.14 72 ASP A N 1
ATOM 4917 C CA . ASP D 2 74 ? -43.345 -14.558 -3.774 1.00 69.97 72 ASP A CA 1
ATOM 4918 C C . ASP D 2 74 ? -41.854 -14.383 -4.037 1.00 72.05 72 ASP A C 1
ATOM 4919 O O . ASP D 2 74 ? -41.384 -14.617 -5.157 1.00 72.57 72 ASP A O 1
ATOM 4924 N N . LYS D 2 75 ? -41.110 -13.967 -3.009 1.00 71.49 73 LYS A N 1
ATOM 4925 C CA . LYS D 2 75 ? -39.680 -13.728 -3.181 1.00 71.64 73 LYS A CA 1
ATOM 4926 C C . LYS D 2 75 ? -38.864 -15.010 -3.269 1.00 68.91 73 LYS A C 1
ATOM 4927 O O . LYS D 2 75 ? -37.742 -14.970 -3.778 1.00 66.56 73 LYS A O 1
ATOM 4933 N N . SER D 2 76 ? -39.396 -16.143 -2.804 1.00 75.75 74 SER A N 1
ATOM 4934 C CA . SER D 2 76 ? -38.648 -17.394 -2.898 1.00 78.15 74 SER A CA 1
ATOM 4935 C C . SER D 2 76 ? -38.684 -17.982 -4.306 1.00 78.87 74 SER A C 1
ATOM 4936 O O . SER D 2 76 ? -37.753 -18.697 -4.696 1.00 78.95 74 SER A O 1
ATOM 4939 N N . THR D 2 77 ? -39.738 -17.699 -5.078 1.00 83.85 75 THR A N 1
ATOM 4940 C CA . THR D 2 77 ? -39.851 -18.163 -6.457 1.00 80.95 75 THR A CA 1
ATOM 4941 C C . THR D 2 77 ? -39.733 -17.045 -7.485 1.00 70.57 75 THR A C 1
ATOM 4942 O O . THR D 2 77 ? -39.623 -17.337 -8.682 1.00 67.25 75 THR A O 1
ATOM 4946 N N . GLY D 2 78 ? -39.734 -15.785 -7.055 1.00 67.91 76 GLY A N 1
ATOM 4947 C CA . GLY D 2 78 ? -39.639 -14.677 -7.983 1.00 67.57 76 GLY A CA 1
ATOM 4948 C C . GLY D 2 78 ? -40.858 -14.484 -8.854 1.00 65.97 76 GLY A C 1
ATOM 4949 O O . GLY D 2 78 ? -40.756 -13.865 -9.918 1.00 65.97 76 GLY A O 1
ATOM 4950 N N . THR D 2 79 ? -42.009 -15.001 -8.433 1.00 59.08 77 THR A N 1
ATOM 4951 C CA . THR D 2 79 ? -43.250 -14.917 -9.192 1.00 65.22 77 THR A CA 1
ATOM 4952 C C . THR D 2 79 ? -44.228 -13.996 -8.471 1.00 62.62 77 THR A C 1
ATOM 4953 O O . THR D 2 79 ? -44.557 -14.224 -7.302 1.00 66.60 77 THR A O 1
ATOM 4957 N N . GLY D 2 80 ? -44.687 -12.956 -9.171 1.00 59.67 78 GLY A N 1
ATOM 4958 C CA . GLY D 2 80 ? -45.682 -12.044 -8.656 1.00 56.64 78 GLY A CA 1
ATOM 4959 C C . GLY D 2 80 ? -47.048 -12.274 -9.296 1.00 52.70 78 GLY A C 1
ATOM 4960 O O . GLY D 2 80 ? -47.194 -12.969 -10.301 1.00 54.97 78 GLY A O 1
ATOM 4961 N N . HIS D 2 81 ? -48.061 -11.661 -8.691 1.00 44.45 79 HIS A N 1
ATOM 4962 C CA . HIS D 2 81 ? -49.431 -11.877 -9.136 1.00 47.79 79 HIS A CA 1
ATOM 4963 C C . HIS D 2 81 ? -50.256 -10.614 -8.933 1.00 48.75 79 HIS A C 1
ATOM 4964 O O . HIS D 2 81 ? -50.030 -9.853 -7.991 1.00 41.22 79 HIS A O 1
ATOM 4971 N N . MET D 2 82 ? -51.219 -10.398 -9.835 1.00 42.78 80 MET A N 1
ATOM 4972 C CA . MET D 2 82 ? -52.288 -9.425 -9.641 1.00 44.37 80 MET A CA 1
ATOM 4973 C C . MET D 2 82 ? -53.598 -10.161 -9.870 1.00 39.27 80 MET A C 1
ATOM 4974 O O . MET D 2 82 ? -53.770 -10.804 -10.905 1.00 40.98 80 MET A O 1
ATOM 4979 N N . GLU D 2 83 ? -54.494 -10.123 -8.896 1.00 42.53 81 GLU A N 1
ATOM 4980 C CA . GLU D 2 83 ? -55.856 -10.590 -9.098 1.00 41.47 81 GLU A CA 1
ATOM 4981 C C . GLU D 2 83 ? -56.754 -9.370 -9.168 1.00 47.39 81 GLU A C 1
ATOM 4982 O O . GLU D 2 83 ? -56.722 -8.526 -8.266 1.00 40.67 81 GLU A O 1
ATOM 4988 N N . LEU D 2 84 ? -57.520 -9.254 -10.258 1.00 39.97 82 LEU A N 1
ATOM 4989 C CA . LEU D 2 84 ? -58.492 -8.179 -10.416 1.00 42.67 82 LEU A CA 1
ATOM 4990 C C . LEU D 2 84 ? -59.886 -8.795 -10.470 1.00 36.78 82 LEU A C 1
ATOM 4991 O O . LEU D 2 84 ? -60.130 -9.722 -11.254 1.00 39.37 82 LEU A O 1
ATOM 4996 N N . ARG D 2 85 A -60.792 -8.291 -9.639 1.00 40.55 82 ARG A N 1
ATOM 4997 C CA . ARG D 2 85 A -62.104 -8.888 -9.436 1.00 36.50 82 ARG A CA 1
ATOM 4998 C C . ARG D 2 85 A -63.197 -7.961 -9.952 1.00 37.09 82 ARG A C 1
ATOM 4999 O O . ARG D 2 85 A -62.966 -6.785 -10.231 1.00 39.73 82 ARG A O 1
ATOM 5007 N N . SER D 2 86 B -64.411 -8.513 -10.044 1.00 39.10 82 SER A N 1
ATOM 5008 C CA . SER D 2 86 B -65.588 -7.800 -10.559 1.00 37.45 82 SER A CA 1
ATOM 5009 C C . SER D 2 86 B -65.278 -7.104 -11.889 1.00 29.99 82 SER A C 1
ATOM 5010 O O . SER D 2 86 B -65.479 -5.904 -12.055 1.00 36.96 82 SER A O 1
ATOM 5013 N N . LEU D 2 87 C -64.753 -7.866 -12.822 1.00 34.51 82 LEU A N 1
ATOM 5014 C CA . LEU D 2 87 C -64.270 -7.277 -14.064 1.00 34.54 82 LEU A CA 1
ATOM 5015 C C . LEU D 2 87 C -65.412 -6.600 -14.818 1.00 40.37 82 LEU A C 1
ATOM 5016 O O . LEU D 2 87 C -66.546 -7.092 -14.837 1.00 37.75 82 LEU A O 1
ATOM 5021 N N . ARG D 2 88 ? -65.117 -5.410 -15.351 1.00 36.20 83 ARG A N 1
ATOM 5022 C CA . ARG D 2 88 ? -65.997 -4.583 -16.168 1.00 36.24 83 ARG A CA 1
ATOM 5023 C C . ARG D 2 88 ? -65.362 -4.397 -17.537 1.00 38.80 83 ARG A C 1
ATOM 5024 O O . ARG D 2 88 ? -64.164 -4.629 -17.711 1.00 37.06 83 ARG A O 1
ATOM 5032 N N . SER D 2 89 ? -66.157 -3.919 -18.506 1.00 35.45 84 SER A N 1
ATOM 5033 C CA . SER D 2 89 ? -65.624 -3.752 -19.859 1.00 33.20 84 SER A CA 1
ATOM 5034 C C . SER D 2 89 ? -64.472 -2.754 -19.893 1.00 35.33 84 SER A C 1
ATOM 5035 O O . SER D 2 89 ? -63.540 -2.921 -20.681 1.00 35.47 84 SER A O 1
ATOM 5038 N N . GLU D 2 90 ? -64.539 -1.706 -19.069 1.00 36.26 85 GLU A N 1
ATOM 5039 C CA . GLU D 2 90 ? -63.441 -0.766 -18.870 1.00 43.03 85 GLU A CA 1
ATOM 5040 C C . GLU D 2 90 ? -62.132 -1.426 -18.445 1.00 41.58 85 GLU A C 1
ATOM 5041 O O . GLU D 2 90 ? -61.086 -0.782 -18.574 1.00 47.96 85 GLU A O 1
ATOM 5047 N N . ASP D 2 91 ? -62.148 -2.672 -17.945 1.00 41.95 86 ASP A N 1
ATOM 5048 C CA . ASP D 2 91 ? -60.909 -3.330 -17.531 1.00 38.21 86 ASP A CA 1
ATOM 5049 C C . ASP D 2 91 ? -60.180 -4.026 -18.685 1.00 38.73 86 ASP A C 1
ATOM 5050 O O . ASP D 2 91 ? -59.057 -4.512 -18.494 1.00 32.20 86 ASP A O 1
ATOM 5055 N N . THR D 2 92 ? -60.778 -4.108 -19.869 1.00 33.33 87 THR A N 1
ATOM 5056 C CA . THR D 2 92 ? -60.054 -4.608 -21.040 1.00 33.73 87 THR A CA 1
ATOM 5057 C C . THR D 2 92 ? -58.815 -3.754 -21.290 1.00 33.37 87 THR A C 1
ATOM 5058 O O . THR D 2 92 ? -58.916 -2.531 -21.423 1.00 32.73 87 THR A O 1
ATOM 5062 N N . ALA D 2 93 ? -57.652 -4.393 -21.359 1.00 36.56 88 ALA A N 1
ATOM 5063 C CA . ALA D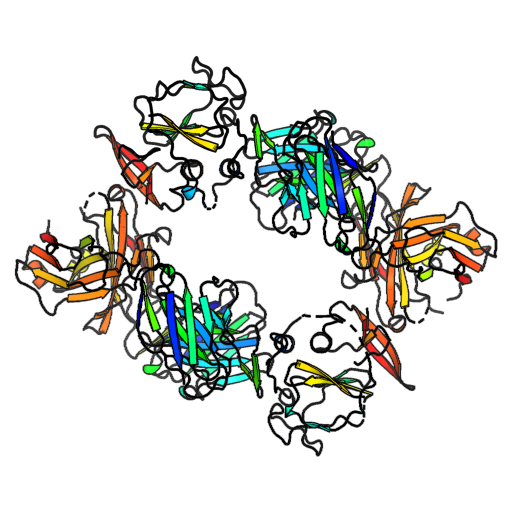 2 93 ? -56.407 -3.632 -21.292 1.00 37.44 88 ALA A CA 1
ATOM 5064 C C . ALA D 2 93 ? -55.227 -4.583 -21.369 1.00 30.34 88 ALA A C 1
ATOM 5065 O O . ALA D 2 93 ? -55.352 -5.782 -21.098 1.00 32.26 88 ALA A O 1
ATOM 5067 N N . VAL D 2 94 ? -54.071 -4.038 -21.747 1.00 30.91 89 VAL A N 1
ATOM 5068 C CA . VAL D 2 94 ? -52.813 -4.746 -21.571 1.00 32.09 89 VAL A CA 1
ATOM 5069 C C . VAL D 2 94 ? -52.320 -4.408 -20.169 1.00 30.60 89 VAL A C 1
ATOM 5070 O O . VAL D 2 94 ? -52.224 -3.231 -19.814 1.00 31.40 89 VAL A O 1
ATOM 5074 N N . TYR D 2 95 ? -52.094 -5.439 -19.362 1.00 33.66 90 TYR A N 1
ATOM 5075 C CA . TYR D 2 95 ? -51.602 -5.313 -17.991 1.00 31.23 90 TYR A CA 1
ATOM 5076 C C . TYR D 2 95 ? -50.114 -5.629 -17.964 1.00 39.57 90 TYR A C 1
ATOM 5077 O O . TYR D 2 95 ? -49.683 -6.668 -18.479 1.00 43.94 90 TYR A O 1
ATOM 5086 N N . TYR D 2 96 ? -49.335 -4.719 -17.383 1.00 33.22 91 TYR A N 1
ATOM 5087 C CA . TYR D 2 96 ? -47.887 -4.837 -17.305 1.00 34.06 91 TYR A CA 1
ATOM 5088 C C . TYR D 2 96 ? -47.471 -5.007 -15.847 1.00 33.99 91 TYR A C 1
ATOM 5089 O O . TYR D 2 96 ? -47.931 -4.255 -14.984 1.00 32.69 91 TYR A O 1
ATOM 5098 N N . CYS D 2 97 ? -46.645 -6.023 -15.604 1.00 34.79 92 CYS A N 1
ATOM 5099 C CA . CYS D 2 97 ? -45.842 -6.192 -14.391 1.00 41.57 92 CYS A CA 1
ATOM 5100 C C . CYS D 2 97 ? -44.643 -5.246 -14.409 1.00 43.22 92 CYS A C 1
ATOM 5101 O O . CYS D 2 97 ? -44.008 -5.073 -15.452 1.00 37.15 92 CYS A O 1
ATOM 5104 N N . VAL D 2 98 ? -44.286 -4.660 -13.249 1.00 39.70 93 VAL A N 1
ATOM 5105 C CA . VAL D 2 98 ? -43.054 -3.869 -13.175 1.00 39.85 93 VAL A CA 1
ATOM 5106 C C . VAL D 2 98 ? -42.333 -4.145 -11.861 1.00 38.00 93 VAL A C 1
ATOM 5107 O O . VAL D 2 98 ? -42.961 -4.381 -10.830 1.00 35.09 93 VAL A O 1
ATOM 5111 N N . ARG D 2 99 ? -40.997 -4.101 -11.905 1.00 33.62 94 ARG A N 1
ATOM 5112 C CA . ARG D 2 99 ? -40.187 -4.289 -10.702 1.00 43.51 94 ARG A CA 1
ATOM 5113 C C . ARG D 2 99 ? -39.201 -3.140 -10.535 1.00 37.89 94 ARG A C 1
ATOM 5114 O O . ARG D 2 99 ? -38.630 -2.651 -11.512 1.00 38.09 94 ARG A O 1
ATOM 5122 N N . SER D 2 100 ? -39.025 -2.696 -9.291 1.00 30.70 95 SER A N 1
ATOM 5123 C CA . SER D 2 100 ? -38.227 -1.527 -8.963 1.00 36.19 95 SER A CA 1
ATOM 5124 C C . SER D 2 100 ? -37.047 -1.956 -8.086 1.00 35.95 95 SER A C 1
ATOM 5125 O O . SER D 2 100 ? -37.193 -2.815 -7.218 1.00 33.01 95 SER A O 1
ATOM 5128 N N . VAL D 2 101 ? -35.887 -1.362 -8.320 1.00 36.32 96 VAL A N 1
ATOM 5129 C CA . VAL D 2 101 ? -34.639 -1.842 -7.743 1.00 39.87 96 VAL A CA 1
ATOM 5130 C C . VAL D 2 101 ? -34.177 -0.958 -6.594 1.00 39.75 96 VAL A C 1
ATOM 5131 O O . VAL D 2 101 ? -33.826 -1.450 -5.522 1.00 41.40 96 VAL A O 1
ATOM 5135 N N . THR D 2 102 ? -34.173 0.352 -6.797 1.00 45.11 97 THR A N 1
ATOM 5136 C CA . THR D 2 102 ? -33.592 1.279 -5.833 1.00 42.01 97 THR A CA 1
ATOM 5137 C C . THR D 2 102 ? -34.684 2.178 -5.285 1.00 42.90 97 THR A C 1
ATOM 5138 O O . THR D 2 102 ? -35.204 3.026 -6.030 1.00 42.84 97 THR A O 1
ATOM 5142 N N . PRO D 2 103 ? -35.077 2.037 -4.018 1.00 38.83 98 PRO A N 1
ATOM 5143 C CA . PRO D 2 103 ? -36.112 2.920 -3.480 1.00 35.52 98 PRO A CA 1
ATOM 5144 C C . PRO D 2 103 ? -35.626 4.357 -3.442 1.00 36.56 98 PRO A C 1
ATOM 5145 O O . PRO D 2 103 ? -34.424 4.635 -3.353 1.00 37.44 98 PRO A O 1
ATOM 5149 N N . ARG D 2 104 ? -36.577 5.277 -3.591 1.00 40.59 99 ARG A N 1
ATOM 5150 C CA . ARG D 2 104 ? -36.284 6.702 -3.572 1.00 39.13 99 ARG A CA 1
ATOM 5151 C C . ARG D 2 104 ? -36.908 7.409 -2.391 1.00 33.56 99 ARG A C 1
ATOM 5152 O O . ARG D 2 104 ? -36.366 8.414 -1.926 1.00 45.20 99 ARG A O 1
ATOM 5160 N N . TYR D 2 105 ? -38.029 6.910 -1.888 1.00 39.38 100 TYR A N 1
ATOM 5161 C CA . TYR D 2 105 ? -38.478 7.382 -0.590 1.00 49.16 100 TYR A CA 1
ATOM 5162 C C . TYR D 2 105 ? -39.484 6.387 -0.040 1.00 42.76 100 TYR A C 1
ATOM 5163 O O . TYR D 2 105 ? -40.083 5.608 -0.782 1.00 43.47 100 TYR A O 1
ATOM 5172 N N . CYS D 2 106 A -39.612 6.375 1.284 1.00 37.51 100 CYS A N 1
ATOM 5173 C CA . CYS D 2 106 A -40.566 5.495 1.930 1.00 36.71 100 CYS A CA 1
ATOM 5174 C C . CYS D 2 106 A -41.379 6.280 2.935 1.00 40.41 100 CYS A C 1
ATOM 5175 O O . CYS D 2 106 A -40.915 7.269 3.507 1.00 45.27 100 CYS A O 1
ATOM 5178 N N . GLY D 2 107 B -42.594 5.800 3.143 1.00 44.16 100 GLY A N 1
ATOM 5179 C CA . GLY D 2 107 B -43.560 6.375 4.046 1.00 45.10 100 GLY A CA 1
ATOM 5180 C C . GLY D 2 107 B -44.446 5.250 4.514 1.00 44.25 100 GLY A C 1
ATOM 5181 O O . GLY D 2 107 B -44.998 4.503 3.704 1.00 41.46 100 GLY A O 1
ATOM 5182 N N . GLY D 2 108 C -44.598 5.131 5.824 1.00 46.97 100 GLY A N 1
ATOM 5183 C CA . GLY D 2 108 C -44.978 3.872 6.423 1.00 52.69 100 GLY A CA 1
ATOM 5184 C C . GLY D 2 108 C -46.146 3.093 5.869 1.00 49.19 100 GLY A C 1
ATOM 5185 O O . GLY D 2 108 C -47.240 3.627 5.720 1.00 64.62 100 GLY A O 1
ATOM 5186 N N . GLY D 2 109 D -45.917 1.829 5.542 1.00 53.42 100 GLY A N 1
ATOM 5187 C CA . GLY D 2 109 D -44.570 1.290 5.450 1.00 39.63 100 GLY A CA 1
ATOM 5188 C C . GLY D 2 109 D -44.337 0.858 3.999 1.00 47.13 100 GLY A C 1
ATOM 5189 O O . GLY D 2 109 D -44.138 -0.327 3.706 1.00 45.01 100 GLY A O 1
ATOM 5190 N N . PHE D 2 110 E -44.377 1.829 3.084 1.00 45.57 100 PHE A N 1
ATOM 5191 C CA . PHE D 2 110 E -44.344 1.564 1.650 1.00 36.29 100 PHE A CA 1
ATOM 5192 C C . PHE D 2 110 E -43.249 2.411 1.015 1.00 36.98 100 PHE A C 1
ATOM 5193 O O . PHE D 2 110 E -42.920 3.490 1.516 1.00 42.77 100 PHE A O 1
ATOM 5201 N N . CYS D 2 111 F -42.676 1.927 -0.097 1.00 35.04 100 CYS A N 1
ATOM 5202 C CA . CYS D 2 111 F -41.588 2.631 -0.763 1.00 35.29 100 CYS A CA 1
ATOM 5203 C C . CYS D 2 111 F -41.899 2.827 -2.245 1.00 38.61 100 CYS A C 1
ATOM 5204 O O . CYS D 2 111 F -42.413 1.915 -2.900 1.00 40.62 100 CYS A O 1
ATOM 5207 N N . TYR D 2 112 G -41.578 4.018 -2.755 1.00 34.62 100 TYR A N 1
ATOM 5208 C CA . TYR D 2 112 G -41.811 4.411 -4.146 1.00 43.90 100 TYR A CA 1
ATOM 5209 C C . TYR D 2 112 G -40.491 4.707 -4.835 1.00 48.09 100 TYR A C 1
ATOM 5210 O O . TYR D 2 112 G -39.489 5.017 -4.188 1.00 38.87 100 TYR A O 1
ATOM 5219 N N . GLY D 2 113 H -40.519 4.661 -6.163 1.00 36.93 100 GLY A N 1
ATOM 5220 C CA . GLY D 2 113 H -39.365 5.011 -6.965 1.00 35.71 100 GLY A CA 1
ATOM 5221 C C . GLY D 2 113 H -39.659 4.691 -8.416 1.00 43.65 100 GLY A C 1
ATOM 5222 O O . GLY D 2 113 H -40.755 4.257 -8.766 1.00 41.58 100 GLY A O 1
ATOM 5223 N N . GLU D 2 114 I -38.658 4.902 -9.257 1.00 38.01 100 GLU A N 1
ATOM 5224 C CA . GLU D 2 114 I -38.842 4.647 -10.676 1.00 45.80 100 GLU A CA 1
ATOM 5225 C C . GLU D 2 114 I -38.987 3.149 -10.951 1.00 45.84 100 GLU A C 1
ATOM 5226 O O . GLU D 2 114 I -38.546 2.295 -10.177 1.00 42.45 100 GLU A O 1
ATOM 5232 N N . PHE D 2 115 J -39.644 2.835 -12.069 1.00 42.44 100 PHE A N 1
ATOM 5233 C CA . PHE D 2 115 J -39.907 1.456 -12.483 1.00 37.83 100 PHE A CA 1
ATOM 5234 C C . PHE D 2 115 J -38.772 1.001 -13.399 1.00 44.58 100 PHE A C 1
ATOM 5235 O O . PHE D 2 115 J -38.680 1.444 -14.553 1.00 46.79 100 PHE A O 1
ATOM 5243 N N . ASP D 2 116 ? -37.951 0.063 -12.926 1.00 44.15 101 ASP A N 1
ATOM 5244 C CA . ASP D 2 116 ? -36.773 -0.335 -13.697 1.00 39.15 101 ASP A CA 1
ATOM 5245 C C . ASP D 2 116 ? -37.100 -1.352 -14.778 1.00 41.07 101 ASP A C 1
ATOM 5246 O O . ASP D 2 116 ? -36.625 -1.230 -15.913 1.00 49.72 101 ASP A O 1
ATOM 5251 N N . TYR D 2 117 ? -37.856 -2.388 -14.442 1.00 37.79 102 TYR A N 1
ATOM 5252 C CA . TYR D 2 117 ? -38.083 -3.495 -15.362 1.00 45.84 102 TYR A CA 1
ATOM 5253 C C . TYR D 2 117 ? -39.580 -3.671 -15.619 1.00 41.22 102 TYR A C 1
ATOM 5254 O O . TYR D 2 117 ? -40.387 -3.596 -14.693 1.00 44.19 102 TYR A O 1
ATOM 5263 N N . TRP D 2 118 ? -39.946 -3.889 -16.877 1.00 47.53 103 TRP A N 1
ATOM 5264 C CA . TRP D 2 118 ? -41.335 -4.072 -17.285 1.00 44.60 103 TRP A CA 1
ATOM 5265 C C . TRP D 2 118 ? -41.525 -5.435 -17.927 1.00 39.80 103 TRP A C 1
ATOM 5266 O O . TRP D 2 118 ? -40.717 -5.851 -18.759 1.00 46.23 103 TRP A O 1
ATOM 5277 N N . GLY D 2 119 ? -42.610 -6.117 -17.552 1.00 43.58 104 GLY A N 1
ATOM 5278 C CA . GLY D 2 119 ? -43.009 -7.329 -18.241 1.00 45.96 104 GLY A CA 1
ATOM 5279 C C . GLY D 2 119 ? -43.489 -7.039 -19.657 1.00 41.32 104 GLY A C 1
ATOM 5280 O O . GLY D 2 119 ? -43.671 -5.890 -20.072 1.00 43.51 104 GLY A O 1
ATOM 5281 N N . GLN D 2 120 ? -43.682 -8.105 -20.432 1.00 43.35 105 GLN A N 1
ATOM 5282 C CA . GLN D 2 120 ? -44.061 -7.885 -21.825 1.00 45.87 105 GLN A CA 1
ATOM 5283 C C . GLN D 2 120 ? -45.542 -7.569 -22.003 1.00 47.49 105 GLN A C 1
ATOM 5284 O O . GLN D 2 120 ? -45.932 -7.131 -23.085 1.00 42.43 105 GLN A O 1
ATOM 5290 N N . GLY D 2 121 ? -46.371 -7.750 -20.978 1.00 50.24 106 GLY A N 1
ATOM 5291 C CA . GLY D 2 121 ? -47.774 -7.376 -21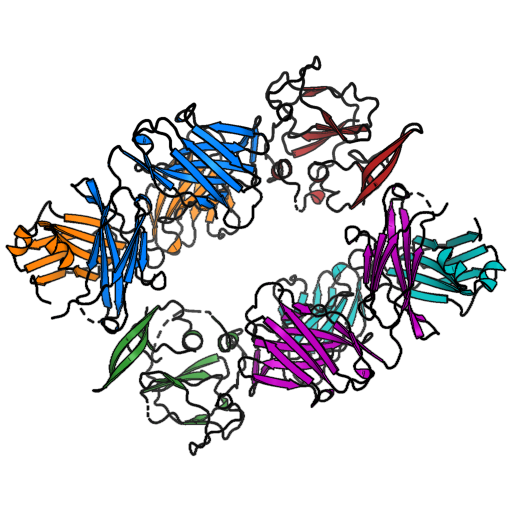.081 1.00 44.89 106 GLY A CA 1
ATOM 5292 C C . GLY D 2 121 ? -48.714 -8.552 -21.264 1.00 42.60 106 GLY A C 1
ATOM 5293 O O . GLY D 2 121 ? -48.379 -9.512 -21.962 1.00 45.26 106 GLY A O 1
ATOM 5294 N N . THR D 2 122 ? -49.891 -8.491 -20.637 1.00 39.86 107 THR A N 1
ATOM 5295 C CA . THR D 2 122 ? -50.946 -9.483 -20.805 1.00 41.92 107 THR A CA 1
ATOM 5296 C C . THR D 2 122 ? -52.220 -8.754 -21.213 1.00 40.36 107 THR A C 1
ATOM 5297 O O . THR D 2 122 ? -52.701 -7.882 -20.479 1.00 36.80 107 THR A O 1
ATOM 5301 N N . LEU D 2 123 ? -52.764 -9.107 -22.369 1.00 37.80 108 LEU A N 1
ATOM 5302 C CA . LEU D 2 123 ? -54.046 -8.564 -22.807 1.00 30.67 108 LEU A CA 1
ATOM 5303 C C . LEU D 2 123 ? -55.170 -9.320 -22.104 1.00 34.68 108 LEU A C 1
ATOM 5304 O O . LEU D 2 123 ? -55.333 -10.534 -22.290 1.00 36.71 108 LEU A O 1
ATOM 5309 N N . VAL D 2 124 ? -55.945 -8.605 -21.303 1.00 34.08 109 VAL A N 1
ATOM 5310 C CA . VAL D 2 124 ? -57.149 -9.147 -20.677 1.00 37.93 109 VAL A CA 1
ATOM 5311 C C . VAL D 2 124 ? -58.342 -8.508 -21.377 1.00 35.86 109 VAL A C 1
ATOM 5312 O O . VAL D 2 124 ? -58.503 -7.279 -21.346 1.00 33.43 109 VAL A O 1
ATOM 5316 N N . THR D 2 125 ? -59.142 -9.328 -22.047 1.00 30.98 110 THR A N 1
ATOM 5317 C CA . THR D 2 125 ? -60.354 -8.858 -22.713 1.00 32.79 110 THR A CA 1
ATOM 5318 C C . THR D 2 125 ? -61.562 -9.263 -21.871 1.00 29.76 110 THR A C 1
ATOM 5319 O O . THR D 2 125 ? -61.765 -10.448 -21.613 1.00 38.68 110 THR A O 1
ATOM 5323 N N . VAL D 2 126 ? -62.338 -8.285 -21.433 1.00 27.76 111 VAL A N 1
ATOM 5324 C CA . VAL D 2 126 ? -63.570 -8.528 -20.677 1.00 30.27 111 VAL A CA 1
ATOM 5325 C C . VAL D 2 126 ? -64.742 -8.527 -21.664 1.00 35.20 111 VAL A C 1
ATOM 5326 O O . VAL D 2 126 ? -65.063 -7.496 -22.276 1.00 33.74 111 VAL A O 1
ATOM 5330 N N . SER D 2 127 ? -65.344 -9.697 -21.854 1.00 33.68 112 SER A N 1
ATOM 5331 C CA . SER D 2 127 ? -66.422 -9.884 -22.821 1.00 36.91 112 SER A CA 1
ATOM 5332 C C . SER D 2 127 ? -67.131 -11.190 -22.502 1.00 36.86 112 SER A C 1
ATOM 5333 O O . SER D 2 127 ? -66.520 -12.130 -21.979 1.00 35.31 112 SER A O 1
ATOM 5336 N N . SER D 2 128 ? -68.427 -11.240 -22.803 1.00 32.35 113 SER A N 1
ATOM 5337 C CA . SER D 2 128 ? -69.137 -12.508 -22.744 1.00 36.90 113 SER A CA 1
ATOM 5338 C C . SER D 2 128 ? -68.974 -13.341 -24.009 1.00 39.27 113 SER A C 1
ATOM 5339 O O . SER D 2 128 ? -69.415 -14.493 -24.027 1.00 39.70 113 SER A O 1
ATOM 5342 N N . ALA D 2 129 ? -68.312 -12.816 -25.043 1.00 39.43 114 ALA A N 1
ATOM 5343 C CA . ALA D 2 129 ? -68.164 -13.548 -26.298 1.00 42.31 114 ALA A CA 1
ATOM 5344 C C . ALA D 2 129 ? -67.238 -14.760 -26.146 1.00 44.40 114 ALA A C 1
ATOM 5345 O O . ALA D 2 129 ? -66.360 -14.816 -25.274 1.00 43.07 114 ALA A O 1
ATOM 5347 N N . SER D 2 130 ? -67.437 -15.731 -27.031 1.00 40.55 115 SER A N 1
ATOM 5348 C CA . SER D 2 130 ? -66.772 -17.022 -26.950 1.00 48.98 115 SER A CA 1
ATOM 5349 C C . SER D 2 130 ? -65.379 -16.987 -27.569 1.00 47.59 115 SER A C 1
ATOM 5350 O O . SER D 2 130 ? -65.106 -16.235 -28.504 1.00 42.52 115 SER A O 1
ATOM 5353 N N . THR D 2 131 ? -64.495 -17.818 -27.027 1.00 43.94 116 THR A N 1
ATOM 5354 C CA . THR D 2 131 ? -63.177 -17.987 -27.618 1.00 47.17 116 THR A CA 1
ATOM 5355 C C . THR D 2 131 ? -63.305 -18.786 -28.906 1.00 51.43 116 THR A C 1
ATOM 5356 O O . THR D 2 131 ? -64.020 -19.793 -28.949 1.00 47.96 116 THR A O 1
ATOM 5360 N N . LYS D 2 132 ? -62.635 -18.318 -29.964 1.00 46.55 117 LYS A N 1
ATOM 5361 C CA . LYS D 2 132 ? -62.608 -19.011 -31.245 1.00 47.45 117 LYS A CA 1
ATOM 5362 C C . LYS D 2 132 ? -61.204 -18.938 -31.844 1.00 50.89 117 LYS A C 1
ATOM 5363 O O . LYS D 2 132 ? -60.591 -17.865 -31.879 1.00 46.71 117 LYS A O 1
ATOM 5369 N N . GLY D 2 133 ? -60.703 -20.081 -32.307 1.00 46.49 118 GLY A N 1
ATOM 5370 C CA . GLY D 2 133 ? -59.423 -20.147 -32.975 1.00 55.52 118 GLY A CA 1
ATOM 5371 C C . GLY D 2 133 ? -59.517 -19.711 -34.425 1.00 49.34 118 GLY A C 1
ATOM 5372 O O . GLY D 2 133 ? -60.590 -19.709 -35.025 1.00 46.75 118 GLY A O 1
ATOM 5373 N N . PRO D 2 134 ? -58.393 -19.319 -35.016 1.00 57.00 119 PRO A N 1
ATOM 5374 C CA . PRO D 2 134 ? -58.421 -18.736 -36.361 1.00 46.85 119 PRO A CA 1
ATOM 5375 C C . PRO D 2 134 ? -58.416 -19.775 -37.474 1.00 44.73 119 PRO A C 1
ATOM 5376 O O . PRO D 2 134 ? -58.034 -20.931 -37.292 1.00 47.53 119 PRO A O 1
ATOM 5380 N N . SER D 2 135 ? -58.851 -19.327 -38.646 1.00 40.05 120 SER A N 1
ATOM 5381 C CA . SER D 2 135 ? -58.536 -20.004 -39.897 1.00 49.52 120 SER A CA 1
ATOM 5382 C C . SER D 2 135 ? -57.363 -19.293 -40.569 1.00 48.37 120 SER A C 1
ATOM 5383 O O . SER D 2 135 ? -57.211 -18.075 -40.446 1.00 46.11 120 SER A O 1
ATOM 5386 N N . VAL D 2 136 ? -56.519 -20.065 -41.258 1.00 52.05 121 VAL A N 1
ATOM 5387 C CA . VAL D 2 136 ? -55.273 -19.559 -41.841 1.00 45.98 121 VAL A CA 1
ATOM 5388 C C . VAL D 2 136 ? -55.209 -19.959 -43.315 1.00 45.38 121 VAL A C 1
ATOM 5389 O O . VAL D 2 136 ? -55.173 -21.153 -43.640 1.00 42.73 121 VAL A O 1
ATOM 5393 N N . PHE D 2 137 ? -55.185 -18.964 -44.202 1.00 37.48 122 PHE A N 1
ATOM 5394 C CA . PHE D 2 137 ? -55.181 -19.189 -45.638 1.00 49.66 122 PHE A CA 1
ATOM 5395 C C . PHE D 2 137 ? -53.905 -18.649 -46.269 1.00 47.51 122 PHE A C 1
ATOM 5396 O O . PHE D 2 137 ? -53.265 -17.760 -45.706 1.00 40.95 122 PHE A O 1
ATOM 5404 N N . PRO D 2 138 ? -53.506 -19.174 -47.431 1.00 48.68 123 PRO A N 1
ATOM 5405 C CA . PRO D 2 138 ? -52.298 -18.665 -48.086 1.00 48.21 123 PRO A CA 1
ATOM 5406 C C . PRO D 2 138 ? -52.579 -17.410 -48.891 1.00 49.00 123 PRO A C 1
ATOM 5407 O O . PRO D 2 138 ? -53.642 -17.249 -49.495 1.00 49.38 123 PRO A O 1
ATOM 5411 N N . LEU D 2 139 ? -51.613 -16.500 -48.865 1.00 46.38 124 LEU A N 1
ATOM 5412 C CA . LEU D 2 139 ? -51.558 -15.382 -49.800 1.00 42.78 124 LEU A CA 1
ATOM 5413 C C . LEU D 2 139 ? -50.454 -15.761 -50.786 1.00 45.33 124 LEU A C 1
ATOM 5414 O O . LEU D 2 139 ? -49.264 -15.585 -50.515 1.00 37.18 124 LEU A O 1
ATOM 5419 N N . ALA D 2 140 ? -50.857 -16.354 -51.907 1.00 43.33 125 ALA A N 1
ATOM 5420 C CA . ALA D 2 140 ? -49.895 -16.983 -52.801 1.00 48.83 125 ALA A CA 1
ATOM 5421 C C . ALA D 2 140 ? -49.172 -15.922 -53.620 1.00 42.29 125 ALA A C 1
ATOM 5422 O O . ALA D 2 140 ? -49.778 -14.928 -54.027 1.00 41.13 125 ALA A O 1
ATOM 5424 N N . PRO D 2 141 ? -47.877 -16.095 -53.864 1.00 46.43 126 PRO A N 1
ATOM 5425 C CA . PRO D 2 141 ? -47.139 -15.093 -54.630 1.00 41.34 126 PRO A CA 1
ATOM 5426 C C . PRO D 2 141 ? -47.502 -15.165 -56.104 1.00 56.27 126 PRO A C 1
ATOM 5427 O O . PRO D 2 141 ? -47.776 -16.236 -56.648 1.00 44.37 126 PRO A O 1
ATOM 5431 N N . SER D 2 142 ? -47.511 -14.003 -56.743 1.00 54.02 127 SER A N 1
ATOM 5432 C CA . SER D 2 142 ? -47.813 -13.906 -58.161 1.00 59.82 127 SER A CA 1
ATOM 5433 C C . SER D 2 142 ? -46.647 -14.431 -59.004 1.00 65.83 127 SER A C 1
ATOM 5434 O O . SER D 2 142 ? -45.478 -14.235 -58.657 1.00 71.33 127 SER A O 1
ATOM 5437 N N . GLY D 2 149 ? -37.478 -7.656 -59.175 1.00 65.83 134 GLY A N 1
ATOM 5438 C CA . GLY D 2 149 ? -37.220 -9.044 -58.833 1.00 61.50 134 GLY A CA 1
ATOM 5439 C C . GLY D 2 149 ? -37.679 -9.447 -57.434 1.00 55.97 134 GLY A C 1
ATOM 5440 O O . GLY D 2 149 ? -37.203 -10.457 -56.899 1.00 48.16 134 GLY A O 1
ATOM 5441 N N . THR D 2 150 ? -38.605 -8.677 -56.852 1.00 55.11 135 THR A N 1
ATOM 5442 C CA . THR D 2 150 ? -39.105 -8.896 -55.492 1.00 54.26 135 THR A CA 1
ATOM 5443 C C . THR D 2 150 ? -40.559 -9.361 -55.535 1.00 52.69 135 THR A C 1
ATOM 5444 O O . THR D 2 150 ? -41.406 -8.702 -56.145 1.00 53.37 135 THR A O 1
ATOM 5448 N N . ALA D 2 151 ? -40.849 -10.483 -54.875 1.00 41.58 136 ALA A N 1
ATOM 5449 C CA . ALA D 2 151 ? -42.200 -11.017 -54.787 1.00 40.18 136 ALA A CA 1
ATOM 5450 C C . ALA D 2 151 ? -42.722 -10.867 -53.366 1.00 50.82 136 ALA A C 1
ATOM 5451 O O . ALA D 2 151 ? -41.947 -10.710 -52.422 1.00 44.29 136 ALA A O 1
ATOM 5453 N N . ALA D 2 152 ? -44.045 -10.927 -53.210 1.00 43.17 137 ALA A N 1
ATOM 5454 C CA . ALA D 2 152 ? -44.637 -10.902 -51.880 1.00 45.56 137 ALA A CA 1
ATOM 5455 C C . ALA D 2 152 ? -45.500 -12.139 -51.693 1.00 45.09 137 ALA A C 1
ATOM 5456 O O . ALA D 2 152 ? -46.191 -12.570 -52.618 1.00 50.17 137 ALA A O 1
ATOM 5458 N N . LEU D 2 153 ? -45.442 -12.723 -50.500 1.00 43.44 138 LEU A N 1
ATOM 5459 C CA . LEU D 2 153 ? -46.354 -13.795 -50.147 1.00 37.03 138 LEU A CA 1
ATOM 5460 C C . LEU D 2 153 ? -46.740 -13.610 -48.686 1.00 46.59 138 LEU A C 1
ATOM 5461 O O . LEU D 2 153 ? -46.242 -12.709 -48.008 1.00 42.10 138 LEU A O 1
ATOM 5466 N N . GLY D 2 154 ? -47.638 -14.453 -48.194 1.00 42.29 139 GLY A N 1
ATOM 5467 C CA . GLY D 2 154 ? -48.105 -14.242 -46.838 1.00 42.64 139 GLY A CA 1
ATOM 5468 C C . GLY D 2 154 ? -49.171 -15.229 -46.424 1.00 46.10 139 GLY A C 1
ATOM 5469 O O . GLY D 2 154 ? -49.443 -16.218 -47.108 1.00 43.53 139 GLY A O 1
ATOM 5470 N N . CYS D 2 155 ? -49.748 -14.940 -45.256 1.00 48.98 140 CYS A N 1
ATOM 5471 C CA . CYS D 2 155 ? -50.791 -15.739 -44.631 1.00 51.88 140 CYS A CA 1
ATOM 5472 C C . CYS D 2 155 ? -51.888 -14.825 -44.124 1.00 46.08 140 CYS A C 1
ATOM 5473 O O . CYS D 2 155 ? -51.603 -13.771 -43.547 1.00 43.46 140 CYS A O 1
ATOM 5476 N N . LEU D 2 156 ? -53.139 -15.237 -44.324 1.00 42.80 141 LEU A N 1
ATOM 5477 C CA . LEU D 2 156 ? -54.295 -14.523 -43.794 1.00 37.71 141 LEU A CA 1
ATOM 5478 C C . LEU D 2 156 ? -54.830 -15.311 -42.599 1.00 36.84 141 LEU A C 1
ATOM 5479 O O . LEU D 2 156 ? -55.061 -16.520 -42.697 1.00 42.65 141 LEU A O 1
ATOM 5484 N N . VAL D 2 157 ? -54.950 -14.646 -41.454 1.00 39.37 142 VAL A N 1
ATOM 5485 C CA . VAL D 2 157 ? -55.361 -15.284 -40.209 1.00 45.05 142 VAL A CA 1
ATOM 5486 C C . VAL D 2 157 ? -56.711 -14.677 -39.864 1.00 38.18 142 VAL A C 1
ATOM 5487 O O . VAL D 2 157 ? -56.791 -13.503 -39.483 1.00 41.45 142 VAL A O 1
ATOM 5491 N N . LYS D 2 158 ? -57.779 -15.452 -40.046 1.00 45.47 143 LYS A N 1
ATOM 5492 C CA . LYS D 2 158 ? -59.135 -14.916 -40.091 1.00 48.63 143 LYS A CA 1
ATOM 5493 C C . LYS D 2 158 ? -60.005 -15.540 -39.000 1.00 47.05 143 LYS A C 1
ATOM 5494 O O . LYS D 2 158 ? -59.841 -16.719 -38.665 1.00 48.13 143 LYS A O 1
ATOM 5500 N N . ASP D 2 159 ? -60.879 -14.724 -38.399 1.00 49.29 144 ASP A N 1
ATOM 5501 C CA . ASP D 2 159 ? -62.004 -15.188 -37.564 1.00 46.44 144 ASP A CA 1
ATOM 5502 C C . ASP D 2 159 ? -61.543 -15.805 -36.235 1.00 44.65 144 ASP A C 1
ATOM 5503 O O . ASP D 2 159 ? -61.728 -16.998 -35.978 1.00 48.90 144 ASP A O 1
ATOM 5508 N N . TYR D 2 160 ? -60.973 -14.974 -35.368 1.00 40.74 145 TYR A N 1
ATOM 5509 C CA . TYR D 2 160 ? -60.531 -15.458 -34.061 1.00 40.60 145 TYR A CA 1
ATOM 5510 C C . TYR D 2 160 ? -60.939 -14.454 -32.997 1.00 35.53 145 TYR A C 1
ATOM 5511 O O . TYR D 2 160 ? -61.256 -13.296 -33.289 1.00 35.94 145 TYR A O 1
ATOM 5520 N N . PHE D 2 161 ? -60.943 -14.924 -31.746 1.00 39.33 146 PHE A N 1
ATOM 5521 C CA . PHE D 2 161 ? -61.330 -14.090 -30.616 1.00 40.15 146 PHE A CA 1
ATOM 5522 C C . PHE D 2 161 ? -60.860 -14.810 -29.372 1.00 34.85 146 PHE A C 1
ATOM 5523 O O . PHE D 2 161 ? -60.945 -16.046 -29.324 1.00 35.58 146 PHE A O 1
ATOM 5531 N N . PRO D 2 162 ? -60.286 -14.105 -28.392 1.00 33.12 147 PRO A N 1
ATOM 5532 C CA . PRO D 2 162 ? -59.954 -12.692 -28.511 1.00 38.51 147 PRO A CA 1
ATOM 5533 C C . PRO D 2 162 ? -58.555 -12.539 -29.130 1.00 36.84 147 PRO A C 1
ATOM 5534 O O . PRO D 2 162 ? -57.962 -13.522 -29.573 1.00 39.21 147 PRO A O 1
ATOM 5538 N N . GLU D 2 163 ? -58.035 -11.323 -29.115 1.00 42.33 148 GLU A N 1
ATOM 5539 C CA . GLU D 2 163 ? -56.628 -11.106 -29.408 1.00 40.38 148 GLU A CA 1
ATOM 5540 C C . GLU D 2 163 ? -55.758 -11.704 -28.306 1.00 44.73 148 GLU A C 1
ATOM 5541 O O . GLU D 2 163 ? -56.222 -11.906 -27.183 1.00 35.68 148 GLU A O 1
ATOM 5547 N N . PRO D 2 164 ? -54.475 -11.989 -28.598 1.00 48.94 149 PRO A N 1
ATOM 5548 C CA . PRO D 2 164 ? -53.806 -11.836 -29.891 1.00 42.94 149 PRO A CA 1
ATOM 5549 C C . PRO D 2 164 ? -53.477 -13.163 -30.548 1.00 41.29 149 PRO A C 1
ATOM 5550 O O . PRO D 2 164 ? -53.548 -14.215 -29.903 1.00 41.26 149 PRO A O 1
ATOM 5554 N N . VAL D 2 165 ? -53.127 -13.107 -31.826 1.00 42.03 150 VAL A N 1
ATOM 5555 C CA . VAL D 2 165 ? -52.411 -14.181 -32.498 1.00 45.51 150 VAL A CA 1
ATOM 5556 C C . VAL D 2 165 ? -50.995 -13.682 -32.716 1.00 43.85 150 VAL A C 1
ATOM 5557 O O . VAL D 2 165 ? -50.761 -12.478 -32.865 1.00 42.59 150 VAL A O 1
ATOM 5561 N N . THR D 2 166 ? -50.052 -14.610 -32.742 1.00 40.70 151 THR A N 1
ATOM 5562 C CA . THR D 2 166 ? -48.696 -14.317 -33.167 1.00 47.14 151 THR A CA 1
ATOM 5563 C C . THR D 2 166 ? -48.408 -15.092 -34.436 1.00 45.21 151 THR A C 1
ATOM 5564 O O . THR D 2 166 ? -48.946 -16.185 -34.645 1.00 49.92 151 THR A O 1
ATOM 5568 N N . VAL D 2 167 ? -47.555 -14.522 -35.289 1.00 43.40 152 VAL A N 1
ATOM 5569 C CA . VAL D 2 167 ? -47.194 -15.155 -36.548 1.00 42.22 152 VAL A CA 1
ATOM 5570 C C . VAL D 2 167 ? -45.680 -15.116 -36.687 1.00 46.27 152 VAL A C 1
ATOM 5571 O O . VAL D 2 167 ? -45.053 -14.079 -36.439 1.00 43.14 152 VAL A O 1
ATOM 5575 N N . SER D 2 168 ? -45.103 -16.240 -37.082 1.00 40.91 153 SER A N 1
ATOM 5576 C CA . SER D 2 168 ? -43.693 -16.314 -37.440 1.00 44.39 153 SER A CA 1
ATOM 5577 C C . SER D 2 168 ? -43.588 -17.008 -38.783 1.00 50.75 153 SER A C 1
ATOM 5578 O O . SER D 2 168 ? -44.553 -17.608 -39.266 1.00 48.87 153 SER A O 1
ATOM 5581 N N . TRP D 2 169 ? -42.411 -16.918 -39.404 1.00 43.46 154 TRP A N 1
ATOM 5582 C CA . TRP D 2 169 ? -42.183 -17.554 -40.684 1.00 44.81 154 TRP A CA 1
ATOM 5583 C C . TRP D 2 169 ? -41.024 -18.524 -40.573 1.00 50.59 154 TRP A C 1
ATOM 5584 O O . TRP D 2 169 ? -40.041 -18.249 -39.882 1.00 48.27 154 TRP A O 1
ATOM 5595 N N . ASN D 2 170 ? -41.162 -19.659 -41.256 1.00 50.64 155 ASN A N 1
ATOM 5596 C CA . ASN D 2 170 ? -40.162 -20.721 -41.256 1.00 56.75 155 ASN A CA 1
ATOM 5597 C C . ASN D 2 170 ? -39.594 -20.934 -39.858 1.00 56.66 155 ASN A C 1
ATOM 5598 O O . ASN D 2 170 ? -38.376 -21.044 -39.681 1.00 58.06 155 ASN A O 1
ATOM 5603 N N . SER D 2 171 ? -40.487 -20.951 -38.863 1.00 54.67 156 SER A N 1
ATOM 5604 C CA . SER D 2 171 ? -40.145 -21.187 -37.467 1.00 49.87 156 SER A CA 1
ATOM 5605 C C . SER D 2 171 ? -39.108 -20.186 -36.963 1.00 55.55 156 SER A C 1
ATOM 5606 O O . SER D 2 171 ? -38.164 -20.549 -36.263 1.00 57.93 156 SER A O 1
ATOM 5609 N N . GLY D 2 172 ? -39.288 -18.914 -37.313 1.00 51.96 157 GLY A N 1
ATOM 5610 C CA . GLY D 2 172 ? -38.420 -17.859 -36.829 1.00 53.16 157 GLY A CA 1
ATOM 5611 C C . GLY D 2 172 ? -37.154 -17.626 -37.638 1.00 57.42 157 GLY A C 1
ATOM 5612 O O . GLY D 2 172 ? -36.449 -16.642 -37.385 1.00 54.68 157 GLY A O 1
ATOM 5613 N N . ALA D 2 173 ? -36.837 -18.492 -38.600 1.00 46.77 158 ALA A N 1
ATOM 5614 C CA . ALA D 2 173 ? -35.653 -18.281 -39.432 1.00 57.50 158 ALA A CA 1
ATOM 5615 C C . ALA D 2 173 ? -35.817 -17.145 -40.433 1.00 58.08 158 ALA A C 1
ATOM 5616 O O . ALA D 2 173 ? -34.805 -16.625 -40.913 1.00 52.70 158 ALA A O 1
ATOM 5618 N N . LEU D 2 174 ? -37.054 -16.766 -40.779 1.00 50.23 159 LEU A N 1
ATOM 5619 C CA . LEU D 2 174 ? -37.320 -15.681 -41.720 1.00 45.32 159 LEU A CA 1
ATOM 5620 C C . LEU D 2 174 ? -38.002 -14.566 -40.944 1.00 53.14 159 LEU A C 1
ATOM 5621 O O . LEU D 2 174 ? -39.151 -14.714 -40.509 1.00 49.39 159 LEU A O 1
ATOM 5626 N N . THR D 2 175 ? -37.290 -13.457 -40.755 1.00 51.05 160 THR A N 1
ATOM 5627 C CA . THR D 2 175 ? -37.816 -12.336 -39.988 1.00 42.67 160 THR A CA 1
ATOM 5628 C C . THR D 2 175 ? -37.694 -11.040 -40.765 1.00 42.80 160 THR A C 1
ATOM 5629 O O . THR D 2 175 ? -38.489 -10.111 -40.572 1.00 46.04 160 THR A O 1
ATOM 5633 N N . SER D 2 176 ? -36.686 -10.964 -41.628 1.00 45.69 161 SER A N 1
ATOM 5634 C CA . SER D 2 176 ? -36.439 -9.746 -42.384 1.00 41.38 161 SER A CA 1
ATOM 5635 C C . SER D 2 176 ? -37.492 -9.565 -43.468 1.00 38.08 161 SER A C 1
ATOM 5636 O O . SER D 2 176 ? -37.782 -10.493 -44.230 1.00 43.34 161 SER A O 1
ATOM 5639 N N . GLY D 2 177 ? -38.025 -8.354 -43.566 1.00 37.99 162 GLY A N 1
ATOM 5640 C CA . GLY D 2 177 ? -39.056 -8.062 -44.520 1.00 44.39 162 GLY A CA 1
ATOM 5641 C C . GLY D 2 177 ? -40.442 -8.536 -44.135 1.00 44.32 162 GLY A C 1
ATOM 5642 O O . GLY D 2 177 ? -41.376 -8.323 -44.920 1.00 41.63 162 GLY A O 1
ATOM 5643 N N . VAL D 2 178 ? -40.605 -9.174 -42.967 1.00 42.51 163 VAL A N 1
ATOM 5644 C CA . VAL D 2 178 ? -41.910 -9.662 -42.522 1.00 39.11 163 VAL A CA 1
ATOM 5645 C C . VAL D 2 178 ? -42.710 -8.493 -41.978 1.00 42.71 163 VAL A C 1
ATOM 5646 O O . VAL D 2 178 ? -42.206 -7.704 -41.172 1.00 38.31 163 VAL A O 1
ATOM 5650 N N . HIS D 2 179 ? -43.969 -8.386 -42.399 1.00 37.76 164 HIS A N 1
ATOM 5651 C CA . HIS D 2 179 ? -44.891 -7.413 -41.830 1.00 40.03 164 HIS A CA 1
ATOM 5652 C C . HIS D 2 179 ? -46.129 -8.168 -41.356 1.00 44.50 164 HIS A C 1
ATOM 5653 O O . HIS D 2 179 ? -46.844 -8.752 -42.177 1.00 38.47 164 HIS A O 1
ATOM 5660 N N . THR D 2 180 ? -46.355 -8.195 -40.035 1.00 40.41 165 THR A N 1
ATOM 5661 C CA . THR D 2 180 ? -47.564 -8.767 -39.448 1.00 35.05 165 THR A CA 1
ATOM 5662 C C . THR D 2 180 ? -48.448 -7.602 -39.034 1.00 36.72 165 THR A C 1
ATOM 5663 O O . THR D 2 180 ? -48.099 -6.840 -38.136 1.00 38.78 165 THR A O 1
ATOM 5667 N N . PHE D 2 181 ? -49.582 -7.432 -39.735 1.00 38.22 166 PHE A N 1
ATOM 5668 C CA . PHE D 2 181 ? -50.355 -6.220 -39.516 1.00 32.49 166 PHE A CA 1
ATOM 5669 C C . PHE D 2 181 ? -51.120 -6.287 -38.197 1.00 29.52 166 PHE A C 1
ATOM 5670 O O . PHE D 2 181 ? -51.427 -7.376 -37.707 1.00 34.55 166 PHE A O 1
ATOM 5678 N N . PRO D 2 182 ? -51.418 -5.131 -37.602 1.00 32.74 167 PRO A N 1
ATOM 5679 C CA . PRO D 2 182 ? -52.383 -5.094 -36.500 1.00 35.40 167 PRO A CA 1
ATOM 5680 C C . PRO D 2 182 ? -53.702 -5.741 -36.902 1.00 45.69 167 PRO A C 1
ATOM 5681 O O . PRO D 2 182 ? -54.197 -5.545 -38.014 1.00 37.35 167 PRO A O 1
ATOM 5685 N N . ALA D 2 183 ? -54.271 -6.513 -35.976 1.00 42.38 168 ALA A N 1
ATOM 5686 C CA . ALA D 2 183 ? -55.575 -7.125 -36.201 1.00 43.63 168 ALA A CA 1
ATOM 5687 C C . ALA D 2 183 ? -56.624 -6.063 -36.488 1.00 41.67 168 ALA A C 1
ATOM 5688 O O . ALA D 2 183 ? -56.554 -4.935 -35.993 1.00 39.03 168 ALA A O 1
ATOM 5690 N N . VAL D 2 184 ? -57.576 -6.422 -37.344 1.00 44.07 169 VAL A N 1
ATOM 5691 C CA . VAL D 2 184 ? -58.777 -5.639 -37.584 1.00 39.53 169 VAL A CA 1
ATOM 5692 C C . VAL D 2 184 ? -59.953 -6.391 -36.970 1.00 41.35 169 VAL A C 1
ATOM 5693 O O . VAL D 2 184 ? -60.051 -7.620 -37.094 1.00 34.71 169 VAL A O 1
ATOM 5697 N N . LEU D 2 185 ? -60.840 -5.654 -36.309 1.00 39.81 170 LEU A N 1
ATOM 5698 C CA . LEU D 2 185 ? -62.120 -6.188 -35.848 1.00 45.40 170 LEU A CA 1
ATOM 5699 C C . LEU D 2 185 ? -63.117 -6.202 -37.010 1.00 35.14 170 LEU A C 1
ATOM 5700 O O . LEU D 2 185 ? -63.530 -5.144 -37.481 1.00 34.92 170 LEU A O 1
ATOM 5705 N N . GLN D 2 186 ? -63.533 -7.387 -37.443 1.00 32.71 171 GLN A N 1
ATOM 5706 C CA . GLN D 2 186 ? -64.462 -7.466 -38.569 1.00 36.74 171 GLN A CA 1
ATOM 5707 C C . GLN D 2 186 ? -65.889 -7.172 -38.090 1.00 47.78 171 GLN A C 1
ATOM 5708 O O . GLN D 2 186 ? -66.188 -7.194 -36.887 1.00 37.59 171 GLN A O 1
ATOM 5714 N N . SER D 2 187 ? -66.776 -6.880 -39.047 1.00 38.55 172 SER A N 1
ATOM 5715 C CA . SER D 2 187 ? -68.183 -6.645 -38.702 1.00 39.32 172 SER A CA 1
ATOM 5716 C C . SER D 2 187 ? -68.837 -7.870 -38.063 1.00 42.56 172 SER A C 1
ATOM 5717 O O . SER D 2 187 ? -69.884 -7.740 -37.408 1.00 47.40 172 SER A O 1
ATOM 5720 N N . SER D 2 188 ? -68.263 -9.056 -38.250 1.00 38.96 173 SER A N 1
ATOM 5721 C CA . SER D 2 188 ? -68.700 -10.257 -37.558 1.00 36.18 173 SER A CA 1
ATOM 5722 C C . SER D 2 188 ? -68.289 -10.298 -36.082 1.00 43.94 173 SER A C 1
ATOM 5723 O O . SER D 2 188 ? -68.555 -11.302 -35.409 1.00 43.14 173 SER A O 1
ATOM 5726 N N . GLY D 2 189 ? -67.625 -9.260 -35.573 1.00 37.63 174 GLY A N 1
ATOM 5727 C CA . GLY D 2 189 ? -67.051 -9.251 -34.238 1.00 38.07 174 GLY A CA 1
ATOM 5728 C C . GLY D 2 189 ? -65.877 -10.184 -33.994 1.00 42.38 174 GLY A C 1
ATOM 5729 O O . GLY D 2 189 ? -65.451 -10.319 -32.837 1.00 35.89 174 GLY A O 1
ATOM 5730 N N . LEU D 2 190 ? -65.350 -10.843 -35.027 1.00 35.69 175 LEU A N 1
ATOM 5731 C CA . LEU D 2 190 ? -64.108 -11.598 -34.940 1.00 39.13 175 LEU A CA 1
ATOM 5732 C C . LEU D 2 190 ? -62.959 -10.809 -35.573 1.00 38.07 175 LEU A C 1
ATOM 5733 O O . LEU D 2 190 ? -63.163 -9.945 -36.437 1.00 35.67 175 LEU A O 1
ATOM 5738 N N . TYR D 2 191 ? -61.747 -11.097 -35.099 1.00 35.01 176 TYR A N 1
ATOM 5739 C CA . TYR D 2 191 ? -60.536 -10.429 -35.563 1.00 36.19 176 TYR A CA 1
ATOM 5740 C C . TYR D 2 191 ? -59.958 -11.127 -36.791 1.00 36.72 176 TYR A C 1
ATOM 5741 O O . TYR D 2 191 ? -60.091 -12.340 -36.966 1.00 35.79 176 TYR A O 1
ATOM 5750 N N . SER D 2 192 ? -59.291 -10.345 -37.635 1.00 34.92 177 SER A N 1
ATOM 5751 C CA . SER D 2 192 ? -58.532 -10.901 -38.745 1.00 39.54 177 SER A CA 1
ATOM 5752 C C . SER D 2 192 ? -57.225 -10.133 -38.898 1.00 32.46 177 SER A C 1
ATOM 5753 O O . SER D 2 192 ? -57.149 -8.942 -38.588 1.00 39.20 177 SER A O 1
ATOM 5756 N N . LEU D 2 193 ? -56.206 -10.807 -39.417 1.00 38.42 178 LEU A N 1
ATOM 5757 C CA . LEU D 2 193 ? -55.003 -10.086 -39.824 1.00 38.34 178 LEU A CA 1
ATOM 5758 C C . LEU D 2 193 ? -54.277 -10.903 -40.879 1.00 36.85 178 LEU A C 1
ATOM 5759 O O . LEU D 2 193 ? -54.506 -12.109 -41.036 1.00 36.09 178 LEU A O 1
ATOM 5764 N N . SER D 2 194 ? -53.359 -10.238 -41.570 1.00 35.88 179 SER A N 1
ATOM 5765 C CA . SER D 2 194 ? -52.427 -10.915 -42.451 1.00 40.86 179 SER A CA 1
ATOM 5766 C C . SER D 2 194 ? -50.998 -10.627 -42.004 1.00 37.34 179 SER A C 1
ATOM 5767 O O . SER D 2 194 ? -50.703 -9.551 -41.481 1.00 36.80 179 SER A O 1
ATOM 5770 N N . SER D 2 195 ? -50.123 -11.609 -42.192 1.00 35.48 180 SER A N 1
ATOM 5771 C CA . SER D 2 195 ? -48.682 -11.409 -42.128 1.00 39.33 180 SER A CA 1
ATOM 5772 C C . SER D 2 195 ? -48.113 -11.667 -43.520 1.00 41.49 180 SER A C 1
ATOM 5773 O O . SER D 2 195 ? -48.462 -12.670 -44.156 1.00 43.51 180 SER A O 1
ATOM 5776 N N . VAL D 2 196 ? -47.275 -10.749 -44.014 1.00 39.32 181 VAL A N 1
ATOM 5777 C CA . VAL D 2 196 ? -46.707 -10.854 -45.361 1.00 34.78 181 VAL A CA 1
ATOM 5778 C C . VAL D 2 196 ? -45.184 -10.738 -45.275 1.00 39.58 181 VAL A C 1
ATOM 5779 O O . VAL D 2 196 ? -44.624 -10.329 -44.260 1.00 43.94 181 VAL A O 1
ATOM 5783 N N . VAL D 2 197 ? -44.511 -11.107 -46.364 1.00 39.29 182 VAL A N 1
ATOM 5784 C CA . VAL D 2 197 ? -43.051 -10.993 -46.431 1.00 41.09 182 VAL A CA 1
ATOM 5785 C C . VAL D 2 197 ? -42.657 -10.814 -47.886 1.00 44.92 182 VAL A C 1
ATOM 5786 O O . VAL D 2 197 ? -43.294 -11.371 -48.787 1.00 42.13 182 VAL A O 1
ATOM 5790 N N . THR D 2 198 ? -41.621 -10.016 -48.121 1.00 40.59 183 THR A N 1
ATOM 5791 C CA . THR D 2 198 ? -41.058 -9.878 -49.463 1.00 43.60 183 THR A CA 1
ATOM 5792 C C . THR D 2 198 ? -39.858 -10.803 -49.633 1.00 47.89 183 THR A C 1
ATOM 5793 O O . THR D 2 198 ? -39.048 -10.961 -48.721 1.00 40.16 183 THR A O 1
ATOM 5797 N N . VAL D 2 199 ? -39.764 -11.434 -50.798 1.00 42.50 184 VAL A N 1
ATOM 5798 C CA . VAL D 2 199 ? -38.726 -12.422 -51.096 1.00 43.93 184 VAL A CA 1
ATOM 5799 C C . VAL D 2 199 ? -38.279 -12.232 -52.534 1.00 39.23 184 VAL A C 1
ATOM 5800 O O . VAL D 2 199 ? -38.991 -11.616 -53.337 1.00 44.41 184 VAL A O 1
ATOM 5804 N N . PRO D 2 200 ? -37.103 -12.761 -52.896 1.00 46.50 185 PRO A N 1
ATOM 5805 C CA . PRO D 2 200 ? -36.699 -12.718 -54.308 1.00 41.35 185 PRO A CA 1
ATOM 5806 C C . PRO D 2 200 ? -37.523 -13.669 -55.161 1.00 40.28 185 PRO A C 1
ATOM 5807 O O . PRO D 2 200 ? -37.744 -14.829 -54.801 1.00 41.68 185 PRO A O 1
ATOM 5811 N N . SER D 2 201 ? -37.958 -13.156 -56.315 1.00 43.31 186 SER A N 1
ATOM 5812 C CA . SER D 2 201 ? -38.701 -13.955 -57.290 1.00 48.92 186 SER A CA 1
ATOM 5813 C C . SER D 2 201 ? -38.017 -15.281 -57.595 1.00 59.01 186 SER A C 1
ATOM 5814 O O . SER D 2 201 ? -38.687 -16.314 -57.741 1.00 49.00 186 SER A O 1
ATOM 5817 N N . SER D 2 202 ? -36.684 -15.275 -57.700 1.00 45.87 187 SER A N 1
ATOM 5818 C CA . SER D 2 202 ? -35.966 -16.506 -58.002 1.00 45.84 187 SER A CA 1
ATOM 5819 C C . SER D 2 202 ? -36.105 -17.558 -56.902 1.00 49.62 187 SER A C 1
ATOM 5820 O O . SER D 2 202 ? -35.757 -18.721 -57.139 1.00 54.14 187 SER A O 1
ATOM 5823 N N . SER D 2 203 ? -36.606 -17.190 -55.719 1.00 47.19 188 SER A N 1
ATOM 5824 C CA . SER D 2 203 ? -36.804 -18.139 -54.628 1.00 51.72 188 SER A CA 1
ATOM 5825 C C . SER D 2 203 ? -38.155 -18.846 -54.676 1.00 58.28 188 SER A C 1
ATOM 5826 O O . SER D 2 203 ? -38.374 -19.783 -53.893 1.00 53.54 188 SER A O 1
ATOM 5829 N N . LEU D 2 204 ? -39.056 -18.420 -55.561 1.00 50.09 189 LEU A N 1
ATOM 5830 C CA . LEU D 2 204 ? -40.389 -19.004 -55.642 1.00 53.83 189 LEU A CA 1
ATOM 5831 C C . LEU D 2 204 ? -40.324 -20.390 -56.268 1.00 57.60 189 LEU A C 1
ATOM 5832 O O . LEU D 2 204 ? -39.731 -20.578 -57.332 1.00 54.71 189 LEU A O 1
ATOM 5837 N N . GLY D 2 205 ? -40.957 -21.361 -55.619 1.00 62.99 190 GLY A N 1
ATOM 5838 C CA . GLY D 2 205 ? -40.890 -22.733 -56.072 1.00 62.58 190 GLY A CA 1
ATOM 5839 C C . GLY D 2 205 ? -39.639 -23.474 -55.662 1.00 63.99 190 GLY A C 1
ATOM 5840 O O . GLY D 2 205 ? -39.592 -24.705 -55.802 1.00 66.85 190 GLY A O 1
ATOM 5841 N N . THR D 2 206 ? -38.621 -22.769 -55.172 1.00 64.12 191 THR A N 1
ATOM 5842 C CA . THR D 2 206 ? -37.408 -23.372 -54.640 1.00 64.17 191 THR A CA 1
ATOM 5843 C C . THR D 2 206 ? -37.316 -23.209 -53.134 1.00 51.97 191 THR A C 1
ATOM 5844 O O . THR D 2 206 ? -37.015 -24.172 -52.420 1.00 60.78 191 THR A O 1
ATOM 5848 N N . GLN D 2 207 ? -37.554 -21.999 -52.634 1.00 51.65 192 GLN A N 1
ATOM 5849 C CA . GLN D 2 207 ? -37.548 -21.762 -51.201 1.00 55.24 192 GLN A CA 1
ATOM 5850 C C . GLN D 2 207 ? -38.913 -22.127 -50.619 1.00 57.33 192 GLN A C 1
ATOM 5851 O O . GLN D 2 207 ? -39.947 -21.721 -51.160 1.00 50.74 192 GLN A O 1
ATOM 5857 N N . THR D 2 208 ? -38.915 -22.907 -49.533 1.00 54.98 193 THR A N 1
ATOM 5858 C CA . THR D 2 208 ? -40.151 -23.301 -48.860 1.00 56.92 193 THR A CA 1
ATOM 5859 C C . THR D 2 208 ? -40.542 -22.235 -47.842 1.00 51.02 193 THR A C 1
ATOM 5860 O O . THR D 2 208 ? -39.719 -21.833 -47.011 1.00 52.83 193 THR A O 1
ATOM 5864 N N . TYR D 2 209 ? -41.798 -21.785 -47.906 1.00 54.94 194 TYR A N 1
ATOM 5865 C CA . TYR D 2 209 ? -42.313 -20.748 -47.017 1.00 52.35 194 TYR A CA 1
ATOM 5866 C C . TYR D 2 209 ? -43.480 -21.294 -46.207 1.00 54.08 194 TYR A C 1
ATOM 5867 O O . TYR D 2 209 ? -44.440 -21.828 -46.773 1.00 46.82 194 TYR A O 1
ATOM 5876 N N . ILE D 2 210 ? -43.387 -21.155 -44.887 1.00 52.45 195 ILE A N 1
ATOM 5877 C CA . ILE D 2 210 ? -44.383 -21.659 -43.948 1.00 56.19 195 ILE A CA 1
ATOM 5878 C C . ILE D 2 210 ? -44.625 -20.596 -42.887 1.00 54.98 195 ILE A C 1
ATOM 5879 O O . ILE D 2 210 ? -43.692 -20.207 -42.176 1.00 45.59 195 ILE A O 1
ATOM 5884 N N . CYS D 2 211 ? -45.874 -20.152 -42.739 1.00 46.05 196 CYS A N 1
ATOM 5885 C CA . CYS D 2 211 ? -46.206 -19.278 -41.625 1.00 49.89 196 CYS A CA 1
ATOM 5886 C C . CYS D 2 211 ? -46.657 -20.118 -40.433 1.00 48.78 196 CYS A C 1
ATOM 5887 O O . CYS D 2 211 ? -47.310 -21.153 -40.593 1.00 52.69 196 CYS A O 1
ATOM 5890 N N . ASN D 2 212 ? -46.259 -19.697 -39.242 1.00 47.29 197 ASN A N 1
ATOM 5891 C CA . ASN D 2 212 ? -46.566 -20.428 -38.014 1.00 53.01 197 ASN A CA 1
ATOM 5892 C C . ASN D 2 212 ? -47.460 -19.557 -37.147 1.00 47.86 197 ASN A C 1
ATOM 5893 O O . ASN D 2 212 ? -47.002 -18.553 -36.593 1.00 46.04 197 ASN A O 1
ATOM 5898 N N . VAL D 2 213 ? -48.731 -19.943 -37.021 1.00 54.58 198 VAL A N 1
ATOM 5899 C CA . VAL D 2 213 ? -49.735 -19.128 -36.345 1.00 47.00 198 VAL A CA 1
ATOM 5900 C C . VAL D 2 213 ? -50.024 -19.723 -34.972 1.00 49.89 198 VAL A C 1
ATOM 5901 O O . VAL D 2 213 ? -50.196 -20.941 -34.831 1.00 49.33 198 VAL A O 1
ATOM 5905 N N . ASN D 2 214 ? -50.062 -18.870 -33.954 1.00 47.05 199 ASN A N 1
ATOM 5906 C CA . ASN D 2 214 ? -50.320 -19.308 -32.588 1.00 52.50 199 ASN A CA 1
ATOM 5907 C C . ASN D 2 214 ? -51.443 -18.460 -31.997 1.00 54.32 199 ASN A C 1
ATOM 5908 O O . ASN D 2 214 ? -51.291 -17.245 -31.838 1.00 50.02 199 ASN A O 1
ATOM 5913 N N . HIS D 2 215 ? -52.568 -19.087 -31.663 1.00 46.49 200 HIS A N 1
ATOM 5914 C CA . HIS D 2 215 ? -53.635 -18.413 -30.917 1.00 47.45 200 HIS A CA 1
ATOM 5915 C C . HIS D 2 215 ? -53.748 -19.121 -29.577 1.00 49.59 200 HIS A C 1
ATOM 5916 O O . HIS D 2 215 ? -54.383 -20.174 -29.470 1.00 49.43 200 HIS A O 1
ATOM 5923 N N . LYS D 2 216 ? -53.104 -18.545 -28.565 1.00 46.60 201 LYS A N 1
ATOM 5924 C CA . LYS D 2 216 ? -53.006 -19.222 -27.279 1.00 47.14 201 LYS A CA 1
ATOM 5925 C C . LYS D 2 216 ? -54.353 -19.344 -26.572 1.00 46.79 201 LYS A C 1
ATOM 5926 O O . LYS D 2 216 ? -54.633 -20.437 -26.048 1.00 49.82 201 LYS A O 1
ATOM 5932 N N . PRO D 2 217 ? -55.235 -18.330 -26.556 1.00 42.61 202 PRO A N 1
ATOM 5933 C CA . PRO D 2 217 ? -56.514 -18.505 -25.841 1.00 47.20 202 PRO A CA 1
ATOM 5934 C C . PRO D 2 217 ? -57.291 -19.727 -26.276 1.00 50.56 202 PRO A C 1
ATOM 5935 O O . PRO D 2 217 ? -58.046 -20.285 -25.470 1.00 54.37 202 PRO A O 1
ATOM 5939 N N . SER D 2 218 ? -57.099 -20.194 -27.511 1.00 46.10 203 SER A N 1
ATOM 5940 C CA . SER D 2 218 ? -57.801 -21.366 -28.022 1.00 49.30 203 SER A CA 1
ATOM 5941 C C . SER D 2 218 ? -56.910 -22.596 -28.156 1.00 54.40 203 SER A C 1
ATOM 5942 O O . SER D 2 218 ? -57.387 -23.639 -28.621 1.00 55.12 203 SER A O 1
ATOM 5945 N N . ASN D 2 219 ? -55.633 -22.503 -27.771 1.00 56.02 204 ASN A N 1
ATOM 5946 C CA . ASN D 2 219 ? -54.656 -23.577 -27.989 1.00 52.64 204 ASN A CA 1
ATOM 5947 C C . ASN D 2 219 ? -54.618 -24.022 -29.448 1.00 59.76 204 ASN A C 1
ATOM 5948 O O . ASN D 2 219 ? -54.551 -25.214 -29.744 1.00 66.11 204 ASN A O 1
ATOM 5953 N N . THR D 2 220 ? -54.650 -23.055 -30.365 1.00 55.58 205 THR A N 1
ATOM 5954 C CA . THR D 2 220 ? -54.594 -23.308 -31.800 1.00 59.89 205 THR A CA 1
ATOM 5955 C C . THR D 2 220 ? -53.193 -22.982 -32.317 1.00 62.04 205 THR A C 1
ATOM 5956 O O . THR D 2 220 ? -52.722 -21.846 -32.163 1.00 55.37 205 THR A O 1
ATOM 5960 N N . LYS D 2 221 ? -52.529 -23.984 -32.906 1.00 63.99 206 LYS A N 1
ATOM 5961 C CA . LYS D 2 221 ? -51.270 -23.823 -33.633 1.00 60.36 206 LYS A CA 1
ATOM 5962 C C . LYS D 2 221 ? -51.484 -24.298 -35.061 1.00 63.70 206 LYS A C 1
ATOM 5963 O O . LYS D 2 221 ? -51.811 -25.469 -35.282 1.00 67.07 206 LYS A O 1
ATOM 5969 N N . VAL D 2 222 ? -51.297 -23.401 -36.025 1.00 58.45 207 VAL A N 1
ATOM 5970 C CA . VAL D 2 222 ? -51.398 -23.731 -37.441 1.00 58.46 207 VAL A CA 1
ATOM 5971 C C . VAL D 2 222 ? -50.054 -23.433 -38.094 1.00 54.14 207 VAL A C 1
ATOM 5972 O O . VAL D 2 222 ? -49.435 -22.401 -37.810 1.00 54.03 207 VAL A O 1
ATOM 5976 N N . ASP D 2 223 ? -49.589 -24.356 -38.937 1.00 57.97 208 ASP A N 1
ATOM 5977 C CA . ASP D 2 223 ? -48.414 -24.159 -39.785 1.00 61.83 208 ASP A CA 1
ATOM 5978 C C . ASP D 2 223 ? -48.880 -24.299 -41.223 1.00 56.16 208 ASP A C 1
ATOM 5979 O O . ASP D 2 223 ? -49.231 -25.400 -41.657 1.00 69.30 208 ASP A O 1
ATOM 5984 N N . LYS D 2 224 ? -48.898 -23.190 -41.954 1.00 54.92 209 LYS A N 1
ATOM 5985 C CA . LYS D 2 224 ? -49.439 -23.138 -43.306 1.00 54.54 209 LYS A CA 1
ATOM 5986 C C . LYS D 2 224 ? -48.305 -22.971 -44.311 1.00 52.62 209 LYS A C 1
ATOM 5987 O O . LYS D 2 224 ? -47.528 -22.017 -44.216 1.00 52.87 209 LYS A O 1
ATOM 5993 N N . LYS D 2 225 ? -48.234 -23.874 -45.288 1.00 59.39 210 LYS A N 1
ATOM 5994 C CA . LYS D 2 225 ? -47.308 -23.714 -46.402 1.00 54.48 210 LYS A CA 1
ATOM 5995 C C . LYS D 2 225 ? -47.887 -22.776 -47.457 1.00 58.72 210 LYS A C 1
ATOM 5996 O O . LYS D 2 225 ? -49.075 -22.832 -47.781 1.00 58.65 210 LYS A O 1
ATOM 6002 N N . VAL D 2 226 ? -47.040 -21.900 -47.987 1.00 53.26 211 VAL A N 1
ATOM 6003 C CA . VAL D 2 226 ? -47.433 -20.926 -48.994 1.00 41.65 211 VAL A CA 1
ATOM 6004 C C . VAL D 2 226 ? -46.543 -21.106 -50.216 1.00 52.72 211 VAL A C 1
ATOM 6005 O O . VAL D 2 226 ? -45.314 -21.149 -50.093 1.00 56.84 211 VAL A O 1
ATOM 6009 N N . GLU D 2 227 ? -47.157 -21.199 -51.388 1.00 56.98 212 GLU A N 1
ATOM 6010 C CA . GLU D 2 227 ? -46.429 -21.456 -52.620 1.00 57.98 212 GLU A CA 1
ATOM 6011 C C . GLU D 2 227 ? -47.235 -20.903 -53.782 1.00 60.82 212 GLU A C 1
ATOM 6012 O O . GLU D 2 227 ? -48.456 -20.750 -53.673 1.00 53.68 212 GLU A O 1
ATOM 6018 N N . PRO D 2 228 ? -46.584 -20.576 -54.902 1.00 58.81 213 PRO A N 1
ATOM 6019 C CA . PRO D 2 228 ? -47.327 -20.031 -56.043 1.00 63.14 213 PRO A CA 1
ATOM 6020 C C . PRO D 2 228 ? -48.390 -21.010 -56.522 1.00 66.20 213 PRO A C 1
ATOM 6021 O O . PRO D 2 228 ? -48.229 -22.230 -56.435 1.00 63.25 213 PRO A O 1
ATOM 6025 N N . LYS D 2 229 ? -49.502 -20.457 -57.005 1.00 72.98 214 LYS A N 1
ATOM 6026 C CA . LYS D 2 229 ? -50.594 -21.291 -57.489 1.00 82.21 214 LYS A CA 1
ATOM 6027 C C . LYS D 2 229 ? -50.152 -22.103 -58.701 1.00 79.18 214 LYS A C 1
ATOM 6028 O O . LYS D 2 229 ? -49.498 -21.585 -59.612 1.00 77.98 214 LYS A O 1
ATOM 6034 N N . SER D 2 230 ? -50.512 -23.385 -58.705 1.00 84.05 215 SER A N 1
ATOM 6035 C CA . SER D 2 230 ? -50.121 -24.305 -59.765 1.00 94.36 215 SER A CA 1
ATOM 6036 C C . SER D 2 230 ? -51.234 -24.441 -60.795 1.00 98.44 215 SER A C 1
ATOM 6037 O O . SER D 2 230 ? -52.414 -24.549 -60.447 1.00 97.24 215 SER A O 1
ATOM 6040 N N . CYS D 2 231 ? -50.846 -24.449 -62.064 1.00 99.98 216 CYS A N 1
ATOM 6041 C CA . CYS D 2 231 ? -51.791 -24.552 -63.164 1.00 99.64 216 CYS A CA 1
ATOM 6042 C C . CYS D 2 231 ? -51.182 -25.352 -64.315 1.00 100.41 216 CYS A C 1
ATOM 6043 O O . CYS D 2 231 ? -49.971 -25.295 -64.555 1.00 101.97 216 CYS A O 1
ATOM 6046 N N . GLU E 3 3 ? -51.109 15.074 -12.001 1.00 59.14 3 GLU B N 1
ATOM 6047 C CA . GLU E 3 3 ? -51.577 14.904 -13.384 1.00 63.65 3 GLU B CA 1
ATOM 6048 C C . GLU E 3 3 ? -50.585 15.511 -14.381 1.00 60.85 3 GLU B C 1
ATOM 6049 O O . GLU E 3 3 ? -50.210 16.682 -14.268 1.00 60.95 3 GLU B O 1
ATOM 6055 N N . LEU E 3 4 ? -50.169 14.714 -15.361 1.00 50.58 4 LEU B N 1
ATOM 6056 C CA . LEU E 3 4 ? -49.087 15.084 -16.260 1.00 45.55 4 LEU B CA 1
ATOM 6057 C C . LEU E 3 4 ? -49.621 15.242 -17.673 1.00 48.78 4 LEU B C 1
ATOM 6058 O O . LEU E 3 4 ? -50.334 14.363 -18.162 1.00 43.73 4 LEU B O 1
ATOM 6063 N N . THR E 3 5 ? -49.241 16.338 -18.331 1.00 43.23 5 THR B N 1
ATOM 6064 C CA . THR E 3 5 ? -49.602 16.611 -19.716 1.00 54.19 5 THR B CA 1
ATOM 6065 C C . THR E 3 5 ? -48.332 16.728 -20.544 1.00 44.81 5 THR B C 1
ATOM 6066 O O . THR E 3 5 ? -47.444 17.528 -20.222 1.00 46.75 5 THR B O 1
ATOM 6070 N N . GLN E 3 6 ? -48.246 15.932 -21.600 1.00 43.37 6 GLN B N 1
ATOM 6071 C CA . GLN E 3 6 ? -47.123 15.969 -22.528 1.00 47.52 6 GLN B CA 1
ATOM 6072 C C . GLN E 3 6 ? -47.485 16.709 -23.811 1.00 52.75 6 GLN B C 1
ATOM 6073 O O . GLN E 3 6 ? -48.636 16.686 -24.255 1.00 50.83 6 GLN B O 1
ATOM 6079 N N . SER E 3 7 ? -46.489 17.370 -24.403 1.00 51.52 7 SER B N 1
ATOM 6080 C CA . SER E 3 7 ? -46.671 18.027 -25.691 1.00 49.26 7 SER B CA 1
ATOM 6081 C C . SER E 3 7 ? -45.320 18.130 -26.393 1.00 58.64 7 SER B C 1
ATOM 6082 O O . SER E 3 7 ? -44.285 18.244 -25.725 1.00 57.53 7 SER B O 1
ATOM 6085 N N . PRO E 3 8 ? -45.288 18.076 -27.739 1.00 50.58 8 PRO B N 1
ATOM 6086 C CA . PRO E 3 8 ? -46.476 17.908 -28.579 1.00 49.86 8 PRO B CA 1
ATOM 6087 C C . PRO E 3 8 ? -46.981 16.477 -28.535 1.00 56.86 8 PRO B C 1
ATOM 6088 O O . PRO E 3 8 ? -46.210 15.578 -28.181 1.00 48.68 8 PRO B O 1
ATOM 6092 N N . ALA E 3 9 ? -48.260 16.270 -28.863 1.00 48.97 9 ALA B N 1
ATOM 6093 C CA . ALA E 3 9 ? -48.789 14.911 -28.886 1.00 46.13 9 ALA B CA 1
ATOM 6094 C C . ALA E 3 9 ? -48.061 14.052 -29.917 1.00 49.41 9 ALA B C 1
ATOM 6095 O O . ALA E 3 9 ? -47.879 12.842 -29.716 1.00 48.55 9 ALA B O 1
ATOM 6097 N N . THR E 3 10 ? -47.658 14.645 -31.039 1.00 45.07 10 THR B N 1
ATOM 6098 C CA . THR E 3 10 ? -46.940 13.904 -32.067 1.00 50.09 10 THR B CA 1
ATOM 6099 C C . THR E 3 10 ? -45.783 14.750 -32.577 1.00 44.71 10 THR B C 1
ATOM 6100 O O . THR E 3 10 ? -45.818 15.981 -32.531 1.00 50.05 10 THR B O 1
ATOM 6104 N N . LEU E 3 11 ? -44.763 14.078 -33.084 1.00 50.83 11 LEU B N 1
ATOM 6105 C CA . LEU E 3 11 ? -43.571 14.774 -33.540 1.00 55.71 11 LEU B CA 1
ATOM 6106 C C . LEU E 3 11 ? -43.027 14.037 -34.750 1.00 48.12 11 LEU B C 1
ATOM 6107 O O . LEU E 3 11 ? -42.967 12.805 -34.754 1.00 52.49 11 LEU B O 1
ATOM 6112 N N . SER E 3 12 ? -42.652 14.790 -35.781 1.00 45.90 12 SER B N 1
ATOM 6113 C CA . SER E 3 12 ? -42.006 14.222 -36.960 1.00 49.78 12 SER B CA 1
ATOM 6114 C C . SER E 3 12 ? -40.669 14.924 -37.172 1.00 57.04 12 SER B C 1
ATOM 6115 O O . SER E 3 12 ? -40.636 16.121 -37.468 1.00 60.92 12 SER B O 1
ATOM 6118 N N . VAL E 3 13 ? -39.565 14.185 -37.024 1.00 48.90 13 VAL B N 1
ATOM 6119 C CA . VAL E 3 13 ? -38.224 14.765 -37.016 1.00 53.30 13 VAL B CA 1
ATOM 6120 C C . VAL E 3 13 ? -37.291 13.910 -37.862 1.00 57.54 13 VAL B C 1
ATOM 6121 O O . VAL E 3 13 ? -37.365 12.675 -37.843 1.00 52.92 13 VAL B O 1
ATOM 6125 N N . SER E 3 14 ? -36.386 14.567 -38.564 1.00 53.30 14 SER B N 1
ATOM 6126 C CA . SER E 3 14 ? -35.426 13.884 -39.417 1.00 58.56 14 SER B CA 1
ATOM 6127 C C . SER E 3 14 ? -34.295 13.286 -38.582 1.00 55.92 14 SER B C 1
ATOM 6128 O O . SER E 3 14 ? -33.986 13.783 -37.492 1.00 55.21 14 SER B O 1
ATOM 6131 N N . PRO E 3 15 ? -33.660 12.219 -39.064 1.00 56.93 15 PRO B N 1
ATOM 6132 C CA . PRO E 3 15 ? -32.497 11.693 -38.347 1.00 52.24 15 PRO B CA 1
ATOM 6133 C C . PRO E 3 15 ? -31.416 12.756 -38.254 1.00 64.34 15 PRO B C 1
ATOM 6134 O O . PRO E 3 15 ? -31.313 13.646 -39.106 1.00 52.38 15 PRO B O 1
ATOM 6138 N N . GLY E 3 16 ? -30.629 12.677 -37.181 1.00 58.34 16 GLY B N 1
ATOM 6139 C CA . GLY E 3 16 ? -29.574 13.620 -36.921 1.00 60.50 16 GLY B CA 1
ATOM 6140 C C . GLY E 3 16 ? -30.002 14.848 -36.141 1.00 66.80 16 GLY B C 1
ATOM 6141 O O . GLY E 3 16 ? -29.193 15.399 -35.385 1.00 65.61 16 GLY B O 1
ATOM 6142 N N . GLU E 3 17 ? -31.251 15.292 -36.304 1.00 51.87 17 GLU B N 1
ATOM 6143 C CA . GLU E 3 17 ? -31.740 16.466 -35.596 1.00 59.67 17 GLU B CA 1
ATOM 6144 C C . GLU E 3 17 ? -32.081 16.123 -34.143 1.00 59.33 17 GLU B C 1
ATOM 6145 O O . GLU E 3 17 ? -31.957 14.981 -33.695 1.00 58.87 17 GLU B O 1
ATOM 6151 N N . ARG E 3 18 ? -32.552 17.132 -33.411 1.00 66.81 18 ARG B N 1
ATOM 6152 C CA . ARG E 3 18 ? -32.830 17.048 -31.982 1.00 62.37 18 ARG B CA 1
ATOM 6153 C C . ARG E 3 18 ? -34.333 17.071 -31.736 1.00 69.17 18 ARG B C 1
ATOM 6154 O O . ARG E 3 18 ? -35.036 17.958 -32.234 1.00 75.80 18 ARG B O 1
ATOM 6162 N N . ALA E 3 19 ? -34.817 16.101 -30.964 1.00 62.67 19 ALA B N 1
ATOM 6163 C CA . ALA E 3 19 ? -36.219 16.030 -30.574 1.00 64.37 19 ALA B CA 1
ATOM 6164 C C . ALA E 3 19 ? -36.352 16.460 -29.121 1.00 57.47 19 ALA B C 1
ATOM 6165 O O . ALA E 3 19 ? -35.674 15.913 -28.243 1.00 56.01 19 ALA B O 1
ATOM 6167 N N . THR E 3 20 ? -37.225 17.432 -28.875 1.00 57.77 20 THR B N 1
ATOM 6168 C CA . THR E 3 20 ? -37.450 17.988 -27.546 1.00 57.01 20 THR B CA 1
ATOM 6169 C C . THR E 3 20 ? -38.883 17.696 -27.137 1.00 55.82 20 THR B C 1
ATOM 6170 O O . THR E 3 20 ? -39.825 18.147 -27.798 1.00 52.81 20 THR B O 1
ATOM 6174 N N . LEU E 3 21 ? -39.041 16.948 -26.050 1.00 50.33 21 LEU B N 1
ATOM 6175 C CA . LEU E 3 21 ? -40.333 16.512 -25.545 1.00 42.70 21 LEU B CA 1
ATOM 6176 C C . LEU E 3 21 ? -40.604 17.179 -24.211 1.00 50.75 21 LEU B C 1
ATOM 6177 O O . LEU E 3 21 ? -39.727 17.238 -23.346 1.00 48.07 21 LEU B O 1
ATOM 6182 N N . SER E 3 22 ? -41.821 17.666 -24.039 1.00 46.04 22 SER B N 1
ATOM 6183 C CA . SER E 3 22 ? -42.182 18.448 -22.870 1.00 51.97 22 SER B CA 1
ATOM 6184 C C . SER E 3 22 ? -43.166 17.671 -22.005 1.00 55.51 22 SER B C 1
ATOM 6185 O O . SER E 3 22 ? -44.037 16.963 -22.518 1.00 49.70 22 SER B O 1
ATOM 6188 N N . CYS E 3 23 ? -42.994 17.765 -20.690 1.00 51.85 23 CYS B N 1
ATOM 6189 C CA . CYS E 3 23 ? -43.924 17.180 -19.734 1.00 47.76 23 CYS B CA 1
ATOM 6190 C C . CYS E 3 23 ? -44.263 18.252 -18.715 1.00 54.38 23 CYS B C 1
ATOM 6191 O O . CYS E 3 23 ? -43.361 18.899 -18.173 1.00 56.85 23 CYS B O 1
ATOM 6194 N N . ARG E 3 24 ? -45.551 18.455 -18.462 1.00 50.51 24 ARG B N 1
ATOM 6195 C CA . ARG E 3 24 ? -45.992 19.491 -17.537 1.00 60.09 24 ARG B CA 1
ATOM 6196 C C . ARG E 3 24 ? -46.854 18.871 -16.446 1.00 48.28 24 ARG B C 1
ATOM 6197 O O . ARG E 3 24 ? -47.828 18.174 -16.740 1.00 52.42 24 ARG B O 1
ATOM 6205 N N . ALA E 3 25 ? -46.482 19.107 -15.193 1.00 55.10 25 ALA B N 1
ATOM 6206 C CA . ALA E 3 25 ? -47.222 18.600 -14.050 1.00 51.62 25 ALA B CA 1
ATOM 6207 C C . ALA E 3 25 ? -48.156 19.681 -13.522 1.00 54.34 25 ALA B C 1
ATOM 6208 O O . ALA E 3 25 ? -47.783 20.858 -13.465 1.00 56.50 25 ALA B O 1
ATOM 6210 N N . SER E 3 26 ? -49.370 19.273 -13.129 1.00 59.07 26 SER B N 1
ATOM 6211 C CA . SER E 3 26 ? -50.334 20.232 -12.593 1.00 56.21 26 SER B CA 1
ATOM 6212 C C . SER E 3 26 ? -49.851 20.816 -11.268 1.00 62.11 26 SER B C 1
ATOM 6213 O O . SER E 3 26 ? -49.817 22.039 -11.099 1.00 67.96 26 SER B O 1
ATOM 6216 N N . GLN E 3 27 ? -49.487 19.959 -10.314 1.00 65.44 27 GLN B N 1
ATOM 6217 C CA . GLN E 3 27 ? -48.835 20.367 -9.078 1.00 59.77 27 GLN B CA 1
ATOM 6218 C C . GLN E 3 27 ? -47.335 20.135 -9.211 1.00 66.28 27 GLN B C 1
ATOM 6219 O O . GLN E 3 27 ? -46.843 19.623 -10.219 1.00 62.41 27 GLN B O 1
ATOM 6225 N N . SER E 3 28 ? -46.591 20.502 -8.175 1.00 58.30 28 SER B N 1
ATOM 6226 C CA . SER E 3 28 ? -45.163 20.235 -8.192 1.00 64.42 28 SER B CA 1
ATOM 6227 C C . SER E 3 28 ? -44.925 18.764 -7.886 1.00 54.90 28 SER B C 1
ATOM 6228 O O . SER E 3 28 ? -45.622 18.169 -7.060 1.00 56.44 28 SER B O 1
ATOM 6231 N N . VAL E 3 29 ? -43.975 18.165 -8.599 1.00 53.18 29 VAL B N 1
ATOM 6232 C CA . VAL E 3 29 ? -43.548 16.799 -8.329 1.00 54.85 29 VAL B CA 1
ATOM 6233 C C . VAL E 3 29 ? -42.046 16.740 -8.067 1.00 52.39 29 VAL B C 1
ATOM 6234 O O . VAL E 3 29 ? -41.446 15.669 -8.131 1.00 51.42 29 VAL B O 1
ATOM 6238 N N . SER E 3 30 ? -41.439 17.899 -7.785 1.00 56.40 30 SER B N 1
ATOM 6239 C CA . SER E 3 30 ? -40.027 18.040 -7.402 1.00 53.52 30 SER B CA 1
ATOM 6240 C C . SER E 3 30 ? -39.151 17.460 -8.504 1.00 55.17 30 SER B C 1
ATOM 6241 O O . SER E 3 30 ? -39.225 17.942 -9.649 1.00 51.26 30 SER B O 1
ATOM 6244 N N . SER E 3 31 ? -38.303 16.475 -8.222 1.00 46.38 31 SER B N 1
ATOM 6245 C CA . SER E 3 31 ? -37.513 15.797 -9.237 1.00 55.67 31 SER B CA 1
ATOM 6246 C C . SER E 3 31 ? -37.909 14.339 -9.389 1.00 45.51 31 SER B C 1
ATOM 6247 O O . SER E 3 31 ? -37.171 13.574 -10.006 1.00 47.65 31 SER B O 1
ATOM 6250 N N . ASN E 3 32 ? -39.043 13.933 -8.821 1.00 39.65 32 ASN B N 1
ATOM 6251 C CA . ASN E 3 32 ? -39.496 12.548 -8.874 1.00 40.00 32 ASN B CA 1
ATOM 6252 C C . ASN E 3 32 ? -40.270 12.319 -10.173 1.00 43.64 32 ASN B C 1
ATOM 6253 O O . ASN E 3 32 ? -41.482 12.105 -10.186 1.00 40.51 32 ASN B O 1
ATOM 6258 N N . LEU E 3 33 ? -39.535 12.369 -11.278 1.00 45.50 33 LEU B N 1
ATOM 6259 C CA . LEU E 3 33 ? -40.109 12.191 -12.605 1.00 38.76 33 LEU B CA 1
ATOM 6260 C C . LEU E 3 33 ? -39.211 11.294 -13.439 1.00 44.90 33 LEU B C 1
ATOM 6261 O O . LEU E 3 33 ? -37.997 11.508 -13.504 1.00 47.63 33 LEU B O 1
ATOM 6266 N N . ALA E 3 34 ? -39.809 10.307 -14.095 1.00 41.17 34 ALA B N 1
ATOM 6267 C CA . ALA E 3 34 ? -39.078 9.404 -14.963 1.00 33.51 34 ALA B CA 1
ATOM 6268 C C . ALA E 3 34 ? -39.647 9.469 -16.376 1.00 42.57 34 ALA B C 1
ATOM 6269 O O . ALA E 3 34 ? -40.823 9.798 -16.565 1.00 41.39 34 ALA B O 1
ATOM 6271 N N . TRP E 3 35 ? -38.805 9.140 -17.353 1.00 35.36 35 TRP B N 1
ATOM 6272 C CA . TRP E 3 35 ? -39.188 9.039 -18.762 1.00 40.22 35 TRP B CA 1
ATOM 6273 C C . TRP E 3 35 ? -39.020 7.605 -19.244 1.00 42.16 35 TRP B C 1
ATOM 6274 O O . TRP E 3 35 ? -38.037 6.939 -18.904 1.00 42.11 35 TRP B O 1
ATOM 6285 N N . TYR E 3 36 ? -39.952 7.139 -20.072 1.00 37.15 36 TYR B N 1
ATOM 6286 C CA . TYR E 3 36 ? -39.893 5.792 -20.619 1.00 38.58 36 TYR B CA 1
ATOM 6287 C C . TYR E 3 36 ? -40.119 5.826 -22.126 1.00 38.46 36 TYR B C 1
ATOM 6288 O O . TYR E 3 36 ? -40.845 6.681 -22.639 1.00 40.19 36 TYR B O 1
ATOM 6297 N N . GLN E 3 37 ? -39.520 4.858 -22.812 1.00 34.12 37 GLN B N 1
ATOM 6298 C CA . GLN E 3 37 ? -39.648 4.693 -24.260 1.00 40.55 37 GLN B CA 1
ATOM 6299 C C . GLN E 3 37 ? -40.352 3.377 -24.546 1.00 46.86 37 GLN B C 1
ATOM 6300 O O . GLN E 3 37 ? -39.951 2.333 -24.024 1.00 44.77 37 GLN B O 1
ATOM 6306 N N . GLN E 3 38 ? -41.402 3.422 -25.367 1.00 38.83 38 GLN B N 1
ATOM 6307 C CA . GLN E 3 38 ? -42.162 2.223 -25.718 1.00 43.94 38 GLN B CA 1
ATOM 6308 C C . GLN E 3 38 ? -42.143 2.070 -27.238 1.00 44.65 38 GLN B C 1
ATOM 6309 O O . GLN E 3 38 ? -42.848 2.789 -27.946 1.00 39.71 38 GLN B O 1
ATOM 6315 N N . LYS E 3 39 ? -41.326 1.150 -27.733 1.00 47.16 39 LYS B N 1
ATOM 6316 C CA . LYS E 3 39 ? -41.308 0.823 -29.151 1.00 55.13 39 LYS B CA 1
ATOM 6317 C C . LYS E 3 39 ? -42.484 -0.089 -29.481 1.00 55.86 39 LYS B C 1
ATOM 6318 O O . LYS E 3 39 ? -43.028 -0.744 -28.591 1.00 49.82 39 LYS B O 1
ATOM 6324 N N . PRO E 3 40 ? -42.913 -0.131 -30.748 1.00 61.14 40 PRO B N 1
ATOM 6325 C CA . PRO E 3 40 ? -44.155 -0.857 -31.091 1.00 58.43 40 PRO B CA 1
ATOM 6326 C C . PRO E 3 40 ? -44.129 -2.308 -30.626 1.00 60.87 40 PRO B C 1
ATOM 6327 O O . PRO E 3 40 ? -43.192 -3.058 -30.917 1.00 53.61 40 PRO B O 1
ATOM 6331 N N . GLY E 3 41 ? -45.168 -2.693 -29.876 1.00 67.25 41 GLY B N 1
ATOM 6332 C CA . GLY E 3 41 ? -45.307 -4.036 -29.351 1.00 66.30 41 GLY B CA 1
ATOM 6333 C C . GLY E 3 41 ? -44.414 -4.390 -28.179 1.00 65.37 41 GLY B C 1
ATOM 6334 O O . GLY E 3 41 ? -44.674 -5.393 -27.502 1.00 62.45 41 GLY B O 1
ATOM 6335 N N . GLN E 3 42 ? -43.374 -3.608 -27.912 1.00 61.23 42 GLN B N 1
ATOM 6336 C CA . GLN E 3 42 ? -42.446 -3.934 -26.843 1.00 61.87 42 GLN B CA 1
ATOM 6337 C C . GLN E 3 42 ? -42.930 -3.383 -25.505 1.00 61.92 42 GLN B C 1
ATOM 6338 O O . GLN E 3 42 ? -43.886 -2.604 -25.417 1.00 60.65 42 GLN B O 1
ATOM 6344 N N . ALA E 3 43 ? -42.242 -3.807 -24.453 1.00 56.86 43 ALA B N 1
ATOM 6345 C CA . ALA E 3 43 ? -42.443 -3.287 -23.112 1.00 62.10 43 ALA B CA 1
ATOM 6346 C C . ALA E 3 43 ? -41.754 -1.930 -22.959 1.00 55.90 43 ALA B C 1
ATOM 6347 O O . ALA E 3 43 ? -40.683 -1.707 -23.533 1.00 49.89 43 ALA B O 1
ATOM 6349 N N . PRO E 3 44 ? -42.342 -1.014 -22.180 1.00 50.24 44 PRO B N 1
ATOM 6350 C CA . PRO E 3 44 ? -41.664 0.255 -21.904 1.00 48.55 44 PRO B CA 1
ATOM 6351 C C . PRO E 3 44 ? -40.265 0.030 -21.352 1.00 47.87 44 PRO B C 1
ATOM 6352 O O . PRO E 3 44 ? -39.980 -0.967 -20.686 1.00 51.95 44 PRO B O 1
ATOM 6356 N N . ARG E 3 45 ? -39.381 0.963 -21.670 1.00 47.22 45 ARG B N 1
ATOM 6357 C CA . ARG E 3 45 ? -37.995 0.935 -21.230 1.00 49.14 45 ARG B CA 1
ATOM 6358 C C . ARG E 3 45 ? -37.710 2.230 -20.483 1.00 46.31 45 ARG B C 1
ATOM 6359 O O . ARG E 3 45 ? -37.989 3.320 -20.995 1.00 43.59 45 ARG B O 1
ATOM 6367 N N . LEU E 3 46 ? -37.187 2.106 -19.265 1.00 45.22 46 LEU B N 1
ATOM 6368 C CA . LEU E 3 46 ? -36.831 3.268 -18.466 1.00 42.23 46 LEU B CA 1
ATOM 6369 C C . LEU E 3 46 ? -35.681 4.015 -19.122 1.00 40.44 46 LEU B C 1
ATOM 6370 O O . LEU E 3 46 ? -34.635 3.430 -19.414 1.00 46.00 46 LEU B O 1
ATOM 6375 N N . LEU E 3 47 ? -35.867 5.311 -19.355 1.00 42.93 47 LEU B N 1
ATOM 6376 C CA . LEU E 3 47 ? -34.808 6.131 -19.931 1.00 41.72 47 LEU B CA 1
ATOM 6377 C C . LEU E 3 47 ? -34.113 6.981 -18.878 1.00 46.28 47 LEU B C 1
ATOM 6378 O O . LEU E 3 47 ? -32.881 7.021 -18.808 1.00 51.08 47 LEU B O 1
ATOM 6383 N N . ILE E 3 48 ? -34.894 7.686 -18.074 1.00 44.51 48 ILE B N 1
ATOM 6384 C CA . ILE E 3 48 ? -34.395 8.720 -17.182 1.00 51.93 48 ILE B CA 1
ATOM 6385 C C . ILE E 3 48 ? -35.207 8.669 -15.903 1.00 48.59 48 ILE B C 1
ATOM 6386 O O . ILE E 3 48 ? -36.416 8.425 -15.943 1.00 42.24 48 ILE B O 1
ATOM 6391 N N . TYR E 3 49 ? -34.548 8.863 -14.764 1.00 44.77 49 TYR B N 1
ATOM 6392 C CA . TYR E 3 49 ? -35.246 8.995 -13.497 1.00 45.88 49 TYR B CA 1
ATOM 6393 C C . TYR E 3 49 ? -34.670 10.178 -12.732 1.00 45.11 49 TYR B C 1
ATOM 6394 O O . TYR E 3 49 ? -33.637 10.742 -13.104 1.00 45.70 49 TYR B O 1
ATOM 6403 N N . GLY E 3 50 ? -35.357 10.566 -11.657 1.00 47.96 50 GLY B N 1
ATOM 6404 C CA . GLY E 3 50 ? -34.937 11.757 -10.934 1.00 45.97 50 GLY B CA 1
ATOM 6405 C C . GLY E 3 50 ? -34.877 12.983 -11.818 1.00 56.29 50 GLY B C 1
ATOM 6406 O O . GLY E 3 50 ? -34.047 13.871 -11.586 1.00 45.88 50 GLY B O 1
ATOM 6407 N N . ALA E 3 51 ? -35.718 13.029 -12.860 1.00 45.40 51 ALA B N 1
ATOM 6408 C CA . ALA E 3 51 ? -35.797 14.124 -13.825 1.00 39.35 51 ALA B CA 1
ATOM 6409 C C . ALA E 3 51 ? -34.588 14.233 -14.745 1.00 51.01 51 ALA B C 1
ATOM 6410 O O . ALA E 3 51 ? -34.749 14.556 -15.930 1.00 44.33 51 ALA B O 1
ATOM 6412 N N . SER E 3 52 ? -33.372 13.971 -14.238 1.00 47.23 52 SER B N 1
ATOM 6413 C CA . SER E 3 52 ? -32.194 14.181 -15.074 1.00 51.58 52 SER B CA 1
ATOM 6414 C C . SER E 3 52 ? -31.169 13.058 -15.072 1.00 53.37 52 SER B C 1
ATOM 6415 O O . SER E 3 52 ? -30.124 13.214 -15.713 1.00 57.66 52 SER B O 1
ATOM 6418 N N . THR E 3 53 ? -31.410 11.946 -14.387 1.00 50.48 53 THR B N 1
ATOM 6419 C CA . THR E 3 53 ? -30.441 10.860 -14.321 1.00 54.72 53 THR B CA 1
ATOM 6420 C C . THR E 3 53 ? -30.757 9.810 -15.383 1.00 50.94 53 THR B C 1
ATOM 6421 O O . THR E 3 53 ? -31.860 9.251 -15.412 1.00 50.75 53 THR B O 1
ATOM 6425 N N . ARG E 3 54 ? -29.790 9.550 -16.251 1.00 43.39 54 ARG B N 1
ATOM 6426 C CA . ARG E 3 54 ? -29.937 8.495 -17.240 1.00 50.81 54 ARG B CA 1
ATOM 6427 C C . ARG E 3 54 ? -29.856 7.129 -16.568 1.00 56.85 54 ARG B C 1
ATOM 6428 O O . ARG E 3 54 ? -29.014 6.898 -15.697 1.00 53.71 54 ARG B O 1
ATOM 6436 N N . ALA E 3 55 ? -30.752 6.226 -16.961 1.00 50.46 55 ALA B N 1
ATOM 6437 C CA . ALA E 3 55 ? -30.691 4.867 -16.452 1.00 50.74 55 ALA B CA 1
ATOM 6438 C C . ALA E 3 55 ? -29.506 4.133 -17.066 1.00 56.95 55 ALA B C 1
ATOM 6439 O O . ALA E 3 55 ? -28.915 4.572 -18.060 1.00 55.78 55 ALA B O 1
ATOM 6441 N N . THR E 3 56 ? -29.165 2.993 -16.468 1.00 61.14 56 THR B N 1
ATOM 6442 C CA . THR E 3 56 ? -27.962 2.275 -16.875 1.00 70.82 56 THR B CA 1
ATOM 6443 C C . THR E 3 56 ? -28.142 1.688 -18.274 1.00 63.87 56 THR B C 1
ATOM 6444 O O . THR E 3 56 ? -29.149 1.036 -18.561 1.00 63.62 56 THR B O 1
ATOM 6448 N N . GLY E 3 57 ? -27.167 1.939 -19.149 1.00 59.10 57 GLY B N 1
ATOM 6449 C CA . GLY E 3 57 ? -27.215 1.428 -20.498 1.00 60.24 57 GLY B CA 1
ATOM 6450 C C . GLY E 3 57 ? -27.970 2.295 -21.478 1.00 64.42 57 GLY B C 1
ATOM 6451 O O . GLY E 3 57 ? -28.245 1.846 -22.596 1.00 61.81 57 GLY B O 1
ATOM 6452 N N . ILE E 3 58 ? -28.312 3.520 -21.096 1.00 66.71 58 ILE B N 1
ATOM 6453 C CA . ILE E 3 58 ? -29.096 4.425 -21.932 1.00 65.33 58 ILE B CA 1
ATOM 6454 C C . ILE E 3 58 ? -28.133 5.407 -22.591 1.00 61.68 58 ILE B C 1
ATOM 6455 O O . ILE E 3 58 ? -27.439 6.145 -21.876 1.00 64.26 58 ILE B O 1
ATOM 6460 N N . PRO E 3 59 ? -28.076 5.466 -23.924 1.00 59.53 59 PRO B N 1
ATOM 6461 C CA . PRO E 3 59 ? -27.064 6.295 -24.595 1.00 60.67 59 PRO B CA 1
ATOM 6462 C C . PRO E 3 59 ? -27.183 7.768 -24.235 1.00 62.52 59 PRO B C 1
ATOM 6463 O O . PRO E 3 59 ? -28.264 8.273 -23.929 1.00 62.72 59 PRO B O 1
ATOM 6467 N N . ALA E 3 60 ? -26.040 8.457 -24.275 1.00 62.48 60 ALA B N 1
ATOM 6468 C CA . ALA E 3 60 ? -25.949 9.814 -23.743 1.00 62.27 60 ALA B CA 1
ATOM 6469 C C . ALA E 3 60 ? -26.749 10.825 -24.553 1.00 53.86 60 ALA B C 1
ATOM 6470 O O . ALA E 3 60 ? -27.044 11.912 -24.042 1.00 61.40 60 ALA B O 1
ATOM 6472 N N . ARG E 3 61 ? -27.106 10.500 -25.795 1.00 57.18 61 ARG B N 1
ATOM 6473 C CA . ARG E 3 61 ? -27.956 11.387 -26.579 1.00 58.91 61 ARG B CA 1
ATOM 6474 C C . ARG E 3 61 ? -29.360 11.534 -25.997 1.00 54.71 61 ARG B C 1
ATOM 6475 O O . ARG E 3 61 ? -30.126 12.376 -26.483 1.00 56.03 61 ARG B O 1
ATOM 6483 N N . PHE E 3 62 ? -29.710 10.739 -24.986 1.00 51.08 62 PHE B N 1
ATOM 6484 C CA . PHE E 3 62 ? -30.929 10.934 -24.206 1.00 52.43 62 PHE B CA 1
ATOM 6485 C C . PHE E 3 62 ? -30.611 11.777 -22.976 1.00 57.37 62 PHE B C 1
ATOM 6486 O O . PHE E 3 62 ? -29.823 11.363 -22.121 1.00 61.44 62 PHE B O 1
ATOM 6494 N N . SER E 3 63 ? -31.241 12.939 -22.872 1.00 55.11 63 SER B N 1
ATOM 6495 C CA . SER E 3 63 ? -31.015 13.852 -21.763 1.00 49.27 63 SER B CA 1
ATOM 6496 C C . SER E 3 63 ? -32.353 14.344 -21.232 1.00 51.79 63 SER B C 1
ATOM 6497 O O . SER E 3 63 ? -33.249 14.679 -22.010 1.00 51.24 63 SER B O 1
ATOM 6500 N N . GLY E 3 64 ? -32.490 14.380 -19.910 1.00 47.29 64 GLY B N 1
ATOM 6501 C CA . GLY E 3 64 ? -33.687 14.893 -19.273 1.00 50.39 64 GLY B CA 1
ATOM 6502 C C . GLY E 3 64 ? -33.355 16.049 -18.351 1.00 52.14 64 GLY B C 1
ATOM 6503 O O . GLY E 3 64 ? -32.281 16.090 -17.744 1.00 54.02 64 GLY B O 1
ATOM 6504 N N . SER E 3 65 ? -34.293 16.986 -18.236 1.00 46.11 65 SER B N 1
ATOM 6505 C CA . SER E 3 65 ? -34.074 18.165 -17.412 1.00 52.10 65 SER B CA 1
ATOM 6506 C C . SER E 3 65 ? -35.398 18.652 -16.838 1.00 55.85 65 SER B C 1
ATOM 6507 O O . SER E 3 65 ? -36.478 18.144 -17.163 1.00 51.76 65 SER B O 1
ATOM 6510 N N . GLY E 3 66 ? -35.305 19.660 -15.989 1.00 49.47 66 GLY B N 1
ATOM 6511 C CA . GLY E 3 66 ? -36.466 20.302 -15.415 1.00 51.77 66 GLY B CA 1
ATOM 6512 C C . GLY E 3 66 ? -36.659 19.927 -13.959 1.00 54.74 66 GLY B C 1
ATOM 6513 O O . GLY E 3 66 ? -36.015 19.027 -13.418 1.00 53.92 66 GLY B O 1
ATOM 6514 N N . SER E 3 67 ? -37.589 20.646 -13.335 1.00 50.08 67 SER B N 1
ATOM 6515 C CA . SER E 3 67 ? -37.867 20.482 -11.918 1.00 55.89 67 SER B CA 1
ATOM 6516 C C . SER E 3 67 ? -39.233 21.081 -11.635 1.00 56.10 67 SER B C 1
ATOM 6517 O O . SER E 3 67 ? -39.764 21.860 -12.430 1.00 62.57 67 SER B O 1
ATOM 6520 N N . GLY E 3 68 ? -39.800 20.697 -10.497 1.00 48.81 68 GLY B N 1
ATOM 6521 C CA . GLY E 3 68 ? -41.092 21.220 -10.091 1.00 54.01 68 GLY B CA 1
ATOM 6522 C C . GLY E 3 68 ? -42.247 20.808 -10.982 1.00 57.66 68 GLY B C 1
ATOM 6523 O O . GLY E 3 68 ? -42.866 19.760 -10.768 1.00 60.05 68 GLY B O 1
ATOM 6524 N N . THR E 3 69 ? -42.566 21.627 -11.980 1.00 56.68 69 THR B N 1
ATOM 6525 C CA . THR E 3 69 ? -43.703 21.347 -12.844 1.00 58.51 69 THR B CA 1
ATOM 6526 C C . THR E 3 69 ? -43.368 21.268 -14.322 1.00 58.16 69 THR B C 1
ATOM 6527 O O . THR E 3 69 ? -44.267 20.960 -15.109 1.00 52.68 69 THR B O 1
ATOM 6531 N N . GLU E 3 70 ? -42.121 21.533 -14.721 1.00 51.45 70 GLU B N 1
ATOM 6532 C CA . GLU E 3 70 ? -41.744 21.681 -16.126 1.00 55.31 70 GLU B CA 1
ATOM 6533 C C . GLU E 3 70 ? -40.552 20.786 -16.425 1.00 52.42 70 GLU B C 1
ATOM 6534 O O . GLU E 3 70 ? -39.432 21.067 -15.986 1.00 51.04 70 GLU B O 1
ATOM 6540 N N . PHE E 3 71 ? -40.772 19.738 -17.206 1.00 48.68 71 PHE B N 1
ATOM 6541 C CA . PHE E 3 71 ? -39.721 18.778 -17.492 1.00 43.27 71 PHE B CA 1
ATOM 6542 C C . PHE E 3 71 ? -39.544 18.625 -18.990 1.00 50.71 71 PHE B C 1
ATOM 6543 O O . PHE E 3 71 ? -40.485 18.818 -19.774 1.00 49.05 71 PHE B O 1
ATOM 6551 N N . THR E 3 72 ? -38.321 18.284 -19.384 1.00 43.72 72 THR B N 1
ATOM 6552 C CA . THR E 3 72 ? -38.008 18.135 -20.795 1.00 50.89 72 THR B CA 1
ATOM 6553 C C . THR E 3 72 ? -37.185 16.878 -21.017 1.00 53.71 72 THR B C 1
ATOM 6554 O O . THR E 3 72 ? -36.226 16.612 -20.278 1.00 46.49 72 THR B O 1
ATOM 6558 N N . LEU E 3 73 ? -37.570 16.115 -22.039 1.00 44.41 73 LEU B N 1
ATOM 6559 C CA . LEU E 3 73 ? -36.772 15.020 -22.571 1.00 48.95 73 LEU B CA 1
ATOM 6560 C C . LEU E 3 73 ? -36.246 15.421 -23.940 1.00 57.06 73 LEU B C 1
ATOM 6561 O O . LEU E 3 73 ? -37.032 15.753 -24.838 1.00 47.00 73 LEU B O 1
ATOM 6566 N N . THR E 3 74 ? -34.924 15.380 -24.096 1.00 49.96 74 THR B N 1
ATOM 6567 C CA . THR E 3 74 ? -34.246 15.736 -25.334 1.00 46.99 74 THR B CA 1
ATOM 6568 C C . THR E 3 74 ? -33.546 14.508 -25.893 1.00 53.86 74 THR B C 1
ATOM 6569 O O . THR E 3 74 ? -32.766 13.861 -25.189 1.00 51.19 74 THR B O 1
ATOM 6573 N N . VAL E 3 75 ? -33.822 14.198 -27.154 1.00 48.45 75 VAL B N 1
ATOM 6574 C CA . VAL E 3 75 ? -33.221 13.067 -27.848 1.00 47.30 75 VAL B CA 1
ATOM 6575 C C . VAL E 3 75 ? -32.421 13.657 -28.998 1.00 58.69 75 VAL B C 1
ATOM 6576 O O . VAL E 3 75 ? -32.977 13.993 -30.049 1.00 57.95 75 VAL B O 1
ATOM 6580 N N . SER E 3 76 ? -31.118 13.800 -28.799 1.00 59.25 76 SER B N 1
ATOM 6581 C CA . SER E 3 76 ? -30.241 14.362 -29.810 1.00 54.63 76 SER B CA 1
ATOM 6582 C C . SER E 3 76 ? -29.759 13.275 -30.758 1.00 59.01 76 SER B C 1
ATOM 6583 O O . SER E 3 76 ? -29.763 12.085 -30.432 1.00 56.65 76 SER B O 1
ATOM 6586 N N . ARG E 3 77 ? -29.349 13.706 -31.948 1.00 58.51 77 ARG B N 1
ATOM 6587 C CA . ARG E 3 77 ? -28.871 12.818 -33.004 1.00 61.11 77 ARG B CA 1
ATOM 6588 C C . ARG E 3 77 ? -29.828 11.642 -33.190 1.00 54.19 77 ARG B C 1
ATOM 6589 O O . ARG E 3 77 ? -29.477 10.470 -33.034 1.00 53.28 77 ARG B O 1
ATOM 6597 N N . LEU E 3 78 ? -31.070 11.992 -33.506 1.00 55.40 78 LEU B N 1
ATOM 6598 C CA . LEU E 3 78 ? -32.107 10.987 -33.668 1.00 53.83 78 LEU B CA 1
ATOM 6599 C C . LEU E 3 78 ? -31.720 9.980 -34.735 1.00 52.26 78 LEU B C 1
ATOM 6600 O O . LEU E 3 78 ? -31.259 10.348 -35.818 1.00 52.81 78 LEU B O 1
ATOM 6605 N N . GLU E 3 79 ? -31.924 8.705 -34.435 1.00 52.23 79 GLU B N 1
ATOM 6606 C CA . GLU E 3 79 ? -31.771 7.684 -35.463 1.00 55.85 79 GLU B CA 1
ATOM 6607 C C . GLU E 3 79 ? -33.084 6.923 -35.651 1.00 59.10 79 GLU B C 1
ATOM 6608 O O . GLU E 3 79 ? -34.016 7.097 -34.850 1.00 54.94 79 GLU B O 1
ATOM 6614 N N . PRO E 3 80 ? -33.210 6.106 -36.709 1.00 54.11 80 PRO B N 1
ATOM 6615 C CA . PRO E 3 80 ? -34.503 5.452 -36.979 1.00 47.82 80 PRO B CA 1
ATOM 6616 C C . PRO E 3 80 ? -35.050 4.604 -35.835 1.00 52.60 80 PRO B C 1
ATOM 6617 O O . PRO E 3 80 ? -36.278 4.502 -35.691 1.00 48.36 80 PRO B O 1
ATO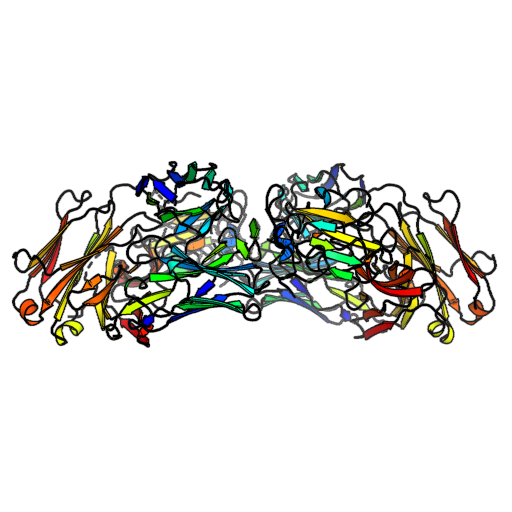M 6621 N N . GLU E 3 81 ? -34.186 3.985 -35.022 1.00 50.52 81 GLU B N 1
ATOM 6622 C CA . GLU E 3 81 ? -34.647 3.151 -33.914 1.00 55.15 81 GLU B CA 1
ATOM 6623 C C . GLU E 3 81 ? -35.388 3.941 -32.848 1.00 48.01 81 GLU B C 1
ATOM 6624 O O . GLU E 3 81 ? -35.996 3.333 -31.961 1.00 52.39 81 GLU B O 1
ATOM 6630 N N . ASP E 3 82 ? -35.355 5.265 -32.909 1.00 42.26 82 ASP B N 1
ATOM 6631 C CA . ASP E 3 82 ? -35.992 6.080 -31.893 1.00 47.41 82 ASP B CA 1
ATOM 6632 C C . ASP E 3 82 ? -37.470 6.320 -32.166 1.00 43.70 82 ASP B C 1
ATOM 6633 O O . ASP E 3 82 ? -38.131 6.945 -31.332 1.00 44.83 82 ASP B O 1
ATOM 6638 N N . SER E 3 83 ? -37.996 5.851 -33.304 1.00 43.55 83 SER B N 1
ATOM 6639 C CA . SER E 3 83 ? -39.431 5.873 -33.570 1.00 48.11 83 SER B CA 1
ATOM 6640 C C . SER E 3 83 ? -40.145 5.109 -32.470 1.00 43.93 83 SER B C 1
ATOM 6641 O O . SER E 3 83 ? -39.961 3.894 -32.344 1.00 40.85 83 SER B O 1
ATOM 6644 N N . ALA E 3 84 ? -40.949 5.804 -31.671 1.00 43.41 84 ALA B N 1
ATOM 6645 C CA . ALA E 3 84 ? -41.515 5.210 -30.469 1.00 39.24 84 ALA B CA 1
ATOM 6646 C C . ALA E 3 84 ? -42.408 6.244 -29.809 1.00 39.42 84 ALA B C 1
ATOM 6647 O O . ALA E 3 84 ? -42.395 7.425 -30.166 1.00 41.86 84 ALA B O 1
ATOM 6649 N N . VAL E 3 85 ? -43.165 5.783 -28.828 1.00 35.57 85 VAL B N 1
ATOM 6650 C CA . VAL E 3 85 ? -43.912 6.641 -27.925 1.00 34.94 85 VAL B CA 1
ATOM 6651 C C . VAL E 3 85 ? -43.058 6.843 -26.675 1.00 40.86 85 VAL B C 1
ATOM 6652 O O . VAL E 3 85 ? -42.432 5.898 -26.180 1.00 40.12 85 VAL B O 1
ATOM 6656 N N . TYR E 3 86 ? -43.004 8.076 -26.183 1.00 41.15 86 TYR B N 1
ATOM 6657 C CA . TYR E 3 86 ? -42.260 8.430 -24.978 1.00 42.15 86 TYR B CA 1
ATOM 6658 C C . TYR E 3 86 ? -43.234 9.051 -23.997 1.00 41.52 86 TYR B C 1
ATOM 6659 O O . TYR E 3 86 ? -43.927 10.011 -24.345 1.00 44.92 86 TYR B O 1
ATOM 6668 N N . PHE E 3 87 ? -43.296 8.511 -22.782 1.00 41.31 87 PHE B N 1
ATOM 6669 C CA . PHE E 3 87 ? -44.180 9.070 -21.773 1.00 36.57 87 PHE B CA 1
ATOM 6670 C C . PHE E 3 87 ? -43.409 9.395 -20.497 1.00 46.07 87 PHE B C 1
ATOM 6671 O O . PHE E 3 87 ? -42.411 8.749 -20.169 1.00 35.42 87 PHE B O 1
ATOM 6679 N N . CYS E 3 88 ? -43.857 10.440 -19.809 1.00 41.52 88 CYS B N 1
ATOM 6680 C CA . CYS E 3 88 ? -43.318 10.787 -18.503 1.00 45.55 88 CYS B CA 1
ATOM 6681 C C . CYS E 3 88 ? -44.146 10.138 -17.398 1.00 43.97 88 CYS B C 1
ATOM 6682 O O . CYS E 3 88 ? -45.271 9.684 -17.612 1.00 40.18 88 CYS B O 1
ATOM 6685 N N . GLN E 3 89 ? -43.574 10.104 -16.193 1.00 39.00 89 GLN B N 1
ATOM 6686 C CA . GLN E 3 89 ? -44.266 9.523 -15.049 1.00 37.20 89 GLN B CA 1
ATOM 6687 C C . GLN E 3 89 ? -43.720 10.126 -13.757 1.00 41.63 89 GLN B C 1
ATOM 6688 O O . GLN E 3 89 ? -42.498 10.232 -13.592 1.00 39.97 89 GLN B O 1
ATOM 6694 N N . GLN E 3 90 ? -44.610 10.501 -12.841 1.00 38.11 90 GLN B N 1
ATOM 6695 C CA . GLN E 3 90 ? -44.198 11.061 -11.553 1.00 43.33 90 GLN B CA 1
ATOM 6696 C C . GLN E 3 90 ? -44.425 10.058 -10.428 1.00 42.71 90 GLN B C 1
ATOM 6697 O O . GLN E 3 90 ? -45.393 9.290 -10.441 1.00 40.51 90 GLN B O 1
ATOM 6703 N N . TYR E 3 91 ? -43.518 10.060 -9.455 1.00 46.21 91 TYR B N 1
ATOM 6704 C CA . TYR E 3 91 ? -43.647 9.226 -8.265 1.00 37.48 91 TYR B CA 1
ATOM 6705 C C . TYR E 3 91 ? -43.438 10.066 -7.011 1.00 45.93 91 TYR B C 1
ATOM 6706 O O . TYR E 3 91 ? -42.784 9.644 -6.055 1.00 41.69 91 TYR B O 1
ATOM 6715 N N . TYR E 3 92 ? -44.005 11.271 -7.005 1.00 46.12 92 TYR B N 1
ATOM 6716 C CA . TYR E 3 92 ? -43.944 12.180 -5.870 1.00 59.39 92 TYR B CA 1
ATOM 6717 C C . TYR E 3 92 ? -45.188 12.126 -4.994 1.00 54.68 92 TYR B C 1
ATOM 6718 O O . TYR E 3 92 ? -45.116 12.490 -3.819 1.00 54.72 92 TYR B O 1
ATOM 6727 N N . ARG E 3 93 ? -46.310 11.653 -5.526 1.00 51.88 93 ARG B N 1
ATOM 6728 C CA . ARG E 3 93 ? -47.601 11.758 -4.871 1.00 52.26 93 ARG B CA 1
ATOM 6729 C C . ARG E 3 93 ? -48.452 10.566 -5.282 1.00 54.18 93 ARG B C 1
ATOM 6730 O O . ARG E 3 93 ? -48.322 10.050 -6.397 1.00 47.71 93 ARG B O 1
ATOM 6738 N N . SER E 3 94 ? -49.324 10.131 -4.371 1.00 49.35 94 SER B N 1
ATOM 6739 C CA . SER E 3 94 ? -50.195 9.030 -4.742 1.00 50.98 94 SER B CA 1
ATOM 6740 C C . SER E 3 94 ? -51.525 9.570 -5.258 1.00 54.30 94 SER B C 1
ATOM 6741 O O . SER E 3 94 ? -52.014 10.582 -4.757 1.00 48.09 94 SER B O 1
ATOM 6744 N N . PRO E 3 95 ? -52.123 8.961 -6.289 1.00 48.06 95 PRO B N 1
ATOM 6745 C CA . PRO E 3 95 ? -51.589 7.821 -7.040 1.00 44.64 95 PRO B CA 1
ATOM 6746 C C . PRO E 3 95 ? -50.487 8.190 -8.033 1.00 41.18 95 PRO B C 1
ATOM 6747 O O . PRO E 3 95 ? -50.370 9.338 -8.474 1.00 44.04 95 PRO B O 1
ATOM 6751 N N . LEU E 3 96 ? -49.668 7.198 -8.370 1.00 39.44 96 LEU B N 1
ATOM 6752 C CA . LEU E 3 96 ? -48.682 7.370 -9.428 1.00 39.93 96 LEU B CA 1
ATOM 6753 C C . LEU E 3 96 ? -49.402 7.676 -10.733 1.00 38.90 96 LEU B C 1
ATOM 6754 O O . LEU E 3 96 ? -50.440 7.082 -11.025 1.00 39.77 96 LEU B O 1
ATOM 6759 N N . THR E 3 97 ? -48.869 8.610 -11.520 1.00 37.77 97 THR B N 1
ATOM 6760 C CA . THR E 3 97 ? -49.549 8.982 -12.758 1.00 41.65 97 THR B CA 1
ATOM 6761 C C . THR E 3 97 ? -48.575 9.097 -13.928 1.00 42.81 97 THR B C 1
ATOM 6762 O O . THR E 3 97 ? -47.413 9.486 -13.771 1.00 38.52 97 THR B O 1
ATOM 6766 N N . PHE E 3 98 ? -49.078 8.787 -15.122 1.00 44.63 98 PHE B N 1
ATOM 6767 C CA . PHE E 3 98 ? -48.312 8.874 -16.357 1.00 38.26 98 PHE B CA 1
ATOM 6768 C C . PHE E 3 98 ? -48.849 9.979 -17.258 1.00 40.84 98 PHE B C 1
ATOM 6769 O O . PHE E 3 98 ? -50.044 10.281 -17.253 1.00 37.56 98 PHE B O 1
ATOM 6777 N N . GLY E 3 99 ? -47.950 10.574 -18.037 1.00 45.20 99 GLY B N 1
ATOM 6778 C CA . GLY E 3 99 ? -48.363 11.431 -19.125 1.00 46.70 99 GLY B CA 1
ATOM 6779 C C . GLY E 3 99 ? -49.067 10.634 -20.207 1.00 37.91 99 GLY B C 1
ATOM 6780 O O . GLY E 3 99 ? -49.037 9.402 -20.236 1.00 39.65 99 GLY B O 1
ATOM 6781 N N . GLY E 3 100 ? -49.714 11.356 -21.123 1.00 45.19 100 GLY B N 1
ATOM 6782 C CA . GLY E 3 100 ? -50.429 10.692 -22.206 1.00 42.17 100 GLY B CA 1
ATOM 6783 C C . GLY E 3 100 ? -49.534 10.163 -23.308 1.00 49.56 100 GLY B C 1
ATOM 6784 O O . GLY E 3 100 ? -49.968 9.304 -24.085 1.00 49.05 100 GLY B O 1
ATOM 6785 N N . GLY E 3 101 ? -48.313 10.668 -23.407 1.00 45.28 101 GLY B N 1
ATOM 6786 C CA . GLY E 3 101 ? -47.331 10.173 -24.349 1.00 42.61 101 GLY B CA 1
ATOM 6787 C C . GLY E 3 101 ? -47.100 11.144 -25.489 1.00 44.96 101 GLY B C 1
ATOM 6788 O O . GLY E 3 101 ? -47.965 11.958 -25.838 1.00 44.35 101 GLY B O 1
ATOM 6789 N N . THR E 3 102 ? -45.906 11.074 -26.069 1.00 45.60 102 THR B N 1
ATOM 6790 C CA . THR E 3 102 ? -45.589 11.745 -27.322 1.00 44.00 102 THR B CA 1
ATOM 6791 C C . THR E 3 102 ? -45.142 10.681 -28.310 1.00 50.92 102 THR B C 1
ATOM 6792 O O . THR E 3 102 ? -44.188 9.950 -28.040 1.00 42.05 102 THR B O 1
ATOM 6796 N N . LYS E 3 103 ? -45.820 10.587 -29.451 1.00 45.72 103 LYS B N 1
ATOM 6797 C CA . LYS E 3 103 ? -45.386 9.673 -30.497 1.00 47.55 103 LYS B CA 1
ATOM 6798 C C . LYS E 3 103 ? -44.357 10.385 -31.361 1.00 46.96 103 LYS B C 1
ATOM 6799 O O . LYS E 3 103 ? -44.646 11.446 -31.929 1.00 49.15 103 LYS B O 1
ATOM 6805 N N . VAL E 3 104 ? -43.160 9.807 -31.461 1.00 42.43 104 VAL B N 1
ATOM 6806 C CA . VAL E 3 104 ? -42.106 10.332 -32.323 1.00 44.08 104 VAL B CA 1
ATOM 6807 C C . VAL E 3 104 ? -42.068 9.529 -33.623 1.00 46.28 104 VAL B C 1
ATOM 6808 O O . VAL E 3 104 ? -41.813 8.320 -33.614 1.00 39.92 104 VAL B O 1
ATOM 6812 N N . GLU E 3 105 ? -42.328 10.200 -34.742 1.00 49.29 105 GLU B N 1
ATOM 6813 C CA . GLU E 3 105 ? -42.071 9.658 -36.067 1.00 47.41 105 GLU B CA 1
ATOM 6814 C C . GLU E 3 105 ? -40.716 10.159 -36.553 1.00 49.97 105 GLU B C 1
ATOM 6815 O O . GLU E 3 105 ? -40.390 11.340 -36.394 1.00 48.12 105 GLU B O 1
ATOM 6821 N N . ILE E 3 106 ? -39.930 9.268 -37.144 1.00 45.17 106 ILE B N 1
ATOM 6822 C CA . ILE E 3 106 ? -38.660 9.653 -37.753 1.00 47.71 106 ILE B CA 1
ATOM 6823 C C . ILE E 3 106 ? -38.901 9.908 -39.237 1.00 53.34 106 ILE B C 1
ATOM 6824 O O . ILE E 3 106 ? -39.383 9.024 -39.953 1.00 50.15 106 ILE B O 1
ATOM 6829 N N . LYS E 3 107 ? -38.582 11.123 -39.692 1.00 56.42 107 LYS B N 1
ATOM 6830 C CA . LYS E 3 107 ? -38.792 11.496 -41.086 1.00 54.91 107 LYS B CA 1
ATOM 6831 C C . LYS E 3 107 ? -37.750 10.840 -41.984 1.00 54.88 107 LYS B C 1
ATOM 6832 O O . LYS E 3 107 ? -36.627 10.549 -41.569 1.00 52.56 107 LYS B O 1
ATOM 6838 N N . ARG E 3 108 ? -38.133 10.606 -43.231 1.00 55.46 108 ARG B N 1
ATOM 6839 C CA . ARG E 3 108 ? -37.210 10.077 -44.222 1.00 59.29 108 ARG B CA 1
ATOM 6840 C C . ARG E 3 108 ? -37.643 10.599 -45.586 1.00 56.48 108 ARG B C 1
ATOM 6841 O O . ARG E 3 108 ? -38.677 11.263 -45.716 1.00 51.41 108 ARG B O 1
ATOM 6849 N N . THR E 3 109 ? -36.840 10.298 -46.606 1.00 60.50 109 THR B N 1
ATOM 6850 C CA . THR E 3 109 ? -37.199 10.689 -47.966 1.00 59.59 109 THR B CA 1
ATOM 6851 C C . THR E 3 109 ? -38.460 9.964 -48.412 1.00 57.70 109 THR B C 1
ATOM 6852 O O . THR E 3 109 ? -38.715 8.818 -48.024 1.00 58.26 109 THR B O 1
ATOM 6856 N N . VAL E 3 110 ? -39.248 10.645 -49.250 1.00 61.22 110 VAL B N 1
ATOM 6857 C CA . VAL E 3 110 ? -40.475 10.050 -49.763 1.00 53.84 110 VAL B CA 1
ATOM 6858 C C . VAL E 3 110 ? -40.149 8.721 -50.433 1.00 53.08 110 VAL B C 1
ATOM 6859 O O . VAL E 3 110 ? -39.104 8.558 -51.075 1.00 57.32 110 VAL B O 1
ATOM 6863 N N . ALA E 3 111 ? -41.028 7.742 -50.243 1.00 58.24 111 ALA B N 1
ATOM 6864 C CA . ALA E 3 111 ? -40.823 6.397 -50.765 1.00 50.13 111 ALA B CA 1
ATOM 6865 C C . ALA E 3 111 ? -42.171 5.859 -51.206 1.00 55.10 111 ALA B C 1
ATOM 6866 O O . ALA E 3 111 ? -43.112 5.820 -50.407 1.00 45.51 111 ALA B O 1
ATOM 6868 N N . ALA E 3 112 ? -42.266 5.458 -52.479 1.00 49.66 112 ALA B N 1
ATOM 6869 C CA . ALA E 3 112 ? -43.531 5.028 -53.038 1.00 52.17 112 ALA B CA 1
ATOM 6870 C C . ALA E 3 112 ? -43.843 3.594 -52.623 1.00 44.83 112 ALA B C 1
ATOM 6871 O O . ALA E 3 112 ? -42.934 2.782 -52.417 1.00 51.28 112 ALA B O 1
ATOM 6873 N N . PRO E 3 113 ? -45.125 3.256 -52.542 1.00 49.97 113 PRO B N 1
ATOM 6874 C CA . PRO E 3 113 ? -45.506 1.895 -52.157 1.00 49.93 113 PRO B CA 1
ATOM 6875 C C . PRO E 3 113 ? -45.192 0.891 -53.248 1.00 54.77 113 PRO B C 1
ATOM 6876 O O . PRO E 3 113 ? -45.355 1.158 -54.437 1.00 51.49 113 PRO B O 1
ATOM 6880 N N . SER E 3 114 ? -44.749 -0.276 -52.832 1.00 53.37 114 SER B N 1
ATOM 6881 C CA . SER E 3 114 ? -44.684 -1.427 -53.713 1.00 47.90 114 SER B CA 1
ATOM 6882 C C . SER E 3 114 ? -45.989 -2.206 -53.526 1.00 53.17 114 SER B C 1
ATOM 6883 O O . SER E 3 114 ? -46.329 -2.580 -52.395 1.00 47.30 114 SER B O 1
ATOM 6886 N N . VAL E 3 115 ? -46.756 -2.393 -54.605 1.00 43.55 115 VAL B N 1
ATOM 6887 C CA . VAL E 3 115 ? -48.133 -2.880 -54.507 1.00 41.92 115 VAL B CA 1
ATOM 6888 C C . VAL E 3 115 ? -48.215 -4.321 -54.994 1.00 45.62 115 VAL B C 1
ATOM 6889 O O . VAL E 3 115 ? -47.630 -4.674 -56.024 1.00 44.81 115 VAL B O 1
ATOM 6893 N N . PHE E 3 116 ? -48.923 -5.157 -54.228 1.00 38.56 116 PHE B N 1
ATOM 6894 C CA . PHE E 3 116 ? -49.185 -6.558 -54.552 1.00 39.19 116 PHE B CA 1
ATOM 6895 C C . PHE E 3 116 ? -50.655 -6.865 -54.281 1.00 54.20 116 PHE B C 1
ATOM 6896 O O . PHE E 3 116 ? -51.243 -6.332 -53.333 1.00 43.39 116 PHE B O 1
ATOM 6904 N N . ILE E 3 117 ? -51.245 -7.740 -55.109 1.00 46.16 117 ILE B N 1
ATOM 6905 C CA . ILE E 3 117 ? -52.653 -8.121 -54.977 1.00 42.55 117 ILE B CA 1
ATOM 6906 C C . ILE E 3 117 ? -52.741 -9.637 -54.858 1.00 42.77 117 ILE B C 1
ATOM 6907 O O . ILE E 3 117 ? -51.961 -10.366 -55.479 1.00 47.46 117 ILE B O 1
ATOM 6912 N N . PHE E 3 118 ? -53.661 -10.111 -54.018 1.00 42.39 118 PHE B N 1
ATOM 6913 C CA . PHE E 3 118 ? -53.733 -11.520 -53.652 1.00 44.30 118 PHE B CA 1
ATOM 6914 C C . PHE E 3 118 ? -55.153 -12.039 -53.849 1.00 55.02 118 PHE B C 1
ATOM 6915 O O . PHE E 3 118 ? -56.102 -11.475 -53.285 1.00 45.83 118 PHE B O 1
ATOM 6923 N N . PRO E 3 119 ? -55.338 -13.107 -54.614 1.00 60.91 119 PRO B N 1
ATOM 6924 C CA . PRO E 3 119 ? -56.663 -13.704 -54.740 1.00 55.55 119 PRO B CA 1
ATOM 6925 C C . PRO E 3 119 ? -56.987 -14.540 -53.518 1.00 56.18 119 PRO B C 1
ATOM 6926 O O . PRO E 3 119 ? -56.080 -15.015 -52.816 1.00 51.87 119 PRO B O 1
ATOM 6930 N N . PRO E 3 120 ? -58.265 -14.772 -53.246 1.00 48.66 120 PRO B N 1
ATOM 6931 C CA . PRO E 3 120 ? -58.623 -15.727 -52.198 1.00 46.39 120 PRO B CA 1
ATOM 6932 C C . PRO E 3 120 ? -58.109 -17.115 -52.535 1.00 50.55 120 PRO B C 1
ATOM 6933 O O . PRO E 3 120 ? -58.109 -17.531 -53.694 1.00 59.33 120 PRO B O 1
ATOM 6937 N N . SER E 3 121 ? -57.665 -17.835 -51.512 1.00 49.83 121 SER B N 1
ATOM 6938 C CA . SER E 3 121 ? -57.297 -19.224 -51.723 1.00 53.94 121 SER B CA 1
ATOM 6939 C C . SER E 3 121 ? -58.512 -20.037 -52.174 1.00 68.09 121 SER B C 1
ATOM 6940 O O . SER E 3 121 ? -59.669 -19.668 -51.942 1.00 63.09 121 SER B O 1
ATOM 6943 N N . ASP E 3 122 ? -58.234 -21.162 -52.840 1.00 66.75 122 ASP B N 1
ATOM 6944 C CA . ASP E 3 122 ? -59.283 -22.147 -53.076 1.00 72.08 122 ASP B CA 1
ATOM 6945 C C . ASP E 3 122 ? -59.771 -22.758 -51.773 1.00 72.92 122 ASP B C 1
ATOM 6946 O O . ASP E 3 122 ? -60.890 -23.280 -51.718 1.00 78.62 122 ASP B O 1
ATOM 6951 N N . GLU E 3 123 ? -58.954 -22.697 -50.722 1.00 64.38 123 GLU B N 1
ATOM 6952 C CA . GLU E 3 123 ? -59.369 -23.210 -49.426 1.00 69.99 123 GLU B CA 1
ATOM 6953 C C . GLU E 3 123 ? -60.418 -22.305 -48.789 1.00 69.47 123 GLU B C 1
ATOM 6954 O O . GLU E 3 123 ? -61.429 -22.792 -48.272 1.00 72.46 123 GLU B O 1
ATOM 6960 N N . GLN E 3 124 ? -60.207 -20.986 -48.828 1.00 65.50 124 GLN B N 1
ATOM 6961 C CA . GLN E 3 124 ? -61.220 -20.079 -48.303 1.00 58.49 124 GLN B CA 1
ATOM 6962 C C . GLN E 3 124 ? -62.495 -20.123 -49.130 1.00 70.58 124 GLN B C 1
ATOM 6963 O O . GLN E 3 124 ? -63.590 -19.937 -48.586 1.00 70.96 124 GLN B O 1
ATOM 6969 N N . LEU E 3 125 ? -62.374 -20.337 -50.443 1.00 70.27 125 LEU B N 1
ATOM 6970 C CA . LEU E 3 125 ? -63.555 -20.310 -51.302 1.00 72.60 125 LEU B CA 1
ATOM 6971 C C . LEU E 3 125 ? -64.539 -21.402 -50.910 1.00 73.63 125 LEU B C 1
ATOM 6972 O O . LEU E 3 125 ? -65.748 -21.154 -50.815 1.00 70.61 125 LEU B O 1
ATOM 6977 N N . LYS E 3 126 ? -64.027 -22.609 -50.649 1.00 73.62 126 LYS B N 1
ATOM 6978 C CA . LYS E 3 126 ? -64.861 -23.718 -50.191 1.00 76.63 126 LYS B CA 1
ATOM 6979 C C . LYS E 3 126 ? -65.810 -23.308 -49.069 1.00 74.30 126 LYS B C 1
ATOM 6980 O O . LYS E 3 126 ? -66.964 -23.751 -49.030 1.00 82.64 126 LYS B O 1
ATOM 6986 N N . SER E 3 127 ? -65.345 -22.460 -48.152 1.00 72.72 127 SER B N 1
ATOM 6987 C CA . SER E 3 127 ? -66.089 -22.113 -46.947 1.00 73.68 127 SER B CA 1
ATOM 6988 C C . SER E 3 127 ? -67.061 -20.950 -47.145 1.00 69.65 127 SER B C 1
ATOM 6989 O O . SER E 3 127 ? -67.621 -20.450 -46.162 1.00 76.98 127 SER B O 1
ATOM 6992 N N . GLY E 3 128 ? -67.278 -20.508 -48.378 1.00 59.79 128 GLY B N 1
ATOM 6993 C CA . GLY E 3 128 ? -68.368 -19.600 -48.654 1.00 56.79 128 GLY B CA 1
ATOM 6994 C C . GLY E 3 128 ? -68.021 -18.135 -48.627 1.00 57.58 128 GLY B C 1
ATOM 6995 O O . GLY E 3 128 ? -68.895 -17.299 -48.894 1.00 58.30 128 GLY B O 1
ATOM 6996 N N . THR E 3 129 ? -66.780 -17.790 -48.323 1.00 68.78 129 THR B N 1
ATOM 6997 C CA . THR E 3 129 ? -66.372 -16.398 -48.291 1.00 64.24 129 THR B CA 1
ATOM 6998 C C . THR E 3 129 ? -65.042 -16.245 -49.016 1.00 57.64 129 THR B C 1
ATOM 6999 O O . THR E 3 129 ? -64.250 -17.188 -49.120 1.00 51.75 129 THR B O 1
ATOM 7003 N N . ALA E 3 130 ? -64.825 -15.051 -49.554 1.00 56.30 130 ALA B N 1
ATOM 7004 C CA . ALA E 3 130 ? -63.638 -14.747 -50.335 1.00 57.59 130 ALA B CA 1
ATOM 7005 C C . ALA E 3 130 ? -63.006 -13.487 -49.769 1.00 56.72 130 ALA B C 1
ATOM 7006 O O . ALA E 3 130 ? -63.656 -12.435 -49.731 1.00 53.96 130 ALA B O 1
ATOM 7008 N N . SER E 3 131 ? -61.749 -13.590 -49.327 1.00 46.59 131 SER B N 1
ATOM 7009 C CA . SER E 3 131 ? -60.964 -12.424 -48.947 1.00 48.57 131 SER B CA 1
ATOM 7010 C C . SER E 3 131 ? -59.950 -12.128 -50.043 1.00 43.42 131 SER B C 1
ATOM 7011 O O . SER E 3 1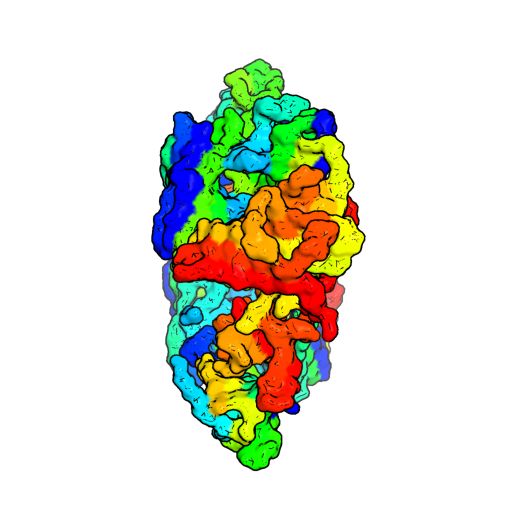31 ? -59.215 -13.024 -50.472 1.00 47.91 131 SER B O 1
ATOM 7014 N N . VAL E 3 132 ? -59.935 -10.880 -50.505 1.00 34.64 132 VAL B N 1
ATOM 7015 C CA . VAL E 3 132 ? -58.988 -10.394 -51.496 1.00 45.76 132 VAL B CA 1
ATOM 7016 C C . VAL E 3 132 ? -58.171 -9.290 -50.834 1.00 48.99 132 VAL B C 1
ATOM 7017 O O . VAL E 3 132 ? -58.740 -8.331 -50.292 1.00 42.51 132 VAL B O 1
ATOM 7021 N N . VAL E 3 133 ? -56.842 -9.431 -50.859 1.00 44.52 133 VAL B N 1
ATOM 7022 C CA . VAL E 3 133 ? -55.941 -8.564 -50.097 1.00 42.14 133 VAL B CA 1
ATOM 7023 C C . VAL E 3 133 ? -55.082 -7.745 -51.052 1.00 40.05 133 VAL B C 1
ATOM 7024 O O . VAL E 3 133 ? -54.481 -8.291 -51.984 1.00 45.11 133 VAL B O 1
ATOM 7028 N N . CYS E 3 134 ? -55.027 -6.438 -50.814 1.00 45.33 134 CYS B N 1
ATOM 7029 C CA . CYS E 3 134 ? -54.102 -5.527 -51.471 1.00 42.19 134 CYS B CA 1
ATOM 7030 C C . CYS E 3 134 ? -53.038 -5.066 -50.477 1.00 45.01 134 CYS B C 1
ATOM 7031 O O . CYS E 3 134 ? -53.371 -4.541 -49.409 1.00 42.11 134 CYS B O 1
ATOM 7034 N N . LEU E 3 135 ? -51.767 -5.250 -50.829 1.00 42.76 135 LEU B N 1
ATOM 7035 C CA . LEU E 3 135 ? -50.642 -4.879 -49.974 1.00 38.32 135 LEU B CA 1
ATOM 7036 C C . LEU E 3 135 ? -49.885 -3.692 -50.561 1.00 45.08 135 LEU B C 1
ATOM 7037 O O . LEU E 3 135 ? -49.475 -3.721 -51.727 1.00 43.92 135 LEU B O 1
ATOM 7042 N N . LEU E 3 136 ? -49.717 -2.649 -49.750 1.00 42.30 136 LEU B N 1
ATOM 7043 C CA . LEU E 3 136 ? -48.862 -1.502 -50.045 1.00 35.69 136 LEU B CA 1
ATOM 7044 C C . LEU E 3 136 ? -47.643 -1.591 -49.130 1.00 51.16 136 LEU B C 1
ATOM 7045 O O . LEU E 3 136 ? -47.763 -1.383 -47.912 1.00 39.25 136 LEU B O 1
ATOM 7050 N N . ASN E 3 137 ? -46.472 -1.878 -49.704 1.00 42.18 137 ASN B N 1
ATOM 7051 C CA . ASN E 3 137 ? -45.290 -2.212 -48.911 1.00 40.43 137 ASN B CA 1
ATOM 7052 C C . ASN E 3 137 ? -44.245 -1.101 -48.903 1.00 43.74 137 ASN B C 1
ATOM 7053 O O . ASN E 3 137 ? -43.822 -0.631 -49.961 1.00 48.49 137 ASN B O 1
ATOM 7058 N N . ASN E 3 138 ? -43.807 -0.723 -47.694 1.00 45.87 138 ASN B N 1
ATOM 7059 C CA . ASN E 3 138 ? -42.563 0.018 -47.438 1.00 42.46 138 ASN B CA 1
ATOM 7060 C C . ASN E 3 138 ? -42.563 1.402 -48.084 1.00 42.71 138 ASN B C 1
ATOM 7061 O O . ASN E 3 138 ? -41.685 1.746 -48.874 1.00 44.09 138 ASN B O 1
ATOM 7066 N N . PHE E 3 139 ? -43.542 2.208 -47.697 1.00 40.89 139 PHE B N 1
ATOM 7067 C CA . PHE E 3 139 ? -43.690 3.562 -48.197 1.00 41.75 139 PHE B CA 1
ATOM 7068 C C . PHE E 3 139 ? -43.595 4.570 -47.058 1.00 48.45 139 PHE B C 1
ATOM 7069 O O . PHE E 3 139 ? -43.733 4.228 -45.882 1.00 47.52 139 PHE B O 1
ATOM 7077 N N . TYR E 3 140 ? -43.352 5.828 -47.437 1.00 41.71 140 TYR B N 1
ATOM 7078 C CA . TYR E 3 140 ? -43.308 6.995 -46.578 1.00 46.06 140 TYR B CA 1
ATOM 7079 C C . TYR E 3 140 ? -43.665 8.206 -47.429 1.00 54.66 140 TYR B C 1
ATOM 7080 O O . TYR E 3 140 ? -43.147 8.334 -48.551 1.00 59.23 140 TYR B O 1
ATOM 7089 N N . PRO E 3 141 ? -44.520 9.119 -46.934 1.00 59.15 141 PRO B N 1
ATOM 7090 C CA . PRO E 3 141 ? -45.171 9.123 -45.621 1.00 53.31 141 PRO B CA 1
ATOM 7091 C C . PRO E 3 141 ? -46.388 8.196 -45.509 1.00 55.74 141 PRO B C 1
ATOM 7092 O O . PRO E 3 141 ? -46.712 7.455 -46.445 1.00 47.58 141 PRO B O 1
ATOM 7096 N N . ARG E 3 142 ? -47.051 8.263 -44.348 1.00 53.03 142 ARG B N 1
ATOM 7097 C CA . ARG E 3 142 ? -48.059 7.272 -43.988 1.00 51.15 142 ARG B CA 1
ATOM 7098 C C . ARG E 3 142 ? -49.322 7.398 -44.832 1.00 52.70 142 ARG B C 1
ATOM 7099 O O . ARG E 3 142 ? -50.007 6.394 -45.062 1.00 49.67 142 ARG B O 1
ATOM 7107 N N . GLU E 3 143 ? -49.639 8.604 -45.307 1.00 58.51 143 GLU B N 1
ATOM 7108 C CA . GLU E 3 143 ? -50.897 8.834 -46.017 1.00 63.25 143 GLU B CA 1
ATOM 7109 C C . GLU E 3 143 ? -50.910 8.122 -47.366 1.00 59.15 143 GLU B C 1
ATOM 7110 O O . GLU E 3 143 ? -49.966 8.240 -48.152 1.00 59.97 143 GLU B O 1
ATOM 7116 N N . ALA E 3 144 ? -51.987 7.386 -47.628 1.00 54.57 144 ALA B N 1
ATOM 7117 C CA . ALA E 3 144 ? -52.153 6.648 -48.873 1.00 59.38 144 ALA B CA 1
ATOM 7118 C C . ALA E 3 144 ? -53.633 6.358 -49.072 1.00 62.25 144 ALA B C 1
ATOM 7119 O O . ALA E 3 144 ? -54.413 6.358 -48.117 1.00 65.41 144 ALA B O 1
ATOM 7121 N N . LYS E 3 145 ? -54.011 6.102 -50.328 1.00 62.33 145 LYS B N 1
ATOM 7122 C CA . LYS E 3 145 ? -55.397 5.825 -50.677 1.00 59.03 145 LYS B CA 1
ATOM 7123 C C . LYS E 3 145 ? -55.482 4.516 -51.449 1.00 65.44 145 LYS B C 1
ATOM 7124 O O . LYS E 3 145 ? -54.667 4.256 -52.342 1.00 62.36 145 LYS B O 1
ATOM 7130 N N . VAL E 3 146 ? -56.470 3.694 -51.106 1.00 58.72 146 VAL B N 1
ATOM 7131 C CA . VAL E 3 146 ? -56.695 2.411 -51.764 1.00 63.88 146 VAL B CA 1
ATOM 7132 C C . VAL E 3 146 ? -58.141 2.372 -52.240 1.00 70.78 146 VAL B C 1
ATOM 7133 O O . VAL E 3 146 ? -59.067 2.516 -51.433 1.00 63.22 146 VAL B O 1
ATOM 7137 N N . GLN E 3 147 ? -58.337 2.176 -53.541 1.00 64.59 147 GLN B N 1
ATOM 7138 C CA . GLN E 3 147 ? -59.667 2.028 -54.117 1.00 69.46 147 GLN B CA 1
ATOM 7139 C C . GLN E 3 147 ? -59.786 0.652 -54.757 1.00 61.07 147 GLN B C 1
ATOM 7140 O O . GLN E 3 147 ? -58.899 0.233 -55.509 1.00 61.98 147 GLN B O 1
ATOM 7146 N N . TRP E 3 148 ? -60.861 -0.058 -54.432 1.00 56.43 148 TRP B N 1
ATOM 7147 C CA . TRP E 3 148 ? -61.137 -1.358 -55.024 1.00 59.43 148 TRP B CA 1
ATOM 7148 C C . TRP E 3 148 ? -62.104 -1.203 -56.188 1.00 63.55 148 TRP B C 1
ATOM 7149 O O . TRP E 3 148 ? -63.064 -0.431 -56.112 1.00 58.92 148 TRP B O 1
ATOM 7160 N N . LYS E 3 149 ? -61.839 -1.938 -57.263 1.00 65.17 149 LYS B N 1
ATOM 7161 C CA . LYS E 3 149 ? -62.703 -1.970 -58.436 1.00 68.84 149 LYS B CA 1
ATOM 7162 C C . LYS E 3 149 ? -62.893 -3.417 -58.859 1.00 66.02 149 LYS B C 1
ATOM 7163 O O . LYS E 3 149 ? -61.914 -4.159 -59.001 1.00 62.42 149 LYS B O 1
ATOM 7169 N N . VAL E 3 150 ? -64.150 -3.823 -59.024 1.00 66.43 150 VAL B N 1
ATOM 7170 C CA . VAL E 3 150 ? -64.496 -5.170 -59.461 1.00 71.31 150 VAL B CA 1
ATOM 7171 C C . VAL E 3 150 ? -65.259 -5.040 -60.776 1.00 74.14 150 VAL B C 1
ATOM 7172 O O . VAL E 3 150 ? -66.383 -4.521 -60.798 1.00 69.18 150 VAL B O 1
ATOM 7176 N N . ASP E 3 151 ? -64.647 -5.514 -61.869 1.00 79.93 151 ASP B N 1
ATOM 7177 C CA . ASP E 3 151 ? -65.149 -5.305 -63.237 1.00 73.40 151 ASP B CA 1
ATOM 7178 C C . ASP E 3 151 ? -65.455 -3.832 -63.483 1.00 70.23 151 ASP B C 1
ATOM 7179 O O . ASP E 3 151 ? -66.489 -3.477 -64.051 1.00 67.54 151 ASP B O 1
ATOM 7184 N N . ASN E 3 152 ? -64.537 -2.973 -63.031 1.00 70.22 152 ASN B N 1
ATOM 7185 C CA . ASN E 3 152 ? -64.535 -1.517 -63.152 1.00 70.75 152 ASN B CA 1
ATOM 7186 C C . ASN E 3 152 ? -65.544 -0.848 -62.233 1.00 71.11 152 ASN B C 1
ATOM 7187 O O . ASN E 3 152 ? -65.570 0.394 -62.165 1.00 69.08 152 ASN B O 1
ATOM 7192 N N . ALA E 3 153 ? -66.372 -1.616 -61.526 1.00 71.50 153 ALA B N 1
ATOM 7193 C CA . ALA E 3 153 ? -67.303 -1.057 -60.554 1.00 73.52 153 ALA B CA 1
ATOM 7194 C C . ALA E 3 153 ? -66.553 -0.711 -59.270 1.00 73.60 153 ALA B C 1
ATOM 7195 O O . ALA E 3 153 ? -65.891 -1.571 -58.678 1.00 67.62 153 ALA B O 1
ATOM 7197 N N . LEU E 3 154 ? -66.669 0.541 -58.840 1.00 68.60 154 LEU B N 1
ATOM 7198 C CA . LEU E 3 154 ? -65.968 1.027 -57.661 1.00 65.81 154 LEU B CA 1
ATOM 7199 C C . LEU E 3 154 ? -66.659 0.517 -56.396 1.00 72.87 154 LEU B C 1
ATOM 7200 O O . LEU E 3 154 ? -67.840 0.798 -56.164 1.00 68.97 154 LEU B O 1
ATOM 7205 N N . GLN E 3 155 ? -65.922 -0.230 -55.577 1.00 70.92 155 GLN B N 1
ATOM 7206 C CA . GLN E 3 155 ? -66.472 -0.799 -54.358 1.00 66.96 155 GLN B CA 1
ATOM 7207 C C . GLN E 3 155 ? -66.460 0.222 -53.227 1.00 67.89 155 GLN B C 1
ATOM 7208 O O . GLN E 3 155 ? -65.644 1.148 -53.202 1.00 68.32 155 GLN B O 1
ATOM 7214 N N . SER E 3 156 ? -67.384 0.046 -52.284 1.00 67.61 156 SER B N 1
ATOM 7215 C CA . SER E 3 156 ? -67.437 0.897 -51.099 1.00 70.28 156 SER B CA 1
ATOM 7216 C C . SER E 3 156 ? -68.151 0.151 -49.988 1.00 68.50 156 SER B C 1
ATOM 7217 O O . SER E 3 156 ? -69.220 -0.424 -50.220 1.00 61.00 156 SER B O 1
ATOM 7220 N N . GLY E 3 157 ? -67.549 0.156 -48.790 1.00 65.58 157 GLY B N 1
ATOM 7221 C CA . GLY E 3 157 ? -68.140 -0.440 -47.617 1.00 55.41 157 GLY B CA 1
ATOM 7222 C C . GLY E 3 157 ? -67.769 -1.883 -47.359 1.00 58.53 157 GLY B C 1
ATOM 7223 O O . GLY E 3 157 ? -68.136 -2.417 -46.307 1.00 58.33 157 GLY B O 1
ATOM 7224 N N . ASN E 3 158 ? -67.058 -2.542 -48.273 1.00 55.14 158 ASN B N 1
ATOM 7225 C CA . ASN E 3 158 ? -66.712 -3.947 -48.093 1.00 52.67 158 ASN B CA 1
ATOM 7226 C C . ASN E 3 158 ? -65.211 -4.164 -47.900 1.00 50.77 158 ASN B C 1
ATOM 7227 O O . ASN E 3 158 ? -64.716 -5.279 -48.102 1.00 52.41 158 ASN B O 1
ATOM 7232 N N . SER E 3 159 ? -64.478 -3.132 -47.493 1.00 50.75 159 SER B N 1
ATOM 7233 C CA . SER E 3 159 ? -63.040 -3.250 -47.315 1.00 53.88 159 SER B CA 1
ATOM 7234 C C . SER E 3 159 ? -62.621 -2.699 -45.959 1.00 54.66 159 SER B C 1
ATOM 7235 O O . SER E 3 159 ? -63.224 -1.756 -45.445 1.00 44.87 159 SER B O 1
ATOM 7238 N N . GLN E 3 160 ? -61.557 -3.280 -45.397 1.00 42.98 160 GLN B N 1
ATOM 7239 C CA . GLN E 3 160 ? -60.947 -2.789 -44.168 1.00 45.26 160 GLN B CA 1
ATOM 7240 C C . GLN E 3 160 ? -59.439 -2.675 -44.362 1.00 42.44 160 GLN B C 1
ATOM 7241 O O . GLN E 3 160 ? -58.822 -3.563 -44.959 1.00 38.77 160 GLN B O 1
ATOM 7247 N N . GLU E 3 161 ? -58.859 -1.587 -43.851 1.00 40.79 161 GLU B N 1
ATOM 7248 C CA . GLU E 3 161 ? -57.427 -1.319 -43.912 1.00 44.99 161 GLU B CA 1
ATOM 7249 C C . GLU E 3 161 ? -56.746 -1.579 -42.569 1.00 44.78 161 GLU B C 1
ATOM 7250 O O . GLU E 3 161 ? -57.345 -1.388 -41.506 1.00 38.28 161 GLU B O 1
ATOM 7256 N N . SER E 3 162 ? -55.463 -1.958 -42.625 1.00 37.54 162 SER B N 1
ATOM 7257 C CA . SER E 3 162 ? -54.613 -2.044 -41.436 1.00 38.06 162 SER B CA 1
ATOM 7258 C C . SER E 3 162 ? -53.230 -1.531 -41.809 1.00 48.35 162 SER B C 1
ATOM 7259 O O . SER E 3 162 ? -52.713 -1.883 -42.872 1.00 42.16 162 SER B O 1
ATOM 7262 N N . VAL E 3 163 ? -52.629 -0.701 -40.962 1.00 38.05 163 VAL B N 1
ATOM 7263 C CA . VAL E 3 163 ? -51.334 -0.101 -41.261 1.00 42.34 163 VAL B CA 1
ATOM 7264 C C . VAL E 3 163 ? -50.351 -0.430 -40.139 1.00 47.79 163 VAL B C 1
ATOM 7265 O O . VAL E 3 163 ? -50.712 -0.417 -38.958 1.00 36.17 163 VAL B O 1
ATOM 7269 N N . THR E 3 164 ? -49.117 -0.766 -40.515 1.00 41.59 164 THR B N 1
ATOM 7270 C CA . THR E 3 164 ? -48.110 -1.106 -39.521 1.00 41.57 164 THR B CA 1
ATOM 7271 C C . THR E 3 164 ? -47.627 0.146 -38.801 1.00 46.74 164 THR B C 1
ATOM 7272 O O . THR E 3 164 ? -47.829 1.281 -39.249 1.00 42.58 164 THR B O 1
ATOM 7276 N N . GLU E 3 165 ? -47.001 -0.077 -37.650 1.00 45.74 165 GLU B N 1
ATOM 7277 C CA . GLU E 3 165 ? -46.227 0.976 -37.019 1.00 42.96 165 GLU B CA 1
ATOM 7278 C C . GLU E 3 165 ? -44.969 1.231 -37.839 1.00 38.28 165 GLU B C 1
ATOM 7279 O O . GLU E 3 165 ? -44.476 0.348 -38.543 1.00 45.44 165 GLU B O 1
ATOM 7285 N N . GLN E 3 166 ? -44.461 2.456 -37.757 1.00 40.94 166 GLN B N 1
ATOM 7286 C CA . GLN E 3 166 ? -43.245 2.801 -38.486 1.00 42.42 166 GLN B CA 1
ATOM 7287 C C . GLN E 3 166 ? -42.129 1.808 -38.200 1.00 47.86 166 GLN B C 1
ATOM 7288 O O . GLN E 3 166 ? -41.850 1.487 -37.046 1.00 48.73 166 GLN B O 1
ATOM 7294 N N . ASP E 3 167 ? -41.499 1.320 -39.263 1.00 46.69 167 ASP B N 1
ATOM 7295 C CA . ASP E 3 167 ? -40.406 0.364 -39.143 1.00 47.95 167 ASP B CA 1
ATOM 7296 C C . ASP E 3 167 ? -39.208 1.023 -38.460 1.00 53.26 167 ASP B C 1
ATOM 7297 O O . ASP E 3 167 ? -38.843 2.159 -38.774 1.00 45.38 167 ASP B O 1
ATOM 7302 N N . SER E 3 168 ? -38.608 0.316 -37.504 1.00 42.63 168 SER B N 1
ATOM 7303 C CA . SER E 3 168 ? -37.553 0.917 -36.703 1.00 49.59 168 SER B CA 1
ATOM 7304 C C . SER E 3 168 ? -36.224 1.013 -37.441 1.00 50.16 168 SER B C 1
ATOM 7305 O O . SER E 3 168 ? -35.295 1.636 -36.919 1.00 52.09 168 SER B O 1
ATOM 7308 N N . LYS E 3 169 ? -36.108 0.436 -38.638 1.00 48.35 169 LYS B N 1
ATOM 7309 C CA . LYS E 3 169 ? -34.861 0.477 -39.399 1.00 58.45 169 LYS B CA 1
ATOM 7310 C C . LYS E 3 169 ? -34.942 1.397 -40.614 1.00 55.46 169 LYS B C 1
ATOM 7311 O O . LYS E 3 169 ? -34.131 2.322 -40.728 1.00 53.54 169 LYS B O 1
ATOM 7317 N N . ASP E 3 170 ? -35.893 1.171 -41.535 1.00 51.86 170 ASP B N 1
ATOM 7318 C CA . ASP E 3 170 ? -36.015 1.990 -42.739 1.00 49.77 170 ASP B CA 1
ATOM 7319 C C . ASP E 3 170 ? -37.051 3.098 -42.607 1.00 54.82 170 ASP B C 1
ATOM 7320 O O . ASP E 3 170 ? -37.264 3.845 -43.570 1.00 49.35 170 ASP B O 1
ATOM 7325 N N . SER E 3 171 ? -37.727 3.203 -41.459 1.00 46.26 171 SER B N 1
ATOM 7326 C CA . SER E 3 171 ? -38.650 4.306 -41.201 1.00 49.95 171 SER B CA 1
ATOM 7327 C C . SER E 3 171 ? -39.845 4.321 -42.157 1.00 42.46 171 SER B C 1
ATOM 7328 O O . SER E 3 171 ? -40.468 5.364 -42.355 1.00 43.37 171 SER B O 1
ATOM 7331 N N . THR E 3 172 ? -40.196 3.184 -42.756 1.00 40.54 172 THR B N 1
ATOM 7332 C CA . THR E 3 172 ? -41.351 3.123 -43.646 1.00 46.86 172 THR B CA 1
ATOM 7333 C C . THR E 3 172 ? -42.586 2.562 -42.937 1.00 45.17 172 THR B C 1
ATOM 7334 O O . THR E 3 172 ? -42.530 2.110 -41.792 1.00 45.32 172 THR B O 1
ATOM 7338 N N . TYR E 3 173 ? -43.710 2.597 -43.663 1.00 44.89 173 TYR B N 1
ATOM 7339 C CA . TYR E 3 173 ? -44.998 2.033 -43.277 1.00 45.06 173 TYR B CA 1
ATOM 7340 C C . TYR E 3 173 ? -45.435 1.031 -44.336 1.00 49.42 173 TYR B C 1
ATOM 7341 O O . TYR E 3 173 ? -45.056 1.136 -45.503 1.00 47.28 173 TYR B O 1
ATOM 7350 N N . SER E 3 174 ? -46.236 0.057 -43.929 1.00 43.79 174 SER B N 1
ATOM 7351 C CA . SER E 3 174 ? -46.876 -0.852 -44.867 1.00 43.21 174 SER B CA 1
ATOM 7352 C C . SER E 3 174 ? -48.364 -0.874 -44.554 1.00 46.85 174 SER B C 1
ATOM 7353 O O . SER E 3 174 ? -48.785 -0.504 -43.458 1.00 40.98 174 SER B O 1
ATOM 7356 N N . LEU E 3 175 ? -49.171 -1.277 -45.533 1.00 40.32 175 LEU B N 1
ATOM 7357 C CA . LEU E 3 175 ? -50.612 -1.177 -45.378 1.00 37.55 175 LEU B CA 1
ATOM 7358 C C . LEU E 3 175 ? -51.275 -2.317 -46.127 1.00 47.82 175 LEU B C 1
ATOM 7359 O O . LEU E 3 175 ? -50.872 -2.653 -47.247 1.00 39.67 175 LEU B O 1
ATOM 7364 N N . SER E 3 176 ? -52.284 -2.917 -45.500 1.00 36.75 176 SER B N 1
ATOM 7365 C CA . SER E 3 176 ? -53.089 -3.939 -46.145 1.00 34.97 176 SER B CA 1
ATOM 7366 C C . SER E 3 176 ? -54.516 -3.428 -46.293 1.00 47.25 176 SER B C 1
ATOM 7367 O O . SER E 3 176 ? -55.012 -2.675 -45.451 1.00 43.56 176 SER B O 1
ATOM 7370 N N . SER E 3 177 ? -55.163 -3.819 -47.389 1.00 40.25 177 SER B N 1
ATOM 7371 C CA . SER E 3 177 ? -56.582 -3.562 -47.605 1.00 44.15 177 SER B CA 1
ATOM 7372 C C . SER E 3 177 ? -57.238 -4.860 -48.043 1.00 45.03 177 SER B C 1
ATOM 7373 O O . SER E 3 177 ? -56.841 -5.441 -49.056 1.00 46.58 177 SER B O 1
ATOM 7376 N N . THR E 3 178 ? -58.231 -5.319 -47.280 1.00 42.08 178 THR B N 1
ATOM 7377 C CA . THR E 3 178 ? -58.811 -6.644 -47.464 1.00 39.22 178 THR B CA 1
ATOM 7378 C C . THR E 3 178 ? -60.264 -6.491 -47.903 1.00 52.24 178 THR B C 1
ATOM 7379 O O . THR E 3 178 ? -61.090 -5.949 -47.162 1.00 42.56 178 THR B O 1
ATOM 7383 N N . LEU E 3 179 ? -60.572 -6.966 -49.110 1.00 52.46 179 LEU B N 1
ATOM 7384 C CA . LEU E 3 179 ? -61.935 -6.933 -49.636 1.00 43.94 179 LEU B CA 1
ATOM 7385 C C . LEU E 3 179 ? -62.631 -8.247 -49.302 1.00 45.95 179 LEU B C 1
ATOM 7386 O O . LEU E 3 179 ? -62.103 -9.327 -49.593 1.00 48.73 179 LEU B O 1
ATOM 7391 N N . THR E 3 180 ? -63.803 -8.160 -48.683 1.00 44.76 180 THR B N 1
ATOM 7392 C CA . THR E 3 180 ? -64.534 -9.343 -48.244 1.00 46.78 180 THR B CA 1
ATOM 7393 C C . THR E 3 180 ? -65.829 -9.461 -49.040 1.00 59.04 180 THR B C 1
ATOM 7394 O O . THR E 3 180 ? -66.595 -8.493 -49.138 1.00 49.87 180 THR B O 1
ATOM 7398 N N . LEU E 3 181 ? -66.057 -10.644 -49.618 1.00 54.94 181 LEU B N 1
ATOM 7399 C CA . LEU E 3 181 ? -67.237 -10.929 -50.425 1.00 51.18 181 LEU B CA 1
ATOM 7400 C C . LEU E 3 181 ? -67.691 -12.353 -50.156 1.00 54.19 181 LEU B C 1
ATOM 7401 O O . LEU E 3 181 ? -66.879 -13.234 -49.861 1.00 55.65 181 LEU B O 1
ATOM 7406 N N . SER E 3 182 ? -68.998 -12.578 -50.273 1.00 59.81 182 SER B N 1
ATOM 7407 C CA . SER E 3 182 ? -69.503 -13.945 -50.308 1.00 61.70 182 SER B CA 1
ATOM 7408 C C . SER E 3 182 ? -68.913 -14.686 -51.508 1.00 62.41 182 SER B C 1
ATOM 7409 O O . SER E 3 182 ? -68.590 -14.084 -52.537 1.00 61.38 182 SER B O 1
ATOM 7412 N N . LYS E 3 183 ? -68.760 -16.008 -51.364 1.00 54.93 183 LYS B N 1
ATOM 7413 C CA . LYS E 3 183 ? -68.290 -16.818 -52.485 1.00 62.38 183 LYS B CA 1
ATOM 7414 C C . LYS E 3 183 ? -69.177 -16.646 -53.712 1.00 70.76 183 LYS B C 1
ATOM 7415 O O . LYS E 3 183 ? -68.686 -16.705 -54.846 1.00 67.69 183 LYS B O 1
ATOM 7421 N N . ALA E 3 184 ? -70.477 -16.408 -53.504 1.00 70.80 184 ALA B N 1
ATOM 7422 C CA . ALA E 3 184 ? -71.386 -16.190 -54.626 1.00 68.93 184 ALA B CA 1
ATOM 7423 C C . ALA E 3 184 ? -71.052 -14.900 -55.362 1.00 68.99 184 ALA B C 1
ATOM 7424 O O . ALA E 3 184 ? -70.971 -14.882 -56.596 1.00 72.09 184 ALA B O 1
ATOM 7426 N N . ASP E 3 185 ? -70.861 -13.804 -54.626 1.00 61.51 185 ASP B N 1
ATOM 7427 C CA . ASP E 3 185 ? -70.555 -12.539 -55.286 1.00 66.06 185 ASP B CA 1
ATOM 7428 C C . ASP E 3 185 ? -69.194 -12.589 -55.962 1.00 68.72 185 ASP B C 1
ATOM 7429 O O . ASP E 3 185 ? -69.005 -12.006 -57.037 1.00 70.10 185 ASP B O 1
ATOM 7434 N N . TYR E 3 186 ? -68.238 -13.290 -55.347 1.00 65.87 186 TYR B N 1
ATOM 7435 C CA . TYR E 3 186 ? -66.901 -13.380 -55.920 1.00 67.96 186 TYR B CA 1
ATOM 7436 C C . TYR E 3 186 ? -66.922 -14.089 -57.271 1.00 69.37 186 TYR B C 1
ATOM 7437 O O . TYR E 3 186 ? -66.124 -13.757 -58.155 1.00 66.55 186 TYR B O 1
ATOM 7446 N N . GLU E 3 187 ? -67.831 -15.047 -57.459 1.00 68.91 187 GLU B N 1
ATOM 7447 C CA . GLU E 3 187 ? -67.954 -15.750 -58.731 1.00 72.01 187 GLU B CA 1
ATOM 7448 C C . GLU E 3 187 ? -68.830 -15.021 -59.747 1.00 71.90 187 GLU B C 1
ATOM 7449 O O . GLU E 3 187 ? -68.877 -15.439 -60.908 1.00 68.56 187 GLU B O 1
ATOM 7455 N N . LYS E 3 188 ? -69.517 -13.948 -59.351 1.00 71.98 188 LYS B N 1
ATOM 7456 C CA . LYS E 3 188 ? -70.267 -13.145 -60.308 1.00 71.16 188 LYS B CA 1
ATOM 7457 C C . LYS E 3 188 ? -69.380 -12.226 -61.134 1.00 69.35 188 LYS B C 1
ATOM 7458 O O . LYS E 3 188 ? -69.886 -11.568 -62.048 1.00 73.23 188 LYS B O 1
ATOM 7464 N N . HIS E 3 189 ? -68.087 -12.143 -60.831 1.00 67.98 189 HIS B N 1
ATOM 7465 C CA . HIS E 3 189 ? -67.184 -11.256 -61.552 1.00 70.55 189 HIS B CA 1
ATOM 7466 C C . HIS E 3 189 ? -65.890 -11.996 -61.855 1.00 69.45 189 HIS B C 1
ATOM 7467 O O . HIS E 3 189 ? -65.666 -13.122 -61.400 1.00 69.66 189 HIS B O 1
ATOM 7474 N N . LYS E 3 190 ? -65.032 -11.351 -62.638 1.00 72.40 190 LYS B N 1
ATOM 7475 C CA . LYS E 3 190 ? -63.776 -11.957 -63.069 1.00 71.92 190 LYS B CA 1
ATOM 7476 C C . LYS E 3 190 ? -62.556 -11.113 -62.749 1.00 63.59 190 LYS B C 1
ATOM 7477 O O . LYS E 3 190 ? -61.528 -11.663 -62.348 1.00 62.62 190 LYS B O 1
ATOM 7483 N N . VAL E 3 191 ? -62.644 -9.793 -62.917 1.00 62.77 191 VAL B N 1
ATOM 7484 C CA . VAL E 3 191 ? -61.512 -8.884 -62.775 1.00 65.01 191 VAL B CA 1
ATOM 7485 C C . VAL E 3 191 ? -61.554 -8.239 -61.391 1.00 72.24 191 VAL B C 1
ATOM 7486 O O . VAL E 3 191 ? -62.568 -7.636 -61.010 1.00 73.51 191 VAL B O 1
ATOM 7490 N N . TYR E 3 192 ? -60.447 -8.343 -60.650 1.00 73.99 192 TYR B N 1
ATOM 7491 C CA . TYR E 3 192 ? -60.311 -7.752 -59.318 1.00 62.32 192 TYR B CA 1
ATOM 7492 C C . TYR E 3 192 ? -59.069 -6.875 -59.287 1.00 54.45 192 TYR B C 1
ATOM 7493 O O . TYR E 3 192 ? -57.965 -7.359 -59.550 1.00 55.00 192 TYR B O 1
ATOM 7502 N N . ALA E 3 193 ? -59.250 -5.589 -58.983 1.00 51.54 193 ALA B N 1
ATOM 7503 C CA . ALA E 3 193 ? -58.147 -4.636 -58.996 1.00 62.90 193 ALA B CA 1
ATOM 7504 C C . ALA E 3 193 ? -58.179 -3.747 -57.755 1.00 61.51 193 ALA B C 1
ATOM 7505 O O . ALA E 3 193 ? -59.254 -3.391 -57.267 1.00 62.86 193 ALA B O 1
ATOM 7507 N N . CYS E 3 194 ? -56.999 -3.384 -57.249 1.00 52.03 194 CYS B N 1
ATOM 7508 C CA . CYS E 3 194 ? -56.866 -2.290 -56.294 1.00 52.36 194 CYS B CA 1
ATOM 7509 C C . CYS E 3 194 ? -55.974 -1.221 -56.900 1.00 50.83 194 CYS B C 1
ATOM 7510 O O . CYS E 3 194 ? -54.929 -1.535 -57.482 1.00 58.51 194 CYS B O 1
ATOM 7513 N N . GLU E 3 195 ? -56.385 0.034 -56.757 1.00 52.22 195 GLU B N 1
ATOM 7514 C CA . GLU E 3 195 ? -55.650 1.185 -57.264 1.00 59.71 195 GLU B CA 1
ATOM 7515 C C . GLU E 3 195 ? -55.148 2.013 -56.093 1.00 61.81 195 GLU B C 1
ATOM 7516 O O . GLU E 3 195 ? -55.913 2.322 -55.173 1.00 61.37 195 GLU B O 1
ATOM 7522 N N . VAL E 3 196 ? -53.875 2.388 -56.141 1.00 61.58 196 VAL B N 1
ATOM 7523 C CA . VAL E 3 196 ? -53.172 2.968 -55.005 1.00 59.81 196 VAL B CA 1
ATOM 7524 C C . VAL E 3 196 ? -52.684 4.357 -55.381 1.00 59.44 196 VAL B C 1
ATOM 7525 O O . VAL E 3 196 ? -51.996 4.525 -56.395 1.00 60.82 196 VAL B O 1
ATOM 7529 N N . THR E 3 197 ? -53.030 5.341 -54.560 1.00 56.04 197 THR B N 1
ATOM 7530 C CA . THR E 3 197 ? -52.547 6.707 -54.699 1.00 63.79 197 THR B CA 1
ATOM 7531 C C . THR E 3 197 ? -51.587 7.013 -53.557 1.00 66.29 197 THR B C 1
ATOM 7532 O O . THR E 3 197 ? -51.901 6.741 -52.392 1.00 61.80 197 THR B O 1
ATOM 7536 N N . HIS E 3 198 ? -50.423 7.571 -53.891 1.00 66.73 198 HIS B N 1
ATOM 7537 C CA . HIS E 3 198 ? -49.447 7.977 -52.890 1.00 58.92 198 HIS B CA 1
ATOM 7538 C C . HIS E 3 198 ? -48.606 9.119 -53.443 1.00 67.14 198 HIS B C 1
ATOM 7539 O O . HIS E 3 198 ? -48.373 9.214 -54.653 1.00 71.08 198 HIS B O 1
ATOM 7546 N N . GLN E 3 199 ? -48.143 9.978 -52.531 1.00 61.09 199 GLN B N 1
ATOM 7547 C CA . GLN E 3 199 ? -47.309 11.118 -52.898 1.00 63.75 199 GLN B CA 1
ATOM 7548 C C . GLN E 3 199 ? -46.065 10.698 -53.677 1.00 72.28 199 GLN B C 1
ATOM 7549 O O . GLN E 3 199 ? -45.631 11.415 -54.586 1.00 68.01 199 GLN B O 1
ATOM 7555 N N . GLY E 3 200 ? -45.482 9.548 -53.350 1.00 65.60 200 GLY B N 1
ATOM 7556 C CA . GLY E 3 200 ? -44.366 9.046 -54.127 1.00 65.22 200 GLY B CA 1
ATOM 7557 C C . GLY E 3 200 ? -44.730 8.463 -55.478 1.00 62.52 200 GLY B C 1
ATOM 7558 O O . GLY E 3 200 ? -43.840 7.990 -56.193 1.00 60.84 200 GLY B O 1
ATOM 7559 N N . LEU E 3 201 ? -46.008 8.467 -55.840 1.00 65.55 201 LEU B N 1
ATOM 7560 C CA . LEU E 3 201 ? -46.479 7.956 -57.123 1.00 70.85 201 LEU B CA 1
ATOM 7561 C C . LEU E 3 201 ? -46.968 9.130 -57.963 1.00 72.52 201 LEU B C 1
ATOM 7562 O O . LEU E 3 201 ? -47.992 9.745 -57.642 1.00 70.18 201 LEU B O 1
ATOM 7567 N N . SER E 3 202 ? -46.230 9.446 -59.033 1.00 76.72 202 SER B N 1
ATOM 7568 C CA . SER E 3 202 ? -46.670 10.498 -59.945 1.00 73.93 202 SER B CA 1
ATOM 7569 C C . SER E 3 202 ? -48.044 10.190 -60.518 1.00 72.30 202 SER B C 1
ATOM 7570 O O . SER E 3 202 ? -48.843 11.106 -60.740 1.00 75.67 202 SER B O 1
ATOM 7573 N N . SER E 3 203 ? -48.346 8.910 -60.733 1.00 72.48 203 SER B N 1
ATOM 7574 C CA . SER E 3 203 ? -49.646 8.479 -61.208 1.00 78.44 203 SER B CA 1
ATOM 7575 C C . SER E 3 203 ? -50.139 7.300 -60.379 1.00 74.49 203 SER B C 1
ATOM 7576 O O . SER E 3 203 ? -49.339 6.446 -59.975 1.00 67.56 203 SER B O 1
ATOM 7579 N N . PRO E 3 204 ? -51.443 7.231 -60.110 1.00 74.07 204 PRO B N 1
ATOM 7580 C CA . PRO E 3 204 ? -51.993 6.085 -59.372 1.00 70.07 204 PRO B CA 1
ATOM 7581 C C . PRO E 3 204 ? -51.658 4.763 -60.049 1.00 70.10 204 PRO B C 1
ATOM 7582 O O . PRO E 3 204 ? -51.806 4.609 -61.263 1.00 76.67 204 PRO B O 1
ATOM 7586 N N . VAL E 3 205 ? -51.206 3.803 -59.241 1.00 67.39 205 VAL B N 1
ATOM 7587 C CA . VAL E 3 205 ? -50.775 2.484 -59.696 1.00 65.10 205 VAL B CA 1
ATOM 7588 C C . VAL E 3 205 ? -51.899 1.488 -59.453 1.00 62.57 205 VAL B C 1
ATOM 7589 O O . VAL E 3 205 ? -52.643 1.597 -58.472 1.00 66.57 205 VAL B O 1
ATOM 7593 N N . THR E 3 206 ? -52.029 0.504 -60.346 1.00 57.55 206 THR B N 1
ATOM 7594 C CA . THR E 3 206 ? -53.084 -0.498 -60.246 1.00 54.68 206 THR B CA 1
ATOM 7595 C C . THR E 3 206 ? -52.490 -1.897 -60.355 1.00 56.61 206 THR B C 1
ATOM 7596 O O . THR E 3 206 ? -51.580 -2.132 -61.152 1.00 61.65 206 THR B O 1
ATOM 7600 N N . LYS E 3 207 ? -52.995 -2.821 -59.535 1.00 54.81 207 LYS B N 1
ATOM 7601 C CA . LYS E 3 207 ? -52.658 -4.237 -59.628 1.00 55.60 207 LYS B CA 1
ATOM 7602 C C . LYS E 3 207 ? -53.948 -5.039 -59.728 1.00 58.47 207 LYS B C 1
ATOM 7603 O O . LYS E 3 207 ? -54.927 -4.731 -59.040 1.00 54.65 207 LYS B O 1
ATOM 7609 N N . SER E 3 208 ? -53.956 -6.060 -60.592 1.00 59.17 208 SER B N 1
ATOM 7610 C CA . SER E 3 208 ? -55.182 -6.793 -60.896 1.00 53.67 208 SER B CA 1
ATOM 7611 C C . SER E 3 208 ? -54.907 -8.287 -60.978 1.00 56.36 208 SER B C 1
ATOM 7612 O O . SER E 3 208 ? -53.757 -8.731 -61.038 1.00 60.53 208 SER B O 1
ATOM 7615 N N . PHE E 3 209 ? -55.987 -9.065 -60.957 1.00 45.68 209 PHE B N 1
ATOM 7616 C CA . PHE E 3 209 ? -55.936 -10.468 -61.336 1.00 56.52 209 PHE B CA 1
ATOM 7617 C C . PHE E 3 209 ? -57.298 -10.865 -61.887 1.00 68.79 209 PHE B C 1
ATOM 7618 O O . PHE E 3 209 ? -58.308 -10.200 -61.639 1.00 64.01 209 PHE B O 1
ATOM 7626 N N . ASN E 3 210 ? -57.305 -11.945 -62.665 1.00 75.98 210 ASN B N 1
ATOM 7627 C CA . ASN E 3 210 ? -58.523 -12.535 -63.207 1.00 71.96 210 ASN B CA 1
ATOM 7628 C C . ASN E 3 210 ? -58.871 -13.760 -62.379 1.00 71.64 210 ASN B C 1
ATOM 7629 O O . ASN E 3 210 ? -57.994 -14.577 -62.088 1.00 76.98 210 ASN B O 1
ATOM 7634 N N . ARG E 3 211 ? -60.140 -13.883 -61.996 1.00 66.25 211 ARG B N 1
ATOM 7635 C CA . ARG E 3 211 ? -60.541 -14.960 -61.103 1.00 66.93 211 ARG B CA 1
ATOM 7636 C C . ARG E 3 211 ? -60.169 -16.319 -61.685 1.00 76.17 211 ARG B C 1
ATOM 7637 O O . ARG E 3 211 ? -60.449 -16.608 -62.853 1.00 69.26 211 ARG B O 1
ATOM 7645 N N . GLY E 3 212 ? -59.500 -17.139 -60.869 1.00 78.95 212 GLY B N 1
ATOM 7646 C CA . GLY E 3 212 ? -59.156 -18.497 -61.232 1.00 77.29 212 GLY B CA 1
ATOM 7647 C C . GLY E 3 212 ? -57.852 -18.683 -61.987 1.00 79.61 212 GLY B C 1
ATOM 7648 O O . GLY E 3 212 ? -57.388 -19.826 -62.102 1.00 68.04 212 GLY B O 1
ATOM 7649 N N . GLU E 3 213 ? -57.243 -17.615 -62.512 1.00 83.22 213 GLU B N 1
ATOM 7650 C CA . GLU E 3 213 ? -56.035 -17.771 -63.327 1.00 91.18 213 GLU B CA 1
ATOM 7651 C C . GLU E 3 213 ? -54.916 -18.314 -62.442 1.00 94.36 213 GLU B C 1
ATOM 7652 O O . GLU E 3 213 ? -54.333 -17.598 -61.623 1.00 95.25 213 GLU B O 1
ATOM 7658 N N . CYS E 3 214 ? -54.641 -19.605 -62.590 1.00 99.76 214 CYS B N 1
ATOM 7659 C CA . CYS E 3 214 ? -53.658 -20.298 -61.771 1.00 97.06 214 CYS B CA 1
ATOM 7660 C C . CYS E 3 214 ? -53.962 -20.123 -60.283 1.00 96.66 214 CYS B C 1
ATOM 7661 O O . CYS E 3 214 ? -55.017 -20.535 -59.791 1.00 88.18 214 CYS B O 1
ATOM 7664 N N . HIS F 1 10 ? -43.411 -6.293 16.230 1.00 66.63 421 HIS F N 1
ATOM 7665 C CA . HIS F 1 10 ? -43.698 -6.715 14.865 1.00 59.80 421 HIS F CA 1
ATOM 7666 C C . HIS F 1 10 ? -43.017 -5.798 13.837 1.00 57.28 421 HIS F C 1
ATOM 7667 O O . HIS F 1 10 ? -42.550 -4.701 14.172 1.00 48.15 421 HIS F O 1
ATOM 7674 N N . ILE F 1 11 ? -42.978 -6.254 12.580 1.00 53.92 422 ILE F N 1
ATOM 7675 C CA . ILE F 1 11 ? -42.307 -5.490 11.530 1.00 47.47 422 ILE F CA 1
ATOM 7676 C C . ILE F 1 11 ? -42.891 -4.082 11.426 1.00 44.62 422 ILE F C 1
ATOM 7677 O O . ILE F 1 11 ? -42.165 -3.114 11.162 1.00 42.43 422 ILE F O 1
ATOM 7682 N N . ASN F 1 12 ? -44.193 -3.921 11.660 1.00 41.76 423 ASN F N 1
ATOM 7683 C CA . ASN F 1 12 ? -44.660 -2.556 11.459 1.00 46.15 423 ASN F CA 1
ATOM 7684 C C . ASN F 1 12 ? -44.482 -1.680 12.691 1.00 43.99 423 ASN F C 1
ATOM 7685 O O . ASN F 1 12 ? -44.973 -0.548 12.715 1.00 37.31 423 ASN F O 1
ATOM 7690 N N . SER F 1 13 ? -43.718 -2.132 13.678 1.00 42.03 424 SER F N 1
ATOM 7691 C CA . SER F 1 13 ? -43.170 -1.222 14.670 1.00 43.09 424 SER F CA 1
ATOM 7692 C C . SER F 1 13 ? -41.830 -0.632 14.232 1.00 42.12 424 SER F C 1
ATOM 7693 O O . SER F 1 13 ? -41.115 -0.064 15.065 1.00 36.82 424 SER F O 1
ATOM 7696 N N . THR F 1 14 ? -41.487 -0.749 12.947 1.00 36.72 425 THR F N 1
ATOM 7697 C CA . THR F 1 14 ? -40.297 -0.131 12.370 1.00 36.85 425 THR F CA 1
ATOM 7698 C C . THR F 1 14 ? -40.654 1.242 11.821 1.00 38.93 425 THR F C 1
ATOM 7699 O O . THR F 1 14 ? -41.620 1.381 11.059 1.00 42.58 425 THR F O 1
ATOM 7703 N N . ALA F 1 15 ? -39.885 2.251 12.211 1.00 35.41 426 ALA F N 1
ATOM 7704 C CA . ALA F 1 15 ? -40.042 3.573 11.623 1.00 39.47 426 ALA F CA 1
ATOM 7705 C C . ALA F 1 15 ? -39.500 3.563 10.200 1.00 39.21 426 ALA F C 1
ATOM 7706 O O . ALA F 1 15 ? -38.362 3.148 9.968 1.00 36.00 426 ALA F O 1
ATOM 7708 N N . LEU F 1 16 ? -40.309 4.004 9.236 1.00 46.26 427 LEU F N 1
ATOM 7709 C CA . LEU F 1 16 ? -39.893 3.991 7.827 1.00 39.43 427 LEU F CA 1
ATOM 7710 C C . LEU F 1 16 ? -40.077 5.356 7.181 1.00 44.82 427 LEU F C 1
ATOM 7711 O O . LEU F 1 16 ? -40.655 5.495 6.099 1.00 45.98 427 LEU F O 1
ATOM 7716 N N . ASN F 1 17 ? -39.549 6.384 7.823 1.00 40.56 428 ASN F N 1
ATOM 7717 C CA . ASN F 1 17 ? -39.580 7.740 7.293 1.00 41.33 428 ASN F CA 1
ATOM 7718 C C . ASN F 1 17 ? -38.249 7.962 6.587 1.00 46.92 428 ASN F C 1
ATOM 7719 O O . ASN F 1 17 ? -37.235 8.264 7.223 1.00 41.55 428 ASN F O 1
ATOM 7724 N N . CYS F 1 18 ? -38.248 7.777 5.267 1.00 39.99 429 CYS F N 1
ATOM 7725 C CA . CYS F 1 18 ? -37.027 7.745 4.475 1.00 41.26 429 CYS F CA 1
ATOM 7726 C C . CYS F 1 18 ? -37.192 8.619 3.239 1.00 48.73 429 CYS F C 1
ATOM 7727 O O . CYS F 1 18 ? -38.135 8.436 2.462 1.00 48.01 429 CYS F O 1
ATOM 7730 N N . ASN F 1 19 ? -36.279 9.563 3.063 1.00 49.79 430 ASN F N 1
ATOM 7731 C CA . ASN F 1 19 ? -36.296 10.488 1.943 1.00 58.21 430 ASN F CA 1
ATOM 7732 C C . ASN F 1 19 ? -34.917 10.458 1.312 1.00 57.65 430 ASN F C 1
ATOM 7733 O O . ASN F 1 19 ? -33.921 10.642 2.013 1.00 51.60 430 ASN F O 1
ATOM 7738 N N . GLU F 1 20 ? -34.844 10.208 -0.002 1.00 59.62 431 GLU F N 1
ATOM 7739 C CA . GLU F 1 20 ? -33.523 10.052 -0.607 1.00 58.04 431 GLU F CA 1
ATOM 7740 C C . GLU F 1 20 ? -32.690 11.312 -0.433 1.00 67.57 431 GLU F C 1
ATOM 7741 O O . GLU F 1 20 ? -31.486 11.228 -0.157 1.00 77.64 431 GLU F O 1
ATOM 7747 N N . SER F 1 21 ? -33.322 12.486 -0.549 1.00 65.84 432 SER F N 1
ATOM 7748 C CA . SER F 1 21 ? -32.653 13.774 -0.366 1.00 77.32 432 SER F CA 1
ATOM 7749 C C . SER F 1 21 ? -31.289 13.803 -1.056 1.00 75.18 432 SER F C 1
ATOM 7750 O O . SER F 1 21 ? -31.153 13.342 -2.194 1.00 76.05 432 SER F O 1
ATOM 7753 N N . LEU F 1 22 ? -30.274 14.333 -0.379 1.00 73.40 433 LEU F N 1
ATOM 7754 C CA . LEU F 1 22 ? -28.920 14.229 -0.895 1.00 77.77 433 LEU F CA 1
ATOM 7755 C C . LEU F 1 22 ? -28.406 12.803 -0.720 1.00 79.98 433 LEU F C 1
ATOM 7756 O O . LEU F 1 22 ? -28.955 12.009 0.052 1.00 80.13 433 LEU F O 1
ATOM 7761 N N . ASN F 1 23 ? -27.329 12.488 -1.447 1.00 80.70 434 ASN F N 1
ATOM 7762 C CA . ASN F 1 23 ? -26.734 11.153 -1.434 1.00 83.55 434 ASN F CA 1
ATOM 7763 C C . ASN F 1 23 ? -27.743 10.121 -1.931 1.00 77.20 434 ASN F C 1
ATOM 7764 O O . ASN F 1 23 ? -28.497 9.538 -1.142 1.00 72.56 434 ASN F O 1
ATOM 7769 N N . THR F 1 24 ? -27.759 9.887 -3.238 1.00 70.94 435 THR F N 1
ATOM 7770 C CA . THR F 1 24 ? -28.792 9.065 -3.846 1.00 68.12 435 THR F CA 1
ATOM 7771 C C . THR F 1 24 ? -28.428 7.584 -3.763 1.00 57.36 435 THR F C 1
ATOM 7772 O O . THR F 1 24 ? -27.254 7.206 -3.750 1.00 56.33 435 THR F O 1
ATOM 7776 N N . GLY F 1 25 ? -29.457 6.743 -3.695 1.00 47.67 436 GLY F N 1
ATOM 7777 C CA . GLY F 1 25 ? -29.266 5.307 -3.609 1.00 45.75 436 GLY F CA 1
ATOM 7778 C C . GLY F 1 25 ? -29.211 4.732 -2.202 1.00 44.06 436 GLY F C 1
ATOM 7779 O O . GLY F 1 25 ? -29.189 3.502 -2.056 1.00 40.17 436 GLY F O 1
ATOM 7780 N N . TRP F 1 26 ? -29.229 5.572 -1.159 1.00 44.72 437 TRP F N 1
ATOM 7781 C CA . TRP F 1 26 ? -28.927 5.073 0.185 1.00 44.79 437 TRP F CA 1
ATOM 7782 C C . TRP F 1 26 ? -30.033 4.195 0.750 1.00 46.48 437 TRP F C 1
ATOM 7783 O O . TRP F 1 26 ? -29.755 3.359 1.619 1.00 44.07 437 TRP F O 1
ATOM 7794 N N . LEU F 1 27 ? -31.273 4.349 0.273 1.00 42.42 438 LEU F N 1
ATOM 7795 C CA . LEU F 1 27 ? -32.374 3.504 0.721 1.00 39.82 438 LEU F CA 1
ATOM 7796 C C . LEU F 1 27 ? -32.239 2.053 0.304 1.00 32.41 438 LEU F C 1
ATOM 7797 O O . LEU F 1 27 ? -32.998 1.219 0.813 1.00 42.23 438 LEU F O 1
ATOM 7802 N N . ALA F 1 28 ? -31.347 1.730 -0.627 1.00 34.01 439 ALA F N 1
ATOM 7803 C CA . ALA F 1 28 ? -31.232 0.343 -1.060 1.00 43.27 439 ALA F CA 1
ATOM 7804 C C . ALA F 1 28 ? -30.817 -0.572 0.090 1.00 38.56 439 ALA F C 1
ATOM 7805 O O . ALA F 1 28 ? -31.354 -1.677 0.233 1.00 39.61 439 ALA F O 1
ATOM 7807 N N . GLY F 1 29 ? -29.872 -0.127 0.926 1.00 48.30 440 GLY F N 1
ATOM 7808 C CA . GLY F 1 29 ? -29.424 -0.949 2.049 1.00 38.54 440 GLY F CA 1
ATOM 7809 C C . GLY F 1 29 ? -30.544 -1.377 2.976 1.00 38.22 440 GLY F C 1
ATOM 7810 O O . GLY F 1 29 ? -30.394 -2.346 3.734 1.00 43.54 440 GLY F O 1
ATOM 7811 N N . LEU F 1 30 ? -31.677 -0.686 2.930 1.00 37.27 441 LEU F N 1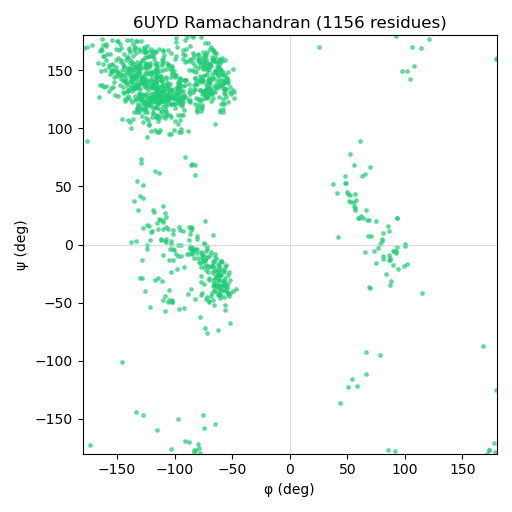
ATOM 7812 C CA . LEU F 1 30 ? -32.815 -1.125 3.713 1.00 31.68 441 LEU F CA 1
ATOM 7813 C C . LEU F 1 30 ? -33.302 -2.499 3.259 1.00 38.82 441 LEU F C 1
ATOM 7814 O O . LEU F 1 30 ? -33.843 -3.262 4.065 1.00 38.22 441 LEU F O 1
ATOM 7819 N N . PHE F 1 31 ? -33.077 -2.847 1.988 1.00 36.14 442 PHE F N 1
ATOM 7820 C CA . PHE F 1 31 ? -33.540 -4.083 1.366 1.00 37.58 442 PHE F CA 1
ATOM 7821 C C . PHE F 1 31 ? -32.427 -5.064 1.035 1.00 36.47 442 PHE F C 1
ATOM 7822 O O . PHE F 1 31 ? -32.665 -6.270 1.040 1.00 37.07 442 PHE F O 1
ATOM 7830 N N . TYR F 1 32 ? -31.234 -4.584 0.712 1.00 37.03 443 TYR F N 1
ATOM 7831 C CA . TYR F 1 32 ? -30.155 -5.457 0.266 1.00 47.10 443 TYR F CA 1
ATOM 7832 C C . TYR F 1 32 ? -28.876 -5.127 1.015 1.00 64.77 443 TYR F C 1
ATOM 7833 O O . TYR F 1 32 ? -28.507 -3.955 1.144 1.00 65.20 443 TYR F O 1
ATOM 7842 N N . GLN F 1 33 ? -28.177 -6.173 1.459 1.00 75.83 444 GLN F N 1
ATOM 7843 C CA . GLN F 1 33 ? -26.969 -5.972 2.251 1.00 90.65 444 GLN F CA 1
ATOM 7844 C C . GLN F 1 33 ? -25.847 -5.307 1.457 1.00 91.89 444 GLN F C 1
ATOM 7845 O O . GLN F 1 33 ? -24.890 -4.800 2.059 1.00 83.09 444 GLN F O 1
ATOM 7851 N N . HIS F 1 34 ? -25.947 -5.275 0.132 1.00 86.78 445 HIS F N 1
ATOM 7852 C CA . HIS F 1 34 ? -24.867 -4.751 -0.694 1.00 85.41 445 HIS F CA 1
ATOM 7853 C C . HIS F 1 34 ? -25.314 -3.541 -1.509 1.00 76.65 445 HIS F C 1
ATOM 7854 O O . HIS F 1 34 ? -25.916 -3.684 -2.568 1.00 67.85 445 HIS F O 1
ATOM 7861 N N . SER F 1 39 ? -17.457 6.731 -2.923 1.00 65.88 450 SER F N 1
ATOM 7862 C CA . SER F 1 39 ? -17.347 5.610 -1.993 1.00 64.10 450 SER F CA 1
ATOM 7863 C C . SER F 1 39 ? -18.298 5.776 -0.810 1.00 60.21 450 SER F C 1
ATOM 7864 O O . SER F 1 39 ? -18.502 6.893 -0.304 1.00 55.68 450 SER F O 1
ATOM 7867 N N . GLY F 1 40 ? -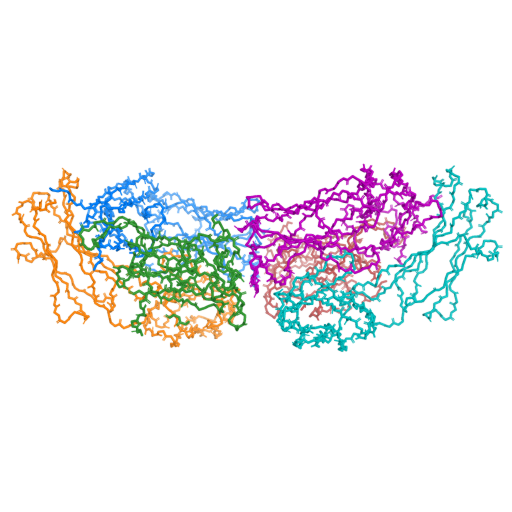18.890 4.654 -0.390 1.00 56.03 451 GLY F N 1
ATOM 7868 C CA . GLY F 1 40 ? -19.701 4.671 0.810 1.00 49.75 451 GLY F CA 1
ATOM 7869 C C . GLY F 1 40 ? -18.916 5.153 2.012 1.00 40.32 451 GLY F C 1
ATOM 7870 O O . GLY F 1 40 ? -19.390 6.002 2.765 1.00 44.27 451 GLY F O 1
ATOM 7871 N N . CYS F 1 41 ? -17.688 4.648 2.182 1.00 40.30 452 CYS F N 1
ATOM 7872 C CA . CYS F 1 41 ? -16.864 5.053 3.312 1.00 40.33 452 CYS F CA 1
ATOM 7873 C C . CYS F 1 41 ? -16.260 6.441 3.129 1.00 48.58 452 CYS F C 1
ATOM 7874 O O . CYS F 1 41 ? -16.203 7.218 4.095 1.00 41.12 452 CYS F O 1
ATOM 7877 N N . GLN F 1 42 ? -15.768 6.761 1.921 1.00 40.01 453 GLN F N 1
ATOM 7878 C CA . GLN F 1 42 ? -15.096 8.047 1.728 1.00 41.77 453 GLN F CA 1
ATOM 7879 C C . GLN F 1 42 ? -16.032 9.217 1.990 1.00 36.69 453 GLN F C 1
ATOM 7880 O O . GLN F 1 42 ? -15.596 10.271 2.466 1.00 48.53 453 GLN F O 1
ATOM 7886 N N . ASN F 1 43 ? -17.315 9.037 1.740 1.00 36.28 454 ASN F N 1
ATOM 7887 C CA . ASN F 1 43 ? -18.324 10.078 1.852 1.00 42.27 454 ASN F CA 1
ATOM 7888 C C . ASN F 1 43 ? -19.126 10.006 3.136 1.00 41.47 454 ASN F C 1
ATOM 7889 O O . ASN F 1 43 ? -19.977 10.870 3.375 1.00 41.57 454 ASN F O 1
ATOM 7894 N N . TRP F 1 44 ? -18.893 8.988 3.945 1.00 37.26 455 TRP F N 1
ATOM 7895 C CA . TRP F 1 44 ? -19.698 8.769 5.131 1.00 35.23 455 TRP F CA 1
ATOM 7896 C C . TRP F 1 44 ? -19.514 9.913 6.127 1.00 39.36 455 TRP F C 1
ATOM 7897 O O . TRP F 1 44 ? -18.397 10.382 6.348 1.00 41.40 455 TRP F O 1
ATOM 7908 N N . ASP F 1 45 ? -20.622 10.365 6.726 1.00 41.67 456 ASP F N 1
ATOM 7909 C CA . ASP F 1 45 ? -20.593 11.395 7.764 1.00 45.86 456 ASP F CA 1
ATOM 7910 C C . ASP F 1 45 ? -20.588 10.718 9.124 1.00 35.39 456 ASP F C 1
ATOM 7911 O O . ASP F 1 45 ? -21.618 10.204 9.570 1.00 43.19 456 ASP F O 1
ATOM 7916 N N . GLU F 1 46 ? -19.438 10.747 9.786 1.00 39.63 457 GLU F N 1
ATOM 7917 C CA . GLU F 1 46 ? -19.299 10.103 11.081 1.00 42.25 457 GLU F CA 1
ATOM 7918 C C . GLU F 1 46 ? -20.201 10.792 12.097 1.00 42.86 457 GLU F C 1
ATOM 7919 O O . GLU F 1 46 ? -20.187 12.025 12.186 1.00 43.68 457 GLU F O 1
ATOM 7925 N N . PRO F 1 47 ? -20.988 10.053 12.873 1.00 39.86 458 PRO F N 1
ATOM 7926 C CA . PRO F 1 47 ? -21.832 10.697 13.885 1.00 42.11 458 PRO F CA 1
ATOM 7927 C C . PRO F 1 47 ? -20.987 11.377 14.950 1.00 43.48 458 PRO F C 1
ATOM 7928 O O . PRO F 1 47 ? -19.830 11.026 15.185 1.00 41.98 458 PRO F O 1
ATOM 7932 N N . HIS F 1 48 ? -21.604 12.354 15.616 1.00 50.21 488 HIS F N 1
ATOM 7933 C CA . HIS F 1 48 ? -20.949 13.044 16.715 1.00 51.17 488 HIS F CA 1
ATOM 7934 C C . HIS F 1 48 ? -20.728 12.084 17.884 1.00 53.07 488 HIS F C 1
ATOM 7935 O O . HIS F 1 48 ? -21.371 11.038 17.993 1.00 47.93 488 HIS F O 1
ATOM 7942 N N . TYR F 1 49 ? -19.788 12.446 18.753 1.00 50.75 489 TYR F N 1
ATOM 7943 C CA . TYR F 1 49 ? -19.578 11.696 19.980 1.00 46.31 489 TYR F CA 1
ATOM 7944 C C . TYR F 1 49 ? -20.921 11.486 20.685 1.00 44.25 489 TYR F C 1
ATOM 7945 O O . TYR F 1 49 ? -21.715 12.431 20.777 1.00 42.24 489 TYR F O 1
ATOM 7954 N N . PRO F 1 50 ? -21.232 10.270 21.143 1.00 45.12 491 PRO F N 1
ATOM 7955 C CA . PRO F 1 50 ? -22.599 9.983 21.620 1.00 44.66 491 PRO F CA 1
ATOM 7956 C C . PRO F 1 50 ? -22.945 10.688 22.924 1.00 41.11 491 PRO F C 1
ATOM 7957 O O . PRO F 1 50 ? -22.135 10.767 23.849 1.00 45.48 491 PRO F O 1
ATOM 7961 N N . ARG F 1 51 ? -24.160 11.188 22.987 1.00 39.02 492 ARG F N 1
ATOM 7962 C CA . ARG F 1 51 ? -24.762 11.674 24.222 1.00 50.80 492 ARG F CA 1
ATOM 7963 C C . ARG F 1 51 ? -25.675 10.608 24.812 1.00 47.46 492 ARG F C 1
ATOM 7964 O O . ARG F 1 51 ? -26.033 9.642 24.130 1.00 41.50 492 ARG F O 1
ATOM 7972 N N . PRO F 1 52 ? -26.034 10.707 26.099 1.00 49.36 493 PRO F N 1
ATOM 7973 C CA . PRO F 1 52 ? -26.869 9.657 26.696 1.00 42.72 493 PRO F CA 1
ATOM 7974 C C . PRO F 1 52 ? -28.165 9.478 25.920 1.00 42.20 493 PRO F C 1
ATOM 7975 O O . PRO F 1 52 ? -28.705 10.427 25.349 1.00 41.64 493 PRO F O 1
ATOM 7979 N N . CYS F 1 53 ? -28.633 8.235 25.856 1.00 44.39 494 CYS F N 1
ATOM 7980 C CA . CYS F 1 53 ? -29.816 7.934 25.061 1.00 47.17 494 CYS F CA 1
ATOM 7981 C C . CYS F 1 53 ? -31.059 8.534 25.709 1.00 49.55 494 CYS F C 1
ATOM 7982 O O . CYS F 1 53 ? -31.219 8.492 26.929 1.00 42.00 494 CYS F O 1
ATOM 7985 N N . GLY F 1 54 ? -31.946 9.085 24.885 1.00 49.40 495 GLY F N 1
ATOM 7986 C CA . GLY F 1 54 ? -33.161 9.709 25.354 1.00 49.06 495 GLY F CA 1
ATOM 7987 C C . GLY F 1 54 ? -34.375 9.139 24.646 1.00 50.48 495 GLY F C 1
ATOM 7988 O O . GLY F 1 54 ? -34.425 7.954 24.295 1.00 49.66 495 GLY F O 1
ATOM 7989 N N . ILE F 1 55 ? -35.366 10.000 24.453 1.00 52.42 496 ILE F N 1
ATOM 7990 C CA . ILE F 1 55 ? -36.590 9.644 23.745 1.00 47.68 496 ILE F CA 1
ATOM 7991 C C . ILE F 1 55 ? -36.472 10.186 22.328 1.00 46.83 496 ILE F C 1
ATOM 7992 O O . ILE F 1 55 ? -36.263 11.391 22.133 1.00 48.93 496 ILE F O 1
ATOM 7997 N N . VAL F 1 56 ? -36.551 9.298 21.343 1.00 42.61 497 VAL F N 1
ATOM 7998 C CA . VAL F 1 56 ? -36.266 9.632 19.950 1.00 41.38 497 VAL F CA 1
ATOM 7999 C C . VAL F 1 56 ? -37.584 9.660 19.182 1.00 39.27 497 VAL F C 1
ATOM 8000 O O . VAL F 1 56 ? -38.273 8.634 19.110 1.00 44.28 497 VAL F O 1
ATOM 8004 N N . PRO F 1 57 ? -37.959 10.781 18.566 1.00 51.16 498 PRO F N 1
ATOM 8005 C CA . PRO F 1 57 ? -39.220 10.814 17.811 1.00 47.93 498 PRO F CA 1
ATOM 8006 C C . PRO F 1 57 ? -39.088 10.019 16.516 1.00 42.77 498 PRO F C 1
ATOM 8007 O O . PRO F 1 57 ? -38.145 10.212 15.748 1.00 43.40 498 PRO F O 1
ATOM 8011 N N . ALA F 1 58 ? -40.029 9.097 16.296 1.00 39.39 499 ALA F N 1
ATOM 8012 C CA . ALA F 1 58 ? -39.905 8.180 15.170 1.00 42.20 499 ALA F CA 1
ATOM 8013 C C . ALA F 1 58 ? -39.885 8.894 13.822 1.00 48.19 499 ALA F C 1
ATOM 8014 O O . ALA F 1 58 ? -39.341 8.342 12.860 1.00 39.62 499 ALA F O 1
ATOM 8016 N N . LYS F 1 59 ? -40.446 10.106 13.731 1.00 42.55 500 LYS F N 1
ATOM 8017 C CA . LYS F 1 59 ? -40.592 10.765 12.439 1.00 55.17 500 LYS F CA 1
ATOM 8018 C C . LYS F 1 59 ? -39.262 10.957 11.740 1.00 54.21 500 LYS F C 1
ATOM 8019 O O . LYS F 1 59 ? -39.237 11.101 10.515 1.00 50.29 500 LYS F O 1
ATOM 8025 N N . SER F 1 60 ? -38.161 10.958 12.488 1.00 46.70 501 SER F N 1
ATOM 8026 C CA . SER F 1 60 ? -36.837 11.219 11.942 1.00 43.05 501 SER F CA 1
ATOM 8027 C C . SER F 1 60 ? -36.033 9.948 11.725 1.00 37.51 501 SER F C 1
ATOM 8028 O O . SER F 1 60 ? -34.825 10.030 11.492 1.00 46.61 501 SER F O 1
ATOM 8031 N N . VAL F 1 61 ? -36.662 8.782 11.803 1.00 38.54 502 VAL F N 1
ATOM 8032 C CA . VAL F 1 61 ? -35.953 7.507 11.777 1.00 43.13 502 VAL F CA 1
ATOM 8033 C C . VAL F 1 61 ? -36.349 6.730 10.531 1.00 39.53 502 VAL F C 1
ATOM 8034 O O . VAL F 1 61 ? -37.530 6.664 10.181 1.00 36.71 502 VAL F O 1
ATOM 8038 N N . CYS F 1 62 ? -35.359 6.119 9.886 1.00 35.35 503 CYS F N 1
ATOM 8039 C CA . CYS F 1 62 ? -35.554 5.280 8.708 1.00 35.50 503 CYS F CA 1
ATOM 8040 C C . CYS F 1 62 ? -34.946 3.906 8.940 1.00 33.26 503 CYS F C 1
ATOM 8041 O O . CYS F 1 62 ? -33.721 3.760 8.901 1.00 38.91 503 CYS F O 1
ATOM 8044 N N . GLY F 1 63 ? -35.781 2.889 9.107 1.00 28.92 504 GLY F N 1
ATOM 8045 C CA . GLY F 1 63 ? -35.279 1.548 9.274 1.00 31.06 504 GLY F CA 1
ATOM 8046 C C . GLY F 1 63 ? -35.095 1.213 10.743 1.00 30.83 504 GLY F C 1
ATOM 8047 O O . GLY F 1 63 ? -35.347 2.030 11.620 1.00 30.51 504 GLY F O 1
ATOM 8048 N N . PRO F 1 64 ? -34.642 0.002 11.026 1.00 34.09 505 PRO F N 1
ATOM 8049 C CA . PRO F 1 64 ? -34.636 -0.496 12.405 1.00 34.29 505 PRO F CA 1
ATOM 8050 C C . PRO F 1 64 ? -33.702 0.281 13.324 1.00 27.99 505 PRO F C 1
ATOM 8051 O O . PRO F 1 64 ? -32.642 0.759 12.910 1.00 29.70 505 PRO F O 1
ATOM 8055 N N . VAL F 1 65 ? -34.092 0.344 14.600 1.00 28.83 506 VAL F N 1
ATOM 8056 C CA . VAL F 1 65 ? -33.270 0.910 15.675 1.00 29.79 506 VAL F CA 1
ATOM 8057 C C . VAL F 1 65 ? -32.651 -0.235 16.475 1.00 34.90 506 VAL F C 1
ATOM 8058 O O . VAL F 1 65 ? -33.375 -1.066 17.049 1.00 33.30 506 VAL F O 1
ATOM 8062 N N . TYR F 1 66 ? -31.312 -0.273 16.527 1.00 27.97 507 TYR F N 1
ATOM 8063 C CA . TYR F 1 66 ? -30.568 -1.329 17.203 1.00 27.76 507 TYR F CA 1
ATOM 8064 C C . TYR F 1 66 ? -29.880 -0.788 18.456 1.00 31.57 507 TYR F C 1
ATOM 8065 O O . TYR F 1 66 ? -29.284 0.295 18.435 1.00 28.17 507 TYR F O 1
ATOM 8074 N N . CYS F 1 67 ? -29.953 -1.548 19.544 1.00 26.57 508 CYS F N 1
ATOM 8075 C CA . CYS F 1 67 ? -29.154 -1.281 20.723 1.00 25.80 508 CYS F CA 1
ATOM 8076 C C . CYS F 1 67 ? -28.306 -2.508 21.008 1.00 25.82 508 CYS F C 1
ATOM 8077 O O . CYS F 1 67 ? -28.611 -3.612 20.557 1.00 27.01 508 CYS F O 1
ATOM 8080 N N . PHE F 1 68 ? -27.270 -2.312 21.813 1.00 22.58 509 PHE F N 1
ATOM 8081 C CA . PHE F 1 68 ? -26.242 -3.329 22.006 1.00 28.99 509 PHE F CA 1
ATOM 8082 C C . PHE F 1 68 ? -26.103 -3.630 23.489 1.00 26.21 509 PHE F C 1
ATOM 8083 O O . PHE F 1 68 ? -25.792 -2.737 24.278 1.00 29.72 509 PHE F O 1
ATOM 8091 N N . THR F 1 69 ? -26.390 -4.878 23.863 1.00 30.31 510 THR F N 1
ATOM 8092 C CA . THR F 1 69 ? -26.593 -5.208 25.271 1.00 30.06 510 THR F CA 1
ATOM 8093 C C . THR F 1 69 ? -25.475 -5.937 26.008 1.00 34.45 510 THR F C 1
ATOM 8094 O O . THR F 1 69 ? -25.613 -6.087 27.233 1.00 33.94 510 THR F O 1
ATOM 8098 N N . PRO F 1 70 ? -24.341 -6.353 25.387 1.00 32.51 511 PRO F N 1
ATOM 8099 C CA . PRO F 1 70 ? -23.672 -6.053 24.117 1.00 30.93 511 PRO F CA 1
ATOM 8100 C C . PRO F 1 70 ? -24.266 -6.752 22.866 1.00 30.67 511 PRO F C 1
ATOM 8101 O O . PRO F 1 70 ? -23.970 -6.263 21.788 1.00 30.55 511 PRO F O 1
ATOM 8105 N N . SER F 1 71 ? -25.113 -7.779 23.009 1.00 29.95 512 SER F N 1
ATOM 8106 C CA . SER F 1 71 ? -25.781 -8.418 21.879 1.00 31.26 512 SER F CA 1
ATOM 8107 C C . SER F 1 71 ? -26.728 -7.438 21.182 1.00 31.90 512 SER F C 1
ATOM 8108 O O . SER F 1 71 ? -27.286 -6.553 21.823 1.00 32.12 512 SER F O 1
ATOM 8111 N N . PRO F 1 72 ? -26.929 -7.572 19.866 1.00 29.07 513 PRO F N 1
ATOM 8112 C CA . PRO F 1 72 ? -27.824 -6.631 19.164 1.00 27.93 513 PRO F CA 1
ATOM 8113 C C . PRO F 1 72 ? -29.290 -6.934 19.452 1.00 32.23 513 PRO F C 1
ATOM 8114 O O . PRO F 1 72 ? -29.732 -8.081 19.368 1.00 33.62 513 PRO F O 1
ATOM 8118 N N . VAL F 1 73 ? -30.048 -5.897 19.787 1.00 27.89 514 VAL F N 1
ATOM 8119 C CA . VAL F 1 73 ? -31.491 -6.023 19.970 1.00 35.77 514 VAL F CA 1
ATOM 8120 C C . VAL F 1 73 ? -32.180 -4.894 19.223 1.00 29.67 514 VAL F C 1
ATOM 8121 O O . VAL F 1 73 ? -31.648 -3.784 19.119 1.00 33.40 514 VAL F O 1
ATOM 8125 N N . VAL F 1 74 ? -33.370 -5.179 18.685 1.00 32.85 515 VAL F N 1
ATOM 8126 C CA . VAL F 1 74 ? -34.161 -4.173 17.979 1.00 35.95 515 VAL F CA 1
ATOM 8127 C C . VAL F 1 74 ? -35.122 -3.532 18.965 1.00 36.68 515 VAL F C 1
ATOM 8128 O O . VAL F 1 74 ? -35.732 -4.220 19.785 1.00 33.41 515 VAL F O 1
ATOM 8132 N N . VAL F 1 75 ? -35.249 -2.211 18.905 1.00 30.87 516 VAL F N 1
ATOM 8133 C CA . VAL F 1 75 ? -36.261 -1.484 19.661 1.00 34.16 516 VAL F CA 1
ATOM 8134 C C . VAL F 1 75 ? -37.297 -1.009 18.656 1.00 40.14 516 VAL F C 1
ATOM 8135 O O . VAL F 1 75 ? -36.939 -0.324 17.701 1.00 33.46 516 VAL F O 1
ATOM 8139 N N . GLY F 1 76 ? -38.589 -1.390 18.867 1.00 34.25 517 GLY F N 1
ATOM 8140 C CA . GLY F 1 76 ? -39.680 -0.934 18.023 1.00 39.16 517 GLY F CA 1
ATOM 8141 C C . GLY F 1 76 ? -40.328 0.361 18.516 1.00 37.72 517 GLY F C 1
ATOM 8142 O O . GLY F 1 76 ? -40.070 0.856 19.614 1.00 40.22 517 GLY F O 1
ATOM 8143 N N . THR F 1 77 ? -41.159 0.939 17.656 1.00 35.97 518 THR F N 1
ATOM 8144 C CA . THR F 1 77 ? -41.881 2.162 17.993 1.00 42.76 518 THR F CA 1
ATOM 8145 C C . THR F 1 77 ? -42.838 1.926 19.156 1.00 38.79 518 THR F C 1
ATOM 8146 O O . THR F 1 77 ? -43.449 0.857 19.270 1.00 41.56 518 THR F O 1
ATOM 8150 N N . THR F 1 78 ? -42.930 2.914 20.049 1.00 41.92 519 THR F N 1
ATOM 8151 C CA . THR F 1 78 ? -43.955 2.958 21.095 1.00 45.45 519 THR F CA 1
ATOM 8152 C C . THR F 1 78 ? -44.484 4.387 21.198 1.00 46.70 519 THR F C 1
ATOM 8153 O O . THR F 1 78 ? -43.979 5.299 20.543 1.00 47.78 519 THR F O 1
ATOM 8157 N N . ASP F 1 79 ? -45.488 4.604 22.055 1.00 47.17 520 ASP F N 1
ATOM 8158 C CA . ASP F 1 79 ? -45.801 5.962 22.483 1.00 55.38 520 ASP F CA 1
ATOM 8159 C C . ASP F 1 79 ? -44.890 6.354 23.650 1.00 56.99 520 ASP F C 1
ATOM 8160 O O . ASP F 1 79 ? -44.077 5.555 24.125 1.00 55.00 520 ASP F O 1
ATOM 8165 N N . ARG F 1 80 ? -45.038 7.593 24.140 1.00 58.87 521 ARG F N 1
ATOM 8166 C CA . ARG F 1 80 ? -44.198 8.061 25.246 1.00 56.03 521 ARG F CA 1
ATOM 8167 C C . ARG F 1 80 ? -44.366 7.221 26.511 1.00 54.52 521 ARG F C 1
ATOM 8168 O O . ARG F 1 80 ? -43.429 7.134 27.313 1.00 61.99 521 ARG F O 1
ATOM 8176 N N . SER F 1 81 ? -45.518 6.572 26.693 1.00 56.16 522 SER F N 1
ATOM 8177 C CA . SER F 1 81 ? -45.730 5.681 27.831 1.00 58.66 522 SER F CA 1
ATOM 8178 C C . SER F 1 81 ? -45.014 4.334 27.704 1.00 62.67 522 SER F C 1
ATOM 8179 O O . SER F 1 81 ? -44.896 3.622 28.705 1.00 57.30 522 SER F O 1
ATOM 8182 N N . GLY F 1 82 ? -44.542 3.955 26.516 1.00 63.57 523 GLY F N 1
ATOM 8183 C CA . GLY F 1 82 ? -43.915 2.658 26.323 1.00 55.39 523 GLY F CA 1
ATOM 8184 C C . GLY F 1 82 ? -44.794 1.590 25.692 1.00 51.59 523 GLY F C 1
ATOM 8185 O O . GLY F 1 82 ? -44.318 0.468 25.468 1.00 51.12 523 GLY F O 1
ATOM 8186 N N . ALA F 1 83 ? -46.048 1.893 25.400 1.00 50.73 524 ALA F N 1
ATOM 8187 C CA . ALA F 1 83 ? -46.922 0.922 24.749 1.00 55.49 524 ALA F CA 1
ATOM 8188 C C . ALA F 1 83 ? -46.562 0.810 23.270 1.00 44.96 524 ALA F C 1
ATOM 8189 O O . ALA F 1 83 ? -46.422 1.836 22.596 1.00 46.33 524 ALA F O 1
ATOM 8191 N N . PRO F 1 84 ? -46.409 -0.402 22.737 1.00 41.43 525 PRO F N 1
ATOM 8192 C CA . PRO F 1 84 ? -46.005 -0.542 21.330 1.00 49.09 525 PRO F CA 1
ATOM 8193 C C . PRO F 1 84 ? -47.021 0.040 20.363 1.00 53.32 525 PRO F C 1
ATOM 8194 O O . PRO F 1 84 ? -48.232 -0.015 20.578 1.00 51.71 525 PRO F O 1
ATOM 8198 N N . THR F 1 85 ? -46.508 0.593 19.271 1.00 54.84 526 THR F N 1
ATOM 8199 C CA . THR F 1 85 ? -47.344 1.127 18.210 1.00 47.36 526 THR F CA 1
ATOM 8200 C C . THR F 1 85 ? -46.944 0.481 16.894 1.00 53.07 526 THR F C 1
ATOM 8201 O O . THR F 1 85 ? -45.811 0.013 16.729 1.00 45.29 526 THR F O 1
ATOM 8205 N N . TYR F 1 86 ? -47.893 0.440 15.964 1.00 49.01 527 TYR F N 1
ATOM 8206 C CA . TYR F 1 86 ? -47.770 -0.415 14.793 1.00 53.45 527 TYR F CA 1
ATOM 8207 C C . TYR F 1 86 ? -48.079 0.339 13.511 1.00 51.08 527 TYR F C 1
ATOM 8208 O O . TYR F 1 86 ? -48.531 -0.256 12.535 1.00 52.16 527 TYR F O 1
ATOM 8217 N N . SER F 1 87 ? -47.812 1.640 13.486 1.00 46.34 528 SER F N 1
ATOM 8218 C CA . SER F 1 87 ? -48.085 2.466 12.320 1.00 53.11 528 SER F CA 1
ATOM 8219 C C . SER F 1 87 ? -46.812 2.937 11.622 1.00 47.10 528 SER F C 1
ATOM 8220 O O . SER F 1 87 ? -46.781 4.043 11.082 1.00 49.80 528 SER F O 1
ATOM 8223 N N . TRP F 1 88 ? -45.751 2.119 11.629 1.00 47.00 529 TRP F N 1
ATOM 8224 C CA . TRP F 1 88 ? -44.508 2.422 10.904 1.00 39.23 529 TRP F CA 1
ATOM 8225 C C . TRP F 1 88 ? -43.912 3.773 11.296 1.00 38.78 529 TRP F C 1
ATOM 8226 O O . TRP F 1 88 ? -43.293 4.445 10.470 1.00 40.52 529 TRP F O 1
ATOM 8237 N N . GLY F 1 89 ? -44.076 4.179 12.553 1.00 40.07 530 GLY F N 1
ATOM 8238 C CA . GLY F 1 89 ? -43.553 5.462 12.998 1.00 40.05 530 GLY F CA 1
ATOM 8239 C C . GLY F 1 89 ? -44.082 6.672 12.251 1.00 48.04 530 GLY F C 1
ATOM 8240 O O . GLY F 1 89 ? -43.427 7.724 12.245 1.00 45.37 530 GLY F O 1
ATOM 8241 N N . ALA F 1 90 ? -45.260 6.560 11.625 1.00 49.60 531 ALA F N 1
ATOM 8242 C CA . ALA F 1 90 ? -45.835 7.666 10.868 1.00 48.35 531 ALA F CA 1
ATOM 8243 C C . ALA F 1 90 ? -46.491 8.739 11.741 1.00 56.75 531 ALA F C 1
ATOM 8244 O O . ALA F 1 90 ? -46.733 9.846 11.247 1.00 52.69 531 ALA F O 1
ATOM 8246 N N . ASN F 1 91 ? -46.771 8.462 13.013 1.00 59.68 532 ASN F N 1
ATOM 8247 C CA . ASN F 1 91 ? -47.516 9.385 13.861 1.00 59.27 532 ASN F CA 1
ATOM 8248 C C . ASN F 1 91 ? -46.595 10.179 14.787 1.00 61.61 532 ASN F C 1
ATOM 8249 O O . ASN F 1 91 ? -45.538 9.701 15.210 1.00 59.04 532 ASN F O 1
ATOM 8254 N N . ASP F 1 92 ? -47.023 11.406 15.106 1.00 63.02 533 ASP F N 1
ATOM 8255 C CA . ASP F 1 92 ? -46.317 12.225 16.091 1.00 69.12 533 ASP F CA 1
ATOM 8256 C C . ASP F 1 92 ? -46.127 11.497 17.417 1.00 60.99 533 ASP F C 1
ATOM 8257 O O . ASP F 1 92 ? -45.111 11.692 18.093 1.00 62.20 533 ASP F O 1
ATOM 8262 N N . THR F 1 93 ? -47.089 10.664 17.807 1.00 57.82 534 THR F N 1
ATOM 8263 C CA . THR F 1 93 ? -47.008 9.962 19.081 1.00 63.04 534 THR F CA 1
ATOM 8264 C C . THR F 1 93 ? -45.946 8.859 19.091 1.00 60.12 534 THR F C 1
ATOM 8265 O O . THR F 1 93 ? -45.514 8.439 20.173 1.00 54.49 534 THR F O 1
ATOM 8269 N N . ASP F 1 94 ? -45.507 8.402 17.920 1.00 57.57 535 ASP F N 1
ATOM 8270 C CA . ASP F 1 94 ? -44.531 7.320 17.828 1.00 55.49 535 ASP F CA 1
ATOM 8271 C C . ASP F 1 94 ? -43.137 7.797 18.236 1.00 41.66 535 ASP F C 1
ATOM 8272 O O . ASP F 1 94 ? -42.620 8.783 17.705 1.00 44.95 535 ASP F O 1
ATOM 8277 N N . VAL F 1 95 ? -42.519 7.095 19.186 1.00 47.69 536 VAL F N 1
ATOM 8278 C CA . VAL F 1 95 ? -41.162 7.408 19.629 1.00 40.01 536 VAL F CA 1
ATOM 8279 C C . VAL F 1 95 ? -40.389 6.111 19.838 1.00 39.16 536 VAL F C 1
ATOM 8280 O O . VAL F 1 95 ? -40.948 5.014 19.832 1.00 40.72 536 VAL F O 1
ATOM 8284 N N . PHE F 1 96 ? -39.078 6.250 20.031 1.00 38.19 537 PHE F N 1
ATOM 8285 C CA . PHE F 1 96 ? -38.258 5.176 20.577 1.00 34.48 537 PHE F CA 1
ATOM 8286 C C . PHE F 1 96 ? -37.833 5.578 21.984 1.00 39.23 537 PHE F C 1
ATOM 8287 O O . PHE F 1 96 ? -37.175 6.606 22.168 1.00 37.16 537 PHE F O 1
ATOM 8295 N N . VAL F 1 97 ? -38.227 4.782 22.973 1.00 42.68 538 VAL F N 1
ATOM 8296 C CA . VAL F 1 97 ? -37.886 5.050 24.367 1.00 43.38 538 VAL F CA 1
ATOM 8297 C C . VAL F 1 97 ? -36.548 4.373 24.634 1.00 32.88 538 VAL F C 1
ATOM 8298 O O . VAL F 1 97 ? -36.481 3.173 24.880 1.00 39.96 538 VAL F O 1
ATOM 8302 N N . LEU F 1 98 ? -35.476 5.145 24.553 1.00 33.49 539 LEU F N 1
ATOM 8303 C CA . LEU F 1 98 ? -34.140 4.619 24.745 1.00 41.54 539 LEU F CA 1
ATOM 8304 C C . LEU F 1 98 ? -33.528 5.059 26.069 1.00 45.02 539 LEU F C 1
ATOM 8305 O O . LEU F 1 98 ? -32.356 4.766 26.314 1.00 40.63 539 LEU F O 1
ATOM 8310 N N . ASN F 1 99 ? -34.278 5.759 26.927 1.00 42.80 540 ASN F N 1
ATOM 8311 C CA . ASN F 1 99 ? -33.673 6.280 28.150 1.00 39.06 540 ASN F CA 1
ATOM 8312 C C . ASN F 1 99 ? -33.714 5.282 29.296 1.00 43.76 540 ASN F C 1
ATOM 8313 O O . ASN F 1 99 ? -33.284 5.618 30.406 1.00 51.21 540 ASN F O 1
ATOM 8318 N N . ASN F 1 100 ? -34.205 4.067 29.055 1.00 42.22 541 ASN F N 1
ATOM 8319 C CA . ASN F 1 100 ? -34.121 2.973 30.013 1.00 53.61 541 ASN F CA 1
ATOM 8320 C C . ASN F 1 100 ? -33.101 1.911 29.588 1.00 46.53 541 ASN F C 1
ATOM 8321 O O . ASN F 1 100 ? -33.202 0.756 30.013 1.00 44.94 541 ASN F O 1
ATOM 8326 N N . THR F 1 101 ? -32.114 2.284 28.765 1.00 40.71 542 THR F N 1
ATOM 8327 C CA . THR F 1 101 ? -31.084 1.374 28.267 1.00 38.77 542 THR F CA 1
ATOM 8328 C C . THR F 1 101 ? -29.722 1.648 28.917 1.00 39.51 542 THR F C 1
ATOM 8329 O O . THR F 1 101 ? -28.671 1.380 28.325 1.00 42.25 542 THR F O 1
ATOM 8333 N N . GLY F 1 102 ? -29.722 2.188 30.136 1.00 38.54 547 GLY F N 1
ATOM 8334 C CA . GLY F 1 102 ? -28.494 2.643 30.770 1.00 46.44 547 GLY F CA 1
ATOM 8335 C C . GLY F 1 102 ? -27.519 1.545 31.147 1.00 42.27 547 GLY F C 1
ATOM 8336 O O . GLY F 1 102 ? -26.348 1.841 31.399 1.00 42.59 547 GLY F O 1
ATOM 8337 N N . ASN F 1 103 ? -27.972 0.297 31.215 1.00 35.26 548 ASN F N 1
ATOM 8338 C CA . ASN F 1 103 ? -27.081 -0.836 31.412 1.00 35.69 548 ASN F CA 1
ATOM 8339 C C . ASN F 1 103 ? -26.480 -1.356 30.112 1.00 41.53 548 ASN F C 1
ATOM 8340 O O . ASN F 1 103 ? -25.657 -2.283 30.147 1.00 34.56 548 ASN F O 1
ATOM 8345 N N . TRP F 1 104 ? -26.844 -0.772 28.976 1.00 38.83 549 TRP F N 1
ATOM 8346 C CA . TRP F 1 104 ? -26.386 -1.250 27.681 1.00 37.12 549 TRP F CA 1
ATOM 8347 C C . TRP F 1 104 ? -25.282 -0.328 27.148 1.00 39.77 549 TRP F C 1
ATOM 8348 O O . TRP F 1 104 ? -24.845 0.617 27.806 1.00 46.14 549 TRP F O 1
ATOM 8359 N N . PHE F 1 105 ? -24.837 -0.599 25.930 1.00 33.12 550 PHE F N 1
ATOM 8360 C CA . PHE F 1 105 ? -23.693 0.087 25.353 1.00 34.04 550 PHE F CA 1
ATOM 8361 C C . PHE F 1 105 ? -24.082 1.151 24.333 1.00 45.24 550 PHE F C 1
ATOM 8362 O O . PHE F 1 105 ? -23.203 1.811 23.773 1.00 43.61 550 PHE F O 1
ATOM 8370 N N . GLY F 1 106 ? -25.361 1.347 24.084 1.00 32.22 551 GLY F N 1
ATOM 8371 C CA . GLY F 1 106 ? -25.809 2.405 23.208 1.00 32.38 551 GLY F CA 1
ATOM 8372 C C . GLY F 1 106 ? -26.606 1.853 22.048 1.00 31.59 551 GLY F C 1
ATOM 8373 O O . GLY F 1 106 ? -26.781 0.646 21.894 1.00 30.69 551 GLY F O 1
ATOM 8374 N N . CYS F 1 107 ? -27.102 2.778 21.237 1.00 27.21 552 CYS F N 1
ATOM 8375 C CA . CYS F 1 107 ? -28.029 2.455 20.174 1.00 31.67 552 CYS F CA 1
ATOM 8376 C C . CYS F 1 107 ? -27.570 3.141 18.897 1.00 31.30 552 CYS F C 1
ATOM 8377 O O . CYS F 1 107 ? -26.865 4.146 18.934 1.00 29.76 552 CYS F O 1
ATOM 8380 N N . THR F 1 108 ? -27.997 2.605 17.759 1.00 30.04 553 THR F N 1
ATOM 8381 C CA . THR F 1 108 ? -27.647 3.248 16.503 1.00 25.60 553 THR F CA 1
ATOM 8382 C C . THR F 1 108 ? -28.808 3.075 15.523 1.00 29.24 553 THR F C 1
ATOM 8383 O O . THR F 1 108 ? -29.544 2.095 15.587 1.00 27.57 553 THR F O 1
ATOM 8387 N N . TRP F 1 109 ? -28.967 4.036 14.613 1.00 28.01 554 TRP F N 1
ATOM 8388 C CA . TRP F 1 109 ? -30.049 3.977 13.635 1.00 26.34 554 TRP F CA 1
ATOM 8389 C C . TRP F 1 109 ? -29.712 4.943 12.503 1.00 29.29 554 TRP F C 1
ATOM 8390 O O . TRP F 1 109 ? -28.738 5.696 12.579 1.00 32.85 554 TRP F O 1
ATOM 8401 N N . MET F 1 110 ? -30.510 4.886 11.435 1.00 29.39 555 MET F N 1
ATOM 8402 C CA . MET F 1 110 ? -30.380 5.791 10.293 1.00 33.32 555 MET F CA 1
ATOM 8403 C C . MET F 1 110 ? -31.463 6.855 10.403 1.00 32.47 555 MET F C 1
ATOM 8404 O O . MET F 1 110 ? -32.623 6.529 10.672 1.00 32.39 555 MET F O 1
ATOM 8409 N N . ASN F 1 111 ? -31.100 8.127 10.217 1.00 33.90 556 ASN F N 1
ATOM 8410 C CA . ASN F 1 111 ? -32.185 9.099 10.270 1.00 36.71 556 ASN F CA 1
ATOM 8411 C C . ASN F 1 111 ? -32.794 9.279 8.871 1.00 39.78 556 ASN F C 1
ATOM 8412 O O . ASN F 1 111 ? -32.344 8.681 7.889 1.00 34.81 556 ASN F O 1
ATOM 8417 N N . SER F 1 112 ? -33.828 10.122 8.793 1.00 40.41 557 SER F N 1
ATOM 8418 C CA . SER F 1 112 ? -34.680 10.214 7.607 1.00 47.73 557 SER F CA 1
ATOM 8419 C C . SER F 1 112 ? -33.952 10.637 6.346 1.00 44.84 557 SER F C 1
ATOM 8420 O O . SER F 1 112 ? -34.471 10.403 5.247 1.00 47.96 557 SER F O 1
ATOM 8423 N N . THR F 1 113 ? -32.797 11.286 6.450 1.00 40.68 558 THR F N 1
ATOM 8424 C CA . THR F 1 113 ? -32.083 11.703 5.248 1.00 43.33 558 THR F CA 1
ATOM 8425 C C . THR F 1 113 ? -30.756 10.983 5.066 1.00 42.23 558 THR F C 1
ATOM 8426 O O . THR F 1 113 ? -29.875 11.495 4.368 1.00 38.62 558 THR F O 1
ATOM 8430 N N . GLY F 1 114 ? -30.585 9.814 5.686 1.00 38.60 559 GLY F N 1
ATOM 8431 C CA . GLY F 1 114 ? -29.473 8.941 5.352 1.00 37.61 559 GLY F CA 1
ATOM 8432 C C . GLY F 1 114 ? -28.219 9.080 6.186 1.00 36.63 559 GLY F C 1
ATOM 8433 O O . GLY F 1 114 ? -27.150 8.670 5.725 1.00 32.68 559 GLY F O 1
ATOM 8434 N N . PHE F 1 115 ? -28.322 9.609 7.406 1.00 40.07 560 PHE F N 1
ATOM 8435 C CA . PHE F 1 115 ? -27.184 9.849 8.290 1.00 37.70 560 PHE F CA 1
ATOM 8436 C C . PHE F 1 115 ? -27.236 8.874 9.463 1.00 32.73 560 PHE F C 1
ATOM 8437 O O . PHE F 1 115 ? -28.283 8.714 10.098 1.00 32.63 560 PHE F O 1
ATOM 8445 N N . THR F 1 116 ? -26.108 8.248 9.759 1.00 32.32 561 THR F N 1
ATOM 8446 C CA . THR F 1 116 ? -26.048 7.336 10.903 1.00 33.02 561 THR F CA 1
ATOM 8447 C C . THR F 1 116 ? -26.100 8.128 12.201 1.00 27.94 561 THR F C 1
ATOM 8448 O O . THR F 1 116 ? -25.363 9.103 12.368 1.00 34.85 561 THR F O 1
ATOM 8452 N N . LYS F 1 117 ? -26.971 7.713 13.126 1.00 31.29 562 LYS F N 1
ATOM 8453 C CA . LYS F 1 117 ? -27.111 8.362 14.417 1.00 31.94 562 LYS F CA 1
ATOM 8454 C C . LYS F 1 117 ? -26.723 7.392 15.529 1.00 36.53 562 LYS F C 1
ATOM 8455 O O . LYS F 1 117 ? -26.889 6.172 15.393 1.00 31.82 562 LYS F O 1
ATOM 8461 N N . VAL F 1 118 ? -26.209 7.933 16.640 1.00 31.23 563 VAL F N 1
ATOM 8462 C CA . VAL F 1 118 ? -25.818 7.106 17.782 1.00 31.74 563 VAL F CA 1
ATOM 8463 C C . VAL F 1 118 ? -26.216 7.803 19.076 1.00 31.29 563 VAL F C 1
ATOM 8464 O O . VAL F 1 118 ? -26.292 9.032 19.145 1.00 35.34 563 VAL F O 1
ATOM 8468 N N . CYS F 1 119 ? -26.479 7.000 20.107 1.00 31.18 564 CYS F N 1
ATOM 8469 C CA . CYS F 1 119 ? -26.558 7.519 21.467 1.00 35.13 564 CYS F CA 1
ATOM 8470 C C . CYS F 1 119 ? -25.983 6.464 22.403 1.00 39.61 564 CYS F C 1
ATOM 8471 O O . CYS F 1 119 ? -26.004 5.271 22.093 1.00 36.28 564 CYS F O 1
ATOM 8474 N N . GLY F 1 120 ? -25.451 6.904 23.544 1.00 38.38 565 GLY F N 1
ATOM 8475 C CA . GLY F 1 120 ? -24.828 5.966 24.464 1.00 41.60 565 GLY F CA 1
ATOM 8476 C C . GLY F 1 120 ? -24.233 6.568 25.728 1.00 50.85 565 GLY F C 1
ATOM 8477 O O . GLY F 1 120 ? -23.653 7.654 25.693 1.00 53.78 565 GLY F O 1
ATOM 8478 N N . THR F 1 127 ? -11.994 1.356 24.097 1.00 73.37 582 THR F N 1
ATOM 8479 C CA . THR F 1 127 ? -12.335 1.605 22.706 1.00 82.45 582 THR F CA 1
ATOM 8480 C C . THR F 1 127 ? -13.025 2.958 22.554 1.00 84.42 582 THR F C 1
ATOM 8481 O O . THR F 1 127 ? -13.496 3.301 21.463 1.00 83.59 582 THR F O 1
ATOM 8485 N N . ASP F 1 128 ? -13.068 3.718 23.652 1.00 75.44 583 ASP F N 1
ATOM 8486 C CA . ASP F 1 128 ? -13.773 4.995 23.673 1.00 76.46 583 ASP F CA 1
ATOM 8487 C C . ASP F 1 128 ? -13.293 5.906 22.545 1.00 71.61 583 ASP F C 1
ATOM 8488 O O . ASP F 1 128 ? -12.105 5.935 22.209 1.00 68.88 583 ASP F O 1
ATOM 8493 N N . GLY F 1 129 ? -14.231 6.642 21.952 1.00 61.19 591 GLY F N 1
ATOM 8494 C CA . GLY F 1 129 ? -13.904 7.526 20.848 1.00 64.87 591 GLY F CA 1
ATOM 8495 C C . GLY F 1 129 ? -14.541 7.147 19.523 1.00 61.95 591 GLY F C 1
ATOM 8496 O O . GLY F 1 129 ? -15.012 8.024 18.790 1.00 59.01 591 GLY F O 1
ATOM 8497 N N . GLY F 1 130 ? -14.568 5.850 19.200 1.00 66.40 598 GLY F N 1
ATOM 8498 C CA . GLY F 1 130 ? -15.221 5.389 17.986 1.00 60.93 598 GLY F CA 1
ATOM 8499 C C . GLY F 1 130 ? -16.731 5.586 18.029 1.00 63.89 598 GLY F C 1
ATOM 8500 O O . GLY F 1 130 ? -17.328 5.889 19.066 1.00 54.42 598 GLY F O 1
ATOM 8501 N N . SER F 1 131 ? -17.360 5.432 16.862 1.00 49.58 599 SER F N 1
ATOM 8502 C CA . SER F 1 131 ? -18.812 5.522 16.727 1.00 48.65 599 SER F CA 1
ATOM 8503 C C . SER F 1 131 ? -19.385 4.129 16.485 1.00 46.91 599 SER F C 1
ATOM 8504 O O . SER F 1 131 ? -18.779 3.314 15.777 1.00 44.50 599 SER F O 1
ATOM 8507 N N . GLY F 1 132 ? -20.550 3.853 17.072 1.00 38.23 600 GLY F N 1
ATOM 8508 C CA . GLY F 1 132 ? -21.122 2.525 17.005 1.00 43.16 600 GLY F CA 1
ATOM 8509 C C . GLY F 1 132 ? -20.647 1.534 18.057 1.00 43.25 600 GLY F C 1
ATOM 8510 O O . GLY F 1 132 ? -19.868 1.860 18.966 1.00 45.16 600 GLY F O 1
ATOM 8511 N N . PRO F 1 133 ? -21.135 0.278 17.955 1.00 41.21 601 PRO F N 1
ATOM 8512 C CA . PRO F 1 133 ? -20.883 -0.745 19.005 1.00 33.80 601 PRO F CA 1
ATOM 8513 C C . PRO F 1 133 ? -19.533 -1.436 18.869 1.00 30.74 601 PRO F C 1
ATOM 8514 O O . PRO F 1 133 ? -19.416 -2.646 18.601 1.00 29.47 601 PRO F O 1
ATOM 8518 N N . TRP F 1 134 ? -18.474 -0.672 19.102 1.00 32.60 602 TRP F N 1
ATOM 8519 C CA . TRP F 1 134 ? -17.134 -1.221 19.100 1.00 37.45 602 TRP F CA 1
ATOM 8520 C C . TRP F 1 134 ? -16.888 -1.983 20.394 1.00 38.22 602 TRP F C 1
ATOM 8521 O O . TRP F 1 134 ? -17.138 -1.461 21.480 1.00 43.43 602 TRP F O 1
ATOM 8532 N N . ILE F 1 135 ? -16.406 -3.216 20.266 1.00 37.82 603 ILE F N 1
ATOM 8533 C CA . ILE F 1 135 ? -15.980 -4.032 21.404 1.00 46.53 603 ILE F CA 1
ATOM 8534 C C . ILE F 1 135 ? -14.520 -3.784 21.737 1.00 48.38 603 ILE F C 1
ATOM 8535 O O . ILE F 1 135 ? -14.140 -3.721 22.907 1.00 43.78 603 ILE F O 1
ATOM 8540 N N . THR F 1 136 ? -13.686 -3.700 20.713 1.00 43.87 604 THR F N 1
ATOM 8541 C CA . THR F 1 136 ? -12.253 -3.447 20.823 1.00 51.26 604 THR F CA 1
ATOM 8542 C C . THR F 1 136 ? -11.952 -2.363 19.791 1.00 52.74 604 THR F C 1
ATOM 8543 O O . THR F 1 136 ? -12.863 -1.954 19.056 1.00 52.43 604 THR F O 1
ATOM 8547 N N . PRO F 1 137 ? -10.722 -1.841 19.729 1.00 56.01 605 PRO F N 1
ATOM 8548 C CA . PRO F 1 137 ? -10.388 -0.874 18.667 1.00 54.65 605 PRO F CA 1
ATOM 8549 C C . PRO F 1 137 ? -10.724 -1.345 17.265 1.00 51.55 605 PRO F C 1
ATOM 8550 O O . PRO F 1 137 ? -11.034 -0.527 16.388 1.00 49.89 605 PRO F O 1
ATOM 8554 N N . ARG F 1 138 ? -10.670 -2.643 17.014 1.00 51.30 606 ARG F N 1
ATOM 8555 C CA . ARG F 1 138 ? -10.833 -3.131 15.657 1.00 50.77 606 ARG F CA 1
ATOM 8556 C C . ARG F 1 138 ? -12.007 -4.086 15.479 1.00 46.66 606 ARG F C 1
ATOM 8557 O O . ARG F 1 138 ? -12.111 -4.710 14.422 1.00 41.22 606 ARG F O 1
ATOM 8565 N N . CYS F 1 139 ? -12.889 -4.226 16.470 1.00 41.64 607 CYS F N 1
ATOM 8566 C CA . CYS F 1 139 ? -13.991 -5.176 16.388 1.00 35.57 607 CYS F CA 1
ATOM 8567 C C . CYS F 1 139 ? -15.295 -4.483 16.758 1.00 35.63 607 CYS F C 1
ATOM 8568 O O . CYS F 1 139 ? -15.390 -3.829 17.807 1.00 35.04 607 CYS F O 1
ATOM 8571 N N . MET F 1 140 ? -16.291 -4.622 15.894 1.00 29.57 608 MET F N 1
ATOM 8572 C CA . MET F 1 140 ? -17.620 -4.092 16.144 1.00 31.46 608 MET F CA 1
ATOM 8573 C C . MET F 1 140 ? -18.588 -5.260 16.260 1.00 28.28 608 MET F C 1
ATOM 8574 O O . MET F 1 140 ? -18.471 -6.226 15.498 1.00 31.63 608 MET F O 1
ATOM 8579 N N . VAL F 1 141 ? -19.589 -5.149 17.152 1.00 25.12 609 VAL F N 1
ATOM 8580 C CA . VAL F 1 141 ? -20.633 -6.170 17.210 1.00 24.91 609 VAL F CA 1
ATOM 8581 C C . VAL F 1 141 ? -21.283 -6.288 15.835 1.00 28.70 609 VAL F C 1
ATOM 8582 O O . VAL F 1 141 ? -21.724 -5.291 15.241 1.00 28.52 609 VAL F O 1
ATOM 8586 N N . ASP F 1 142 ? -21.396 -7.511 15.333 1.00 26.46 610 ASP F N 1
ATOM 8587 C CA . ASP F 1 142 ? -22.041 -7.687 14.038 1.00 30.63 610 ASP F CA 1
ATOM 8588 C C . ASP F 1 142 ? -23.558 -7.706 14.206 1.00 29.09 610 ASP F C 1
ATOM 8589 O O . ASP F 1 142 ? -24.080 -8.216 15.195 1.00 25.17 610 ASP F O 1
ATOM 8594 N N . TYR F 1 143 ? -24.270 -7.124 13.249 1.00 25.73 611 TYR F N 1
ATOM 8595 C CA . TYR F 1 143 ? -25.732 -7.171 13.250 1.00 25.34 611 TYR F CA 1
ATOM 8596 C C . TYR F 1 143 ? -26.205 -6.913 11.830 1.00 30.35 611 TYR F C 1
ATOM 8597 O O . TYR F 1 143 ? -25.424 -6.450 10.999 1.00 27.93 611 TYR F O 1
ATOM 8606 N N . PRO F 1 144 ? -27.470 -7.217 11.518 1.00 31.05 612 PRO F N 1
ATOM 8607 C CA . PRO F 1 144 ? -27.881 -7.276 10.098 1.00 34.51 612 PRO F CA 1
ATOM 8608 C C . PRO F 1 144 ? -27.768 -5.955 9.344 1.00 35.14 612 PRO F C 1
ATOM 8609 O O . PRO F 1 144 ? -27.715 -5.991 8.116 1.00 33.38 612 PRO F O 1
ATOM 8613 N N . TYR F 1 145 ? -27.779 -4.797 10.019 1.00 29.45 613 TYR F N 1
ATOM 8614 C CA . TYR F 1 145 ? -27.699 -3.510 9.335 1.00 27.39 613 TYR F CA 1
ATOM 8615 C C . TYR F 1 145 ? -26.370 -2.802 9.578 1.00 29.83 613 TYR F C 1
ATOM 8616 O O . TYR F 1 145 ? -26.270 -1.586 9.384 1.00 29.25 613 TYR F O 1
ATOM 8625 N N . ARG F 1 146 ? -25.341 -3.549 9.968 1.00 26.63 614 ARG F N 1
ATOM 8626 C CA . ARG F 1 146 ? -24.023 -2.953 10.189 1.00 26.31 614 ARG F CA 1
ATOM 8627 C C . ARG F 1 146 ? -23.478 -2.318 8.914 1.00 27.51 614 ARG F C 1
ATOM 8628 O O . ARG F 1 146 ? -22.977 -1.188 8.932 1.00 26.01 614 ARG F O 1
ATOM 8636 N N . LEU F 1 147 ? -23.572 -3.027 7.793 1.00 26.75 615 LEU F N 1
ATOM 8637 C CA . LEU F 1 147 ? -22.997 -2.504 6.550 1.00 34.03 615 LEU F CA 1
ATOM 8638 C C . LEU F 1 147 ? -23.687 -1.222 6.127 1.00 31.49 615 LEU F C 1
ATOM 8639 O O . LEU F 1 147 ? -23.049 -0.315 5.572 1.00 31.11 615 LEU F O 1
ATOM 8644 N N . TRP F 1 148 ? -24.997 -1.137 6.373 1.00 28.67 616 TRP F N 1
ATOM 8645 C CA . TRP F 1 148 ? -25.768 0.045 6.015 1.00 27.45 616 TRP F CA 1
ATOM 8646 C C . TRP F 1 148 ? -25.392 1.215 6.904 1.00 34.10 616 TRP F C 1
ATOM 8647 O O . TRP F 1 148 ? -25.138 2.325 6.415 1.00 29.50 616 TRP F O 1
ATOM 8658 N N . HIS F 1 149 ? -25.362 0.984 8.226 1.00 27.33 617 HIS F N 1
ATOM 8659 C CA . HIS F 1 149 ? -25.087 2.058 9.173 1.00 31.86 617 HIS F CA 1
ATOM 8660 C C . HIS F 1 149 ? -23.617 2.460 9.189 1.00 27.17 617 HIS F C 1
ATOM 8661 O O . HIS F 1 149 ? -23.311 3.634 9.407 1.00 28.17 617 HIS F O 1
ATOM 8668 N N . TYR F 1 150 ? -22.707 1.517 8.989 1.00 22.84 618 TYR F N 1
ATOM 8669 C CA . TYR F 1 150 ? -21.267 1.737 9.166 1.00 25.93 618 TYR F CA 1
ATOM 8670 C C . TYR F 1 150 ? -20.516 1.253 7.926 1.00 27.97 618 TYR F C 1
ATOM 8671 O O . TYR F 1 150 ? -19.861 0.205 7.940 1.00 24.73 618 TYR F O 1
ATOM 8680 N N . PRO F 1 151 ? -20.598 2.001 6.821 1.00 28.60 619 PRO F N 1
ATOM 8681 C CA . PRO F 1 151 ? -20.030 1.497 5.557 1.00 29.62 619 PRO F CA 1
ATOM 8682 C C . PRO F 1 151 ? -18.519 1.345 5.564 1.00 31.55 619 PRO F C 1
ATOM 8683 O O . PRO F 1 151 ? -17.995 0.564 4.771 1.00 30.10 619 PRO F O 1
ATOM 8687 N N . CYS F 1 152 ? -17.807 2.008 6.471 1.00 28.48 620 CYS F N 1
ATOM 8688 C CA . CYS F 1 152 ? -16.368 1.820 6.571 1.00 31.64 620 CYS F CA 1
ATOM 8689 C C . CYS F 1 152 ? -15.986 0.447 7.100 1.00 33.64 620 CYS F C 1
ATOM 8690 O O . CYS F 1 152 ? -14.799 0.115 7.059 1.00 34.77 620 CYS F O 1
ATOM 8693 N N . THR F 1 153 ? -16.945 -0.361 7.588 1.00 31.91 621 THR F N 1
ATOM 8694 C CA . THR F 1 153 ? -16.635 -1.729 8.007 1.00 29.79 621 THR F CA 1
ATOM 8695 C C . THR F 1 153 ? -16.909 -2.759 6.902 1.00 27.55 621 THR F C 1
ATOM 8696 O O . THR F 1 153 ? -16.894 -3.965 7.172 1.00 28.58 621 THR F O 1
ATOM 8700 N N . ILE F 1 154 ? -17.128 -2.306 5.662 1.00 32.02 622 ILE F N 1
ATOM 8701 C CA . ILE F 1 154 ? -17.607 -3.186 4.588 1.00 30.32 622 ILE F CA 1
ATOM 8702 C C . ILE F 1 154 ? -16.746 -4.436 4.445 1.00 34.19 622 ILE F C 1
ATOM 8703 O O . ILE F 1 154 ? -17.270 -5.539 4.254 1.00 38.51 622 ILE F O 1
ATOM 8708 N N . ASN F 1 155 ? -15.421 -4.302 4.530 1.00 29.86 623 ASN F N 1
ATOM 8709 C CA . ASN F 1 155 ? -14.550 -5.444 4.294 1.00 38.18 623 ASN F CA 1
ATOM 8710 C C . ASN F 1 155 ? -14.116 -6.155 5.567 1.00 38.07 623 ASN F C 1
ATOM 8711 O O . ASN F 1 155 ? -13.172 -6.943 5.527 1.00 36.56 623 ASN F O 1
ATOM 8716 N N . TYR F 1 156 ? -14.764 -5.898 6.694 1.00 32.22 624 TYR F N 1
ATOM 8717 C CA . TYR F 1 156 ? -14.355 -6.579 7.916 1.00 35.41 624 TYR F CA 1
ATOM 8718 C C . TYR F 1 156 ? -14.754 -8.054 7.895 1.00 28.24 624 TYR F C 1
ATOM 8719 O O . TYR F 1 156 ? -15.745 -8.449 7.275 1.00 35.50 624 TYR F O 1
ATOM 8728 N N . THR F 1 157 ? -13.973 -8.865 8.605 1.00 31.14 625 THR F N 1
ATOM 8729 C CA . THR F 1 157 ? -14.197 -10.300 8.707 1.00 32.42 625 THR F CA 1
ATOM 8730 C C . THR F 1 157 ? -14.978 -10.594 9.990 1.00 32.04 625 THR F C 1
ATOM 8731 O O . THR F 1 157 ? -14.754 -9.944 11.014 1.00 34.87 625 THR F O 1
ATOM 8735 N N . ILE F 1 158 ? -15.896 -11.564 9.937 1.00 29.60 626 ILE F N 1
ATOM 8736 C CA . ILE F 1 158 ? -16.693 -11.922 11.113 1.00 32.55 626 ILE F CA 1
ATOM 8737 C C . ILE F 1 158 ? -16.022 -13.033 11.907 1.00 33.74 626 ILE F C 1
ATOM 8738 O O . ILE F 1 158 ? -15.669 -14.084 11.359 1.00 32.59 626 ILE F O 1
ATOM 8743 N N . PHE F 1 159 ? -15.851 -12.805 13.218 1.00 27.58 627 PHE F N 1
ATOM 8744 C CA . PHE F 1 159 ? -15.259 -13.756 14.142 1.00 26.94 627 PHE F CA 1
ATOM 8745 C C . PHE F 1 159 ? -16.196 -13.956 15.342 1.00 32.13 627 PHE F C 1
ATOM 8746 O O . PHE F 1 159 ? -16.820 -13.006 15.805 1.00 25.28 627 PHE F O 1
ATOM 8754 N N . LYS F 1 160 ? -16.242 -15.171 15.881 1.00 27.48 628 LYS F N 1
ATOM 8755 C CA . LYS F 1 160 ? -16.804 -15.378 17.219 1.00 29.61 628 LYS F CA 1
ATOM 8756 C C . LYS F 1 160 ? -15.797 -14.895 18.253 1.00 29.84 628 LYS F C 1
ATOM 8757 O O . LYS F 1 160 ? -14.622 -15.301 18.232 1.00 26.10 628 LYS F O 1
ATOM 8763 N N . VAL F 1 161 ? -16.222 -13.994 19.139 1.00 26.73 629 VAL F N 1
ATOM 8764 C CA . VAL F 1 161 ? -15.304 -13.433 20.111 1.00 24.34 629 VAL F CA 1
ATOM 8765 C C . VAL F 1 161 ? -15.945 -13.508 21.495 1.00 26.51 629 VAL F C 1
ATOM 8766 O O . VAL F 1 161 ? -17.130 -13.804 21.660 1.00 26.26 629 VAL F O 1
ATOM 8770 N N . ARG F 1 162 ? -15.132 -13.255 22.497 1.00 30.15 630 ARG F N 1
ATOM 8771 C CA . ARG F 1 162 ? -15.672 -13.058 23.834 1.00 31.91 630 ARG F CA 1
ATOM 8772 C C . ARG F 1 162 ? -15.367 -11.634 24.273 1.00 32.84 630 ARG F C 1
ATOM 8773 O O . ARG F 1 162 ? -14.426 -11.002 23.787 1.00 32.62 630 ARG F O 1
ATOM 8781 N N . MET F 1 163 ? -16.215 -11.091 25.131 1.00 27.89 631 MET F N 1
ATOM 8782 C CA . MET F 1 163 ? -15.912 -9.816 25.741 1.00 28.94 631 MET F CA 1
ATOM 8783 C C . MET F 1 163 ? -16.396 -9.849 27.184 1.00 31.38 631 MET F C 1
ATOM 8784 O O . MET F 1 163 ? -17.273 -10.634 27.550 1.00 29.09 631 MET F O 1
ATOM 8789 N N . TYR F 1 164 ? -15.827 -8.965 27.978 1.00 32.89 632 TYR F N 1
ATOM 8790 C CA . TYR F 1 164 ? -16.069 -8.927 29.415 1.00 31.00 632 TYR F CA 1
ATOM 8791 C C . TYR F 1 164 ? -16.713 -7.605 29.766 1.00 35.59 632 TYR F C 1
ATOM 8792 O O . TYR F 1 164 ? -16.345 -6.555 29.222 1.00 33.72 632 TYR F O 1
ATOM 8801 N N . VAL F 1 165 ? -17.724 -7.669 30.632 1.00 34.22 633 VAL F N 1
ATOM 8802 C CA . VAL F 1 165 ? -18.441 -6.490 31.092 1.00 36.58 633 VAL F CA 1
ATOM 8803 C C . VAL F 1 165 ? -18.583 -6.674 32.600 1.00 34.76 633 VAL F C 1
ATOM 8804 O O . VAL F 1 165 ? -19.254 -7.614 33.046 1.00 33.82 633 VAL F O 1
ATOM 8808 N N . GLY F 1 166 ? -17.939 -5.810 33.378 1.00 38.43 634 GLY F N 1
ATOM 8809 C CA . GLY F 1 166 ? -17.975 -5.984 34.831 1.00 40.55 634 GLY F CA 1
ATOM 8810 C C . GLY F 1 166 ? -17.557 -7.371 35.265 1.00 40.41 634 GLY F C 1
ATOM 8811 O O . GLY F 1 166 ? -18.116 -7.923 36.222 1.00 47.54 634 GLY F O 1
ATOM 8812 N N . GLY F 1 167 ? -16.582 -7.962 34.565 1.00 38.97 635 GLY F N 1
ATOM 8813 C CA . GLY F 1 167 ? -16.130 -9.312 34.856 1.00 31.27 635 GLY F CA 1
ATOM 8814 C C . GLY F 1 167 ? -16.982 -10.420 34.280 1.00 33.64 635 GLY F C 1
ATOM 8815 O O . GLY F 1 167 ? -16.558 -11.583 34.308 1.00 38.07 635 GLY F O 1
ATOM 8816 N N . VAL F 1 168 ? -18.158 -10.111 33.741 1.00 30.33 636 VAL F N 1
ATOM 8817 C CA . VAL F 1 168 ? -19.027 -11.126 33.167 1.00 25.81 636 VAL F CA 1
ATOM 8818 C C . VAL F 1 168 ? -18.620 -11.326 31.715 1.00 27.82 636 VAL F C 1
ATOM 8819 O O . VAL F 1 168 ? -18.423 -10.350 30.985 1.00 28.46 636 VAL F O 1
ATOM 8823 N N . GLU F 1 169 ? -18.496 -12.588 31.304 1.00 28.66 637 GLU F N 1
ATOM 8824 C CA . GLU F 1 169 ? -18.086 -12.937 29.950 1.00 34.60 637 GLU F CA 1
ATOM 8825 C C . GLU F 1 169 ? -19.298 -13.139 29.052 1.00 30.34 637 GLU F C 1
ATOM 8826 O O . GLU F 1 169 ? -20.180 -13.940 29.374 1.00 27.86 637 GLU F O 1
ATOM 8832 N N . HIS F 1 170 ? -19.315 -12.436 27.903 1.00 26.15 638 HIS F N 1
ATOM 8833 C CA . HIS F 1 170 ? -20.341 -12.552 26.887 1.00 24.77 638 HIS F CA 1
ATOM 8834 C C . HIS F 1 170 ? -19.692 -13.055 25.598 1.00 34.23 638 HIS F C 1
ATOM 8835 O O . HIS F 1 170 ? -18.521 -12.780 25.329 1.00 27.85 638 HIS F O 1
ATOM 8842 N N . ARG F 1 171 ? -20.449 -13.819 24.832 1.00 24.98 639 ARG F N 1
ATOM 8843 C CA . ARG F 1 171 ? -19.996 -14.393 23.569 1.00 34.86 639 ARG F CA 1
ATOM 8844 C C . ARG F 1 171 ? -20.808 -13.755 22.458 1.00 36.93 639 ARG F C 1
ATOM 8845 O O . ARG F 1 171 ? -22.032 -13.690 22.560 1.00 30.33 639 ARG F O 1
ATOM 8853 N N . LEU F 1 172 ? -20.153 -13.294 21.399 1.00 29.84 640 LEU F N 1
ATOM 8854 C CA . LEU F 1 172 ? -20.950 -12.780 20.295 1.00 30.82 640 LEU F CA 1
ATOM 8855 C C . LEU F 1 172 ? -20.121 -12.769 19.021 1.00 28.18 640 LEU F C 1
ATOM 8856 O O . LEU F 1 172 ? -18.918 -13.034 19.037 1.00 25.05 640 LEU F O 1
ATOM 8861 N N . GLU F 1 173 ? -20.797 -12.467 17.926 1.00 28.02 641 GLU F N 1
ATOM 8862 C CA . GLU F 1 173 ? -20.161 -12.393 16.613 1.00 33.38 641 GLU F CA 1
ATOM 8863 C C . GLU F 1 173 ? -19.803 -10.949 16.331 1.00 28.48 641 GLU F C 1
ATOM 8864 O O . GLU F 1 173 ? -20.639 -10.051 16.471 1.00 28.89 641 GLU F O 1
ATOM 8870 N N . ALA F 1 174 ? -18.545 -10.720 16.018 1.00 26.36 642 ALA F N 1
ATOM 8871 C CA . ALA F 1 174 ? -18.055 -9.381 15.795 1.00 29.02 642 ALA F CA 1
ATOM 8872 C C . ALA F 1 174 ? -17.421 -9.289 14.415 1.00 34.11 642 ALA F C 1
ATOM 8873 O O . ALA F 1 174 ? -16.847 -10.251 13.905 1.00 30.68 642 ALA F O 1
ATOM 8875 N N . ALA F 1 175 ? -17.530 -8.120 13.829 1.00 29.67 643 ALA F N 1
ATOM 8876 C CA . ALA F 1 175 ? -16.871 -7.827 12.566 1.00 28.84 643 ALA F CA 1
ATOM 8877 C C . ALA F 1 175 ? -15.587 -7.081 12.887 1.00 29.99 643 ALA F C 1
ATOM 8878 O O . ALA F 1 175 ? -15.626 -6.040 13.555 1.00 30.55 643 ALA F O 1
ATOM 8880 N N . CYS F 1 176 ? -14.446 -7.602 12.402 1.00 28.45 644 CYS F N 1
ATOM 8881 C CA . CYS F 1 176 ? -13.139 -7.117 12.814 1.00 32.10 644 CYS F CA 1
ATOM 8882 C C . CYS F 1 176 ? -12.261 -6.748 11.624 1.00 36.99 644 CYS F C 1
ATOM 8883 O O . CYS F 1 176 ? -12.230 -7.455 10.612 1.00 36.39 644 CYS F O 1
ATOM 8886 N N . ASN F 1 177 ? -11.533 -5.653 11.784 1.00 40.28 645 ASN F N 1
ATOM 8887 C CA . ASN F 1 177 ? -10.624 -5.121 10.773 1.00 49.73 645 ASN F CA 1
ATOM 8888 C C . ASN F 1 177 ? -9.348 -5.946 10.718 1.00 48.72 645 ASN F C 1
ATOM 8889 O O . ASN F 1 177 ? -8.738 -6.214 11.752 1.00 42.21 645 ASN F O 1
#

Solvent-accessible surface area: 51875 Å² total; per-residue (Å²): 158,82,47,10,18,0,0,28,5,80,26,67,162,86,89,28,28,0,19,20,1,32,42,145,138,131,183,182,214,68,201,111,22,30,96,21,71,0,94,43,0,0,0,19,1,14,0,9,54,9,30,48,61,66,22,23,1,20,48,147,107,37,47,85,25,130,38,25,0,46,79,104,85,2,0,2,44,1,66,144,78,133,13,4,0,16,6,29,26,53,16,127,50,86,64,13,52,52,16,106,38,46,137,122,3,0,1,30,10,107,35,11,65,21,3,29,84,66,4,87,130,40,24,88,10,77,1,71,44,147,28,75,56,86,88,40,139,12,83,0,0,8,102,105,126,6,91,15,41,43,17,49,33,59,109,62,57,46,49,4,119,0,22,0,91,16,64,51,56,75,37,82,7,4,1,0,5,0,0,11,21,36,112,77,143,23,17,54,6,0,0,0,10,0,33,92,16,57,15,63,69,38,14,162,128,0,118,67,21,13,72,9,49,24,57,94,99,88,5,20,0,50,0,49,0,72,55,4,98,67,130,1,31,1,37,1,11,0,0,4,1,37,29,0,18,42,6,26,26,0,2,2,14,3,3,2,37,70,23,0,104,14,2,29,0,16,5,20,86,50,90,55,84,22,16,46,11,16,27,4,9,6,136,88,55,11,3,0,0,0,6,0,15,36,0,22,1,54,40,14,83,22,44,1,33,100,38,84,7,101,74,34,38,24,54,3,64,24,35,93,24,130,79,34,36,42,13,14,4,0,1,0,32,3,13,47,27,0,29,51,22,33,55,4,53,0,25,3,48,0,98,21,34,116,35,176,42,101,54,105,3,99,57,97,156,152,16,80,15,72,73,66,92,39,49,20,34,66,49,102,154,1,81,3,41,0,139,9,87,102,52,2,53,43,29,0,0,0,0,2,20,36,51,92,100,20,4,86,14,0,0,50,25,2,70,61,110,12,142,79,20,53,73,31,0,49,8,59,36,73,20,49,96,5,41,0,24,0,21,158,5,66,36,68,1,6,6,35,1,5,0,0,5,2,91,76,52,74,8,31,22,1,61,6,3,96,2,40,0,82,78,101,71,22,42,8,60,8,39,19,3,36,6,7,110,77,2,26,154,88,35,36,0,2,0,0,0,0,0,6,54,0,16,24,107,125,28,113,20,53,6,66,4,56,134,56,103,40,97,89,42,53,73,84,11,32,16,78,10,39,41,168,59,2,6,15,0,8,6,1,25,0,59,21,53,72,56,64,7,76,143,71,105,51,0,10,0,30,0,54,8,124,31,33,132,70,69,40,76,84,61,32,64,74,78,172,156,1,92,17,41,45,21,64,30,56,114,72,56,38,50,3,131,2,21,0,91,31,59,56,69,109,64,82,30,4,1,0,8,0,0,7,33,29,90,61,121,40,18,48,5,0,0,0,10,0,26,74,12,61,16,64,78,31,10,160,128,0,116,65,40,9,70,8,52,24,67,111,107,95,9,22,0,47,0,55,0,70,63,3,141,76,104,1,26,1,44,0,11,0,0,4,1,37,28,0,23,46,6,31,22,1,2,2,28,2,2,3,31,97,14,0,90,16,4,37,0,19,8,26,77,51,87,58,87,18,14,47,10,20,25,4,11,6,135,94,54,9,3,0,0,0,5,0,17,33,0,18,1,50,56,12,77,24,42,1,34,97,39,87,9,98,52,32,35,21,53,3,63,26,31,92,21,131,77,36,40,41,12,15,4,0,2,1,31,4,14,49,38,0,36,57,29,32,49,4,54,0,27,4,27,0,128,36,32,137,32,173,42,102,37,104,2,96,49,62,110,130,133,16,94,16,58,53,73,97,44,42,13,37,65,50,99,155,0,70,0,31,0,135,4,80,104,56,2,51,44,31,0,0,0,0,13,24,60,61,87,105,28,6,100,4,2,0,46,25,1,75,60,100,9,128,72,18,64,73,29,6,54,8,56,34,73,19,46,80,3,39,0,21,0,20,145,4,70,40,89,3,8,5,42,1,5,0,0,5,4,100,85,63,58,8,22,18,3,60,13,0,93,2,40,0,87,86,107,76,19,43,11,53,10,36,18,2,24,5,7,101,92,1,30,180,78,36,36,0,2,0,1,0,1,0,7,54,0,13,30,92,126,31,110,22,60,6,54,4,63,137,52,107,42,101,85,42,52,72,88,10,38,12,73,10,40,43,169,56,4,5,13,0,8,6,1,26,0,60,24,54,74,63,63,4,80,147,61,137,62,0,12,0,36,0,52,5,136,29,35,130,69,72,45,70,79,60,14,75,82,59,103,68,165,92,46,8,18,0,0,29,4,88,27,65,151,99,98,25,21,0,21,20,2,34,27,124,188,96,53,54,159,121,58,83,105,18,141,129,39,155,118,22,30,80,18,66,0,108,46,0,0,0,20,2,17,0,4,37,8,50,48,50,89,31,26,1,21,41,140,103,37,47,80,28,102,42,22,0,49,80,104,81,1,0,2,31,1,93,117,13,78,146,100,99,7,4,1,18,8,30,24,51,16,86,4,80,24,13,50,88,126,50,39,9,26,12,53,24,38,114,106,1,1,4,30,9,86,42,12,50,30,0,4,26,49,2,113,134,44,32,81,13,96,0,58,22,129,50,85,68,88,67,63,141,18,83,0,0,5,114

CATH classification: 2.60.40.10 (+1 more: 2.60.40.10)

Sequence (1168 aa):
HINSTALNCNESLNTGWLAGLFYQGCPHYPRPCGIVPAKSVCGPVYCFTPSPVVVGTTDRSGAPTYSWGANDTDVFVLNNWFGCTWMNSTGFTKVCGGPWITPRCMVDYPYRLWHYPCTINYTIFKVRMYVGGVEHRLEAACNQLLEQSGAEVKKPGSSVKVSCETSGGTFDNYALNWVRQAPGQGLEWIGGVVPLFGTTRNAQKFQGRVTISDDKSTGTGHMELRSLRSEDTAVYYCVRSVTPRYCGGGFCYGEFDYWGQGTLVTVSSASTKGPSVFPLAPSGTAALGCLVKDYFPEPVTVSWNSGALTSGVHTFPAVLQSSGLYSLSSVVTVPSSSLGTQTYICNVNHKPSNTKVDKKVEPKSELTQSPATLSVSPGERATLSCRASQSVSSNLAWYQQKPGQAPRLLIYGASTRATGIPARFSGSGSGTEFTLTVSRLEPEDSAVYFCQQYYRSPLTFGGGTKVEIKRTVAAPSVFIFPPSDEQLKSGTASVVCLLNNFYPREAKVQWKVDNALQSGNSQESVTEQDSKDSTYSLSSTLTLSKADYEKHKVYACEVTHQGLSSPVTKSFNRGELLEQSGAEVKKPGSSVKVSCETSGGTFDNYALNWVRQAPGQGLEWIGGVVPLFGTTRNAQKFQGRVTISDDKSTGTGHMELRSLRSEDTAVYYCVRSVTPRYCGGGFCYGEFDYWGQGTLVTVSSASTKGPSVFPLAPSGTAALGCLVKDYFPEPVTVSWNSGALTSGVHTFPAVLQSSGLYSLSSVVTVPSSSLGTQTYICNVNHKPSNTKVDKKVEPKSCELTQSPATLSVSPGERATLSCRASQSVSSNLAWYQQKPGQAPRLLIYGASTRATGIPARFSGSGSGTEFTLTVSRLEPEDSAVYFCQQYYRSPLTFGGGTKVEIKRTVAAPSVFIFPPSDEQLKSGTASVVCLLNNFYPREAKVQWKVDNALQSGNSQESVTEQDSKDSTYSLSSTLTLSKADYEKHKVYACEVTHQGLSSPVTKSFNRGECHINSTALNCNESLNTGWLAGLFYQHSGCQNWDEPHYPRPCGIVPAKSVCGPVYCFTPSPVVVGTTDRSGAPTYSWGANDTDVFVLNNTGNWFGCTWMNSTGFTKVCGTDGGSGPWITPRCMVDYPYRLWHYPCTINYTIFKVRMYVGGVEHRLEAACN